Protein AF-0000000076552494 (afdb_homodimer)

Solvent-accessible surface area (backbone atoms only — not comparable to full-atom values): 43383 Å² total; per-residue (Å²): 112,48,68,64,43,48,51,56,52,52,52,49,50,51,51,50,52,50,49,51,51,46,30,72,78,47,80,42,72,62,53,50,37,49,48,54,18,50,50,24,46,48,50,18,52,52,22,56,28,58,42,34,100,68,67,87,48,29,42,61,24,41,28,47,26,52,47,21,49,50,52,17,45,51,34,45,34,52,50,34,37,47,83,77,42,64,63,68,62,50,52,52,52,51,55,65,56,40,51,33,54,48,48,41,36,41,42,46,28,66,65,60,90,51,46,69,64,46,47,51,33,33,50,51,36,42,52,46,29,58,45,47,44,64,68,68,27,78,78,48,57,69,73,60,33,54,56,50,31,51,52,32,49,64,36,32,52,56,27,43,52,26,23,73,71,70,36,52,66,52,28,41,29,42,40,54,14,51,52,28,39,49,34,19,50,40,35,63,69,53,43,64,88,90,38,65,15,44,53,34,31,30,51,19,29,42,53,52,14,48,51,36,58,43,40,65,60,34,70,75,35,62,88,42,43,65,37,51,53,46,43,62,54,47,31,59,52,36,29,48,47,10,53,52,40,42,52,33,51,49,37,49,51,50,41,54,45,60,71,31,27,30,84,84,62,63,29,32,14,51,66,41,40,52,55,49,48,55,51,51,52,52,48,23,62,73,66,72,38,24,32,34,37,35,27,34,35,52,53,64,50,67,56,44,25,71,73,67,30,59,68,53,40,50,52,48,52,35,50,44,51,51,36,46,57,71,68,51,61,86,84,35,45,64,25,38,68,45,92,65,32,35,38,34,40,42,57,77,38,72,78,88,52,58,67,65,55,54,45,50,52,52,48,52,52,51,51,55,35,39,45,52,72,40,79,50,97,74,28,40,41,41,41,50,59,25,61,6,67,25,40,34,58,84,74,36,82,46,70,71,56,34,53,49,47,4,44,50,42,14,50,53,45,44,51,50,46,67,72,43,54,82,77,50,76,63,72,53,68,48,77,112,112,49,68,65,43,49,50,57,52,52,52,49,50,51,51,49,52,49,49,52,53,47,31,71,76,48,81,43,73,62,52,50,35,52,48,53,18,49,50,24,46,49,50,18,52,50,23,56,28,58,43,34,101,67,66,88,47,29,42,60,23,42,29,46,25,51,48,20,48,49,52,18,45,53,35,46,34,52,48,34,36,46,84,77,41,64,62,68,62,49,50,53,52,50,55,63,57,41,50,30,54,47,49,40,37,41,43,48,29,67,66,58,89,52,47,67,63,46,48,52,33,35,49,51,36,42,53,45,31,56,47,48,43,64,67,68,28,78,78,48,57,68,73,60,33,54,55,49,32,50,52,33,48,63,36,32,52,57,28,42,53,25,23,73,71,68,36,52,66,53,29,41,29,41,41,53,14,50,52,30,38,47,33,19,52,41,36,63,68,53,43,67,87,90,40,66,15,44,52,35,31,28,52,20,28,42,53,54,13,48,50,36,59,43,41,65,59,34,69,76,37,64,91,42,44,63,36,51,52,46,45,61,55,48,32,59,52,37,29,51,48,10,53,50,40,41,51,33,52,49,35,49,51,50,39,53,46,60,72,31,27,30,83,85,65,63,29,31,15,53,64,41,40,53,55,50,48,54,50,52,51,52,49,22,62,74,68,71,38,24,32,34,39,36,27,34,37,52,53,63,50,67,56,44,27,72,72,66,29,60,68,53,41,50,53,47,50,36,49,44,49,53,36,46,57,71,67,51,60,87,86,35,45,64,25,37,69,43,91,64,32,36,37,35,40,43,57,77,38,71,77,87,53,59,67,67,55,53,46,50,54,50,49,52,51,51,52,54,35,42,45,51,71,40,80,50,96,74,28,37,42,40,42,50,61,25,62,5,65,26,40,34,59,83,73,36,81,46,70,69,56,35,54,49,48,4,44,50,43,12,50,51,44,44,51,51,46,68,74,42,54,84,76,52,78,64,71,50,69,49,75,110

InterPro domains:
  IPR000160 GGDEF domain [PF00990] (259-416)
  IPR000160 GGDEF domain [PS50887] (289-431)
  IPR000160 GGDEF domain [SM00267] (248-418)
  IPR000160 GGDEF domain [TIGR00254] (256-416)
  IPR000160 GGDEF domain [cd01949] (260-416)
  IPR029787 Nucleotide cyclase [SSF55073] (264-415)
  IPR043128 Reverse transcriptase/Diguanylate cyclase domain [G3DSA:3.30.70.270] (256-421)
  IPR052163 Diguanylate Cyclase/Regulatory Protein [PTHR46663] (251-416)

Sequence (864 aa):
MNYQLLPDLAAMATLLTILYFLRRRHPQERVGLWLVGLLFIFLEAIAHALYTPTGPRHIPSHIVALDAYLAAGIIFLWAAAQPLYPRTSTLRYLLINTLPLAAVLTVYGLDVRRPGIYLIFVACGLILGVISPFILNRTWRLGKAWWLVLVQLAIWIPAWFFASNGQYRDAAYYPLFLLYLCIAVVFQLSLPRKSLGKVAIVAGFVVWSLVFLLHSWVSNHPQFTPVAAEIWDWQKFLVTIGMLLVMLEQQVASNEWYALHDQLTGLPNRRLFEDRLTAALFTAQRNRTRAAVLMIDLNGFKQINDSLGHEVGDKLLQHVARNLRHSIRMPDTLARLGGDEFIIIATDLPSDLPPSLIADRSLDRISHALRKPFAVAGNTLAVTGSVGVAIYPDDTTDEILLRRLADGRMYEQKRKIHAEPSASEPLAFQARMNYQLLPDLAAMATLLTILYFLRRRHPQERVGLWLVGLLFIFLEAIAHALYTPTGPRHIPSHIVALDAYLAAGIIFLWAAAQPLYPRTSTLRYLLINTLPLAAVLTVYGLDVRRPGIYLIFVACGLILGVISPFILNRTWRLGKAWWLVLVQLAIWIPAWFFASNGQYRDAAYYPLFLLYLCIAVVFQLSLPRKSLGKVAIVAGFVVWSLVFLLHSWVSNHPQFTPVAAEIWDWQKFLVTIGMLLVMLEQQVASNEWYALHDQLTGLPNRRLFEDRLTAALFTAQRNRTRAAVLMIDLNGFKQINDSLGHEVGDKLLQHVARNLRHSIRMPDTLARLGGDEFIIIATDLPSDLPPSLIADRSLDRISHALRKPFAVAGNTLAVTGSVGVAIYPDDTTDEILLRRLADGRMYEQKRKIHAEPSASEPLAFQAR

Foldseek 3Di:
DQVVLVVLLVVLVVLLVVLVVVCVVPVDPLSVLLSVLSVLVSQLSVLVSVADPDDDSPLVSQLSNLVSLLVSLLSLLLSLCVQPDPNVLSNVLSVQLSVLLSQLSNCVSNVPQALVSNLVSLVSNLVCQLCSLVVSPPPPDPVVSVVSNVLSCQQSVVLNVCSVVRNSLCNNLLNSLSSLLSSLVSLCVRADPPFPLNVLQSVLSNLVSVLSNCVVVCVVVVVCVVVSVVSNSVSSVSNSVSVVRSVVVVVVVVVVQVVQADPLQSAGEPVVVVVLLVVQLVVCVVVVAKKKKKKKFWPCLVVCCVVVNVVVSSVLLNQLSVLQVVLADDSKGWGAHDDRMIMIMGHRDDPVDDPVVVQVVVVVSSQVSQQPWDQDPQWTWGIGMFMFMFMPPVRHSDSVVRVVRRVVRSVVRNVVCVVCVPVPPPRPGPRD/DQVVLVVLLVVLVVLLVVLVVVCVVPPDPLSVLLSVLSVLCSQLSVLVSVADPDDDSPLVSQLSNLVSLLVSLLSLLLSLCVQPDPNVLSNVLSVQLSVLLSQLSNCVSNVPQALVSNLVSLVSNLVCQLCSLVVSPPPPDPVVSVVSNVLSCQQSVVLNVCSVVRNSLCNNLLNSLSSLLSSLVSLCVRADPPFPLNVLQSVLSNLVSVLSNCVVVCVVVVVCVVVSVVSNSVSSVSNSVSVVRSVVVVVVVVVVQVVQADPLQSFGEPVVVVVLLVVQLVVCVVVVAKKKKKKKFWPCLVVCCVVVNVVVSSVLLNQLSVLQVVLADPSKGWGAHDDRMIMIMGHRDDPPDDPVVVQVVVVVSSQVSQQPWDQDPQWTWGIGMFMFMFMPPVRHSDSVVRVVRRVVRSVVRNVVCVVCVPVDPPRPGPRD

Secondary structure (DSSP, 8-state):
--GGGHHHHHHHHHHHHHHHHHHHHS--HHHHHHHHHHHHHHHHHHHHHH--SSSTTHHHHHHHHHHHHHHHHHHHHHHHHTTTS-HHHHHHHHHHHHHHHHHHHHHHHTT---HHHHHHHHHHHHHHHHHHHHHHTTSS-HHHHHHHHHHHHHHHHHHHHHHHTT-HHHHHHHHHHHHHHHHHHHHHHHS-TT-HHHHHHHHHHHHHHHHHHTHHHHHH-GGGHHHHHHHHHHHHHHHHHHHHHHHHHHHHHHHHHHHHB-TTT--B-HHHHHHHHHHHHHHHHHHT-EEEEEEEEETTHHHHHHHH-HHHHHHHHHHHHHHHHHHS-TT-EEEEEETTEEEEEEEEE-SSS-HHHHHHHHHHHHHHHHHS-EEETTEEE---EEEEEEEETTT-S-HHHHHHHHHHHHHHHHHHHHH-TTTS-----EE-/--GGGHHHHHHHHHHHHHHHHHHHHS--HHHHHHHHHHHHHHHHHHHHHH--SSSTTHHHHHHHHHHHHHHHHHHHHHHHHTTTS-HHHHHHHHHHHHHHHHHHHHHHHTT---HHHHHHHHHHHHHHHHHHHHHHTTSS-HHHHHHHHHHHHHHHHHHHHHHHTT-HHHHHHHHHHHHHHHHHHHHHHHS-TT-HHHHHHHHHHHHHHHHHHTHHHHHH-GGGHHHHHHHHHHHHHHHHHHHHHHHHHHHHHHHHHHHHB-TTT--B-HHHHHHHHHHHHHHHHHHT-EEEEEEEEETTHHHHHHHH-HHHHHHHHHHHHHHHHHHS-TT-EEEEEETTEEEEEEEEE-SSS-HHHHHHHHHHHHHHHHHS-EEETTEEE---EEEEEEEETTT-S-HHHHHHHHHHHHHHHHHHHHH-TTTS-----EE-

Organism: NCBI:txid570835

Nearest PDB structures (foldseek):
  5m3c-assembly1_A  TM=9.463E-01  e=2.983E-10  Pseudomonas aeruginosa
  6et7-assembly1_B  TM=8.171E-01  e=6.929E-10  Idiomarina sp. A28L
  5llw-assembly1_B  TM=7.934E-01  e=4.648E-10  Idiomarina sp. A28L
  6zxc-assembly2_D  TM=7.376E-01  e=2.295E-09  Leptospira biflexa serovar Patoc strain 'Patoc 1 (Paris)'
  7e6g-assembly1_B  TM=5.761E-01  e=7.212E-11  Pseudomonas aeruginosa

Radius of gyration: 34.95 Å; Cα contacts (8 Å, |Δi|>4): 1257; chains: 2; bounding box: 78×95×78 Å

Structure (mmCIF, N/CA/C/O backbone):
data_AF-0000000076552494-model_v1
#
loop_
_entity.id
_entity.type
_entity.pdbx_description
1 polymer 'Diguanylate cyclase (GGDEF)-like protein'
#
loop_
_atom_site.group_PDB
_atom_site.id
_atom_site.type_symbol
_atom_site.label_atom_id
_atom_site.label_alt_id
_atom_site.label_comp_id
_atom_site.label_asym_id
_atom_site.label_entity_id
_atom_site.label_seq_id
_atom_site.pdbx_PDB_ins_code
_atom_site.Cartn_x
_atom_site.Cartn_y
_atom_site.Cartn_z
_atom_site.occupancy
_atom_site.B_iso_or_equiv
_atom_site.auth_seq_id
_atom_site.auth_comp_id
_atom_site.auth_asym_id
_atom_site.auth_atom_id
_atom_site.pdbx_PDB_model_num
ATOM 1 N N . MET A 1 1 ? -1.331 -38.938 -0.766 1 60.53 1 MET A N 1
ATOM 2 C CA . MET A 1 1 ? -1.319 -37.5 -0.868 1 60.53 1 MET A CA 1
ATOM 3 C C . MET A 1 1 ? -0.728 -37.062 -2.199 1 60.53 1 MET A C 1
ATOM 5 O O . MET A 1 1 ? 0.26 -37.625 -2.668 1 60.53 1 MET A O 1
ATOM 9 N N . ASN A 1 2 ? -1.546 -36.219 -2.877 1 70.19 2 ASN A N 1
ATOM 10 C CA . ASN A 1 2 ? -1.063 -35.688 -4.141 1 70.19 2 ASN A CA 1
ATOM 11 C C . ASN A 1 2 ? 0.063 -34.688 -3.92 1 70.19 2 ASN A C 1
ATOM 13 O O . ASN A 1 2 ? -0.19 -33.5 -3.695 1 70.19 2 ASN A O 1
ATOM 17 N N . TYR A 1 3 ? 1.295 -35.156 -3.816 1 68.56 3 TYR A N 1
ATOM 18 C CA . TYR A 1 3 ? 2.484 -34.344 -3.535 1 68.56 3 TYR A CA 1
ATOM 19 C C . TYR A 1 3 ? 2.607 -33.188 -4.516 1 68.56 3 TYR A C 1
ATOM 21 O O . TYR A 1 3 ? 3.32 -32.219 -4.25 1 68.56 3 TYR A O 1
ATOM 29 N N . GLN A 1 4 ? 1.814 -33.25 -5.539 1 71.31 4 GLN A N 1
ATOM 30 C CA . GLN A 1 4 ? 1.898 -32.219 -6.566 1 71.31 4 GLN A CA 1
ATOM 31 C C . GLN A 1 4 ? 1.291 -30.922 -6.074 1 71.31 4 GLN A C 1
ATOM 33 O O . GLN A 1 4 ? 1.56 -29.859 -6.637 1 71.31 4 GLN A O 1
ATOM 38 N N . LEU A 1 5 ? 0.613 -31.094 -4.875 1 76.31 5 LEU A N 1
ATOM 39 C CA . LEU A 1 5 ? -0.092 -29.906 -4.414 1 76.31 5 LEU A CA 1
ATOM 40 C C . LEU A 1 5 ? 0.644 -29.25 -3.246 1 76.31 5 LEU A C 1
ATOM 42 O O . LEU A 1 5 ? 0.225 -28.203 -2.748 1 76.31 5 LEU A O 1
ATOM 46 N N . LEU A 1 6 ? 1.805 -29.75 -2.867 1 76.5 6 LEU A N 1
ATOM 47 C CA . LEU A 1 6 ? 2.529 -29.266 -1.699 1 76.5 6 LEU A CA 1
ATOM 48 C C . LEU A 1 6 ? 3.037 -27.844 -1.931 1 76.5 6 LEU A C 1
ATOM 50 O O . LEU A 1 6 ? 2.936 -27 -1.045 1 76.5 6 LEU A O 1
ATOM 54 N N . PRO A 1 7 ? 3.539 -27.578 -3.115 1 74.12 7 PRO A N 1
ATOM 55 C CA . PRO A 1 7 ? 4 -26.203 -3.332 1 74.12 7 PRO A CA 1
ATOM 56 C C . PRO A 1 7 ? 2.873 -25.172 -3.225 1 74.12 7 PRO A C 1
ATOM 58 O O . PRO A 1 7 ? 3.078 -24.078 -2.688 1 74.12 7 PRO A O 1
ATOM 61 N N . ASP A 1 8 ? 1.774 -25.562 -3.613 1 73.94 8 ASP A N 1
ATOM 62 C CA . ASP A 1 8 ? 0.617 -24.688 -3.523 1 73.94 8 ASP A CA 1
ATOM 63 C C . ASP A 1 8 ? 0.24 -24.422 -2.066 1 73.94 8 ASP A C 1
ATOM 65 O O . ASP A 1 8 ? -0.078 -23.281 -1.699 1 73.94 8 ASP A O 1
ATOM 69 N N . LEU A 1 9 ? 0.297 -25.438 -1.316 1 80 9 LEU A N 1
ATOM 70 C CA . LEU A 1 9 ? -0.048 -25.312 0.096 1 80 9 LEU A CA 1
ATOM 71 C C . LEU A 1 9 ? 0.955 -24.422 0.824 1 80 9 LEU A C 1
ATOM 73 O O . LEU A 1 9 ? 0.57 -23.594 1.645 1 80 9 LEU A O 1
ATOM 77 N N . ALA A 1 10 ? 2.154 -24.609 0.458 1 76.75 10 ALA A N 1
ATOM 78 C CA . ALA A 1 10 ? 3.197 -23.797 1.089 1 76.75 10 ALA A CA 1
ATOM 79 C C . ALA A 1 10 ? 3.055 -22.328 0.711 1 76.75 10 ALA A C 1
ATOM 81 O O . ALA A 1 10 ? 3.217 -21.438 1.557 1 76.75 10 ALA A O 1
ATOM 82 N N . ALA A 1 11 ? 2.764 -22.125 -0.502 1 73.94 11 ALA A N 1
ATOM 83 C CA . ALA A 1 11 ? 2.584 -20.766 -0.98 1 73.94 11 ALA A CA 1
ATOM 84 C C . ALA A 1 11 ? 1.408 -20.094 -0.28 1 73.94 11 ALA A C 1
ATOM 86 O O . ALA A 1 11 ? 1.509 -18.938 0.141 1 73.94 11 ALA A O 1
ATOM 87 N N . MET A 1 12 ? 0.379 -20.797 -0.11 1 80.62 12 MET A N 1
ATOM 88 C CA . MET A 1 12 ? -0.812 -20.266 0.539 1 80.62 12 MET A CA 1
ATOM 89 C C . MET A 1 12 ? -0.556 -20 2.02 1 80.62 12 MET A C 1
ATOM 91 O O . MET A 1 12 ? -1.019 -19 2.57 1 80.62 12 MET A O 1
ATOM 95 N N . ALA A 1 13 ? 0.159 -20.891 2.574 1 84.38 13 ALA A N 1
ATOM 96 C CA . ALA A 1 13 ? 0.5 -20.719 3.984 1 84.38 13 ALA A CA 1
ATOM 97 C C . ALA A 1 13 ? 1.331 -19.453 4.195 1 84.38 13 ALA A C 1
ATOM 99 O O . ALA A 1 13 ? 1.11 -18.719 5.152 1 84.38 13 ALA A O 1
ATOM 100 N N . THR A 1 14 ? 2.217 -19.281 3.334 1 78 14 THR A N 1
ATOM 101 C CA . THR A 1 14 ? 3.049 -18.094 3.408 1 78 14 THR A CA 1
ATOM 102 C C . THR A 1 14 ? 2.205 -16.828 3.229 1 78 14 THR A C 1
ATOM 104 O O . THR A 1 14 ? 2.355 -15.867 3.979 1 78 14 THR A O 1
ATOM 107 N N . LEU A 1 15 ? 1.333 -16.875 2.291 1 78.19 15 LEU A N 1
ATOM 108 C CA . LEU A 1 15 ? 0.453 -15.742 2.027 1 78.19 15 LEU A CA 1
ATOM 109 C C . LEU A 1 15 ? -0.416 -15.438 3.244 1 78.19 15 LEU A C 1
ATOM 111 O O . LEU A 1 15 ? -0.56 -14.273 3.631 1 78.19 15 LEU A O 1
ATOM 115 N N . LEU A 1 16 ? -0.931 -16.453 3.887 1 86.62 16 LEU A N 1
ATOM 116 C CA . LEU A 1 16 ? -1.791 -16.297 5.055 1 86.62 16 LEU A CA 1
ATOM 117 C C . LEU A 1 16 ? -1.013 -15.711 6.23 1 86.62 16 LEU A C 1
ATOM 119 O O . LEU A 1 16 ? -1.53 -14.867 6.969 1 86.62 16 LEU A O 1
ATOM 123 N N . THR A 1 17 ? 0.165 -16.172 6.332 1 84.69 17 THR A N 1
ATOM 124 C CA . THR A 1 17 ? 1.013 -15.656 7.406 1 84.69 17 THR A CA 1
ATOM 125 C C . THR A 1 17 ? 1.293 -14.172 7.215 1 84.69 17 THR A C 1
ATOM 127 O O . THR A 1 17 ? 1.204 -13.391 8.164 1 84.69 17 THR A O 1
ATOM 130 N N . ILE A 1 18 ? 1.53 -13.812 6.043 1 77.31 18 ILE A N 1
ATOM 131 C CA . ILE A 1 18 ? 1.81 -12.422 5.715 1 77.31 18 ILE A CA 1
ATOM 132 C C . ILE A 1 18 ? 0.574 -11.57 5.992 1 77.31 18 ILE A C 1
ATOM 134 O O . ILE A 1 18 ? 0.67 -10.508 6.625 1 77.31 18 ILE A O 1
ATOM 138 N N . LEU A 1 19 ? -0.538 -12.031 5.594 1 79.75 19 LEU A N 1
ATOM 139 C CA . LEU A 1 19 ? -1.771 -11.281 5.793 1 79.75 19 LEU A CA 1
ATOM 140 C C . LEU A 1 19 ? -2.121 -11.188 7.273 1 79.75 19 LEU A C 1
ATOM 142 O O . LEU A 1 19 ? -2.67 -10.18 7.727 1 79.75 19 LEU A O 1
ATOM 146 N N . TYR A 1 20 ? -1.819 -12.266 7.957 1 86.31 20 TYR A N 1
ATOM 147 C CA . TYR A 1 20 ? -2.061 -12.273 9.398 1 86.31 20 TYR A CA 1
ATOM 148 C C . TYR A 1 20 ? -1.273 -11.164 10.086 1 86.31 20 TYR A C 1
ATOM 150 O O . TYR A 1 20 ? -1.83 -10.406 10.875 1 86.31 20 TYR A O 1
ATOM 158 N N . PHE A 1 21 ? -0.062 -10.969 9.711 1 80.88 21 PHE A N 1
ATOM 159 C CA . PHE A 1 21 ? 0.776 -9.953 10.344 1 80.88 21 PHE A CA 1
ATOM 160 C C . PHE A 1 21 ? 0.41 -8.562 9.844 1 80.88 21 PHE A C 1
ATOM 162 O O . PHE A 1 21 ? 0.501 -7.586 10.594 1 80.88 21 PHE A O 1
ATOM 169 N N . LEU A 1 22 ? 0.001 -8.5 8.656 1 78.12 22 LEU A N 1
ATOM 170 C CA . LEU A 1 22 ? -0.478 -7.227 8.133 1 78.12 22 LEU A CA 1
ATOM 171 C C . LEU A 1 22 ? -1.698 -6.746 8.906 1 78.12 22 LEU A C 1
ATOM 173 O O . LEU A 1 22 ? -1.794 -5.562 9.25 1 78.12 22 LEU A O 1
ATOM 177 N N . ARG A 1 23 ? -2.594 -7.664 9.219 1 80.69 23 ARG A N 1
ATOM 178 C CA . ARG A 1 23 ? -3.785 -7.336 9.992 1 80.69 23 ARG A CA 1
ATOM 179 C C . ARG A 1 23 ? -3.418 -6.875 11.398 1 80.69 23 ARG A C 1
ATOM 181 O O . ARG A 1 23 ? -4.039 -5.957 11.938 1 80.69 23 ARG A O 1
ATOM 188 N N . ARG A 1 24 ? -2.455 -7.438 11.922 1 80.06 24 ARG A N 1
ATOM 189 C CA . ARG A 1 24 ? -2.031 -7.102 13.281 1 80.06 24 ARG A CA 1
ATOM 190 C C . ARG A 1 24 ? -1.417 -5.707 13.336 1 80.06 24 ARG A C 1
ATOM 192 O O . ARG A 1 24 ? -1.653 -4.957 14.281 1 80.06 24 ARG A O 1
ATOM 199 N N . ARG A 1 25 ? -0.716 -5.316 12.305 1 73.81 25 ARG A N 1
ATOM 200 C CA . ARG A 1 25 ? -0.026 -4.031 12.266 1 73.81 25 ARG A CA 1
ATOM 201 C C . ARG A 1 25 ? -0.972 -2.914 11.828 1 73.81 25 ARG A C 1
ATOM 203 O O . ARG A 1 25 ? -0.84 -1.773 12.273 1 73.81 25 ARG A O 1
ATOM 210 N N . HIS A 1 26 ? -1.888 -3.359 10.961 1 70.06 26 HIS A N 1
ATOM 211 C CA . HIS A 1 26 ? -2.848 -2.385 10.445 1 70.06 26 HIS A CA 1
ATOM 212 C C . HIS A 1 26 ? -4.277 -2.9 10.578 1 70.06 26 HIS A C 1
ATOM 214 O O . HIS A 1 26 ? -4.816 -3.484 9.641 1 70.06 26 HIS A O 1
ATOM 220 N N . PRO A 1 27 ? -4.781 -2.555 11.633 1 67.62 27 PRO A N 1
ATOM 221 C CA . PRO A 1 27 ? -6.082 -3.164 11.922 1 67.62 27 PRO A CA 1
ATOM 222 C C . PRO A 1 27 ? -7.203 -2.594 11.062 1 67.62 27 PRO A C 1
ATOM 224 O O . PRO A 1 27 ? -7.57 -1.424 11.211 1 67.62 27 PRO A O 1
ATOM 227 N N . GLN A 1 28 ? -7.355 -3.057 9.914 1 72.69 28 GLN A N 1
ATOM 228 C CA . GLN A 1 28 ? -8.516 -2.797 9.07 1 72.69 28 GLN A CA 1
ATOM 229 C C . GLN A 1 28 ? -9.438 -4.016 9.008 1 72.69 28 GLN A C 1
ATOM 231 O O . GLN A 1 28 ? -8.969 -5.145 8.852 1 72.69 28 GLN A O 1
ATOM 236 N N . GLU A 1 29 ? -10.68 -3.832 9.258 1 67.81 29 GLU A N 1
ATOM 237 C CA . GLU A 1 29 ? -11.664 -4.91 9.32 1 67.81 29 GLU A CA 1
ATOM 238 C C . GLU A 1 29 ? -11.672 -5.723 8.023 1 67.81 29 GLU A C 1
ATOM 240 O O . GLU A 1 29 ? -11.805 -6.945 8.055 1 67.81 29 GLU A O 1
ATOM 245 N N . ARG A 1 30 ? -11.484 -5.125 6.945 1 76.12 30 ARG A N 1
ATOM 246 C CA . ARG A 1 30 ? -11.547 -5.812 5.66 1 76.12 30 ARG A CA 1
ATOM 247 C C . ARG A 1 30 ? -10.414 -6.824 5.52 1 76.12 30 ARG A C 1
ATOM 249 O O . ARG A 1 30 ? -10.617 -7.922 4.996 1 76.12 30 ARG A O 1
ATOM 256 N N . VAL A 1 31 ? -9.266 -6.547 6.074 1 80.88 31 VAL A N 1
ATOM 257 C CA . VAL A 1 31 ? -8.125 -7.453 5.996 1 80.88 31 VAL A CA 1
ATOM 258 C C . VAL A 1 31 ? -8.414 -8.719 6.805 1 80.88 31 VAL A C 1
ATOM 260 O O . VAL A 1 31 ? -8.047 -9.82 6.398 1 80.88 31 VAL A O 1
ATOM 263 N N . GLY A 1 32 ? -9.125 -8.5 7.852 1 86.5 32 GLY A N 1
ATOM 264 C CA . GLY A 1 32 ? -9.492 -9.656 8.664 1 86.5 32 GLY A CA 1
ATOM 265 C C . GLY A 1 32 ? -10.406 -10.625 7.941 1 86.5 32 GLY A C 1
ATOM 266 O O . GLY A 1 32 ? -10.18 -11.836 7.965 1 86.5 32 GLY A O 1
ATOM 267 N N . LEU A 1 33 ? -11.398 -10.156 7.324 1 89.19 33 LEU A N 1
ATOM 268 C CA . LEU A 1 33 ? -12.336 -11 6.598 1 89.19 33 LEU A CA 1
ATOM 269 C C . LEU A 1 33 ? -11.664 -11.68 5.41 1 89.19 33 LEU A C 1
ATOM 271 O O . LEU A 1 33 ? -11.945 -12.836 5.105 1 89.19 33 LEU A O 1
ATOM 275 N N . TRP A 1 34 ? -10.797 -10.992 4.766 1 88.69 34 TRP A N 1
ATOM 276 C CA . TRP A 1 34 ? -10.047 -11.586 3.662 1 88.69 34 TRP A CA 1
ATOM 277 C C . TRP A 1 34 ? -9.18 -12.742 4.148 1 88.69 34 TRP A C 1
ATOM 279 O O . TRP A 1 34 ? -9.078 -13.773 3.48 1 88.69 34 TRP A O 1
ATOM 289 N N . LEU A 1 35 ? -8.609 -12.523 5.301 1 89.81 35 LEU A N 1
ATOM 290 C CA . LEU A 1 35 ? -7.801 -13.57 5.906 1 89.81 35 LEU A CA 1
ATOM 291 C C . LEU A 1 35 ? -8.641 -14.812 6.188 1 89.81 35 LEU A C 1
ATOM 293 O O . LEU A 1 35 ? -8.227 -15.93 5.871 1 89.81 35 LEU A O 1
ATOM 297 N N . VAL A 1 36 ? -9.773 -14.625 6.699 1 92.38 36 VAL A N 1
ATOM 298 C CA . VAL A 1 36 ? -10.648 -15.75 7.023 1 92.38 36 VAL A CA 1
ATOM 299 C C . VAL A 1 36 ? -11.102 -16.438 5.738 1 92.38 36 VAL A C 1
ATOM 301 O O . VAL A 1 36 ? -11.117 -17.672 5.66 1 92.38 36 VAL A O 1
ATOM 304 N N . GLY A 1 37 ? -11.477 -15.664 4.754 1 93 37 GLY A N 1
ATOM 305 C CA . GLY A 1 37 ? -11.836 -16.234 3.469 1 93 37 GLY A CA 1
ATOM 306 C C . GLY A 1 37 ? -10.734 -17.078 2.863 1 93 37 GLY A C 1
ATOM 307 O O . GLY A 1 37 ? -10.977 -18.203 2.412 1 93 37 GLY A O 1
ATOM 308 N N . LEU A 1 38 ? -9.516 -16.594 2.924 1 90.56 38 LEU A N 1
ATOM 309 C CA . LEU A 1 38 ? -8.375 -17.312 2.365 1 90.56 38 LEU A CA 1
ATOM 310 C C . LEU A 1 38 ? -8.031 -18.531 3.213 1 90.56 38 LEU A C 1
ATOM 312 O O . LEU A 1 38 ? -7.523 -19.531 2.695 1 90.56 38 LEU A O 1
ATOM 316 N N . LEU A 1 39 ? -8.305 -18.453 4.48 1 93.12 39 LEU A N 1
ATOM 317 C CA . LEU A 1 39 ? -8.117 -19.625 5.34 1 93.12 39 LEU A CA 1
ATOM 318 C C . LEU A 1 39 ? -9.016 -20.781 4.898 1 93.12 39 LEU A C 1
ATOM 320 O O . LEU A 1 39 ? -8.586 -21.938 4.898 1 93.12 39 LEU A O 1
ATOM 324 N N . PHE A 1 40 ? -10.18 -20.438 4.516 1 93.81 40 PHE A N 1
ATOM 325 C CA . PHE A 1 40 ? -11.086 -21.484 4.035 1 93.81 40 PHE A CA 1
ATOM 326 C C . PHE A 1 40 ? -10.625 -22.016 2.686 1 93.81 40 PHE A C 1
ATOM 328 O O . PHE A 1 40 ? -10.781 -23.203 2.4 1 93.81 40 PHE A O 1
ATOM 335 N N . ILE A 1 41 ? -10.094 -21.156 1.88 1 91 41 ILE A N 1
ATOM 336 C CA . ILE A 1 41 ? -9.523 -21.625 0.618 1 91 41 ILE A CA 1
ATOM 337 C C . ILE A 1 41 ? -8.344 -22.547 0.892 1 91 41 ILE A C 1
ATOM 339 O O . ILE A 1 41 ? -8.148 -23.547 0.185 1 91 41 ILE A O 1
ATOM 343 N N . PHE A 1 42 ? -7.594 -22.172 1.88 1 90.5 42 PHE A N 1
ATOM 344 C CA . PHE A 1 42 ? -6.484 -23.031 2.287 1 90.5 42 PHE A CA 1
ATOM 345 C C . PHE A 1 42 ? -6.996 -24.391 2.76 1 90.5 42 PHE A C 1
ATOM 347 O O . PHE A 1 42 ? -6.406 -25.422 2.445 1 90.5 42 PHE A O 1
ATOM 354 N N . LEU A 1 43 ? -8.031 -24.359 3.525 1 90.31 43 LEU A N 1
ATOM 355 C CA . LEU A 1 43 ? -8.648 -25.609 3.98 1 90.31 43 LEU A CA 1
ATOM 356 C C . LEU A 1 43 ? -9.102 -26.453 2.795 1 90.31 43 LEU A C 1
ATOM 358 O O . LEU A 1 43 ? -8.938 -27.672 2.805 1 90.31 43 LEU A O 1
ATOM 362 N N . GLU A 1 44 ? -9.656 -25.797 1.85 1 88.06 44 GLU A N 1
ATOM 363 C CA . GLU A 1 44 ? -10.047 -26.484 0.625 1 88.06 44 GLU A CA 1
ATOM 364 C C . GLU A 1 44 ? -8.844 -27.125 -0.058 1 88.06 44 GLU A C 1
ATOM 366 O O . GLU A 1 44 ? -8.914 -28.266 -0.525 1 88.06 44 GLU A O 1
ATOM 371 N N . ALA A 1 45 ? -7.766 -26.422 -0.125 1 84.44 45 ALA A N 1
ATOM 372 C CA . ALA A 1 45 ? -6.551 -26.938 -0.754 1 84.44 45 ALA A CA 1
ATOM 373 C C . ALA A 1 45 ? -6.004 -28.141 0.002 1 84.44 45 ALA A C 1
ATOM 375 O O . ALA A 1 45 ? -5.535 -29.109 -0.61 1 84.44 45 ALA A O 1
ATOM 376 N N . ILE A 1 46 ? -6.121 -28.094 1.278 1 86.62 46 ILE A N 1
ATOM 377 C CA . ILE A 1 46 ? -5.676 -29.219 2.098 1 86.62 46 ILE A CA 1
ATOM 378 C C . ILE A 1 46 ? -6.562 -30.438 1.835 1 86.62 46 ILE A C 1
ATOM 380 O O . ILE A 1 46 ? -6.062 -31.547 1.644 1 86.62 46 ILE A O 1
ATOM 384 N N . ALA A 1 47 ? -7.832 -30.203 1.759 1 85.69 47 ALA A N 1
ATOM 385 C CA . ALA A 1 47 ? -8.773 -31.297 1.494 1 85.69 47 ALA A CA 1
ATOM 386 C C . ALA A 1 47 ? -8.523 -31.906 0.123 1 85.69 47 ALA A C 1
ATOM 388 O O . ALA A 1 47 ? -8.586 -33.125 -0.034 1 85.69 47 ALA A O 1
ATOM 389 N N . HIS A 1 48 ? -8.258 -31.078 -0.794 1 81 48 HIS A N 1
ATOM 390 C CA . HIS A 1 48 ? -7.973 -31.547 -2.146 1 81 48 HIS A CA 1
ATOM 391 C C . HIS A 1 48 ? -6.68 -32.344 -2.189 1 81 48 HIS A C 1
ATOM 393 O O . HIS A 1 48 ? -6.586 -33.344 -2.928 1 81 48 HIS A O 1
ATOM 399 N N . ALA A 1 49 ? -5.684 -31.953 -1.433 1 79.81 49 ALA A N 1
ATOM 400 C CA . ALA A 1 49 ? -4.406 -32.656 -1.386 1 79.81 49 ALA A CA 1
ATOM 401 C C . ALA A 1 49 ? -4.574 -34.031 -0.748 1 79.81 49 ALA A C 1
ATOM 403 O O . ALA A 1 49 ? -3.877 -35 -1.116 1 79.81 49 ALA A O 1
ATOM 404 N N . LEU A 1 50 ? -5.523 -34.156 0.106 1 78.38 50 LEU A N 1
ATOM 405 C CA . LEU A 1 50 ? -5.734 -35.406 0.82 1 78.38 50 LEU A CA 1
ATOM 406 C C . LEU A 1 50 ? -6.699 -36.312 0.06 1 78.38 50 LEU A C 1
ATOM 408 O O . LEU A 1 50 ? -6.871 -37.469 0.414 1 78.38 50 LEU A O 1
ATOM 412 N N . TYR A 1 51 ? -7.25 -35.719 -1.068 1 75.88 51 TYR A N 1
ATOM 413 C CA . TYR A 1 51 ? -8.266 -36.438 -1.828 1 75.88 51 TYR A CA 1
ATOM 414 C C . TYR A 1 51 ? -7.656 -37.625 -2.553 1 75.88 51 TYR A C 1
ATOM 416 O O . TYR A 1 51 ? -6.609 -37.5 -3.193 1 75.88 51 TYR A O 1
ATOM 424 N N . THR A 1 52 ? -8.141 -38.844 -2.318 1 69.06 52 THR A N 1
ATOM 425 C CA . THR A 1 52 ? -7.816 -40.062 -3.049 1 69.06 52 THR A CA 1
ATOM 426 C C . THR A 1 52 ? -9.055 -40.594 -3.754 1 69.06 52 THR A C 1
ATOM 428 O O . THR A 1 52 ? -10.141 -40.656 -3.17 1 69.06 52 THR A O 1
ATOM 431 N N . PRO A 1 53 ? -8.883 -40.719 -5.207 1 64.38 53 PRO A N 1
ATOM 432 C CA . PRO A 1 53 ? -10.047 -41.219 -5.945 1 64.38 53 PRO A CA 1
ATOM 433 C C . PRO A 1 53 ? -10.68 -42.438 -5.285 1 64.38 53 PRO A C 1
ATOM 435 O O . PRO A 1 53 ? -11.875 -42.688 -5.477 1 64.38 53 PRO A O 1
ATOM 438 N N . THR A 1 54 ? -9.898 -43.219 -4.676 1 66.12 54 THR A N 1
ATOM 439 C CA . THR A 1 54 ? -10.406 -44.438 -4.047 1 66.12 54 THR A CA 1
ATOM 440 C C . THR A 1 54 ? -10.023 -44.469 -2.572 1 66.12 54 THR A C 1
ATOM 442 O O . THR A 1 54 ? -9.086 -43.812 -2.146 1 66.12 54 THR A O 1
ATOM 445 N N . GLY A 1 55 ? -11.047 -44.906 -1.624 1 65.75 55 GLY A N 1
ATOM 446 C CA . GLY A 1 55 ? -10.711 -45.125 -0.224 1 65.75 55 GLY A CA 1
ATOM 447 C C . GLY A 1 55 ? -11.625 -44.375 0.726 1 65.75 55 GLY A C 1
ATOM 448 O O . GLY A 1 55 ? -12.57 -43.719 0.292 1 65.75 55 GLY A O 1
ATOM 449 N N . PRO A 1 56 ? -11.383 -44.5 1.962 1 66.69 56 PRO A N 1
ATOM 450 C CA . PRO A 1 56 ? -12.258 -44 3.016 1 66.69 56 PRO A CA 1
ATOM 451 C C . PRO A 1 56 ? -12.234 -42.469 3.105 1 66.69 56 PRO A C 1
ATOM 453 O O . PRO A 1 56 ? -13.172 -41.875 3.646 1 66.69 56 PRO A O 1
ATOM 456 N N . ARG A 1 57 ? -11.188 -41.875 2.473 1 72.94 57 ARG A N 1
ATOM 457 C CA . ARG A 1 57 ? -11.047 -40.438 2.648 1 72.94 57 ARG A CA 1
ATOM 458 C C . ARG A 1 57 ? -11.688 -39.688 1.489 1 72.94 57 ARG A C 1
ATOM 460 O O . ARG A 1 57 ? -11.75 -38.438 1.501 1 72.94 57 ARG A O 1
ATOM 467 N N . HIS A 1 58 ? -12.195 -40.312 0.492 1 76.69 58 HIS A N 1
ATOM 468 C CA . HIS A 1 58 ? -12.758 -39.688 -0.699 1 76.69 58 HIS A CA 1
ATOM 469 C C . HIS A 1 58 ? -13.953 -38.812 -0.346 1 76.69 58 HIS A C 1
ATOM 471 O O . HIS A 1 58 ? -13.945 -37.594 -0.63 1 76.69 58 HIS A O 1
ATOM 477 N N . ILE A 1 59 ? -14.797 -39.406 0.484 1 82.75 59 ILE A N 1
ATOM 478 C CA . ILE A 1 59 ? -16.078 -38.719 0.73 1 82.75 59 ILE A CA 1
ATOM 479 C C . ILE A 1 59 ? -15.867 -37.531 1.66 1 82.75 59 ILE A C 1
ATOM 481 O O . ILE A 1 59 ? -16.234 -36.406 1.32 1 82.75 59 ILE A O 1
ATOM 485 N N . PRO A 1 60 ? -15.18 -37.688 2.771 1 82.5 60 PRO A N 1
ATOM 486 C CA . PRO A 1 60 ? -15.008 -36.531 3.654 1 82.5 60 PRO A CA 1
ATOM 487 C C . PRO A 1 60 ? -14.203 -35.406 3.004 1 82.5 60 PRO A C 1
ATOM 489 O O . PRO A 1 60 ? -14.508 -34.219 3.211 1 82.5 60 PRO A O 1
ATOM 492 N N . SER A 1 61 ? -13.234 -35.688 2.242 1 86.5 61 SER A N 1
ATOM 493 C CA . SER A 1 61 ? -12.414 -34.688 1.599 1 86.5 61 SER A CA 1
ATOM 494 C C . SER A 1 61 ? -13.219 -33.906 0.568 1 86.5 61 SER A C 1
ATOM 496 O O . SER A 1 61 ? -13.039 -32.688 0.423 1 86.5 61 SER A O 1
ATOM 498 N N . HIS A 1 62 ? -14.047 -34.594 -0.037 1 87.38 62 HIS A N 1
ATOM 499 C CA . HIS A 1 62 ? -14.883 -33.938 -1.041 1 87.38 62 HIS A CA 1
ATOM 500 C C . HIS A 1 62 ? -15.875 -33 -0.394 1 87.38 62 HIS A C 1
ATOM 502 O O . HIS A 1 62 ? -16.078 -31.891 -0.881 1 87.38 62 HIS A O 1
ATOM 508 N N . ILE A 1 63 ? -16.406 -33.375 0.702 1 90.38 63 ILE A N 1
ATOM 509 C CA . ILE A 1 63 ? -17.359 -32.562 1.438 1 90.38 63 ILE A CA 1
ATOM 510 C C . ILE A 1 63 ? -16.672 -31.297 1.951 1 90.38 63 ILE A C 1
ATOM 512 O O . ILE A 1 63 ? -17.156 -30.172 1.746 1 90.38 63 ILE A O 1
ATOM 516 N N . VAL A 1 64 ? -15.531 -31.531 2.504 1 90.12 64 VAL A N 1
ATOM 517 C CA . VAL A 1 64 ? -14.805 -30.406 3.094 1 90.12 64 VAL A CA 1
ATOM 518 C C . VAL A 1 64 ? -14.383 -29.438 1.998 1 90.12 64 VAL A C 1
ATOM 520 O O . VAL A 1 64 ? -14.477 -28.219 2.17 1 90.12 64 VAL A O 1
ATOM 523 N N . ALA A 1 65 ? -13.953 -29.891 0.905 1 90.12 65 ALA A N 1
ATOM 524 C CA . ALA A 1 65 ? -13.492 -29.031 -0.189 1 90.12 65 ALA A CA 1
ATOM 525 C C . ALA A 1 65 ? -14.625 -28.141 -0.696 1 90.12 65 ALA A C 1
ATOM 527 O O . ALA A 1 65 ? -14.453 -26.922 -0.818 1 90.12 65 ALA A O 1
ATOM 528 N N . LEU A 1 66 ? -15.75 -28.734 -0.897 1 91.5 66 LEU A N 1
ATOM 529 C CA . LEU A 1 66 ? -16.875 -27.984 -1.46 1 91.5 66 LEU A CA 1
ATOM 530 C C . LEU A 1 66 ? -17.438 -27 -0.441 1 91.5 66 LEU A C 1
ATOM 532 O O . LEU A 1 66 ? -17.703 -25.844 -0.773 1 91.5 66 LEU A O 1
ATOM 536 N N . ASP A 1 67 ? -17.531 -27.438 0.739 1 93.06 67 ASP A N 1
ATOM 537 C CA . ASP A 1 67 ? -18.094 -26.562 1.764 1 93.06 67 ASP A CA 1
ATOM 538 C C . ASP A 1 67 ? -17.109 -25.453 2.143 1 93.06 67 ASP A C 1
ATOM 540 O O . ASP A 1 67 ? -17.531 -24.359 2.529 1 93.06 67 ASP A O 1
ATOM 544 N N . ALA A 1 68 ? -15.875 -25.75 2.016 1 93.94 68 ALA A N 1
ATOM 545 C CA . ALA A 1 68 ? -14.875 -24.703 2.254 1 93.94 68 ALA A CA 1
ATOM 546 C C . ALA A 1 68 ? -14.953 -23.625 1.189 1 93.94 68 ALA A C 1
ATOM 548 O O . ALA A 1 68 ? -14.797 -22.438 1.492 1 93.94 68 ALA A O 1
ATOM 549 N N . TYR A 1 69 ? -15.273 -23.984 -0.002 1 93.75 69 TYR A N 1
ATOM 550 C CA . TYR A 1 69 ? -15.469 -23 -1.066 1 93.75 69 TYR A CA 1
ATOM 551 C C . TYR A 1 69 ? -16.688 -22.125 -0.783 1 93.75 69 TYR A C 1
ATOM 553 O O . TYR A 1 69 ? -16.656 -20.922 -1.026 1 93.75 69 TYR A O 1
ATOM 561 N N . LEU A 1 70 ? -17.625 -22.828 -0.319 1 96.38 70 LEU A N 1
ATOM 562 C CA . LEU A 1 70 ? -18.844 -22.078 0.031 1 96.38 70 LEU A CA 1
ATOM 563 C C . LEU A 1 70 ? -18.562 -21.094 1.158 1 96.38 70 LEU A C 1
ATOM 565 O O . LEU A 1 70 ? -18.922 -19.922 1.063 1 96.38 70 LEU A O 1
ATOM 569 N N . ALA A 1 71 ? -17.922 -21.594 2.178 1 95.94 71 ALA A N 1
ATOM 570 C CA . ALA A 1 71 ? -17.609 -20.734 3.32 1 95.94 71 ALA A CA 1
ATOM 571 C C . ALA A 1 71 ? -16.75 -19.547 2.902 1 95.94 71 ALA A C 1
ATOM 573 O O . ALA A 1 71 ? -17 -18.422 3.312 1 95.94 71 ALA A O 1
ATOM 574 N N . ALA A 1 72 ? -15.75 -19.812 2.098 1 95.44 72 ALA A N 1
ATOM 575 C CA . ALA A 1 72 ? -14.898 -18.75 1.593 1 95.44 72 ALA A CA 1
ATOM 576 C C . ALA A 1 72 ? -15.711 -17.719 0.812 1 95.44 72 ALA A C 1
ATOM 578 O O . ALA A 1 72 ? -15.555 -16.516 1.01 1 95.44 72 ALA A O 1
ATOM 579 N N . GLY A 1 73 ? -16.562 -18.25 -0.016 1 95.81 73 GLY A N 1
ATOM 580 C CA . GLY A 1 73 ? -17.391 -17.359 -0.816 1 95.81 73 GLY A CA 1
ATOM 581 C C . GLY A 1 73 ? -18.281 -16.438 0.02 1 95.81 73 GLY A C 1
ATOM 582 O O . GLY A 1 73 ? -18.391 -15.25 -0.265 1 95.81 73 GLY A O 1
ATOM 583 N N . ILE A 1 74 ? -18.812 -17 1.009 1 95.81 74 ILE A N 1
ATOM 584 C CA . ILE A 1 74 ? -19.688 -16.234 1.884 1 95.81 74 ILE A CA 1
ATOM 585 C C . ILE A 1 74 ? -18.906 -15.156 2.611 1 95.81 74 ILE A C 1
ATOM 587 O O . ILE A 1 74 ? -19.375 -14.016 2.732 1 95.81 74 ILE A O 1
ATOM 591 N N . ILE A 1 75 ? -17.781 -15.469 3.045 1 95.19 75 ILE A N 1
ATOM 592 C CA . ILE A 1 75 ? -16.953 -14.523 3.779 1 95.19 75 ILE A CA 1
ATOM 593 C C . ILE A 1 75 ? -16.5 -13.406 2.846 1 95.19 75 ILE A C 1
ATOM 595 O O . ILE A 1 75 ? -16.531 -12.227 3.219 1 95.19 75 ILE A O 1
ATOM 599 N N . PHE A 1 76 ? -16.094 -13.758 1.633 1 95.25 76 PHE A N 1
ATOM 600 C CA . PHE A 1 76 ? -15.68 -12.742 0.67 1 95.25 76 PHE A CA 1
ATOM 601 C C . PHE A 1 76 ? -16.844 -11.828 0.304 1 95.25 76 PHE A C 1
ATOM 603 O O . PHE A 1 76 ? -16.656 -10.617 0.133 1 95.25 76 PHE A O 1
ATOM 610 N N . LEU A 1 77 ? -17.984 -12.453 0.174 1 95.56 77 LEU A N 1
ATOM 611 C CA . LEU A 1 77 ? -19.156 -11.641 -0.14 1 95.56 77 LEU A CA 1
ATOM 612 C C . LEU A 1 77 ? -19.484 -10.688 1.004 1 95.56 77 LEU A C 1
ATOM 614 O O . LEU A 1 77 ? -19.828 -9.531 0.771 1 95.56 77 LEU A O 1
ATOM 618 N N . TRP A 1 78 ? -19.344 -11.18 2.193 1 94 78 TRP A N 1
ATOM 619 C CA . TRP A 1 78 ? -19.547 -10.352 3.375 1 94 78 TRP A CA 1
ATOM 620 C C . TRP A 1 78 ? -18.562 -9.188 3.4 1 94 78 TRP A C 1
ATOM 622 O O . TRP A 1 78 ? -18.938 -8.047 3.693 1 94 78 TRP A O 1
ATOM 632 N N . ALA A 1 79 ? -17.375 -9.477 3.072 1 92.38 79 ALA A N 1
ATOM 633 C CA . ALA A 1 79 ? -16.344 -8.445 3.016 1 92.38 79 ALA A CA 1
ATOM 634 C C . ALA A 1 79 ? -16.656 -7.406 1.942 1 92.38 79 ALA A C 1
ATOM 636 O O . ALA A 1 79 ? -16.484 -6.207 2.164 1 92.38 79 ALA A O 1
ATOM 637 N N . ALA A 1 80 ? -17.062 -7.879 0.823 1 93.44 80 ALA A N 1
ATOM 638 C CA . ALA A 1 80 ? -17.375 -7.008 -0.308 1 93.44 80 ALA A CA 1
ATOM 639 C C . ALA A 1 80 ? -18.562 -6.098 0.002 1 93.44 80 ALA A C 1
ATOM 641 O O . ALA A 1 80 ? -18.609 -4.953 -0.449 1 93.44 80 ALA A O 1
ATOM 642 N N . ALA A 1 81 ? -19.484 -6.531 0.832 1 91.62 81 ALA A N 1
ATOM 643 C CA . ALA A 1 81 ? -20.766 -5.859 1.039 1 91.62 81 ALA A CA 1
ATOM 644 C C . ALA A 1 81 ? -20.656 -4.812 2.143 1 91.62 81 ALA A C 1
ATOM 646 O O . ALA A 1 81 ? -21.562 -3.979 2.303 1 91.62 81 ALA A O 1
ATOM 647 N N . GLN A 1 82 ? -19.625 -4.746 2.838 1 87.44 82 GLN A N 1
ATOM 648 C CA . GLN A 1 82 ? -19.5 -3.924 4.035 1 87.44 82 GLN A CA 1
ATOM 649 C C . GLN A 1 82 ? -19.734 -2.449 3.723 1 87.44 82 GLN A C 1
ATOM 651 O O . GLN A 1 82 ? -20.422 -1.754 4.465 1 87.44 82 GLN A O 1
ATOM 656 N N . PRO A 1 83 ? -19.156 -1.955 2.623 1 84.06 83 PRO A N 1
ATOM 657 C CA . PRO A 1 83 ? -19.344 -0.531 2.338 1 84.06 83 PRO A CA 1
ATOM 658 C C . PRO A 1 83 ? -20.766 -0.218 1.849 1 84.06 83 PRO A C 1
ATOM 660 O O . PRO A 1 83 ? -21.172 0.944 1.848 1 84.06 83 PRO A O 1
ATOM 663 N N . LEU A 1 84 ? -21.531 -1.194 1.481 1 84.38 84 LEU A N 1
ATOM 664 C CA . LEU A 1 84 ? -22.812 -0.965 0.808 1 84.38 84 LEU A CA 1
ATOM 665 C C . LEU A 1 84 ? -23.984 -1.26 1.74 1 84.38 84 LEU A C 1
ATOM 667 O O . LEU A 1 84 ? -25.062 -0.677 1.596 1 84.38 84 LEU A O 1
ATOM 671 N N . TYR A 1 85 ? -23.75 -2.225 2.639 1 82.44 85 TYR A N 1
ATOM 672 C CA . TYR A 1 85 ? -24.844 -2.713 3.475 1 82.44 85 TYR A CA 1
ATOM 673 C C . TYR A 1 85 ? -24.406 -2.793 4.938 1 82.44 85 TYR A C 1
ATOM 675 O O . TYR A 1 85 ? -23.219 -2.902 5.238 1 82.44 85 TYR A O 1
ATOM 683 N N . PRO A 1 86 ? -25.453 -2.646 5.859 1 84.38 86 PRO A N 1
ATOM 684 C CA . PRO A 1 86 ? -25.109 -2.789 7.277 1 84.38 86 PRO A CA 1
ATOM 685 C C . PRO A 1 86 ? -24.516 -4.156 7.605 1 84.38 86 PRO A C 1
ATOM 687 O O . PRO A 1 86 ? -24.984 -5.18 7.102 1 84.38 86 PRO A O 1
ATOM 690 N N . ARG A 1 87 ? -23.578 -4.273 8.383 1 85.12 87 ARG A N 1
ATOM 691 C CA . ARG A 1 87 ? -22.766 -5.445 8.664 1 85.12 87 ARG A CA 1
ATOM 692 C C . ARG A 1 87 ? -23.594 -6.578 9.234 1 85.12 87 ARG A C 1
ATOM 694 O O . ARG A 1 87 ? -23.547 -7.711 8.75 1 85.12 87 ARG A O 1
ATOM 701 N N . THR A 1 88 ? -24.406 -6.324 10.219 1 85.12 88 THR A N 1
ATOM 702 C CA . THR A 1 88 ? -25.125 -7.363 10.945 1 85.12 88 THR A CA 1
ATOM 703 C C . THR A 1 88 ? -26.234 -7.945 10.086 1 85.12 88 THR A C 1
ATOM 705 O O . THR A 1 88 ? -26.438 -9.164 10.055 1 85.12 88 THR A O 1
ATOM 708 N N . SER A 1 89 ? -26.938 -7.102 9.367 1 84.5 89 SER A N 1
ATOM 709 C CA . SER A 1 89 ? -28.016 -7.566 8.5 1 84.5 89 SER A CA 1
ATOM 710 C C . SER A 1 89 ? -27.484 -8.398 7.348 1 84.5 89 SER A C 1
ATOM 712 O O . SER A 1 89 ? -28.109 -9.391 6.953 1 84.5 89 SER A O 1
ATOM 714 N N . THR A 1 90 ? -26.359 -8.039 6.855 1 87.94 90 THR A N 1
ATOM 715 C CA . THR A 1 90 ? -25.75 -8.781 5.766 1 87.94 90 THR A CA 1
ATOM 716 C C . THR A 1 90 ? -25.312 -10.172 6.234 1 87.94 90 THR A C 1
ATOM 718 O O . THR A 1 90 ? -25.562 -11.164 5.551 1 87.94 90 THR A O 1
ATOM 721 N N . LEU A 1 91 ? -24.75 -10.211 7.383 1 88.5 91 LEU A N 1
ATOM 722 C CA . LEU A 1 91 ? -24.297 -11.492 7.922 1 88.5 91 LEU A CA 1
ATOM 723 C C . LEU A 1 91 ? -25.484 -12.422 8.156 1 88.5 91 LEU A C 1
ATOM 725 O O . LEU A 1 91 ? -25.422 -13.617 7.836 1 88.5 91 LEU A O 1
ATOM 729 N N . ARG A 1 92 ? -26.531 -11.914 8.719 1 88.56 92 ARG A N 1
ATOM 730 C CA . ARG A 1 92 ? -27.719 -12.711 8.961 1 88.56 92 ARG A CA 1
ATOM 731 C C . ARG A 1 92 ? -28.297 -13.242 7.652 1 88.56 92 ARG A C 1
ATOM 733 O O . ARG A 1 92 ? -28.672 -14.414 7.559 1 88.56 92 ARG A O 1
ATOM 740 N N . TYR A 1 93 ? -28.344 -12.414 6.676 1 89.62 93 TYR A N 1
ATOM 741 C CA . TYR A 1 93 ? -28.844 -12.805 5.359 1 89.62 93 TYR A CA 1
ATOM 742 C C . TYR A 1 93 ? -28 -13.93 4.77 1 89.62 93 TYR A C 1
ATOM 744 O O . TYR A 1 93 ? -28.531 -14.93 4.289 1 89.62 93 TYR A O 1
ATOM 752 N N . LEU A 1 94 ? -26.75 -13.773 4.812 1 91.25 94 LEU A N 1
ATOM 753 C CA . LEU A 1 94 ? -25.844 -14.75 4.227 1 91.25 94 LEU A CA 1
ATOM 754 C C . LEU A 1 94 ? -25.906 -16.078 4.973 1 91.25 94 LEU A C 1
ATOM 756 O O . LEU A 1 94 ? -25.953 -17.141 4.352 1 91.25 94 LEU A O 1
ATOM 760 N N . LEU A 1 95 ? -26.016 -16.031 6.25 1 90.06 95 LEU A N 1
ATOM 761 C CA . LEU A 1 95 ? -26.062 -17.25 7.055 1 90.06 95 LEU A CA 1
ATOM 762 C C . LEU A 1 95 ? -27.328 -18.047 6.781 1 90.06 95 LEU A C 1
ATOM 764 O O . LEU A 1 95 ? -27.297 -19.266 6.633 1 90.06 95 LEU A O 1
ATOM 768 N N . ILE A 1 96 ? -28.391 -17.328 6.668 1 90.75 96 ILE A N 1
ATOM 769 C CA . ILE A 1 96 ? -29.688 -17.969 6.441 1 90.75 96 ILE A CA 1
ATOM 770 C C . ILE A 1 96 ? -29.703 -18.625 5.07 1 90.75 96 ILE A C 1
ATOM 772 O O . ILE A 1 96 ? -30.172 -19.766 4.93 1 90.75 96 ILE A O 1
ATOM 776 N N . ASN A 1 97 ? -29.156 -18.047 4.121 1 91.94 97 ASN A N 1
ATOM 777 C CA . ASN A 1 97 ? -29.266 -18.547 2.75 1 91.94 97 ASN A CA 1
ATOM 778 C C . ASN A 1 97 ? -28.125 -19.5 2.422 1 91.94 97 ASN A C 1
ATOM 780 O O . ASN A 1 97 ? -28.141 -20.156 1.379 1 91.94 97 ASN A O 1
ATOM 784 N N . THR A 1 98 ? -27.156 -19.594 3.293 1 94 98 THR A N 1
ATOM 785 C CA . THR A 1 98 ? -26.016 -20.469 3.072 1 94 98 THR A CA 1
ATOM 786 C C . THR A 1 98 ? -26.375 -21.906 3.449 1 94 98 THR A C 1
ATOM 788 O O . THR A 1 98 ? -25.844 -22.859 2.865 1 94 98 THR A O 1
ATOM 791 N N . LEU A 1 99 ? -27.266 -22.141 4.32 1 93.62 99 LEU A N 1
ATOM 792 C CA . LEU A 1 99 ? -27.531 -23.453 4.906 1 93.62 99 LEU A CA 1
ATOM 793 C C . LEU A 1 99 ? -28.062 -24.422 3.857 1 93.62 99 LEU A C 1
ATOM 795 O O . LEU A 1 99 ? -27.531 -25.531 3.713 1 93.62 99 LEU A O 1
ATOM 799 N N . PRO A 1 100 ? -29.094 -24.031 3.113 1 95.31 100 PRO A N 1
ATOM 800 C CA . PRO A 1 100 ? -29.547 -24.969 2.078 1 95.31 100 PRO A CA 1
ATOM 801 C C . PRO A 1 100 ? -28.453 -25.266 1.042 1 95.31 100 PRO A C 1
ATOM 803 O O . PRO A 1 100 ? -28.375 -26.391 0.54 1 95.31 100 PRO A O 1
ATOM 806 N N . LEU A 1 101 ? -27.734 -24.266 0.727 1 95.19 101 LEU A N 1
ATOM 807 C CA . LEU A 1 101 ? -26.656 -24.453 -0.238 1 95.19 101 LEU A CA 1
ATOM 808 C C . LEU A 1 101 ? -25.609 -25.422 0.307 1 95.19 101 LEU A C 1
ATOM 810 O O . LEU A 1 101 ? -25.125 -26.297 -0.417 1 95.19 101 LEU A O 1
ATOM 814 N N . ALA A 1 102 ? -25.266 -25.281 1.548 1 96.38 102 ALA A N 1
ATOM 815 C CA . ALA A 1 102 ? -24.312 -26.203 2.195 1 96.38 102 ALA A CA 1
ATOM 816 C C . ALA A 1 102 ? -24.844 -27.625 2.172 1 96.38 102 ALA A C 1
ATOM 818 O O . ALA A 1 102 ? -24.078 -28.578 1.966 1 96.38 102 ALA A O 1
ATOM 819 N N . ALA A 1 103 ? -26.109 -27.766 2.344 1 95.81 103 ALA A N 1
ATOM 820 C CA . ALA A 1 103 ? -26.719 -29.078 2.34 1 95.81 103 ALA A CA 1
ATOM 821 C C . ALA A 1 103 ? -26.609 -29.734 0.964 1 95.81 103 ALA A C 1
ATOM 823 O O . ALA A 1 103 ? -26.281 -30.922 0.853 1 95.81 103 ALA A O 1
ATOM 824 N N . VAL A 1 104 ? -26.922 -28.984 -0.066 1 95.94 104 VAL A N 1
ATOM 825 C CA . VAL A 1 104 ? -26.828 -29.5 -1.427 1 95.94 104 VAL A CA 1
ATOM 826 C C . VAL A 1 104 ? -25.406 -29.953 -1.707 1 95.94 104 VAL A C 1
ATOM 828 O O . VAL A 1 104 ? -25.188 -31.031 -2.268 1 95.94 104 VAL A O 1
ATOM 831 N N . LEU A 1 105 ? -24.453 -29.141 -1.302 1 95.69 105 LEU A N 1
ATOM 832 C CA . LEU A 1 105 ? -23.047 -29.469 -1.521 1 95.69 105 LEU A CA 1
ATOM 833 C C . LEU A 1 105 ? -22.641 -30.703 -0.727 1 95.69 105 LEU A C 1
ATOM 835 O O . LEU A 1 105 ? -21.922 -31.562 -1.234 1 95.69 105 LEU A O 1
ATOM 839 N N . THR A 1 106 ? -23.156 -30.781 0.496 1 94.38 106 THR A N 1
ATOM 840 C CA . THR A 1 106 ? -22.828 -31.922 1.346 1 94.38 106 THR A CA 1
ATOM 841 C C . THR A 1 106 ? -23.422 -33.219 0.772 1 94.38 106 THR A C 1
ATOM 843 O O . THR A 1 106 ? -22.75 -34.25 0.734 1 94.38 106 THR A O 1
ATOM 846 N N . VAL A 1 107 ? -24.625 -33.156 0.315 1 94.38 107 VAL A N 1
ATOM 847 C CA . VAL A 1 107 ? -25.281 -34.312 -0.272 1 94.38 107 VAL A CA 1
ATOM 848 C C . VAL A 1 107 ? -24.516 -34.781 -1.512 1 94.38 107 VAL A C 1
ATOM 850 O O . VAL A 1 107 ? -24.328 -35.969 -1.726 1 94.38 107 VAL A O 1
ATOM 853 N N . TYR A 1 108 ? -24.109 -33.812 -2.293 1 94.06 108 TYR A N 1
ATOM 854 C CA . TYR A 1 108 ? -23.312 -34.156 -3.467 1 94.06 108 TYR A CA 1
ATOM 855 C C . TYR A 1 108 ? -21.984 -34.781 -3.059 1 94.06 108 TYR A C 1
ATOM 857 O O . TYR A 1 108 ? -21.562 -35.781 -3.645 1 94.06 108 TYR A O 1
ATOM 865 N N . GLY A 1 109 ? -21.375 -34.188 -2.096 1 91.06 109 GLY A N 1
ATOM 866 C CA . GLY A 1 109 ? -20.125 -34.719 -1.603 1 91.06 109 GLY A CA 1
ATOM 867 C C . GLY A 1 109 ? -20.25 -36.125 -1.072 1 91.06 109 GLY A C 1
ATOM 868 O O . GLY A 1 109 ? -19.312 -36.938 -1.161 1 91.06 109 GLY A O 1
ATOM 869 N N . LEU A 1 110 ? -21.438 -36.469 -0.531 1 90.75 110 LEU A N 1
ATOM 870 C CA . LEU A 1 110 ? -21.734 -37.812 -0.017 1 90.75 110 LEU A CA 1
ATOM 871 C C . LEU A 1 110 ? -22.047 -38.781 -1.156 1 90.75 110 LEU A C 1
ATOM 873 O O . LEU A 1 110 ? -22.297 -39.969 -0.92 1 90.75 110 LEU A O 1
ATOM 877 N N . ASP A 1 111 ? -22.031 -38.312 -2.322 1 90 111 ASP A N 1
ATOM 878 C CA . ASP A 1 111 ? -22.266 -39.062 -3.539 1 90 111 ASP A CA 1
ATOM 879 C C . ASP A 1 111 ? -23.688 -39.625 -3.562 1 90 111 ASP A C 1
ATOM 881 O O . ASP A 1 111 ? -23.891 -40.781 -3.951 1 90 111 ASP A O 1
ATOM 885 N N . VAL A 1 112 ? -24.594 -38.844 -3.035 1 91.44 112 VAL A N 1
ATOM 886 C CA . VAL A 1 112 ? -26.016 -39.219 -3.098 1 91.44 112 VAL A CA 1
ATOM 887 C C . VAL A 1 112 ? -26.562 -38.938 -4.492 1 91.44 112 VAL A C 1
ATOM 889 O O . VAL A 1 112 ? -26.453 -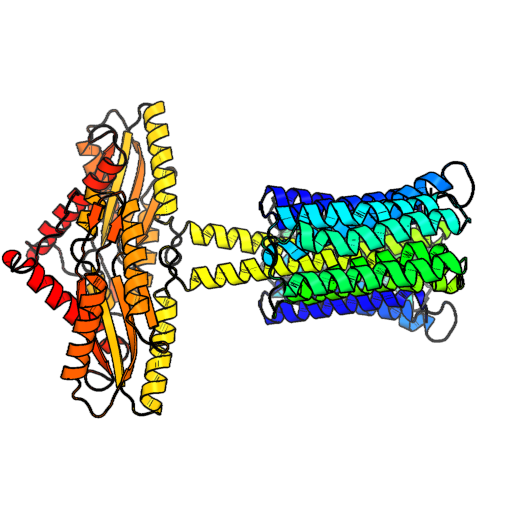37.812 -4.992 1 91.44 112 VAL A O 1
ATOM 892 N N . ARG A 1 113 ? -27.109 -39.969 -5.145 1 92.44 113 ARG A N 1
ATOM 893 C CA . ARG A 1 113 ? -27.609 -39.812 -6.504 1 92.44 113 ARG A CA 1
ATOM 894 C C . ARG A 1 113 ? -29.125 -40.031 -6.551 1 92.44 113 ARG A C 1
ATOM 896 O O . ARG A 1 113 ? -29.625 -40.844 -7.32 1 92.44 113 ARG A O 1
ATOM 903 N N . ARG A 1 114 ? -29.828 -39.406 -5.668 1 95 114 ARG A N 1
ATOM 904 C CA . ARG A 1 114 ? -31.281 -39.375 -5.598 1 95 114 ARG A CA 1
ATOM 905 C C . ARG A 1 114 ? -31.812 -37.969 -5.758 1 95 114 ARG A C 1
ATOM 907 O O . ARG A 1 114 ? -31.594 -37.094 -4.902 1 95 114 ARG A O 1
ATOM 914 N N . PRO A 1 115 ? -32.594 -37.75 -6.789 1 94.5 115 PRO A N 1
ATOM 915 C CA . PRO A 1 115 ? -33.062 -36.375 -7.055 1 94.5 115 PRO A CA 1
ATOM 916 C C . PRO A 1 115 ? -33.938 -35.844 -5.926 1 94.5 115 PRO A C 1
ATOM 918 O O . PRO A 1 115 ? -33.875 -34.625 -5.641 1 94.5 115 PRO A O 1
ATOM 921 N N . GLY A 1 116 ? -34.688 -36.688 -5.273 1 95.19 116 GLY A N 1
ATOM 922 C CA . GLY A 1 116 ? -35.594 -36.25 -4.227 1 95.19 116 GLY A CA 1
ATOM 923 C C . GLY A 1 116 ? -34.906 -35.5 -3.105 1 95.19 116 GLY A C 1
ATOM 924 O O . GLY A 1 116 ? -35.438 -34.5 -2.609 1 95.19 116 GLY A O 1
ATOM 925 N N . ILE A 1 117 ? -33.812 -35.969 -2.705 1 95.81 117 ILE A N 1
ATOM 926 C CA . ILE A 1 117 ? -33.062 -35.344 -1.601 1 95.81 117 ILE A CA 1
ATOM 927 C C . ILE A 1 117 ? -32.562 -33.969 -2.006 1 95.81 117 ILE A C 1
ATOM 929 O O . ILE A 1 117 ? -32.688 -33 -1.23 1 95.81 117 ILE A O 1
ATOM 933 N N . TYR A 1 118 ? -32.031 -33.844 -3.254 1 96.5 118 TYR A N 1
ATOM 934 C CA . TYR A 1 118 ? -31.594 -32.531 -3.752 1 96.5 118 TYR A CA 1
ATOM 935 C C . TYR A 1 118 ? -32.781 -31.578 -3.836 1 96.5 118 TYR A C 1
ATOM 937 O O . TYR A 1 118 ? -32.656 -30.406 -3.467 1 96.5 118 TYR A O 1
ATOM 945 N N . LEU A 1 119 ? -33.906 -32.094 -4.254 1 96.5 119 LEU A N 1
ATOM 946 C CA . LEU A 1 119 ? -35.094 -31.25 -4.492 1 96.5 119 LEU A CA 1
ATOM 947 C C . LEU A 1 119 ? -35.625 -30.688 -3.182 1 96.5 119 LEU A C 1
ATOM 949 O O . LEU A 1 119 ? -36.125 -29.562 -3.146 1 96.5 119 LEU A O 1
ATOM 953 N N . ILE A 1 120 ? -35.438 -31.406 -2.113 1 96.69 120 ILE A N 1
ATOM 954 C CA . ILE A 1 120 ? -35.875 -30.922 -0.8 1 96.69 120 ILE A CA 1
ATOM 955 C C . ILE A 1 120 ? -35.031 -29.688 -0.417 1 96.69 120 ILE A C 1
ATOM 957 O O . ILE A 1 120 ? -35.594 -28.672 -0.017 1 96.69 120 ILE A O 1
ATOM 961 N N . PHE A 1 121 ? -33.781 -29.797 -0.563 1 96.69 121 PHE A N 1
ATOM 962 C CA . PHE A 1 121 ? -32.906 -28.703 -0.157 1 96.69 121 PHE A CA 1
ATOM 963 C C . PHE A 1 121 ? -33 -27.531 -1.119 1 96.69 121 PHE A C 1
ATOM 965 O O . PHE A 1 121 ? -32.906 -26.375 -0.71 1 96.69 121 PHE A O 1
ATOM 972 N N . VAL A 1 122 ? -33.25 -27.797 -2.402 1 96.88 122 VAL A N 1
ATOM 973 C CA . VAL A 1 122 ? -33.469 -26.75 -3.395 1 96.88 122 VAL A CA 1
ATOM 974 C C . VAL A 1 122 ? -34.719 -25.984 -3.055 1 96.88 122 VAL A C 1
ATOM 976 O O . VAL A 1 122 ? -34.75 -24.75 -3.102 1 96.88 122 VAL A O 1
ATOM 979 N N . ALA A 1 123 ? -35.719 -26.734 -2.695 1 96.25 123 ALA A N 1
ATOM 980 C CA . ALA A 1 123 ? -36.969 -26.109 -2.312 1 96.25 123 ALA A CA 1
ATOM 981 C C . ALA A 1 123 ? -36.812 -25.234 -1.065 1 96.25 123 ALA A C 1
ATOM 983 O O . ALA A 1 123 ? -37.312 -24.125 -0.997 1 96.25 123 ALA A O 1
ATOM 984 N N . CYS A 1 124 ? -36.094 -25.734 -0.119 1 96.38 124 CYS A N 1
ATOM 985 C CA . CYS A 1 124 ? -35.812 -24.969 1.092 1 96.38 124 CYS A CA 1
ATOM 986 C C . CYS A 1 124 ? -35.062 -23.688 0.764 1 96.38 124 CYS A C 1
ATOM 988 O O . CYS A 1 124 ? -35.344 -22.625 1.311 1 96.38 124 CYS A O 1
ATOM 990 N N . GLY A 1 125 ? -34.094 -23.844 -0.117 1 96.19 125 GLY A N 1
ATOM 991 C CA . GLY A 1 125 ? -33.312 -22.688 -0.535 1 96.19 125 GLY A CA 1
ATOM 992 C C . GLY A 1 125 ? -34.156 -21.641 -1.24 1 96.19 125 GLY A C 1
ATOM 993 O O . GLY A 1 125 ? -34 -20.438 -0.998 1 96.19 125 GLY A O 1
ATOM 994 N N . LEU A 1 126 ? -35.031 -22.078 -2.072 1 94.75 126 LEU A N 1
ATOM 995 C CA . LEU A 1 126 ? -35.906 -21.188 -2.803 1 94.75 126 LEU A CA 1
ATOM 996 C C . LEU A 1 126 ? -36.844 -20.438 -1.85 1 94.75 126 LEU A C 1
ATOM 998 O O . LEU A 1 126 ? -37.031 -19.234 -1.971 1 94.75 126 LEU A O 1
ATOM 1002 N N . ILE A 1 127 ? -37.375 -21.125 -0.895 1 94.75 127 ILE A N 1
ATOM 1003 C CA . ILE A 1 127 ? -38.312 -20.531 0.061 1 94.75 127 ILE A CA 1
ATOM 1004 C C . ILE A 1 127 ? -37.562 -19.516 0.932 1 94.75 127 ILE A C 1
ATOM 1006 O O . ILE A 1 127 ? -38 -18.375 1.062 1 94.75 127 ILE A O 1
ATOM 1010 N N . LEU A 1 128 ? -36.5 -19.891 1.479 1 93.5 128 LEU A N 1
ATOM 1011 C CA . LEU A 1 128 ? -35.719 -18.984 2.324 1 93.5 128 LEU A CA 1
ATOM 1012 C C . LEU A 1 128 ? -35.188 -17.797 1.522 1 93.5 128 LEU A C 1
ATOM 1014 O O . LEU A 1 128 ? -35.156 -16.672 2.029 1 93.5 128 LEU A O 1
ATOM 1018 N N . GLY A 1 129 ? -34.781 -18.062 0.267 1 91.38 129 GLY A N 1
ATOM 1019 C CA . GLY A 1 129 ? -34.25 -17.016 -0.595 1 91.38 129 GLY A CA 1
ATOM 1020 C C . GLY A 1 129 ? -35.281 -15.945 -0.917 1 91.38 129 GLY A C 1
ATOM 1021 O O . GLY A 1 129 ? -34.969 -14.766 -1.041 1 91.38 129 GLY A O 1
ATOM 1022 N N . VAL A 1 130 ? -36.469 -16.359 -0.957 1 88.62 130 VAL A N 1
ATOM 1023 C CA . VAL A 1 130 ? -37.562 -15.43 -1.296 1 88.62 130 VAL A CA 1
ATOM 1024 C C . VAL A 1 130 ? -38 -14.688 -0.041 1 88.62 130 VAL A C 1
ATOM 1026 O O . VAL A 1 130 ? -38.312 -13.5 -0.094 1 88.62 130 VAL A O 1
ATOM 1029 N N . ILE A 1 131 ? -37.906 -15.242 1.111 1 89.06 131 ILE A N 1
ATOM 1030 C CA . ILE A 1 131 ? -38.5 -14.695 2.334 1 89.06 131 ILE A CA 1
ATOM 1031 C C . ILE A 1 131 ? -37.438 -13.852 3.062 1 89.06 131 ILE A C 1
ATOM 1033 O O . ILE A 1 131 ? -37.75 -12.797 3.617 1 89.06 131 ILE A O 1
ATOM 1037 N N . SER A 1 132 ? -36.219 -14.242 3.049 1 88.94 132 SER A N 1
ATOM 1038 C CA . SER A 1 132 ? -35.156 -13.672 3.895 1 88.94 132 SER A CA 1
ATOM 1039 C C . SER A 1 132 ? -34.969 -12.188 3.59 1 88.94 132 SER A C 1
ATOM 1041 O O . SER A 1 132 ? -34.75 -11.383 4.5 1 88.94 132 SER A O 1
ATOM 1043 N N . PRO A 1 133 ? -35.031 -11.797 2.291 1 84.56 133 PRO A N 1
ATOM 1044 C CA . PRO A 1 133 ? -34.844 -10.359 2.047 1 84.56 133 PRO A CA 1
ATOM 1045 C C . PRO A 1 133 ? -35.938 -9.508 2.688 1 84.56 133 PRO A C 1
ATOM 1047 O O . PRO A 1 133 ? -35.688 -8.359 3.061 1 84.56 133 PRO A O 1
ATOM 1050 N N . PHE A 1 134 ? -37.031 -10.016 2.854 1 80.25 134 PHE A N 1
ATOM 1051 C CA . PHE A 1 134 ? -38.188 -9.242 3.363 1 80.25 134 PHE A CA 1
ATOM 1052 C C . PHE A 1 134 ? -38.219 -9.273 4.887 1 80.25 134 PHE A C 1
ATOM 1054 O O . PHE A 1 134 ? -38.75 -8.375 5.52 1 80.25 134 PHE A O 1
ATOM 1061 N N . ILE A 1 135 ? -37.719 -10.25 5.461 1 75.69 135 ILE A N 1
ATOM 1062 C CA . ILE A 1 135 ? -37.656 -10.336 6.918 1 75.69 135 ILE A CA 1
ATOM 1063 C C . ILE A 1 135 ? -36.562 -9.422 7.453 1 75.69 135 ILE A C 1
ATOM 1065 O O . ILE A 1 135 ? -36.75 -8.766 8.484 1 75.69 135 ILE A O 1
ATOM 1069 N N . LEU A 1 136 ? -35.5 -9.469 6.82 1 69.75 136 LEU A N 1
ATOM 1070 C CA . LEU A 1 136 ? -34.344 -8.742 7.34 1 69.75 136 LEU A CA 1
ATOM 1071 C C . LEU A 1 136 ? -34.406 -7.273 6.93 1 69.75 136 LEU A C 1
ATOM 1073 O O . LEU A 1 136 ? -33.719 -6.441 7.516 1 69.75 136 LEU A O 1
ATOM 1077 N N . ASN A 1 137 ? -35 -6.91 5.875 1 59.94 137 ASN A N 1
ATOM 1078 C CA . ASN A 1 137 ? -35.031 -5.551 5.355 1 59.94 137 ASN A CA 1
ATOM 1079 C C . ASN A 1 137 ? -36.094 -4.707 6.059 1 59.94 137 ASN A C 1
ATOM 1081 O O . ASN A 1 137 ? -37.062 -4.281 5.434 1 59.94 137 ASN A O 1
ATOM 1085 N N . ARG A 1 138 ? -36.594 -4.977 7.223 1 54.41 138 ARG A N 1
ATOM 1086 C CA . ARG A 1 138 ? -37.312 -3.77 7.594 1 54.41 138 ARG A CA 1
ATOM 1087 C C . ARG A 1 138 ? -36.562 -2.516 7.148 1 54.41 138 ARG A C 1
ATOM 1089 O O . ARG A 1 138 ? -37.188 -1.5 6.828 1 54.41 138 ARG A O 1
ATOM 1096 N N . THR A 1 139 ? -35.406 -2.527 7.219 1 48.66 139 THR A N 1
ATOM 1097 C CA . THR A 1 139 ? -34.594 -1.335 7.008 1 48.66 139 THR A CA 1
ATOM 1098 C C . THR A 1 139 ? -34.156 -1.225 5.547 1 48.66 139 THR A C 1
ATOM 1100 O O . THR A 1 139 ? -33.656 -0.193 5.129 1 48.66 139 THR A O 1
ATOM 1103 N N . TRP A 1 140 ? -34.156 -2.369 4.828 1 52.72 140 TRP A N 1
ATOM 1104 C CA . TRP A 1 140 ? -33.562 -2.172 3.502 1 52.72 140 TRP A CA 1
ATOM 1105 C C . TRP A 1 140 ? -34.625 -1.712 2.506 1 52.72 140 TRP A C 1
ATOM 1107 O O . TRP A 1 140 ? -35.812 -2.064 2.633 1 52.72 140 TRP A O 1
ATOM 1117 N N . ARG A 1 141 ? -34.438 -0.742 1.82 1 56.28 141 ARG A N 1
ATOM 1118 C CA . ARG A 1 141 ? -35.312 -0.177 0.795 1 56.28 141 ARG A CA 1
ATOM 1119 C C . ARG A 1 141 ? -35.844 -1.267 -0.125 1 56.28 141 ARG A C 1
ATOM 1121 O O . ARG A 1 141 ? -35.125 -2.176 -0.516 1 56.28 141 ARG A O 1
ATOM 1128 N N . LEU A 1 142 ? -37.094 -1.414 -0.186 1 52.66 142 LEU A N 1
ATOM 1129 C CA . LEU A 1 142 ? -37.844 -2.393 -0.95 1 52.66 142 LEU A CA 1
ATOM 1130 C C . LEU A 1 142 ? -37.125 -2.742 -2.252 1 52.66 142 LEU A C 1
ATOM 1132 O O . LEU A 1 142 ? -37.125 -3.904 -2.664 1 52.66 142 LEU A O 1
ATOM 1136 N N . GLY A 1 143 ? -36.531 -1.741 -2.92 1 58.78 143 GLY A N 1
ATOM 1137 C CA . GLY A 1 143 ? -35.844 -1.937 -4.195 1 58.78 143 GLY A CA 1
ATOM 1138 C C . GLY A 1 143 ? -34.656 -2.854 -4.098 1 58.78 143 GLY A C 1
ATOM 1139 O O . GLY A 1 143 ? -34.469 -3.736 -4.934 1 58.78 143 GLY A O 1
ATOM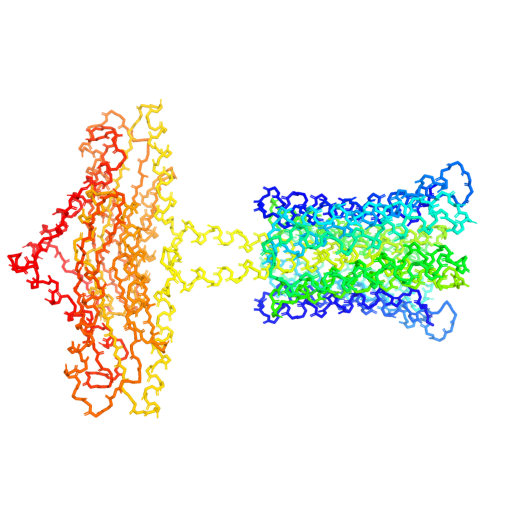 1140 N N . LYS A 1 144 ? -34.094 -2.832 -3.066 1 74.44 144 LYS A N 1
ATOM 1141 C CA . LYS A 1 144 ? -32.906 -3.658 -2.887 1 74.44 144 LYS A CA 1
ATOM 1142 C C . LYS A 1 144 ? -33.281 -5.098 -2.553 1 74.44 144 LYS A C 1
ATOM 1144 O O . LYS A 1 144 ? -32.594 -6.035 -2.969 1 74.44 144 LYS A O 1
ATOM 1149 N N . ALA A 1 145 ? -34.531 -5.285 -2.086 1 79 145 ALA A N 1
ATOM 1150 C CA . ALA A 1 145 ? -34.969 -6.617 -1.709 1 79 145 ALA A CA 1
ATOM 1151 C C . ALA A 1 145 ? -35.312 -7.453 -2.941 1 79 145 ALA A C 1
ATOM 1153 O O . ALA A 1 145 ? -35 -8.648 -2.994 1 79 145 ALA A O 1
ATOM 1154 N N . TRP A 1 146 ? -35.875 -6.863 -3.959 1 83.69 146 TRP A N 1
ATOM 1155 C CA . TRP A 1 146 ? -36.25 -7.59 -5.164 1 83.69 146 TRP A CA 1
ATOM 1156 C C . TRP A 1 146 ? -35.031 -8.078 -5.918 1 83.69 146 TRP A C 1
ATOM 1158 O O . TRP A 1 146 ? -35.062 -9.148 -6.531 1 83.69 146 TRP A O 1
ATOM 1168 N N . TRP A 1 147 ? -34 -7.336 -5.891 1 84.88 147 TRP A N 1
ATOM 1169 C CA . TRP A 1 147 ? -32.781 -7.773 -6.527 1 84.88 147 TRP A CA 1
ATOM 1170 C C . TRP A 1 147 ? -32.219 -9.008 -5.832 1 84.88 147 TRP A C 1
ATOM 1172 O O . TRP A 1 147 ? -31.672 -9.906 -6.488 1 84.88 147 TRP A O 1
ATOM 1182 N N . LEU A 1 148 ? -32.344 -9.062 -4.598 1 88.88 148 LEU A N 1
ATOM 1183 C CA . LEU A 1 148 ? -31.875 -10.211 -3.844 1 88.88 148 LEU A CA 1
ATOM 1184 C C . LEU A 1 148 ? -32.719 -11.445 -4.137 1 88.88 148 LEU A C 1
ATOM 1186 O O . LEU A 1 148 ? -32.188 -12.555 -4.234 1 88.88 148 LEU A O 1
ATOM 1190 N N . VAL A 1 149 ? -34 -11.195 -4.312 1 90.19 149 VAL A N 1
ATOM 1191 C CA . VAL A 1 149 ? -34.906 -12.297 -4.668 1 90.19 149 VAL A CA 1
ATOM 1192 C C . VAL A 1 149 ? -34.531 -12.836 -6.043 1 90.19 149 VAL A C 1
ATOM 1194 O O . VAL A 1 149 ? -34.469 -14.055 -6.246 1 90.19 149 VAL A O 1
ATOM 1197 N N . LEU A 1 150 ? -34.25 -11.984 -6.926 1 92.12 150 LEU A N 1
ATOM 1198 C CA . LEU A 1 150 ? -33.844 -12.383 -8.273 1 92.12 150 LEU A CA 1
ATOM 1199 C C . LEU A 1 150 ? -32.594 -13.219 -8.258 1 92.12 150 LEU A C 1
ATOM 1201 O O . LEU A 1 150 ? -32.469 -14.195 -9 1 92.12 150 LEU A O 1
ATOM 1205 N N . VAL A 1 151 ? -31.656 -12.852 -7.469 1 92.56 151 VAL A N 1
ATOM 1206 C CA . VAL A 1 151 ? -30.406 -13.594 -7.344 1 92.56 151 VAL A CA 1
ATOM 1207 C C . VAL A 1 151 ? -30.688 -14.992 -6.801 1 92.56 151 VAL A C 1
ATOM 1209 O O . VAL A 1 151 ? -30.109 -15.977 -7.281 1 92.56 151 VAL A O 1
ATOM 1212 N N . GLN A 1 152 ? -31.578 -15.078 -5.859 1 93.88 152 GLN A N 1
ATOM 1213 C CA . GLN A 1 152 ? -31.906 -16.375 -5.273 1 93.88 152 GLN A CA 1
ATOM 1214 C C . GLN A 1 152 ? -32.625 -17.266 -6.281 1 93.88 152 GLN A C 1
ATOM 1216 O O . GLN A 1 152 ? -32.375 -18.469 -6.359 1 93.88 152 GLN A O 1
ATOM 1221 N N . LEU A 1 153 ? -33.469 -16.672 -7.039 1 95.44 153 LEU A N 1
ATOM 1222 C CA . LEU A 1 153 ? -34.156 -17.438 -8.086 1 95.44 153 LEU A CA 1
ATOM 1223 C C . LEU A 1 153 ? -33.125 -17.938 -9.117 1 95.44 153 LEU A C 1
ATOM 1225 O O . LEU A 1 153 ? -33.219 -19.078 -9.578 1 95.44 153 LEU A O 1
ATOM 1229 N N . ALA A 1 154 ? -32.219 -17.109 -9.398 1 96.06 154 ALA A N 1
ATOM 1230 C CA . ALA A 1 154 ? -31.188 -17.469 -10.375 1 96.06 154 ALA A CA 1
ATOM 1231 C C . ALA A 1 154 ? -30.297 -18.594 -9.859 1 96.06 154 ALA A C 1
ATOM 1233 O O . ALA A 1 154 ? -29.703 -19.344 -10.641 1 96.06 154 ALA A O 1
ATOM 1234 N N . ILE A 1 155 ? -30.188 -18.719 -8.586 1 95.88 155 ILE A N 1
ATOM 1235 C CA . ILE A 1 155 ? -29.359 -19.766 -7.98 1 95.88 155 ILE A CA 1
ATOM 1236 C C . ILE A 1 155 ? -30.156 -21.078 -7.949 1 95.88 155 ILE A C 1
ATOM 1238 O O . ILE A 1 155 ? -29.688 -22.109 -8.438 1 95.88 155 ILE A O 1
ATOM 1242 N N . TRP A 1 156 ? -31.422 -21.031 -7.531 1 96.44 156 TRP A N 1
ATOM 1243 C CA . TRP A 1 156 ? -32.094 -22.25 -7.121 1 96.44 156 TRP A CA 1
ATOM 1244 C C . TRP A 1 156 ? -32.906 -22.844 -8.273 1 96.44 156 TRP A C 1
ATOM 1246 O O . TRP A 1 156 ? -33.094 -24.062 -8.344 1 96.44 156 TRP A O 1
ATOM 1256 N N . ILE A 1 157 ? -33.344 -22.062 -9.258 1 96.75 157 ILE A N 1
ATOM 1257 C CA . ILE A 1 157 ? -34.125 -22.594 -10.367 1 96.75 157 ILE A CA 1
ATOM 1258 C C . ILE A 1 157 ? -33.25 -23.5 -11.227 1 96.75 157 ILE A C 1
ATOM 1260 O O . ILE A 1 157 ? -33.594 -24.656 -11.484 1 96.75 157 ILE A O 1
ATOM 1264 N N . PRO A 1 158 ? -32.125 -23 -11.641 1 96.88 158 PRO A N 1
ATOM 1265 C CA . PRO A 1 158 ? -31.266 -23.922 -12.391 1 96.88 158 PRO A CA 1
ATOM 1266 C C . PRO A 1 158 ? -30.844 -25.125 -11.562 1 96.88 158 PRO A C 1
ATOM 1268 O O . PRO A 1 158 ? -30.75 -26.234 -12.086 1 96.88 158 PRO A O 1
ATOM 1271 N N . ALA A 1 159 ? -30.562 -24.922 -10.289 1 96.56 159 ALA A N 1
ATOM 1272 C CA . ALA A 1 159 ? -30.219 -26.062 -9.438 1 96.56 159 ALA A CA 1
ATOM 1273 C C . ALA A 1 159 ? -31.328 -27.109 -9.422 1 96.56 159 ALA A C 1
ATOM 1275 O O . ALA A 1 159 ? -31.078 -28.312 -9.445 1 96.56 159 ALA A O 1
ATOM 1276 N N . TRP A 1 160 ? -32.531 -26.625 -9.367 1 96.5 160 TRP A N 1
ATOM 1277 C CA . TRP A 1 160 ? -33.719 -27.5 -9.461 1 96.5 160 TRP A CA 1
ATOM 1278 C C . TRP A 1 160 ? -33.719 -28.266 -10.773 1 96.5 160 TRP A C 1
ATOM 1280 O O . TRP A 1 160 ? -33.938 -29.469 -10.789 1 96.5 160 TRP A O 1
ATOM 1290 N N . PHE A 1 161 ? -33.469 -27.578 -11.797 1 97.31 161 PHE A N 1
ATOM 1291 C CA . PHE A 1 161 ? -33.469 -28.172 -13.125 1 97.31 161 PHE A CA 1
ATOM 1292 C C . PHE A 1 161 ? -32.406 -29.266 -13.219 1 97.31 161 PHE A C 1
ATOM 1294 O O . PHE A 1 161 ? -32.656 -30.375 -13.688 1 97.31 161 PHE A O 1
ATOM 1301 N N . PHE A 1 162 ? -31.219 -28.969 -12.797 1 96.88 162 PHE A N 1
ATOM 1302 C CA . PHE A 1 162 ? -30.125 -29.922 -12.859 1 96.88 162 PHE A CA 1
ATOM 1303 C C . PHE A 1 162 ? -30.406 -31.141 -12.008 1 96.88 162 PHE A C 1
ATOM 1305 O O . PHE A 1 162 ? -30.219 -32.281 -12.453 1 96.88 162 PHE A O 1
ATOM 1312 N N . ALA A 1 163 ? -30.891 -30.891 -10.797 1 96.12 163 ALA A N 1
ATOM 1313 C CA . ALA A 1 163 ? -31.172 -32 -9.891 1 96.12 163 ALA A CA 1
ATOM 1314 C C . ALA A 1 163 ? -32.281 -32.906 -10.445 1 96.12 163 ALA A C 1
ATOM 1316 O O . ALA A 1 163 ? -32.188 -34.125 -10.359 1 96.12 163 ALA A O 1
ATOM 1317 N N . SER A 1 164 ? -33.281 -32.375 -11.086 1 96.19 164 SER A N 1
ATOM 1318 C CA . SER A 1 164 ? -34.406 -33.094 -11.648 1 96.19 164 SER A CA 1
ATOM 1319 C C . SER A 1 164 ? -33.969 -33.969 -12.836 1 96.19 164 SER A C 1
ATOM 1321 O O . SER A 1 164 ? -34.562 -35 -13.109 1 96.19 164 SER A O 1
ATOM 1323 N N . ASN A 1 165 ? -32.938 -33.531 -13.5 1 96.19 165 ASN A N 1
ATOM 1324 C CA . ASN A 1 165 ? -32.469 -34.219 -14.688 1 96.19 165 ASN A CA 1
ATOM 1325 C C . ASN A 1 165 ? -31.297 -35.156 -14.359 1 96.19 165 ASN A C 1
ATOM 1327 O O . ASN A 1 165 ? -30.609 -35.625 -15.258 1 96.19 165 ASN A O 1
ATOM 1331 N N . GLY A 1 166 ? -30.938 -35.25 -13.148 1 94.38 166 GLY A N 1
ATOM 1332 C CA . GLY A 1 166 ? -29.906 -36.188 -12.719 1 94.38 166 GLY A CA 1
ATOM 1333 C C . GLY A 1 166 ? -28.5 -35.625 -12.859 1 94.38 166 GLY A C 1
ATOM 1334 O O . GLY A 1 166 ? -27.516 -36.375 -12.805 1 94.38 166 GLY A O 1
ATOM 1335 N N . GLN A 1 167 ? -28.359 -34.406 -13.141 1 95.62 167 GLN A N 1
ATOM 1336 C CA . GLN A 1 167 ? -27.062 -33.719 -13.227 1 95.62 167 GLN A CA 1
ATOM 1337 C C . GLN A 1 167 ? -26.656 -33.156 -11.867 1 95.62 167 GLN A C 1
ATOM 1339 O O . GLN A 1 167 ? -26.641 -31.938 -11.688 1 95.62 167 GLN A O 1
ATOM 1344 N N . TYR A 1 168 ? -26.25 -34.031 -10.969 1 95.12 168 TYR A N 1
ATOM 1345 C CA . TYR A 1 168 ? -26.016 -33.656 -9.57 1 95.12 168 TYR A CA 1
ATOM 1346 C C . TYR A 1 168 ? -24.781 -32.781 -9.422 1 95.12 168 TYR A C 1
ATOM 1348 O O . TYR A 1 168 ? -24.719 -31.922 -8.555 1 95.12 168 TYR A O 1
ATOM 1356 N N . ARG A 1 169 ? -23.797 -33 -10.258 1 93.88 169 ARG A N 1
ATOM 1357 C CA . ARG A 1 169 ? -22.594 -32.156 -10.227 1 93.88 169 ARG A CA 1
ATOM 1358 C C . ARG A 1 169 ? -22.938 -30.719 -10.562 1 93.88 169 ARG A C 1
ATOM 1360 O O . ARG A 1 169 ? -22.531 -29.797 -9.852 1 93.88 169 ARG A O 1
ATOM 1367 N N . ASP A 1 170 ? -23.719 -30.578 -11.578 1 95.69 170 ASP A N 1
ATOM 1368 C CA . ASP A 1 170 ? -24.125 -29.234 -11.977 1 95.69 170 ASP A CA 1
ATOM 1369 C C . ASP A 1 170 ? -25.016 -28.594 -10.914 1 95.69 170 ASP A C 1
ATOM 1371 O O . ASP A 1 170 ? -24.953 -27.391 -10.688 1 95.69 170 ASP A O 1
ATOM 1375 N N . ALA A 1 171 ? -25.828 -29.422 -10.305 1 96 171 ALA A N 1
ATOM 1376 C CA . ALA A 1 171 ? -26.703 -28.922 -9.25 1 96 171 ALA A CA 1
ATOM 1377 C C . ALA A 1 171 ? -25.891 -28.375 -8.086 1 96 171 ALA A C 1
ATOM 1379 O O . ALA A 1 171 ? -26.312 -27.422 -7.414 1 96 171 ALA A O 1
ATOM 1380 N N . ALA A 1 172 ? -24.766 -28.906 -7.844 1 95.25 172 ALA A N 1
ATOM 1381 C CA . ALA A 1 172 ? -23.906 -28.516 -6.727 1 95.25 172 ALA A CA 1
ATOM 1382 C C . ALA A 1 172 ? -23.016 -27.344 -7.117 1 95.25 172 ALA A C 1
ATOM 1384 O O . ALA A 1 172 ? -22.875 -26.375 -6.363 1 95.25 172 ALA A O 1
ATOM 1385 N N . TYR A 1 173 ? -22.438 -27.312 -8.32 1 96.06 173 TYR A N 1
ATOM 1386 C CA . TYR A 1 173 ? -21.406 -26.344 -8.695 1 96.06 173 TYR A CA 1
ATOM 1387 C C . TYR A 1 173 ? -22.031 -25.078 -9.25 1 96.06 173 TYR A C 1
ATOM 1389 O O . TYR A 1 173 ? -21.422 -24 -9.18 1 96.06 173 TYR A O 1
ATOM 1397 N N . TYR A 1 174 ? -23.188 -25.188 -9.766 1 96.62 174 TYR A N 1
ATOM 1398 C CA . TYR A 1 174 ? -23.812 -24 -10.367 1 96.62 174 TYR A CA 1
ATOM 1399 C C . TYR A 1 174 ? -24.062 -22.922 -9.312 1 96.62 174 TYR A C 1
ATOM 1401 O O . TYR A 1 174 ? -23.766 -21.75 -9.539 1 96.62 174 TYR A O 1
ATOM 1409 N N . PRO A 1 175 ? -24.609 -23.281 -8.141 1 96.38 175 PRO A N 1
ATOM 1410 C CA . PRO A 1 175 ? -24.797 -22.234 -7.113 1 96.38 175 PRO A CA 1
ATOM 1411 C C . PRO A 1 175 ? -23.484 -21.578 -6.719 1 96.38 175 PRO A C 1
ATOM 1413 O O . PRO A 1 175 ? -23.453 -20.375 -6.418 1 96.38 175 PRO A O 1
ATOM 1416 N N . LEU A 1 176 ? -22.406 -22.344 -6.676 1 96.44 176 LEU A N 1
ATOM 1417 C CA . LEU A 1 176 ? -21.109 -21.75 -6.379 1 96.44 176 LEU A CA 1
ATOM 1418 C C . LEU A 1 176 ? -20.703 -20.766 -7.461 1 96.44 176 LEU A C 1
ATOM 1420 O O . LEU A 1 176 ? -20.109 -19.719 -7.164 1 96.44 176 LEU A O 1
ATOM 1424 N N . PHE A 1 177 ? -21.047 -21.125 -8.68 1 97 177 PHE A N 1
ATOM 1425 C CA . PHE A 1 177 ? -20.797 -20.203 -9.789 1 97 177 PHE A CA 1
ATOM 1426 C C . PHE A 1 177 ? -21.484 -18.875 -9.547 1 97 177 PHE A C 1
ATOM 1428 O O . PHE A 1 177 ? -20.844 -17.812 -9.625 1 97 177 PHE A O 1
ATOM 1435 N N . LEU A 1 178 ? -22.641 -18.938 -9.289 1 97.12 178 LEU A N 1
ATOM 1436 C CA . LEU A 1 178 ? -23.406 -17.703 -9.125 1 97.12 178 LEU A CA 1
ATOM 1437 C C . LEU A 1 178 ? -22.953 -16.938 -7.883 1 97.12 178 LEU A C 1
ATOM 1439 O O . LEU A 1 178 ? -22.953 -15.711 -7.867 1 97.12 178 LEU A O 1
ATOM 1443 N N . LEU A 1 179 ? -22.672 -17.656 -6.793 1 96.38 179 LEU A N 1
ATOM 1444 C CA . LEU A 1 179 ? -22.156 -17.016 -5.586 1 96.38 179 LEU A CA 1
ATOM 1445 C C . LEU A 1 179 ? -20.906 -16.203 -5.887 1 96.38 179 LEU A C 1
ATOM 1447 O O . LEU A 1 179 ? -20.828 -15.016 -5.539 1 96.38 179 LEU A O 1
ATOM 1451 N N . TYR A 1 180 ? -19.938 -16.703 -6.539 1 96.56 180 TYR A N 1
ATOM 1452 C CA . TYR A 1 180 ? -18.656 -16.047 -6.809 1 96.56 180 TYR A CA 1
ATOM 1453 C C . TYR A 1 180 ? -18.828 -14.953 -7.852 1 96.56 180 TYR A C 1
ATOM 1455 O O . TYR A 1 180 ? -18.078 -13.969 -7.844 1 96.56 180 TYR A O 1
ATOM 1463 N N . LEU A 1 181 ? -19.797 -15.188 -8.742 1 97.25 181 LEU A N 1
ATOM 1464 C CA . LEU A 1 181 ? -20.125 -14.102 -9.656 1 97.25 181 LEU A CA 1
ATOM 1465 C C . LEU A 1 181 ? -20.688 -12.906 -8.898 1 97.25 181 LEU A C 1
ATOM 1467 O O . LEU A 1 181 ? -20.359 -11.758 -9.211 1 97.25 181 LEU A O 1
ATOM 1471 N N . CYS A 1 182 ? -21.516 -13.18 -7.93 1 96.38 182 CYS A N 1
ATOM 1472 C CA . CYS A 1 182 ? -22.078 -12.125 -7.098 1 96.38 182 CYS A CA 1
ATOM 1473 C C . CYS A 1 182 ? -20.984 -11.375 -6.352 1 96.38 182 CYS A C 1
ATOM 1475 O O . CYS A 1 182 ? -21.047 -10.156 -6.199 1 96.38 182 CYS A O 1
ATOM 1477 N N . ILE A 1 183 ? -19.984 -12.117 -5.859 1 96.62 183 ILE A N 1
ATOM 1478 C CA . ILE A 1 183 ? -18.859 -11.484 -5.184 1 96.62 183 ILE A CA 1
ATOM 1479 C C . ILE A 1 183 ? -18.188 -10.477 -6.121 1 96.62 183 ILE A C 1
ATOM 1481 O O . ILE A 1 183 ? -17.922 -9.336 -5.73 1 96.62 183 ILE A O 1
ATOM 1485 N N . ALA A 1 184 ? -17.984 -10.898 -7.352 1 96.5 184 ALA A N 1
ATOM 1486 C CA . ALA A 1 184 ? -17.359 -10.031 -8.344 1 96.5 184 ALA A CA 1
ATOM 1487 C C . ALA A 1 184 ? -18.188 -8.773 -8.57 1 96.5 184 ALA A C 1
ATOM 1489 O O . ALA A 1 184 ? -17.641 -7.66 -8.586 1 96.5 184 ALA A O 1
ATOM 1490 N N . VAL A 1 185 ? -19.438 -8.945 -8.656 1 95.81 185 VAL A N 1
ATOM 1491 C CA . VAL A 1 185 ? -20.328 -7.824 -8.922 1 95.81 185 VAL A CA 1
ATOM 1492 C C . VAL A 1 185 ? -20.344 -6.871 -7.734 1 95.81 185 VAL A C 1
ATOM 1494 O O . VAL A 1 185 ? -20.266 -5.652 -7.91 1 95.81 185 VAL A O 1
ATOM 1497 N N . VAL A 1 186 ? -20.453 -7.379 -6.551 1 94.81 186 VAL A N 1
ATOM 1498 C CA . VAL A 1 186 ? -20.531 -6.539 -5.359 1 94.81 186 VAL A CA 1
ATOM 1499 C C . VAL A 1 186 ? -19.203 -5.805 -5.152 1 94.81 186 VAL A C 1
ATOM 1501 O O . VAL A 1 186 ? -19.188 -4.633 -4.773 1 94.81 186 VAL A O 1
ATOM 1504 N N . PHE A 1 187 ? -18.109 -6.441 -5.434 1 95.31 187 PHE A N 1
ATOM 1505 C CA . PHE A 1 187 ? -16.828 -5.754 -5.363 1 95.31 187 PHE A CA 1
ATOM 1506 C C . PHE A 1 187 ? -16.734 -4.652 -6.418 1 95.31 187 PHE A C 1
ATOM 1508 O O . PHE A 1 187 ? -16.156 -3.592 -6.168 1 95.31 187 PHE A O 1
ATOM 1515 N N . GLN A 1 188 ? -17.297 -4.957 -7.598 1 95.06 188 GLN A N 1
ATOM 1516 C CA . GLN A 1 188 ? -17.344 -3.939 -8.641 1 95.06 188 GLN A CA 1
ATOM 1517 C C . GLN A 1 188 ? -18.094 -2.697 -8.164 1 95.06 188 GLN A C 1
ATOM 1519 O O . GLN A 1 188 ? -17.719 -1.573 -8.508 1 95.06 188 GLN A O 1
ATOM 1524 N N . LEU A 1 189 ? -19.031 -2.842 -7.324 1 93.12 189 LEU A N 1
ATOM 1525 C CA . LEU A 1 189 ? -19.875 -1.745 -6.855 1 93.12 189 LEU A CA 1
ATOM 1526 C C . LEU A 1 189 ? -19.281 -1.087 -5.621 1 93.12 189 LEU A C 1
ATOM 1528 O O . LEU A 1 189 ? -19.469 0.109 -5.391 1 93.12 189 LEU A O 1
ATOM 1532 N N . SER A 1 190 ? -18.578 -1.805 -4.848 1 92.81 190 SER A N 1
ATOM 1533 C CA . SER A 1 190 ? -18.172 -1.324 -3.527 1 92.81 190 SER A CA 1
ATOM 1534 C C . SER A 1 190 ? -16.797 -0.684 -3.564 1 92.81 190 SER A C 1
ATOM 1536 O O . SER A 1 190 ? -16.484 0.192 -2.754 1 92.81 190 SER A O 1
ATOM 1538 N N . LEU A 1 191 ? -15.914 -1.061 -4.527 1 92.25 191 LEU A N 1
ATOM 1539 C CA . LEU A 1 191 ? -14.547 -0.565 -4.562 1 92.25 191 LEU A CA 1
ATOM 1540 C C . LEU A 1 191 ? -14.445 0.697 -5.414 1 92.25 191 LEU A C 1
ATOM 1542 O O . LEU A 1 191 ? -15.32 0.969 -6.234 1 92.25 191 LEU A O 1
ATOM 1546 N N . PRO A 1 192 ? -13.461 1.506 -5.16 1 88 192 PRO A N 1
ATOM 1547 C CA . PRO A 1 192 ? -13.32 2.779 -5.867 1 88 192 PRO A CA 1
ATOM 1548 C C . PRO A 1 192 ? -13.195 2.604 -7.379 1 88 192 PRO A C 1
ATOM 1550 O O . PRO A 1 192 ? -12.555 1.657 -7.844 1 88 192 PRO A O 1
ATOM 1553 N N . ARG A 1 193 ? -13.742 3.43 -8.188 1 83.94 193 ARG A N 1
ATOM 1554 C CA . ARG A 1 193 ? -13.875 3.314 -9.633 1 83.94 193 ARG A CA 1
ATOM 1555 C C . ARG A 1 193 ? -12.508 3.324 -10.312 1 83.94 193 ARG A C 1
ATOM 1557 O O . ARG A 1 193 ? -12.273 2.564 -11.25 1 83.94 193 ARG A O 1
ATOM 1564 N N . LYS A 1 194 ? -11.531 4.094 -9.945 1 82 194 LYS A N 1
ATOM 1565 C CA . LYS A 1 194 ? -10.266 4.207 -10.664 1 82 194 LYS A CA 1
ATOM 1566 C C . LYS A 1 194 ? -9.18 3.354 -10.016 1 82 194 LYS A C 1
ATOM 1568 O O . LYS A 1 194 ? -7.992 3.562 -10.258 1 82 194 LYS A O 1
ATOM 1573 N N . SER A 1 195 ? -9.688 2.232 -9.438 1 86.62 195 SER A N 1
ATOM 1574 C CA . SER A 1 195 ? -8.719 1.396 -8.734 1 86.62 195 SER A CA 1
ATOM 1575 C C . SER A 1 195 ? -8.25 0.238 -9.609 1 86.62 195 SER A C 1
ATOM 1577 O O . SER A 1 195 ? -9.07 -0.491 -10.172 1 86.62 195 SER A O 1
ATOM 1579 N N . LEU A 1 196 ? -6.91 0.062 -9.82 1 85.25 196 LEU A N 1
ATOM 1580 C CA . LEU A 1 196 ? -6.336 -1.1 -10.492 1 85.25 196 LEU A CA 1
ATOM 1581 C C . LEU A 1 196 ? -6.57 -2.367 -9.672 1 85.25 196 LEU A C 1
ATOM 1583 O O . LEU A 1 196 ? -6.738 -3.451 -10.242 1 85.25 196 LEU A O 1
ATOM 1587 N N . GLY A 1 197 ? -6.512 -2.227 -8.398 1 88 197 GLY A N 1
ATOM 1588 C CA . GLY A 1 197 ? -6.797 -3.359 -7.535 1 88 197 GLY A CA 1
ATOM 1589 C C . GLY A 1 197 ? -8.195 -3.918 -7.727 1 88 197 GLY A C 1
ATOM 1590 O O . GLY A 1 197 ? -8.391 -5.137 -7.695 1 88 197 GLY A O 1
ATOM 1591 N N . LYS A 1 198 ? -9.164 -3.057 -7.973 1 90.88 198 LYS A N 1
ATOM 1592 C CA . LYS A 1 198 ? -10.539 -3.48 -8.242 1 90.88 198 LYS A CA 1
ATOM 1593 C C . LYS A 1 198 ? -10.602 -4.387 -9.469 1 90.88 198 LYS A C 1
ATOM 1595 O O . LYS A 1 198 ? -11.281 -5.414 -9.453 1 90.88 198 LYS A O 1
ATOM 1600 N N . VAL A 1 199 ? -9.867 -4.008 -10.484 1 88.5 199 VAL A N 1
ATOM 1601 C CA . VAL A 1 199 ? -9.859 -4.781 -11.727 1 88.5 199 VAL A CA 1
ATOM 1602 C C . VAL A 1 199 ? -9.336 -6.191 -11.453 1 88.5 199 VAL A C 1
ATOM 1604 O O . VAL A 1 199 ? -9.914 -7.176 -11.922 1 88.5 199 VAL A O 1
ATOM 1607 N N . ALA A 1 200 ? -8.289 -6.27 -10.719 1 87.94 200 ALA A N 1
ATOM 1608 C CA . ALA A 1 200 ? -7.688 -7.566 -10.398 1 87.94 200 ALA A CA 1
ATOM 1609 C C . ALA A 1 200 ? -8.648 -8.422 -9.578 1 87.94 200 ALA A C 1
ATOM 1611 O O . ALA A 1 200 ? -8.82 -9.609 -9.852 1 87.94 200 ALA A O 1
ATOM 1612 N N . ILE A 1 201 ? -9.266 -7.812 -8.578 1 92.19 201 ILE A N 1
ATOM 1613 C CA . ILE A 1 201 ? -10.172 -8.539 -7.695 1 92.19 201 ILE A CA 1
ATOM 1614 C C . ILE A 1 201 ? -11.375 -9.039 -8.492 1 92.19 201 ILE A C 1
ATOM 1616 O O . ILE A 1 201 ? -11.719 -10.227 -8.43 1 92.19 201 ILE A O 1
ATOM 1620 N N . VAL A 1 202 ? -11.969 -8.172 -9.242 1 93.31 202 VAL A N 1
ATOM 1621 C CA . VAL A 1 202 ? -13.164 -8.508 -10.008 1 93.31 202 VAL A CA 1
ATOM 1622 C C . VAL A 1 202 ? -12.828 -9.57 -11.055 1 93.31 202 VAL A C 1
ATOM 1624 O O . VAL A 1 202 ? -13.531 -10.578 -11.172 1 93.31 202 VAL A O 1
ATOM 1627 N N . ALA A 1 203 ? -11.727 -9.367 -11.758 1 89.25 203 ALA A N 1
ATOM 1628 C CA . ALA A 1 203 ? -11.297 -10.367 -12.742 1 89.25 203 ALA A CA 1
ATOM 1629 C C . ALA A 1 203 ? -11.039 -11.711 -12.07 1 89.25 203 ALA A C 1
ATOM 1631 O O . ALA A 1 203 ? -11.406 -12.758 -12.617 1 89.25 203 ALA A O 1
ATOM 1632 N N . GLY A 1 204 ? -10.391 -11.672 -10.953 1 89.81 204 GLY A N 1
ATOM 1633 C CA . GLY A 1 204 ? -10.109 -12.906 -10.234 1 89.81 204 GLY A CA 1
ATOM 1634 C C . GLY A 1 204 ? -11.359 -13.68 -9.852 1 89.81 204 GLY A C 1
ATOM 1635 O O . GLY A 1 204 ? -11.438 -14.883 -10.086 1 89.81 204 GLY A O 1
ATOM 1636 N N . PHE A 1 205 ? -12.336 -13.008 -9.336 1 94.56 205 PHE A N 1
ATOM 1637 C CA . PHE A 1 205 ? -13.547 -13.688 -8.891 1 94.56 205 PHE A CA 1
ATOM 1638 C C . PHE A 1 205 ? -14.406 -14.102 -10.078 1 94.56 205 PHE A C 1
ATOM 1640 O O . PHE A 1 205 ? -15.094 -15.125 -10.023 1 94.56 205 PHE A O 1
ATOM 1647 N N . VAL A 1 206 ? -14.359 -13.367 -11.188 1 94 206 VAL A N 1
ATOM 1648 C CA . VAL A 1 206 ? -15.062 -13.789 -12.398 1 94 206 VAL A CA 1
ATOM 1649 C C . VAL A 1 206 ? -14.469 -15.094 -12.914 1 94 206 VAL A C 1
ATOM 1651 O O . VAL A 1 206 ? -15.195 -16.031 -13.242 1 94 206 VAL A O 1
ATOM 1654 N N . VAL A 1 207 ? -13.18 -15.125 -12.945 1 90.25 207 VAL A N 1
ATOM 1655 C CA . VAL A 1 207 ? -12.508 -16.328 -13.406 1 90.25 207 VAL A CA 1
ATOM 1656 C C . VAL A 1 207 ? -12.836 -17.5 -12.477 1 90.25 207 VAL A C 1
ATOM 1658 O O . VAL A 1 207 ? -13.117 -18.609 -12.93 1 90.25 207 VAL A O 1
ATOM 1661 N N . TRP A 1 208 ? -12.812 -17.203 -11.18 1 91.06 208 TRP A N 1
ATOM 1662 C CA . TRP A 1 208 ? -13.164 -18.219 -10.203 1 91.06 208 TRP A CA 1
ATOM 1663 C C . TRP A 1 208 ? -14.578 -18.734 -10.438 1 91.06 208 TRP A C 1
ATOM 1665 O O . TRP A 1 208 ? -14.82 -19.953 -10.398 1 91.06 208 TRP A O 1
ATOM 1675 N N . SER A 1 209 ? -15.477 -17.844 -10.695 1 94.81 209 SER A N 1
ATOM 1676 C CA . SER A 1 209 ? -16.859 -18.203 -10.961 1 94.81 209 SER A CA 1
ATOM 1677 C C . SER A 1 209 ? -16.984 -19.078 -12.203 1 94.81 209 SER A C 1
ATOM 1679 O O . SER A 1 209 ? -17.734 -20.047 -12.211 1 94.81 209 SER A O 1
ATOM 1681 N N . LEU A 1 210 ? -16.234 -18.828 -13.227 1 91.88 210 LEU A N 1
ATOM 1682 C CA . LEU A 1 210 ? -16.297 -19.578 -14.484 1 91.88 210 LEU A CA 1
ATOM 1683 C C . LEU A 1 210 ? -15.742 -20.984 -14.305 1 91.88 210 LEU A C 1
ATOM 1685 O O . LEU A 1 210 ? -16.203 -21.922 -14.977 1 91.88 210 LEU A O 1
ATOM 1689 N N . VAL A 1 211 ? -14.781 -21.109 -13.406 1 90.19 211 VAL A N 1
ATOM 1690 C CA . VAL A 1 211 ? -14.25 -22.438 -13.133 1 90.19 211 VAL A CA 1
ATOM 1691 C C . VAL A 1 211 ? -15.344 -23.328 -12.562 1 90.19 211 VAL A C 1
ATOM 1693 O O . VAL A 1 211 ? -15.438 -24.516 -12.906 1 90.19 211 VAL A O 1
ATOM 1696 N N . PHE A 1 212 ? -16.188 -22.812 -11.711 1 93.12 212 PHE A N 1
ATOM 1697 C CA . PHE A 1 212 ? -17.297 -23.578 -11.172 1 93.12 212 PHE A CA 1
ATOM 1698 C C . PHE A 1 212 ? -18.297 -23.922 -12.258 1 93.12 212 PHE A C 1
ATOM 1700 O O . PHE A 1 212 ? -18.797 -25.047 -12.32 1 93.12 212 PHE A O 1
ATOM 1707 N N . LEU A 1 213 ? -18.516 -22.953 -13.109 1 94.06 213 LEU A N 1
ATOM 1708 C CA . LEU A 1 213 ? -19.484 -23.156 -14.18 1 94.06 213 LEU A CA 1
ATOM 1709 C C . LEU A 1 213 ? -19.031 -24.25 -15.133 1 94.06 213 LEU A C 1
ATOM 1711 O O . LEU A 1 213 ? -19.844 -25.078 -15.562 1 94.06 213 LEU A O 1
ATOM 1715 N N . LEU A 1 214 ? -17.766 -24.281 -15.414 1 93 214 LEU A N 1
ATOM 1716 C CA . LEU A 1 214 ? -17.234 -25.188 -16.422 1 93 214 LEU A CA 1
ATOM 1717 C C . LEU A 1 214 ? -16.734 -26.484 -15.797 1 93 214 LEU A C 1
ATOM 1719 O O . LEU A 1 214 ? -16.156 -27.328 -16.484 1 93 214 LEU A O 1
ATOM 1723 N N . HIS A 1 215 ? -16.938 -26.594 -14.539 1 91.56 215 HIS A N 1
ATOM 1724 C CA . HIS A 1 215 ? -16.375 -27.75 -13.828 1 91.56 215 HIS A CA 1
ATOM 1725 C C . HIS A 1 215 ? -16.875 -29.062 -14.422 1 91.56 215 HIS A C 1
ATOM 1727 O O . HIS A 1 215 ? -16.078 -29.984 -14.641 1 91.56 215 HIS A O 1
ATOM 1733 N N . SER A 1 216 ? -18.188 -29.203 -14.695 1 90.81 216 SER A N 1
ATOM 1734 C CA . SER A 1 216 ? -18.75 -30.422 -15.266 1 90.81 216 SER A CA 1
ATOM 1735 C C . SER A 1 216 ? -18.188 -30.688 -16.656 1 90.81 216 SER A C 1
ATOM 1737 O O . SER A 1 216 ? -17.859 -31.828 -16.984 1 90.81 216 SER A O 1
ATOM 1739 N N . TRP A 1 217 ? -18.062 -29.656 -17.375 1 91.69 217 TRP A N 1
ATOM 1740 C CA . TRP A 1 217 ? -17.516 -29.797 -18.719 1 91.69 217 TRP A CA 1
ATOM 1741 C C . TRP A 1 217 ? -16.062 -30.266 -18.672 1 91.69 217 TRP A C 1
ATOM 1743 O O . TRP A 1 217 ? -15.672 -31.156 -19.422 1 91.69 217 TRP A O 1
ATOM 1753 N N . VAL A 1 218 ? -15.289 -29.766 -17.812 1 90.38 218 VAL A N 1
ATOM 1754 C CA . VAL A 1 218 ? -13.883 -30.125 -17.672 1 90.38 218 VAL A CA 1
ATOM 1755 C C . VAL A 1 218 ? -13.75 -31.562 -17.188 1 90.38 218 VAL A C 1
ATOM 1757 O O . VAL A 1 218 ? -12.836 -32.281 -17.609 1 90.38 218 VAL A O 1
ATOM 1760 N N . SER A 1 219 ? -14.656 -31.969 -16.312 1 87.12 219 SER A N 1
ATOM 1761 C CA . SER A 1 219 ? -14.625 -33.344 -15.812 1 87.12 219 SER A CA 1
ATOM 1762 C C . SER A 1 219 ? -14.836 -34.344 -16.938 1 87.12 219 SER A C 1
ATOM 1764 O O . SER A 1 219 ? -14.297 -35.438 -16.891 1 87.12 219 SER A O 1
ATOM 1766 N N . ASN A 1 220 ? -15.523 -33.938 -17.938 1 90.69 220 ASN A N 1
ATOM 1767 C CA . ASN A 1 220 ? -15.781 -34.812 -19.078 1 90.69 220 ASN A CA 1
ATOM 1768 C C . ASN A 1 220 ? -14.703 -34.656 -20.141 1 90.69 220 ASN A C 1
ATOM 1770 O O . ASN A 1 220 ? -14.672 -35.438 -21.125 1 90.69 220 ASN A O 1
ATOM 1774 N N . HIS A 1 221 ? -13.852 -33.719 -19.984 1 91.31 221 HIS A N 1
ATOM 1775 C CA . HIS A 1 221 ? -12.719 -33.5 -20.859 1 91.31 221 HIS A CA 1
ATOM 1776 C C . HIS A 1 221 ? -11.414 -33.375 -20.078 1 91.31 221 HIS A C 1
ATOM 1778 O O . HIS A 1 221 ? -10.844 -32.312 -19.953 1 91.31 221 HIS A O 1
ATOM 1784 N N . PRO A 1 222 ? -10.914 -34.562 -19.703 1 85.62 222 PRO A N 1
ATOM 1785 C CA . PRO A 1 222 ? -9.781 -34.625 -18.781 1 85.62 222 PRO A CA 1
ATOM 1786 C C . PRO A 1 222 ? -8.539 -33.938 -19.328 1 85.62 222 PRO A C 1
ATOM 1788 O O . PRO A 1 222 ? -7.648 -33.562 -18.547 1 85.62 222 PRO A O 1
ATOM 1791 N N . GLN A 1 223 ? -8.43 -33.781 -20.641 1 83.06 223 GLN A N 1
ATOM 1792 C CA . GLN A 1 223 ? -7.273 -33.094 -21.219 1 83.06 223 GLN A CA 1
ATOM 1793 C C . GLN A 1 223 ? -7.164 -31.656 -20.734 1 83.06 223 GLN A C 1
ATOM 1795 O O . GLN A 1 223 ? -6.086 -31.062 -20.766 1 83.06 223 GLN A O 1
ATOM 1800 N N . PHE A 1 224 ? -8.297 -31.156 -20.156 1 83.5 224 PHE A N 1
ATOM 1801 C CA . PHE A 1 224 ? -8.305 -29.75 -19.75 1 83.5 224 PHE A CA 1
ATOM 1802 C C . PHE A 1 224 ? -8.164 -29.641 -18.234 1 83.5 224 PHE A C 1
ATOM 1804 O O . PHE A 1 224 ? -8.102 -28.531 -17.688 1 83.5 224 PHE A O 1
ATOM 1811 N N . THR A 1 225 ? -8.031 -30.734 -17.562 1 80.06 225 THR A N 1
ATOM 1812 C CA . THR A 1 225 ? -7.953 -30.75 -16.094 1 80.06 225 THR A CA 1
ATOM 1813 C C . THR A 1 225 ? -6.73 -29.984 -15.617 1 80.06 225 THR A C 1
ATOM 1815 O O . THR A 1 225 ? -6.82 -29.188 -14.68 1 80.06 225 THR A O 1
ATOM 1818 N N . PRO A 1 226 ? -5.582 -30.156 -16.312 1 75.06 226 PRO A N 1
ATOM 1819 C CA . PRO A 1 226 ? -4.418 -29.406 -15.844 1 75.06 226 PRO A CA 1
ATOM 1820 C C . PRO A 1 226 ? -4.574 -27.891 -16.031 1 75.06 226 PRO A C 1
ATOM 1822 O O . PRO A 1 226 ? -4.148 -27.109 -15.18 1 75.06 226 PRO A O 1
ATOM 1825 N N . VAL A 1 227 ? -5.176 -27.531 -17.109 1 77.81 227 VAL A N 1
ATOM 1826 C CA . VAL A 1 227 ? -5.414 -26.125 -17.391 1 77.81 227 VAL A CA 1
ATOM 1827 C C . VAL A 1 227 ? -6.359 -25.531 -16.344 1 77.81 227 VAL A C 1
ATOM 1829 O O . VAL A 1 227 ? -6.125 -24.438 -15.82 1 77.81 227 VAL A O 1
ATOM 1832 N N . ALA A 1 228 ? -7.332 -26.266 -16.031 1 78.25 228 ALA A N 1
ATOM 1833 C CA . ALA A 1 228 ? -8.305 -25.812 -15.039 1 78.25 228 ALA A CA 1
ATOM 1834 C C . ALA A 1 228 ? -7.664 -25.672 -13.664 1 78.25 228 ALA A C 1
ATOM 1836 O O . ALA A 1 228 ? -7.969 -24.719 -12.938 1 78.25 228 ALA A O 1
ATOM 1837 N N . ALA A 1 229 ? -6.809 -26.531 -13.367 1 76.06 229 ALA A N 1
ATOM 1838 C CA . ALA A 1 229 ? -6.113 -26.484 -12.086 1 76.06 229 ALA A CA 1
ATOM 1839 C C . ALA A 1 229 ? -5.227 -25.25 -11.984 1 76.06 229 ALA A C 1
ATOM 1841 O O . ALA A 1 229 ? -5.148 -24.609 -10.93 1 76.06 229 ALA A O 1
ATOM 1842 N N . GLU A 1 230 ? -4.613 -24.891 -13.07 1 76.25 230 GLU A N 1
ATOM 1843 C CA . GLU A 1 230 ? -3.764 -23.719 -13.102 1 76.25 230 GLU A CA 1
ATOM 1844 C C . GLU A 1 230 ? -4.586 -22.438 -12.93 1 76.25 230 GLU A C 1
ATOM 1846 O O . GLU A 1 230 ? -4.176 -21.531 -12.203 1 76.25 230 GLU A O 1
ATOM 1851 N N . ILE A 1 231 ? -5.668 -22.469 -13.562 1 79.38 231 ILE A N 1
ATOM 1852 C CA . ILE A 1 231 ? -6.547 -21.312 -13.453 1 79.38 231 ILE A CA 1
ATOM 1853 C C . ILE A 1 231 ? -7.012 -21.141 -12.008 1 79.38 231 ILE A C 1
ATOM 1855 O O . ILE A 1 231 ? -7.02 -20.031 -11.477 1 79.38 231 ILE A O 1
ATOM 1859 N N . TRP A 1 232 ? -7.297 -22.234 -11.406 1 77 232 TRP A N 1
ATOM 1860 C CA . TRP A 1 232 ? -7.762 -22.234 -10.023 1 77 232 TRP A CA 1
ATOM 1861 C C . TRP A 1 232 ? -6.688 -21.688 -9.086 1 77 232 TRP A C 1
ATOM 1863 O O . TRP A 1 232 ? -7.004 -21.016 -8.109 1 77 232 TRP A O 1
ATOM 1873 N N . ASP A 1 233 ? -5.508 -21.875 -9.422 1 74.75 233 ASP A N 1
ATOM 1874 C CA . ASP A 1 233 ? -4.402 -21.469 -8.555 1 74.75 233 ASP A CA 1
ATOM 1875 C C . ASP A 1 233 ? -4.07 -20 -8.758 1 74.75 233 ASP A C 1
ATOM 1877 O O . ASP A 1 233 ? -3.783 -19.281 -7.789 1 74.75 233 ASP A O 1
ATOM 1881 N N . TRP A 1 234 ? -4.18 -19.578 -9.883 1 76.38 234 TRP A N 1
ATOM 1882 C CA . TRP A 1 234 ? -3.752 -18.219 -10.195 1 76.38 234 TRP A CA 1
ATOM 1883 C C . TRP A 1 234 ? -4.699 -17.188 -9.578 1 76.38 234 TRP A C 1
ATOM 1885 O O . TRP A 1 234 ? -4.273 -16.109 -9.164 1 76.38 234 TRP A O 1
ATOM 1895 N N . GLN A 1 235 ? -5.902 -17.531 -9.539 1 77.31 235 GLN A N 1
ATOM 1896 C CA . GLN A 1 235 ? -6.871 -16.531 -9.094 1 77.31 235 GLN A CA 1
ATOM 1897 C C . GLN A 1 235 ? -6.699 -16.219 -7.613 1 77.31 235 GLN A C 1
ATOM 1899 O O . GLN A 1 235 ? -7.016 -15.125 -7.164 1 77.31 235 GLN A O 1
ATOM 1904 N N . LYS A 1 236 ? -6.133 -17.203 -6.84 1 78.12 236 LYS A N 1
ATOM 1905 C CA . LYS A 1 236 ? -5.875 -16.953 -5.426 1 78.12 236 LYS A CA 1
ATOM 1906 C C . LYS A 1 236 ? -4.871 -15.828 -5.234 1 78.12 236 LYS A C 1
ATOM 1908 O O . LYS A 1 236 ? -5.055 -14.969 -4.371 1 78.12 236 LYS A O 1
ATOM 1913 N N . PHE A 1 237 ? -3.996 -15.805 -6.121 1 78 237 PHE A N 1
ATOM 1914 C CA . PHE A 1 237 ? -2.945 -14.797 -6.012 1 78 237 PHE A CA 1
ATOM 1915 C C . PHE A 1 237 ? -3.396 -13.477 -6.613 1 78 237 PHE A C 1
ATOM 1917 O O . PHE A 1 237 ? -3.086 -12.406 -6.082 1 78 237 PHE A O 1
ATOM 1924 N N . LEU A 1 238 ? -4.176 -13.641 -7.672 1 83 238 LEU A N 1
ATOM 1925 C CA . LEU A 1 238 ? -4.648 -12.43 -8.328 1 83 238 LEU A CA 1
ATOM 1926 C C . LEU A 1 238 ? -5.543 -11.625 -7.395 1 83 238 LEU A C 1
ATOM 1928 O O . LEU A 1 238 ? -5.406 -10.398 -7.301 1 83 238 LEU A O 1
ATOM 1932 N N . VAL A 1 239 ? -6.41 -12.266 -6.719 1 87.25 239 VAL A N 1
ATOM 1933 C CA . VAL A 1 239 ? -7.332 -11.594 -5.805 1 87.25 239 VAL A CA 1
ATOM 1934 C C . VAL A 1 239 ? -6.551 -10.969 -4.652 1 87.25 239 VAL A C 1
ATOM 1936 O O . VAL A 1 239 ? -6.832 -9.844 -4.238 1 87.25 239 VAL A O 1
ATOM 1939 N N . THR A 1 240 ? -5.562 -11.672 -4.168 1 84.62 240 THR A N 1
ATOM 1940 C CA . THR A 1 240 ? -4.746 -11.156 -3.074 1 84.62 240 THR A CA 1
ATOM 1941 C C . THR A 1 240 ? -3.961 -9.922 -3.518 1 84.62 240 THR A C 1
ATOM 1943 O O . THR A 1 240 ? -3.912 -8.922 -2.803 1 84.62 240 THR A O 1
ATOM 1946 N N . ILE A 1 241 ? -3.381 -10.039 -4.676 1 85.62 241 ILE A N 1
ATOM 1947 C CA . ILE A 1 241 ? -2.656 -8.906 -5.246 1 85.62 241 ILE A CA 1
ATOM 1948 C C . ILE A 1 241 ? -3.6 -7.719 -5.402 1 85.62 241 ILE A C 1
ATOM 1950 O O . ILE A 1 241 ? -3.238 -6.582 -5.082 1 85.62 241 ILE A O 1
ATOM 1954 N N . GLY A 1 242 ? -4.781 -8.023 -5.902 1 87.56 242 GLY A N 1
ATOM 1955 C CA . GLY A 1 242 ? -5.773 -6.973 -6.039 1 87.56 242 GLY A CA 1
ATOM 1956 C C . GLY A 1 242 ? -6.105 -6.289 -4.727 1 87.56 242 GLY A C 1
ATOM 1957 O O . GLY A 1 242 ? -6.191 -5.062 -4.664 1 87.56 242 GLY A O 1
ATOM 1958 N N . MET A 1 243 ? -6.273 -7.027 -3.736 1 87.94 243 MET A N 1
ATOM 1959 C CA . MET A 1 243 ? -6.59 -6.484 -2.418 1 87.94 243 MET A CA 1
ATOM 1960 C C . MET A 1 243 ? -5.457 -5.605 -1.903 1 87.94 243 MET A C 1
ATOM 1962 O O . MET A 1 243 ? -5.699 -4.523 -1.367 1 87.94 243 MET A O 1
ATOM 1966 N N . LEU A 1 244 ? -4.25 -6.062 -2.039 1 86.31 244 LEU A N 1
ATOM 1967 C CA . LEU A 1 244 ? -3.092 -5.289 -1.603 1 86.31 244 LEU A CA 1
ATOM 1968 C C . LEU A 1 244 ? -2.977 -3.99 -2.393 1 86.31 244 LEU A C 1
ATOM 1970 O O . LEU A 1 244 ? -2.613 -2.953 -1.837 1 86.31 244 LEU A O 1
ATOM 1974 N N . LEU A 1 245 ? -3.291 -4.121 -3.629 1 87.5 245 LEU A N 1
ATOM 1975 C CA . LEU A 1 245 ? -3.229 -2.941 -4.484 1 87.5 245 LEU A CA 1
ATOM 1976 C C . LEU A 1 245 ? -4.27 -1.909 -4.066 1 87.5 245 LEU A C 1
ATOM 1978 O O . LEU A 1 245 ? -3.994 -0.707 -4.066 1 87.5 245 LEU A O 1
ATOM 1982 N N . VAL A 1 246 ? -5.422 -2.336 -3.766 1 88.12 246 VAL A N 1
ATOM 1983 C CA . VAL A 1 246 ? -6.449 -1.419 -3.291 1 88.12 246 VAL A CA 1
ATOM 1984 C C . VAL A 1 246 ? -5.977 -0.722 -2.018 1 88.12 246 VAL A C 1
ATOM 1986 O O . VAL A 1 246 ? -6.121 0.495 -1.877 1 88.12 246 VAL A O 1
ATOM 1989 N N . MET A 1 247 ? -5.445 -1.484 -1.158 1 87.12 247 MET A N 1
ATOM 1990 C CA . MET A 1 247 ? -4.926 -0.925 0.088 1 87.12 247 MET A CA 1
ATOM 1991 C C . MET A 1 247 ? -3.812 0.077 -0.187 1 87.12 247 MET A C 1
ATOM 1993 O O . MET A 1 247 ? -3.766 1.145 0.428 1 87.12 247 MET A O 1
ATOM 1997 N N . LEU A 1 248 ? -2.926 -0.316 -1.034 1 85.94 248 LEU A N 1
ATOM 1998 C CA . LEU A 1 248 ? -1.826 0.567 -1.407 1 85.94 248 LEU A CA 1
ATOM 1999 C C . LEU A 1 248 ? -2.352 1.877 -1.984 1 85.94 248 LEU A C 1
ATOM 2001 O O . LEU A 1 248 ? -1.907 2.957 -1.591 1 85.94 248 LEU A O 1
ATOM 2005 N N . GLU A 1 249 ? -3.25 1.755 -2.908 1 85.88 249 GLU A N 1
ATOM 2006 C CA . GLU A 1 249 ? -3.842 2.932 -3.539 1 85.88 249 GLU A CA 1
ATOM 2007 C C . GLU A 1 249 ? -4.504 3.838 -2.506 1 85.88 249 GLU A C 1
ATOM 2009 O O . GLU A 1 249 ? -4.406 5.062 -2.596 1 85.88 249 GLU A O 1
ATOM 2014 N N . GLN A 1 250 ? -5.172 3.248 -1.596 1 85.31 250 GLN A N 1
ATOM 2015 C CA . GLN A 1 250 ? -5.82 4.008 -0.534 1 85.31 250 GLN A CA 1
ATOM 2016 C C . GLN A 1 250 ? -4.793 4.746 0.321 1 85.31 250 GLN A C 1
ATOM 2018 O O . GLN A 1 250 ? -5.004 5.902 0.693 1 85.31 250 GLN A O 1
ATOM 2023 N N . GLN A 1 251 ? -3.732 4.105 0.646 1 84.25 251 GLN A N 1
ATOM 2024 C CA . GLN A 1 251 ? -2.689 4.73 1.456 1 84.25 251 GLN A CA 1
ATOM 2025 C C . GLN A 1 251 ? -2.006 5.863 0.697 1 84.25 251 GLN A C 1
ATOM 2027 O O . GLN A 1 251 ? -1.661 6.891 1.285 1 84.25 251 GLN A O 1
ATOM 2032 N N . VAL A 1 252 ? -1.778 5.648 -0.558 1 83.12 252 VAL A N 1
ATOM 2033 C CA . VAL A 1 252 ? -1.184 6.684 -1.396 1 83.12 252 VAL A CA 1
ATOM 2034 C C . VAL A 1 252 ? -2.104 7.902 -1.442 1 83.12 252 VAL A C 1
ATOM 2036 O O . VAL A 1 252 ? -1.65 9.039 -1.28 1 83.12 252 VAL A O 1
ATOM 2039 N N . ALA A 1 253 ? -3.342 7.617 -1.649 1 81.81 253 ALA A N 1
ATOM 2040 C CA . ALA A 1 253 ? -4.324 8.703 -1.693 1 81.81 253 ALA A CA 1
ATOM 2041 C C . ALA A 1 253 ? -4.363 9.461 -0.369 1 81.81 253 ALA A C 1
ATOM 2043 O O . ALA A 1 253 ? -4.461 10.688 -0.354 1 81.81 253 ALA A O 1
ATOM 2044 N N . SER A 1 254 ? -4.344 8.695 0.678 1 82.5 254 SER A N 1
ATOM 2045 C CA . SER A 1 254 ? -4.336 9.312 2.002 1 82.5 254 SER A CA 1
ATOM 2046 C C . SER A 1 254 ? -3.104 10.18 2.201 1 82.5 254 SER A C 1
ATOM 2048 O O . SER A 1 254 ? -3.199 11.289 2.734 1 82.5 254 SER A O 1
ATOM 2050 N N . ASN A 1 255 ? -2.008 9.75 1.783 1 80.69 255 ASN A N 1
ATOM 2051 C CA . ASN A 1 255 ? -0.767 10.508 1.899 1 80.69 255 ASN A CA 1
ATOM 2052 C C . ASN A 1 255 ? -0.824 11.805 1.099 1 80.69 255 ASN A C 1
ATOM 2054 O O . ASN A 1 255 ? -0.362 12.852 1.564 1 80.69 255 ASN A O 1
ATOM 2058 N N . GLU A 1 256 ? -1.337 11.703 -0.043 1 78.81 256 GLU A N 1
ATOM 2059 C CA . GLU A 1 256 ? -1.49 12.883 -0.884 1 78.81 256 GLU A CA 1
ATOM 2060 C C . GLU A 1 256 ? -2.461 13.883 -0.259 1 78.81 256 GLU A C 1
ATOM 2062 O O . GLU A 1 256 ? -2.227 15.094 -0.302 1 78.81 256 GLU A O 1
ATOM 2067 N N . TRP A 1 257 ? -3.449 13.336 0.339 1 79.94 257 TRP A N 1
ATOM 2068 C CA . TRP A 1 257 ? -4.43 14.188 1.01 1 79.94 257 TRP A CA 1
ATOM 2069 C C . TRP A 1 257 ? -3.805 14.898 2.207 1 79.94 257 TRP A C 1
ATOM 2071 O O . TRP A 1 257 ? -3.992 16.109 2.389 1 79.94 257 TRP A O 1
ATOM 2081 N N . TYR A 1 258 ? -3.014 14.234 2.951 1 80.44 258 TYR A N 1
ATOM 2082 C CA . TYR A 1 258 ? -2.361 14.805 4.121 1 80.44 258 TYR A CA 1
ATOM 2083 C C . TYR A 1 258 ? -1.34 15.859 3.711 1 80.44 258 TYR A C 1
ATOM 2085 O O . TYR A 1 258 ? -1.107 16.828 4.441 1 80.44 258 TYR A O 1
ATOM 2093 N N . ALA A 1 259 ? -0.85 15.734 2.537 1 79.38 259 ALA A N 1
ATOM 2094 C CA . ALA A 1 259 ? 0.154 16.688 2.049 1 79.38 259 ALA A CA 1
ATOM 2095 C C . ALA A 1 259 ? -0.493 17.984 1.607 1 79.38 259 ALA A C 1
ATOM 2097 O O . ALA A 1 259 ? 0.161 19.031 1.579 1 79.38 259 ALA A O 1
ATOM 2098 N N . LEU A 1 260 ? -1.835 17.875 1.386 1 88.25 260 LEU A N 1
ATOM 2099 C CA . LEU A 1 260 ? -2.453 19.031 0.752 1 88.25 260 LEU A CA 1
ATOM 2100 C C . LEU A 1 260 ? -3.598 19.578 1.604 1 88.25 260 LEU A C 1
ATOM 2102 O O . LEU A 1 260 ? -4.168 20.625 1.293 1 88.25 260 LEU A O 1
ATOM 2106 N N . HIS A 1 261 ? -3.893 18.938 2.727 1 88.81 261 HIS A N 1
ATOM 2107 C CA . HIS A 1 261 ? -5.031 19.359 3.533 1 88.81 261 HIS A CA 1
ATOM 2108 C C . HIS A 1 261 ? -4.656 19.453 5.008 1 88.81 261 HIS A C 1
ATOM 2110 O O . HIS A 1 261 ? -3.742 18.766 5.469 1 88.81 261 HIS A O 1
ATOM 2116 N N . ASP A 1 262 ? -5.379 20.344 5.648 1 88.25 262 ASP A N 1
ATOM 2117 C CA . ASP A 1 262 ? -5.262 20.469 7.098 1 88.25 262 ASP A CA 1
ATOM 2118 C C . ASP A 1 262 ? -5.977 19.328 7.812 1 88.25 262 ASP A C 1
ATOM 2120 O O . ASP A 1 262 ? -7.164 19.094 7.578 1 88.25 262 ASP A O 1
ATOM 2124 N N . GLN A 1 263 ? -5.281 18.688 8.664 1 81.19 263 GLN A N 1
ATOM 2125 C CA . GLN A 1 263 ? -5.793 17.469 9.281 1 81.19 263 GLN A CA 1
ATOM 2126 C C . GLN A 1 263 ? -6.949 17.766 10.234 1 81.19 263 GLN A C 1
ATOM 2128 O O . GLN A 1 263 ? -7.863 16.953 10.391 1 81.19 263 GLN A O 1
ATOM 2133 N N . LEU A 1 264 ? -6.91 18.875 10.82 1 85.19 264 LEU A N 1
ATOM 2134 C CA . LEU A 1 264 ? -7.902 19.203 11.836 1 85.19 264 LEU A CA 1
ATOM 2135 C C . LEU A 1 264 ? -9.242 19.531 11.195 1 85.19 264 LEU A C 1
ATOM 2137 O O . LEU A 1 264 ? -10.289 19.062 11.641 1 85.19 264 LEU A O 1
ATOM 2141 N N . THR A 1 265 ? -9.195 20.281 10.109 1 92.19 265 THR A N 1
ATOM 2142 C CA . THR A 1 265 ? -10.438 20.812 9.555 1 92.19 265 THR A CA 1
ATOM 2143 C C . THR A 1 265 ? -10.766 20.141 8.227 1 92.19 265 THR A C 1
ATOM 2145 O O . THR A 1 265 ? -11.891 20.266 7.73 1 92.19 265 THR A O 1
ATOM 2148 N N . GLY A 1 266 ? -9.789 19.547 7.652 1 90.56 266 GLY A N 1
ATOM 2149 C CA . GLY A 1 266 ? -9.992 18.938 6.352 1 90.56 266 GLY A CA 1
ATOM 2150 C C . GLY A 1 266 ? -9.898 19.922 5.207 1 90.56 266 GLY A C 1
ATOM 2151 O O . GLY A 1 266 ? -9.984 19.547 4.035 1 90.56 266 GLY A O 1
ATOM 2152 N N . LEU A 1 267 ? -9.641 21.109 5.484 1 93.88 267 LEU A N 1
ATOM 2153 C CA . LEU A 1 267 ? -9.531 22.172 4.477 1 93.88 267 LEU A CA 1
ATOM 2154 C C . LEU A 1 267 ? -8.172 22.109 3.779 1 93.88 267 LEU A C 1
ATOM 2156 O O . LEU A 1 267 ? -7.223 21.531 4.309 1 93.88 267 LEU A O 1
ATOM 2160 N N . PRO A 1 268 ? -8.172 22.656 2.527 1 93.81 268 PRO A N 1
ATOM 2161 C CA . PRO A 1 268 ? -6.859 22.828 1.898 1 93.81 268 PRO A CA 1
ATOM 2162 C C . PRO A 1 268 ? -5.852 23.516 2.814 1 93.81 268 PRO A C 1
ATOM 2164 O O . PRO A 1 268 ? -6.215 24.422 3.568 1 93.81 268 PRO A O 1
ATOM 2167 N N . ASN A 1 269 ? -4.637 22.969 2.705 1 90.56 269 ASN A N 1
ATOM 2168 C CA . ASN A 1 269 ? -3.572 23.625 3.451 1 90.56 269 ASN A CA 1
ATOM 2169 C C . ASN A 1 269 ? -2.924 24.75 2.633 1 90.56 269 ASN A C 1
ATOM 2171 O O . ASN A 1 269 ? -3.43 25.109 1.573 1 90.56 269 ASN A O 1
ATOM 2175 N N . ARG A 1 270 ? -1.955 25.312 3.141 1 88.44 270 ARG A N 1
ATOM 2176 C CA . ARG A 1 270 ? -1.307 26.453 2.5 1 88.44 270 ARG A CA 1
ATOM 2177 C C . ARG A 1 270 ? -0.815 26.094 1.103 1 88.44 270 ARG A C 1
ATOM 2179 O O . ARG A 1 270 ? -0.988 26.859 0.157 1 88.44 270 ARG A O 1
ATOM 2186 N N . ARG A 1 271 ? -0.245 24.953 0.985 1 86.38 271 ARG A N 1
ATOM 2187 C CA . ARG A 1 271 ? 0.314 24.531 -0.294 1 86.38 271 ARG A CA 1
ATOM 2188 C C . ARG A 1 271 ? -0.767 24.453 -1.366 1 86.38 271 ARG A C 1
ATOM 2190 O O . ARG A 1 271 ? -0.591 24.969 -2.471 1 86.38 271 ARG A O 1
ATOM 2197 N N . LEU A 1 272 ? -1.814 23.75 -1 1 91.88 272 LEU A N 1
ATOM 2198 C CA . LEU A 1 272 ? -2.908 23.609 -1.955 1 91.88 272 LEU A CA 1
ATOM 2199 C C . LEU A 1 272 ? -3.543 24.969 -2.25 1 91.88 272 LEU A C 1
ATOM 2201 O O . LEU A 1 272 ? -3.957 25.234 -3.381 1 91.88 272 LEU A O 1
ATOM 2205 N N . PHE A 1 273 ? -3.643 25.766 -1.281 1 93.06 273 PHE A N 1
ATOM 2206 C CA . PHE A 1 273 ? -4.152 27.125 -1.465 1 93.06 273 PHE A CA 1
ATOM 2207 C C . PHE A 1 273 ? -3.344 27.875 -2.518 1 93.06 273 PHE A C 1
ATOM 2209 O O . PHE A 1 273 ? -3.91 28.484 -3.43 1 93.06 273 PHE A O 1
ATOM 2216 N N . GLU A 1 274 ? -2.047 27.812 -2.365 1 91 274 GLU A N 1
ATOM 2217 C CA . GLU A 1 274 ? -1.159 28.547 -3.266 1 91 274 GLU A CA 1
ATOM 2218 C C . GLU A 1 274 ? -1.316 28.062 -4.707 1 91 274 GLU A C 1
ATOM 2220 O O . GLU A 1 274 ? -1.341 28.875 -5.637 1 91 274 GLU A O 1
ATOM 2225 N N . ASP A 1 275 ? -1.423 26.844 -4.887 1 92.62 275 ASP A N 1
ATOM 2226 C CA . ASP A 1 275 ? -1.642 26.266 -6.211 1 92.62 275 ASP A CA 1
ATOM 2227 C C . ASP A 1 275 ? -2.963 26.734 -6.809 1 92.62 275 ASP A C 1
ATOM 2229 O O . ASP A 1 275 ? -3.02 27.125 -7.977 1 92.62 275 ASP A O 1
ATOM 2233 N N . ARG A 1 276 ? -3.98 26.703 -5.965 1 94.12 276 ARG A N 1
ATOM 2234 C CA . ARG A 1 276 ? -5.309 27.094 -6.434 1 94.12 276 ARG A CA 1
ATOM 2235 C C . ARG A 1 276 ? -5.387 28.594 -6.695 1 94.12 276 ARG A C 1
ATOM 2237 O O . ARG A 1 276 ? -6.098 29.031 -7.602 1 94.12 276 ARG A O 1
ATOM 2244 N N . LEU A 1 277 ? -4.664 29.297 -5.867 1 95.12 277 LEU A N 1
ATOM 2245 C CA . LEU A 1 277 ? -4.629 30.734 -6.074 1 95.12 277 LEU A CA 1
ATOM 2246 C C . LEU A 1 277 ? -4.012 31.078 -7.43 1 95.12 277 LEU A C 1
ATOM 2248 O O . LEU A 1 277 ? -4.551 31.906 -8.172 1 95.12 277 LEU A O 1
ATOM 2252 N N . THR A 1 278 ? -2.877 30.453 -7.73 1 94.19 278 THR A N 1
ATOM 2253 C CA . THR A 1 278 ? -2.213 30.656 -9.016 1 94.19 278 THR A CA 1
ATOM 2254 C C . THR A 1 278 ? -3.152 30.328 -10.172 1 94.19 278 THR A C 1
ATOM 2256 O O . THR A 1 278 ? -3.27 31.109 -11.117 1 94.19 278 THR A O 1
ATOM 2259 N N . ALA A 1 279 ? -3.848 29.312 -10.055 1 94.62 279 ALA A N 1
ATOM 2260 C CA . ALA A 1 279 ? -4.789 28.891 -11.094 1 94.62 279 ALA A CA 1
ATOM 2261 C C . ALA A 1 279 ? -5.953 29.859 -11.211 1 94.62 279 ALA A C 1
ATOM 2263 O O . ALA A 1 279 ? -6.391 30.188 -12.32 1 94.62 279 ALA A O 1
ATOM 2264 N N . ALA A 1 280 ? -6.465 30.281 -10.07 1 94.62 280 ALA A N 1
ATOM 2265 C CA . ALA A 1 280 ? -7.602 31.203 -10.031 1 94.62 280 ALA A CA 1
ATOM 2266 C C . ALA A 1 280 ? -7.25 32.531 -10.688 1 94.62 280 ALA A C 1
ATOM 2268 O O . ALA A 1 280 ? -8.055 33.094 -11.422 1 94.62 280 ALA A O 1
ATOM 2269 N N . LEU A 1 281 ? -6.078 33 -10.461 1 94.94 281 LEU A N 1
ATOM 2270 C CA . LEU A 1 281 ? -5.656 34.281 -11.016 1 94.94 281 LEU A CA 1
ATOM 2271 C C . LEU A 1 281 ? -5.398 34.156 -12.516 1 94.94 281 LEU A C 1
ATOM 2273 O O . LEU A 1 281 ? -5.688 35.094 -13.266 1 94.94 281 LEU A O 1
ATOM 2277 N N . PHE A 1 282 ? -4.84 33.031 -12.898 1 94.38 282 PHE A N 1
ATOM 2278 C CA . PHE A 1 282 ? -4.641 32.781 -14.32 1 94.38 282 PHE A CA 1
ATOM 2279 C C . PHE A 1 282 ? -5.973 32.781 -15.055 1 94.38 282 PHE A C 1
ATOM 2281 O O . PHE A 1 282 ? -6.098 33.375 -16.125 1 94.38 282 PHE A O 1
ATOM 2288 N N . THR A 1 283 ? -6.918 32.156 -14.5 1 93.5 283 THR A N 1
ATOM 2289 C CA . THR A 1 283 ? -8.25 32.094 -15.094 1 93.5 283 THR A CA 1
ATOM 2290 C C . THR A 1 283 ? -8.906 33.469 -15.125 1 93.5 283 THR A C 1
ATOM 2292 O O . THR A 1 283 ? -9.555 33.812 -16.109 1 93.5 283 THR A O 1
ATOM 2295 N N . ALA A 1 284 ? -8.781 34.156 -14.055 1 93.69 284 ALA A N 1
ATOM 2296 C CA . ALA A 1 284 ? -9.344 35.5 -13.984 1 93.69 284 ALA A CA 1
ATOM 2297 C C . ALA A 1 284 ? -8.719 36.406 -15.039 1 93.69 284 ALA A C 1
ATOM 2299 O O . ALA A 1 284 ? -9.414 37.25 -15.633 1 93.69 284 ALA A O 1
ATOM 2300 N N . GLN A 1 285 ? -7.473 36.25 -15.219 1 93.38 285 GLN A N 1
ATOM 2301 C CA . GLN A 1 285 ? -6.77 37.031 -16.234 1 93.38 285 GLN A CA 1
ATOM 2302 C C . GLN A 1 285 ? -7.273 36.688 -17.641 1 93.38 285 GLN A C 1
ATOM 2304 O O . GLN A 1 285 ? -7.543 37.594 -18.438 1 93.38 285 GLN A O 1
ATOM 2309 N N . ARG A 1 286 ? -7.434 35.469 -17.859 1 93 286 ARG A N 1
ATOM 2310 C CA . ARG A 1 286 ? -7.867 34.969 -19.172 1 93 286 ARG A CA 1
ATOM 2311 C C . ARG A 1 286 ? -9.297 35.406 -19.469 1 93 286 ARG A C 1
ATOM 2313 O O . ARG A 1 286 ? -9.609 35.812 -20.578 1 93 286 ARG A O 1
ATOM 2320 N N . ASN A 1 287 ? -10.125 35.312 -18.469 1 92.12 287 ASN A N 1
ATOM 2321 C CA . ASN A 1 287 ? -11.539 35.594 -18.656 1 92.12 287 ASN A CA 1
ATOM 2322 C C . ASN A 1 287 ? -11.867 37.062 -18.359 1 92.12 287 ASN A C 1
ATOM 2324 O O . ASN A 1 287 ? -13.023 37.5 -18.484 1 92.12 287 ASN A O 1
ATOM 2328 N N . ARG A 1 288 ? -10.898 37.812 -17.953 1 90.69 288 ARG A N 1
ATOM 2329 C CA . ARG A 1 288 ? -11.07 39.219 -17.594 1 90.69 288 ARG A CA 1
ATOM 2330 C C . ARG A 1 288 ? -12.148 39.375 -16.531 1 90.69 288 ARG A C 1
ATOM 2332 O O . ARG A 1 288 ? -13.062 40.188 -16.688 1 90.69 288 ARG A O 1
ATOM 2339 N N . THR A 1 289 ? -12.047 38.5 -15.555 1 92.69 289 THR A N 1
ATOM 2340 C CA . THR A 1 289 ? -12.938 38.562 -14.406 1 92.69 289 THR A CA 1
ATOM 2341 C C . THR A 1 289 ? -12.164 38.969 -13.148 1 92.69 289 THR A C 1
ATOM 2343 O O . THR A 1 289 ? -10.938 39.094 -13.18 1 92.69 289 THR A O 1
ATOM 2346 N N . ARG A 1 290 ? -12.93 39.219 -12.062 1 94.62 290 ARG A N 1
ATOM 2347 C CA . ARG A 1 290 ? -12.32 39.594 -10.789 1 94.62 290 ARG A CA 1
ATOM 2348 C C . ARG A 1 290 ? -12.203 38.375 -9.875 1 94.62 290 ARG A C 1
ATOM 2350 O O . ARG A 1 290 ? -12.984 37.438 -9.984 1 94.62 290 ARG A O 1
ATOM 2357 N N . ALA A 1 291 ? -11.203 38.375 -9.086 1 95.88 291 ALA A N 1
ATOM 2358 C CA . ALA A 1 291 ? -11.031 37.438 -7.992 1 95.88 291 ALA A CA 1
ATOM 2359 C C . ALA A 1 291 ? -10.68 38.156 -6.691 1 95.88 291 ALA A C 1
ATOM 2361 O O . ALA A 1 291 ? -10.242 39.312 -6.715 1 95.88 291 ALA A O 1
ATOM 2362 N N . ALA A 1 292 ? -10.992 37.531 -5.598 1 96.12 292 ALA A N 1
ATOM 2363 C CA . ALA A 1 292 ? -10.688 38.156 -4.312 1 96.12 292 ALA A CA 1
ATOM 2364 C C . ALA A 1 292 ? -10.031 37.156 -3.365 1 96.12 292 ALA A C 1
ATOM 2366 O O . ALA A 1 292 ? -10.289 35.938 -3.443 1 96.12 292 ALA A O 1
ATOM 2367 N N . VAL A 1 293 ? -9.156 37.625 -2.584 1 97.19 293 VAL A N 1
ATOM 2368 C CA . VAL A 1 293 ? -8.562 36.875 -1.485 1 97.19 293 VAL A CA 1
ATOM 2369 C C . VAL A 1 293 ? -9.016 37.469 -0.151 1 97.19 293 VAL A C 1
ATOM 2371 O O . VAL A 1 293 ? -8.914 38.688 0.07 1 97.19 293 VAL A O 1
ATOM 2374 N N . LEU A 1 294 ? -9.57 36.625 0.671 1 97.25 294 LEU A N 1
ATOM 2375 C CA . LEU A 1 294 ? -10.008 37.031 2.002 1 97.25 294 LEU A CA 1
ATOM 2376 C C . LEU A 1 294 ? -9.172 36.344 3.08 1 97.25 294 LEU A C 1
ATOM 2378 O O . LEU A 1 294 ? -9.172 35.125 3.182 1 97.25 294 LEU A O 1
ATOM 2382 N N . MET A 1 295 ? -8.492 37.094 3.82 1 96.19 295 MET A N 1
ATOM 2383 C CA . MET A 1 295 ? -7.746 36.594 4.969 1 96.19 295 MET A CA 1
ATOM 2384 C C . MET A 1 295 ? -8.57 36.719 6.246 1 96.19 295 MET A C 1
ATOM 2386 O O . MET A 1 295 ? -9.172 37.75 6.512 1 96.19 295 MET A O 1
ATOM 2390 N N . ILE A 1 296 ? -8.625 35.625 7.012 1 95.88 296 ILE A N 1
ATOM 2391 C CA . ILE A 1 296 ? -9.461 35.594 8.211 1 95.88 296 ILE A CA 1
ATOM 2392 C C . ILE A 1 296 ? -8.617 35.125 9.406 1 95.88 296 ILE A C 1
ATOM 2394 O O . ILE A 1 296 ? -7.828 34.188 9.305 1 95.88 296 ILE A O 1
ATOM 2398 N N . ASP A 1 297 ? -8.781 35.75 10.477 1 93.69 297 ASP A N 1
ATOM 2399 C CA . ASP A 1 297 ? -8.188 35.375 11.75 1 93.69 297 ASP A CA 1
ATOM 2400 C C . ASP A 1 297 ? -9.227 35.438 12.875 1 93.69 297 ASP A C 1
ATOM 2402 O O . ASP A 1 297 ? -9.969 36.406 12.984 1 93.69 297 ASP A O 1
ATOM 2406 N N . LEU A 1 298 ? -9.219 34.469 13.719 1 92.69 298 LEU A N 1
ATOM 2407 C CA . LEU A 1 298 ? -10.195 34.438 14.797 1 92.69 298 LEU A CA 1
ATOM 2408 C C . LEU A 1 298 ? -9.734 35.281 15.977 1 92.69 298 LEU A C 1
ATOM 2410 O O . LEU A 1 298 ? -8.578 35.188 16.391 1 92.69 298 LEU A O 1
ATOM 2414 N N . ASN A 1 299 ? -10.656 36.062 16.406 1 89.44 299 ASN A N 1
ATOM 2415 C CA . ASN A 1 299 ? -10.352 36.906 17.562 1 89.44 299 ASN A CA 1
ATOM 2416 C C . ASN A 1 299 ? -10.5 36.156 18.875 1 89.44 299 ASN A C 1
ATOM 2418 O O . ASN A 1 299 ? -11.523 35.5 19.109 1 89.44 299 ASN A O 1
ATOM 2422 N N . GLY A 1 300 ? -9.445 36.25 19.703 1 85 300 GLY A N 1
ATOM 2423 C CA . GLY A 1 300 ? -9.531 35.656 21.031 1 85 300 GLY A CA 1
ATOM 2424 C C . GLY A 1 300 ? -9.367 34.156 21.047 1 85 300 GLY A C 1
ATOM 2425 O O . GLY A 1 300 ? -9.773 33.5 22 1 85 300 GLY A O 1
ATOM 2426 N N . PHE A 1 301 ? -8.961 33.562 20.031 1 87.81 301 PHE A N 1
ATOM 2427 C CA . PHE A 1 301 ? -8.852 32.125 19.938 1 87.81 301 PHE A CA 1
ATOM 2428 C C . PHE A 1 301 ? -7.879 31.594 20.984 1 87.81 301 PHE A C 1
ATOM 2430 O O . PHE A 1 301 ? -8.125 30.547 21.594 1 87.81 301 PHE A O 1
ATOM 2437 N N . LYS A 1 302 ? -6.766 32.219 21.141 1 81.69 302 LYS A N 1
ATOM 2438 C CA . LYS A 1 302 ? -5.801 31.797 22.156 1 81.69 302 LYS A CA 1
ATOM 2439 C C . LYS A 1 302 ? -6.434 31.766 23.547 1 81.69 302 LYS A C 1
ATOM 2441 O O . LYS A 1 302 ? -6.184 30.859 24.328 1 81.69 302 LYS A O 1
ATOM 2446 N N . GLN A 1 303 ? -7.207 32.781 23.828 1 80.69 303 GLN A N 1
ATOM 2447 C CA . GLN A 1 303 ? -7.895 32.844 25.109 1 80.69 303 GLN A CA 1
ATOM 2448 C C . GLN A 1 303 ? -8.836 31.672 25.297 1 80.69 303 GLN A C 1
ATOM 2450 O O . GLN A 1 303 ? -8.977 31.141 26.406 1 80.69 303 GLN A O 1
ATOM 2455 N N . ILE A 1 304 ? -9.43 31.328 24.312 1 83.75 304 ILE A N 1
ATOM 2456 C CA . ILE A 1 304 ? -10.336 30.172 24.344 1 83.75 304 ILE A CA 1
ATOM 2457 C C . ILE A 1 304 ? -9.539 28.906 24.641 1 83.75 304 ILE A C 1
ATOM 2459 O O . ILE A 1 304 ? -9.938 28.094 25.484 1 83.75 304 ILE A O 1
ATOM 2463 N N . ASN A 1 305 ? -8.461 28.719 23.984 1 81.88 305 ASN A N 1
ATOM 2464 C CA . ASN A 1 305 ? -7.609 27.547 24.234 1 81.88 305 ASN A CA 1
ATOM 2465 C C . ASN A 1 305 ? -7.102 27.516 25.672 1 81.88 305 ASN A C 1
ATOM 2467 O O . ASN A 1 305 ? -7.051 26.453 26.297 1 81.88 305 ASN A O 1
ATOM 2471 N N . ASP A 1 306 ? -6.816 28.656 26.125 1 75.62 306 ASP A N 1
ATOM 2472 C CA . ASP A 1 306 ? -6.25 28.766 27.469 1 75.62 306 ASP A CA 1
ATOM 2473 C C . ASP A 1 306 ? -7.309 28.484 28.531 1 75.62 306 ASP A C 1
ATOM 2475 O O . ASP A 1 306 ? -7.004 27.922 29.594 1 75.62 306 ASP A O 1
ATOM 2479 N N . SER A 1 307 ? -8.461 28.969 28.234 1 76.94 307 SER A N 1
ATOM 2480 C CA . SER A 1 307 ? -9.523 28.906 29.234 1 76.94 307 SER A CA 1
ATOM 2481 C C . SER A 1 307 ? -10.242 27.562 29.188 1 76.94 307 SER A C 1
ATOM 2483 O O . SER A 1 307 ? -10.609 27.016 30.219 1 76.94 307 SER A O 1
ATOM 2485 N N . LEU A 1 308 ? -10.438 27.062 28 1 80.12 308 LEU A N 1
ATOM 2486 C CA . LEU A 1 308 ? -11.312 25.906 27.844 1 80.12 308 LEU A CA 1
ATOM 2487 C C . LEU A 1 308 ? -10.531 24.688 27.375 1 80.12 308 LEU A C 1
ATOM 2489 O O . LEU A 1 308 ? -11.055 23.578 27.375 1 80.12 308 LEU A O 1
ATOM 2493 N N . GLY A 1 309 ? -9.359 24.953 27.031 1 79.19 309 GLY A N 1
ATOM 2494 C CA . GLY A 1 309 ? -8.523 23.844 26.578 1 79.19 309 GLY A CA 1
ATOM 2495 C C . GLY A 1 309 ? -8.398 23.766 25.078 1 79.19 309 GLY A C 1
ATOM 2496 O O . GLY A 1 309 ? -9.281 24.219 24.344 1 79.19 309 GLY A O 1
ATOM 2497 N N . HIS A 1 310 ? -7.426 23 24.609 1 81.56 310 HIS A N 1
ATOM 2498 C CA . HIS A 1 310 ? -7.129 22.922 23.188 1 81.56 310 HIS A CA 1
ATOM 2499 C C . HIS A 1 310 ? -8.141 22.031 22.453 1 81.56 310 HIS A C 1
ATOM 2501 O O . HIS A 1 310 ? -8.406 22.234 21.266 1 81.56 310 HIS A O 1
ATOM 2507 N N . GLU A 1 311 ? -8.656 21.156 23.141 1 83.81 311 GLU A N 1
ATOM 2508 C CA . GLU A 1 311 ? -9.672 20.312 22.531 1 83.81 311 GLU A CA 1
ATOM 2509 C C . GLU A 1 311 ? -10.891 21.125 22.094 1 83.81 311 GLU A C 1
ATOM 2511 O O . GLU A 1 311 ? -11.453 20.891 21.031 1 83.81 311 GLU A O 1
ATOM 2516 N N . VAL A 1 312 ? -11.211 21.969 22.938 1 85.88 312 VAL A N 1
ATOM 2517 C CA . VAL A 1 312 ? -12.336 22.844 22.625 1 85.88 312 VAL A CA 1
ATOM 2518 C C . VAL A 1 312 ? -11.969 23.781 21.469 1 85.88 312 VAL A C 1
ATOM 2520 O O . VAL A 1 312 ? -12.797 24.047 20.594 1 85.88 312 VAL A O 1
ATOM 2523 N N . GLY A 1 313 ? -10.766 24.234 21.516 1 89 313 GLY A N 1
ATOM 2524 C CA . GLY A 1 313 ? -10.281 25.047 20.406 1 89 313 GLY A CA 1
ATOM 2525 C C . GLY A 1 313 ? -10.328 24.328 19.078 1 89 313 GLY A C 1
ATOM 2526 O O . GLY A 1 313 ? -10.727 24.906 18.062 1 89 313 GLY A O 1
ATOM 2527 N N . ASP A 1 314 ? -9.992 23.156 19.125 1 89.5 314 ASP A N 1
ATOM 2528 C CA . ASP A 1 314 ? -10.023 22.344 17.906 1 89.5 314 ASP A CA 1
ATOM 2529 C C . ASP A 1 314 ? -11.453 22.203 17.391 1 89.5 314 ASP A C 1
ATOM 2531 O O . ASP A 1 314 ? -11.695 22.297 16.172 1 89.5 314 ASP A O 1
ATOM 2535 N N . LYS A 1 315 ? -12.32 21.922 18.266 1 90.62 315 LYS A N 1
ATOM 2536 C CA . LYS A 1 315 ? -13.727 21.797 17.875 1 90.62 315 LYS A CA 1
ATOM 2537 C C . LYS A 1 315 ? -14.258 23.109 17.312 1 90.62 315 LYS A C 1
ATOM 2539 O O . LYS A 1 315 ? -15.078 23.094 16.375 1 90.62 315 LYS A O 1
ATOM 2544 N N . LEU A 1 316 ? -13.812 24.125 17.891 1 90.62 316 LEU A N 1
ATOM 2545 C CA . LEU A 1 316 ? -14.211 25.453 17.406 1 90.62 316 LEU A CA 1
ATOM 2546 C C . LEU A 1 316 ? -13.727 25.672 15.977 1 90.62 316 LEU A C 1
ATOM 2548 O O . LEU A 1 316 ? -14.484 26.125 15.117 1 90.62 316 LEU A O 1
ATOM 2552 N N . LEU A 1 317 ? -12.477 25.359 15.766 1 93.19 317 LEU A N 1
ATOM 2553 C CA . LEU A 1 317 ? -11.914 25.516 14.43 1 93.19 317 LEU A CA 1
ATOM 2554 C C . LEU A 1 317 ? -12.68 24.688 13.406 1 93.19 317 LEU A C 1
ATOM 2556 O O . LEU A 1 317 ? -12.914 25.141 12.281 1 93.19 317 LEU A O 1
ATOM 2560 N N . GLN A 1 318 ? -13.055 23.531 13.797 1 93.69 318 GLN A N 1
ATOM 2561 C CA . GLN A 1 318 ? -13.844 22.672 12.922 1 93.69 318 GLN A CA 1
ATOM 2562 C C . GLN A 1 318 ? -15.211 23.297 12.625 1 93.69 318 GLN A C 1
ATOM 2564 O O . GLN A 1 318 ? -15.68 23.25 11.484 1 93.69 318 GLN A O 1
ATOM 2569 N N . HIS A 1 319 ? -15.789 23.828 13.625 1 92.56 319 HIS A N 1
ATOM 2570 C CA . HIS A 1 319 ? -17.094 24.469 13.477 1 92.56 319 HIS A CA 1
ATOM 2571 C C . HIS A 1 319 ? -17 25.688 12.555 1 92.56 319 HIS A C 1
ATOM 2573 O O . HIS A 1 319 ? -17.844 25.875 11.68 1 92.56 319 HIS A O 1
ATOM 2579 N N . VAL A 1 320 ? -16.016 26.453 12.75 1 93.94 320 VAL A N 1
ATOM 2580 C CA . VAL A 1 320 ? -15.797 27.641 11.93 1 93.94 320 VAL A CA 1
ATOM 2581 C C . VAL A 1 320 ? -15.586 27.234 10.477 1 93.94 320 VAL A C 1
ATOM 2583 O O . VAL A 1 320 ? -16.141 27.844 9.562 1 93.94 320 VAL A O 1
ATOM 2586 N N . ALA A 1 321 ? -14.75 26.281 10.336 1 95.31 321 ALA A N 1
ATOM 2587 C CA . ALA A 1 321 ? -14.492 25.766 8.984 1 95.31 321 ALA A CA 1
ATOM 2588 C C . ALA A 1 321 ? -15.789 25.375 8.297 1 95.31 321 ALA A C 1
ATOM 2590 O O . ALA A 1 321 ? -16 25.688 7.121 1 95.31 321 ALA A O 1
ATOM 2591 N N . ARG A 1 322 ? -16.641 24.719 8.984 1 93.62 322 ARG A N 1
ATOM 2592 C CA . ARG A 1 322 ? -17.922 24.281 8.438 1 93.62 322 ARG A CA 1
ATOM 2593 C C . ARG A 1 322 ? -18.797 25.469 8.07 1 93.62 322 ARG A C 1
ATOM 2595 O O . ARG A 1 322 ? -19.406 25.5 7 1 93.62 322 ARG A O 1
ATOM 2602 N N . ASN A 1 323 ? -18.891 26.391 8.961 1 93.94 323 ASN A N 1
ATOM 2603 C CA . ASN A 1 323 ? -19.703 27.578 8.727 1 93.94 323 ASN A CA 1
ATOM 2604 C C . ASN A 1 323 ? -19.203 28.375 7.52 1 93.94 323 ASN A C 1
ATOM 2606 O O . ASN A 1 323 ? -20.016 28.828 6.703 1 93.94 323 ASN A O 1
ATOM 2610 N N . LEU A 1 324 ? -17.938 28.5 7.488 1 95.69 324 LEU A N 1
ATOM 2611 C CA . LEU A 1 324 ? -17.359 29.266 6.383 1 95.69 324 LEU A CA 1
ATOM 2612 C C . LEU A 1 324 ? -17.594 28.547 5.055 1 95.69 324 LEU A C 1
ATOM 2614 O O . LEU A 1 324 ? -17.875 29.188 4.043 1 95.69 324 LEU A O 1
ATOM 2618 N N . ARG A 1 325 ? -17.406 27.312 5.113 1 95 325 ARG A N 1
ATOM 2619 C CA . ARG A 1 325 ? -17.609 26.531 3.906 1 95 325 ARG A CA 1
ATOM 2620 C C . ARG A 1 325 ? -19.031 26.703 3.373 1 95 325 ARG A C 1
ATOM 2622 O O . ARG A 1 325 ? -19.25 26.703 2.16 1 95 325 ARG A O 1
ATOM 2629 N N . HIS A 1 326 ? -19.984 26.781 4.223 1 92.94 326 HIS A N 1
ATOM 2630 C CA . HIS A 1 326 ? -21.391 26.938 3.844 1 92.94 326 HIS A CA 1
ATOM 2631 C C . HIS A 1 326 ? -21.688 28.344 3.342 1 92.94 326 HIS A C 1
ATOM 2633 O O . HIS A 1 326 ? -22.703 28.578 2.697 1 92.94 326 HIS A O 1
ATOM 2639 N N . SER A 1 327 ? -20.781 29.188 3.594 1 92.94 327 SER A N 1
ATOM 2640 C CA . SER A 1 327 ? -21.031 30.594 3.268 1 92.94 327 SER A CA 1
ATOM 2641 C C . SER A 1 327 ? -20.375 30.969 1.94 1 92.94 327 SER A C 1
ATOM 2643 O O . SER A 1 327 ? -20.547 32.094 1.463 1 92.94 327 SER A O 1
ATOM 2645 N N . ILE A 1 328 ? -19.656 30.094 1.386 1 92.56 328 ILE A N 1
ATOM 2646 C CA . ILE A 1 328 ? -18.969 30.422 0.136 1 92.56 328 ILE A CA 1
ATOM 2647 C C . ILE A 1 328 ? -19.578 29.609 -1.009 1 92.56 328 ILE A C 1
ATOM 2649 O O . ILE A 1 328 ? -20.359 28.688 -0.777 1 92.56 328 ILE A O 1
ATOM 2653 N N . ARG A 1 329 ? -19.203 30.047 -2.277 1 90.56 329 ARG A N 1
ATOM 2654 C CA . ARG A 1 329 ? -19.734 29.406 -3.471 1 90.56 329 ARG A CA 1
ATOM 2655 C C . ARG A 1 329 ? -18.891 28.219 -3.881 1 90.56 329 ARG A C 1
ATOM 2657 O O . ARG A 1 329 ? -17.781 28.031 -3.369 1 90.56 329 ARG A O 1
ATOM 2664 N N . MET A 1 330 ? -19.359 27.438 -4.777 1 87.31 330 MET A N 1
ATOM 2665 C CA . MET A 1 330 ? -18.75 26.188 -5.203 1 87.31 330 MET A CA 1
ATOM 2666 C C . MET A 1 330 ? -17.375 26.422 -5.836 1 87.31 330 MET A C 1
ATOM 2668 O O . MET A 1 330 ? -16.422 25.688 -5.566 1 87.31 330 MET A O 1
ATOM 2672 N N . PRO A 1 331 ? -17.188 27.406 -6.617 1 88.75 331 PRO A N 1
ATOM 2673 C CA . PRO A 1 331 ? -15.891 27.625 -7.262 1 88.75 331 PRO A CA 1
ATOM 2674 C C . PRO A 1 331 ? -14.867 28.266 -6.324 1 88.75 331 PRO A C 1
ATOM 2676 O O . PRO A 1 331 ? -13.68 28.328 -6.656 1 88.75 331 PRO A O 1
ATOM 2679 N N . ASP A 1 332 ? -15.328 28.734 -5.141 1 94 332 ASP A N 1
ATOM 2680 C CA . ASP A 1 332 ? -14.438 29.375 -4.18 1 94 332 ASP A CA 1
ATOM 2681 C C . ASP A 1 332 ? -13.609 28.344 -3.422 1 94 332 ASP A C 1
ATOM 2683 O O . ASP A 1 332 ? -13.938 27.156 -3.418 1 94 332 ASP A O 1
ATOM 2687 N N . THR A 1 333 ? -12.484 28.797 -2.957 1 96.25 333 THR A N 1
ATOM 2688 C CA . THR A 1 333 ? -11.625 27.922 -2.174 1 96.25 333 THR A CA 1
ATOM 2689 C C . THR A 1 333 ? -11.484 28.438 -0.742 1 96.25 333 THR A C 1
ATOM 2691 O O . THR A 1 333 ? -11.188 29.609 -0.522 1 96.25 333 THR A O 1
ATOM 2694 N N . LEU A 1 334 ? -11.781 27.625 0.23 1 97.5 334 LEU A N 1
ATOM 2695 C CA . LEU A 1 334 ? -11.516 27.891 1.641 1 97.5 334 LEU A CA 1
ATOM 2696 C C . LEU A 1 334 ? -10.352 27.031 2.141 1 97.5 334 LEU A C 1
ATOM 2698 O O . LEU A 1 334 ? -10.352 25.812 1.975 1 97.5 334 LEU A O 1
ATOM 2702 N N . ALA A 1 335 ? -9.336 27.656 2.689 1 97.38 335 ALA A N 1
ATOM 2703 C CA . ALA A 1 335 ? -8.156 26.953 3.184 1 97.38 335 ALA A CA 1
ATOM 2704 C C . ALA A 1 335 ? -7.797 27.406 4.598 1 97.38 335 ALA A C 1
ATOM 2706 O O . ALA A 1 335 ? -8.227 28.469 5.039 1 97.38 335 ALA A O 1
ATOM 2707 N N . ARG A 1 336 ? -7.117 26.547 5.34 1 94.94 336 ARG A N 1
ATOM 2708 C CA . ARG A 1 336 ? -6.551 26.891 6.637 1 94.94 336 ARG A CA 1
ATOM 2709 C C . ARG A 1 336 ? -5.031 26.969 6.566 1 94.94 336 ARG A C 1
ATOM 2711 O O . ARG A 1 336 ? -4.367 26 6.191 1 94.94 336 ARG A O 1
ATOM 2718 N N . LEU A 1 337 ? -4.504 28.125 6.848 1 88.31 337 LEU A N 1
ATOM 2719 C CA . LEU A 1 337 ? -3.068 28.359 6.73 1 88.31 337 LEU A CA 1
ATOM 2720 C C . LEU A 1 337 ? -2.326 27.828 7.953 1 88.31 337 LEU A C 1
ATOM 2722 O O . LEU A 1 337 ? -1.125 27.562 7.887 1 88.31 337 LEU A O 1
ATOM 2726 N N . GLY A 1 338 ? -3.018 27.75 9.039 1 82.25 338 GLY A N 1
ATOM 2727 C CA . GLY A 1 338 ? -2.463 27.297 10.305 1 82.25 338 GLY A CA 1
ATOM 2728 C C . GLY A 1 338 ? -3.041 28.031 11.508 1 82.25 338 GLY A C 1
ATOM 2729 O O . GLY A 1 338 ? -3.484 29.172 11.391 1 82.25 338 GLY A O 1
ATOM 2730 N N . GLY A 1 339 ? -3.021 27.344 12.609 1 86 339 GLY A N 1
ATOM 2731 C CA . GLY A 1 339 ? -3.574 27.969 13.797 1 86 339 GLY A CA 1
ATOM 2732 C C . GLY A 1 339 ? -5.031 28.375 13.641 1 86 339 GLY A C 1
ATOM 2733 O O . GLY A 1 339 ? -5.883 27.516 13.367 1 86 339 GLY A O 1
ATOM 2734 N N . ASP A 1 340 ? -5.254 29.688 13.789 1 91 340 ASP A N 1
ATOM 2735 C CA . ASP A 1 340 ? -6.609 30.234 13.695 1 91 340 ASP A CA 1
ATOM 2736 C C . ASP A 1 340 ? -6.785 31.047 12.422 1 91 340 ASP A C 1
ATOM 2738 O O . ASP A 1 340 ? -7.699 31.875 12.328 1 91 340 ASP A O 1
ATOM 2742 N N . GLU A 1 341 ? -5.898 30.828 11.484 1 93.06 341 GLU A N 1
ATOM 2743 C CA . GLU A 1 341 ? -5.918 31.625 10.258 1 93.06 341 GLU A CA 1
ATOM 2744 C C . GLU A 1 341 ? -6.539 30.844 9.102 1 93.06 341 GLU A C 1
ATOM 2746 O O . GLU A 1 341 ? -6.164 29.688 8.852 1 93.06 341 GLU A O 1
ATOM 2751 N N . PHE A 1 342 ? -7.527 31.453 8.453 1 96.75 342 PHE A N 1
ATOM 2752 C CA . PHE A 1 342 ? -8.188 30.922 7.27 1 96.75 342 PHE A CA 1
ATOM 2753 C C . PHE A 1 342 ? -8.039 31.875 6.086 1 96.75 342 PHE A C 1
ATOM 2755 O O . PHE A 1 342 ? -7.738 33.062 6.27 1 96.75 342 PHE A O 1
ATOM 2762 N N . ILE A 1 343 ? -8.188 31.328 4.934 1 96.88 343 ILE A N 1
ATOM 2763 C CA . ILE A 1 343 ? -8.102 32.156 3.734 1 96.88 343 ILE A CA 1
ATOM 2764 C C . ILE A 1 343 ? -9.094 31.672 2.689 1 96.88 343 ILE A C 1
ATOM 2766 O O . ILE A 1 343 ? -9.367 30.469 2.602 1 96.88 343 ILE A O 1
ATOM 2770 N N . ILE A 1 344 ? -9.734 32.562 1.972 1 97.62 344 ILE A N 1
ATOM 2771 C CA . ILE A 1 344 ? -10.719 32.219 0.948 1 97.62 344 ILE A CA 1
ATOM 2772 C C . ILE A 1 344 ? -10.297 32.844 -0.386 1 97.62 344 ILE A C 1
ATOM 2774 O O . ILE A 1 344 ? -9.82 33.969 -0.431 1 97.62 344 ILE A O 1
ATOM 2778 N N . ILE A 1 345 ? -10.398 32.094 -1.387 1 97.38 345 ILE A N 1
ATOM 2779 C CA . ILE A 1 345 ? -10.305 32.562 -2.76 1 97.38 345 ILE A CA 1
ATOM 2780 C C . ILE A 1 345 ? -11.695 32.656 -3.375 1 97.38 345 ILE A C 1
ATOM 2782 O O . ILE A 1 345 ? -12.367 31.625 -3.545 1 97.38 345 ILE A O 1
ATOM 2786 N N . ALA A 1 346 ? -12.156 33.781 -3.658 1 95.75 346 ALA A N 1
ATOM 2787 C CA . ALA A 1 346 ? -13.414 33.969 -4.371 1 95.75 346 ALA A CA 1
ATOM 2788 C C . ALA A 1 346 ? -13.164 34.281 -5.848 1 95.75 346 ALA A C 1
ATOM 2790 O O . ALA A 1 346 ? -12.367 35.156 -6.191 1 95.75 346 ALA A O 1
ATOM 2791 N N . THR A 1 347 ? -13.828 33.5 -6.676 1 94.19 347 THR A N 1
ATOM 2792 C CA . THR A 1 347 ? -13.586 33.656 -8.109 1 94.19 347 THR A CA 1
ATOM 2793 C C . THR A 1 347 ? -14.852 34.094 -8.836 1 94.19 347 THR A C 1
ATOM 2795 O O . THR A 1 347 ? -15.938 34.125 -8.242 1 94.19 347 THR A O 1
ATOM 2798 N N . ASP A 1 348 ? -14.672 34.562 -10.039 1 92.06 348 ASP A N 1
ATOM 2799 C CA . ASP A 1 348 ? -15.758 34.938 -10.945 1 92.06 348 ASP A CA 1
ATOM 2800 C C . ASP A 1 348 ? -16.641 36.031 -10.328 1 92.06 348 ASP A C 1
ATOM 2802 O O . ASP A 1 348 ? -17.859 35.906 -10.312 1 92.06 348 ASP A O 1
ATOM 2806 N N . LEU A 1 349 ? -16 36.938 -9.789 1 90.94 349 LEU A N 1
ATOM 2807 C CA . LEU A 1 349 ? -16.719 38.031 -9.18 1 90.94 349 LEU A CA 1
ATOM 2808 C C . LEU A 1 349 ? -17.203 39.031 -10.242 1 90.94 349 LEU A C 1
ATOM 2810 O O . LEU A 1 349 ? -16.562 39.188 -11.289 1 90.94 349 LEU A O 1
ATOM 2814 N N . PRO A 1 350 ? -18.359 39.594 -9.953 1 84.94 350 PRO A N 1
ATOM 2815 C CA . PRO A 1 350 ? -18.938 40.469 -10.953 1 84.94 350 PRO A CA 1
ATOM 2816 C C . PRO A 1 350 ? -18.047 41.656 -11.297 1 84.94 350 PRO A C 1
ATOM 2818 O O . PRO A 1 350 ? -17.469 42.281 -10.391 1 84.94 350 PRO A O 1
ATOM 2821 N N . SER A 1 351 ? -18 41.938 -12.578 1 84.75 351 SER A N 1
ATOM 2822 C CA . SER A 1 351 ? -17.172 43.062 -13.047 1 84.75 351 SER A CA 1
ATOM 2823 C C . SER A 1 351 ? -17.953 44.375 -13.023 1 84.75 351 SER A C 1
ATOM 2825 O O . SER A 1 351 ? -17.359 45.438 -13.031 1 84.75 351 SER A O 1
ATOM 2827 N N . ASP A 1 352 ? -19.219 44.281 -12.906 1 87.25 352 ASP A N 1
ATOM 2828 C CA . ASP A 1 352 ? -20.062 45.469 -13.047 1 87.25 352 ASP A CA 1
ATOM 2829 C C . ASP A 1 352 ? -20.25 46.156 -11.703 1 87.25 352 ASP A C 1
ATOM 2831 O O . ASP A 1 352 ? -20.766 47.281 -11.648 1 87.25 352 ASP A O 1
ATOM 2835 N N . LEU A 1 353 ? -19.797 45.594 -10.625 1 89.25 353 LEU A N 1
ATOM 2836 C CA . LEU A 1 353 ? -19.922 46.188 -9.305 1 89.25 353 LEU A CA 1
ATOM 2837 C C . LEU A 1 353 ? -18.594 46.812 -8.875 1 89.25 353 LEU A C 1
ATOM 2839 O O . LEU A 1 353 ? -17.531 46.312 -9.188 1 89.25 353 LEU A O 1
ATOM 2843 N N . PRO A 1 354 ? -18.781 47.938 -8.172 1 91.88 354 PRO A N 1
ATOM 2844 C CA . PRO A 1 354 ? -17.547 48.5 -7.641 1 91.88 354 PRO A CA 1
ATOM 2845 C C . PRO A 1 354 ? -16.812 47.562 -6.699 1 91.88 354 PRO A C 1
ATOM 2847 O O . PRO A 1 354 ? -17.438 46.875 -5.906 1 91.88 354 PRO A O 1
ATOM 2850 N N . PRO A 1 355 ? -15.477 47.5 -6.797 1 90.56 355 PRO A N 1
ATOM 2851 C CA . PRO A 1 355 ? -14.688 46.625 -5.945 1 90.56 355 PRO A CA 1
ATOM 2852 C C . PRO A 1 355 ? -14.977 46.812 -4.461 1 90.56 355 PRO A C 1
ATOM 2854 O O . PRO A 1 355 ? -14.945 45.844 -3.693 1 90.56 355 PRO A O 1
ATOM 2857 N N . SER A 1 356 ? -15.281 48 -4.039 1 92.25 356 SER A N 1
ATOM 2858 C CA . SER A 1 356 ? -15.57 48.281 -2.639 1 92.25 356 SER A CA 1
ATOM 2859 C C . SER A 1 356 ? -16.844 47.562 -2.188 1 92.25 356 SER A C 1
ATOM 2861 O O . SER A 1 356 ? -16.906 47.062 -1.062 1 92.25 356 SER A O 1
ATOM 2863 N N . LEU A 1 357 ? -17.719 47.562 -3.078 1 91.38 357 LEU A N 1
ATOM 2864 C CA . LEU A 1 357 ? -18.969 46.875 -2.758 1 91.38 357 LEU A CA 1
ATOM 2865 C C . LEU A 1 357 ? -18.781 45.375 -2.658 1 91.38 357 LEU A C 1
ATOM 2867 O O . LEU A 1 357 ? -19.375 44.719 -1.808 1 91.38 357 LEU A O 1
ATOM 2871 N N . ILE A 1 358 ? -18 44.875 -3.527 1 89.62 358 ILE A N 1
ATOM 2872 C CA . ILE A 1 358 ? -17.672 43.438 -3.498 1 89.62 358 ILE A CA 1
ATOM 2873 C C . ILE A 1 358 ? -16.984 43.094 -2.182 1 89.62 358 ILE A C 1
ATOM 2875 O O . ILE A 1 358 ? -17.328 42.094 -1.541 1 89.62 358 ILE A O 1
ATOM 2879 N N . ALA A 1 359 ? -16.062 43.906 -1.796 1 91.25 359 ALA A N 1
ATOM 2880 C CA . ALA A 1 359 ? -15.328 43.719 -0.55 1 91.25 359 ALA A CA 1
ATOM 2881 C C . ALA A 1 359 ? -16.266 43.75 0.653 1 91.25 359 ALA A C 1
ATOM 2883 O O . ALA A 1 359 ? -16.188 42.906 1.539 1 91.25 359 ALA A O 1
ATOM 2884 N N . ASP A 1 360 ? -17.172 44.75 0.665 1 91.88 360 ASP A N 1
ATOM 2885 C CA . ASP A 1 360 ? -18.109 44.906 1.774 1 91.88 360 ASP A CA 1
ATOM 2886 C C . ASP A 1 360 ? -19.062 43.719 1.884 1 91.88 360 ASP A C 1
ATOM 2888 O O . ASP A 1 360 ? -19.328 43.25 2.982 1 91.88 360 ASP A O 1
ATOM 2892 N N . ARG A 1 361 ? -19.516 43.344 0.802 1 91.25 361 ARG A N 1
ATOM 2893 C CA . ARG A 1 361 ? -20.453 42.219 0.79 1 91.25 361 ARG A CA 1
ATOM 2894 C C . ARG A 1 361 ? -19.766 40.938 1.258 1 91.25 361 ARG A C 1
ATOM 2896 O O . ARG A 1 361 ? -20.375 40.125 1.965 1 91.25 361 ARG A O 1
ATOM 2903 N N . SER A 1 362 ? -18.562 40.75 0.769 1 90.44 362 SER A N 1
ATOM 2904 C CA . SER A 1 362 ? -17.797 39.594 1.185 1 90.44 362 SER A CA 1
ATOM 2905 C C . SER A 1 362 ? -17.516 39.625 2.684 1 90.44 362 SER A C 1
ATOM 2907 O O . SER A 1 362 ? -17.625 38.594 3.359 1 90.44 362 SER A O 1
ATOM 2909 N N . LEU A 1 363 ? -17.172 40.75 3.164 1 91 363 LEU A N 1
ATOM 2910 C CA . LEU A 1 363 ? -16.891 40.938 4.582 1 91 363 LEU A CA 1
ATOM 2911 C C . LEU A 1 363 ? -18.141 40.625 5.422 1 91 363 LEU A C 1
ATOM 2913 O O . LEU A 1 363 ? -18.031 39.938 6.441 1 91 363 LEU A O 1
ATOM 2917 N N . ASP A 1 364 ? -19.234 41.125 5.004 1 91.25 364 ASP A N 1
ATOM 2918 C CA . ASP A 1 364 ? -20.484 40.906 5.727 1 91.25 364 ASP A CA 1
ATOM 2919 C C . ASP A 1 364 ? -20.844 39.406 5.766 1 91.25 364 ASP A C 1
ATOM 2921 O O . ASP A 1 364 ? -21.25 38.906 6.812 1 91.25 364 ASP A O 1
ATOM 2925 N N . ARG A 1 365 ? -20.703 38.812 4.711 1 92.75 365 ARG A N 1
ATOM 2926 C CA . ARG A 1 365 ? -21.031 37.406 4.594 1 92.75 365 ARG A CA 1
ATOM 2927 C C . ARG A 1 365 ? -20.156 36.562 5.512 1 92.75 365 ARG A C 1
ATOM 2929 O O . ARG A 1 365 ? -20.656 35.688 6.219 1 92.75 365 ARG A O 1
ATOM 2936 N N . ILE A 1 366 ? -18.891 36.812 5.492 1 93.12 366 ILE A N 1
ATOM 2937 C CA . ILE A 1 366 ? -17.938 36.031 6.266 1 93.12 366 ILE A CA 1
ATOM 2938 C C . ILE A 1 366 ? -18.109 36.344 7.754 1 93.12 366 ILE A C 1
ATOM 2940 O O . ILE A 1 366 ? -18.047 35.438 8.594 1 93.12 366 ILE A O 1
ATOM 2944 N N . SER A 1 367 ? -18.297 37.562 8.07 1 90.5 367 SER A N 1
ATOM 2945 C CA . SER A 1 367 ? -18.516 37.969 9.461 1 90.5 367 SER A CA 1
ATOM 2946 C C . SER A 1 367 ? -19.75 37.281 10.047 1 90.5 367 SER A C 1
ATOM 2948 O O . SER A 1 367 ? -19.734 36.875 11.203 1 90.5 367 SER A O 1
ATOM 2950 N N . HIS A 1 368 ? -20.734 37.219 9.273 1 91.62 368 HIS A N 1
ATOM 2951 C CA . HIS A 1 368 ? -21.953 36.562 9.711 1 91.62 368 HIS A CA 1
ATOM 2952 C C . HIS A 1 368 ? -21.719 35.062 9.953 1 91.62 368 HIS A C 1
ATOM 2954 O O . HIS A 1 368 ? -22.219 34.5 10.93 1 91.62 368 HIS A O 1
ATOM 2960 N N . ALA A 1 369 ? -20.969 34.5 9.109 1 93 369 ALA A N 1
ATOM 2961 C CA . ALA A 1 369 ? -20.672 33.062 9.227 1 93 369 ALA A CA 1
ATOM 2962 C C . ALA A 1 369 ? -19.859 32.781 10.484 1 93 369 ALA A C 1
ATOM 2964 O O . ALA A 1 369 ? -20.031 31.75 11.125 1 93 369 ALA A O 1
ATOM 2965 N N . LEU A 1 370 ? -18.969 33.625 10.867 1 91.06 370 LEU A N 1
ATOM 2966 C CA . LEU A 1 370 ? -18.094 33.438 12.016 1 91.06 370 LEU A CA 1
ATOM 2967 C C . LEU A 1 370 ? -18.859 33.594 13.32 1 91.06 370 LEU A C 1
ATOM 2969 O O . LEU A 1 370 ? -18.531 32.969 14.32 1 91.06 370 LEU A O 1
ATOM 2973 N N . ARG A 1 371 ? -19.891 34.375 13.281 1 87.5 371 ARG A N 1
ATOM 2974 C CA . ARG A 1 371 ? -20.609 34.75 14.508 1 87.5 371 ARG A CA 1
ATOM 2975 C C . ARG A 1 371 ? -21.609 33.656 14.875 1 87.5 371 ARG A C 1
ATOM 2977 O O . ARG A 1 371 ? -22.156 33.656 15.984 1 87.5 371 ARG A O 1
ATOM 2984 N N . LYS A 1 372 ? -21.812 32.781 14.023 1 88 372 LYS A N 1
ATOM 2985 C CA . LYS A 1 372 ? -22.734 31.688 14.344 1 88 372 LYS A CA 1
ATOM 2986 C C . LYS A 1 372 ? -22.281 30.922 15.586 1 88 372 LYS A C 1
ATOM 2988 O O . LYS A 1 372 ? -21.125 30.531 15.688 1 88 372 LYS A O 1
ATOM 2993 N N . PRO A 1 373 ? -23.188 30.781 16.531 1 85 373 PRO A N 1
ATOM 2994 C CA . PRO A 1 373 ? -22.797 30.188 17.812 1 85 373 PRO A CA 1
ATOM 2995 C C . PRO A 1 373 ? -22.391 28.719 17.688 1 85 373 PRO A C 1
ATOM 2997 O O . PRO A 1 373 ? -22.922 28.016 16.828 1 85 373 PRO A O 1
ATOM 3000 N N . PHE A 1 374 ? -21.484 28.375 18.5 1 82.38 374 PHE A N 1
ATOM 3001 C CA . PHE A 1 374 ? -20.938 27.031 18.578 1 82.38 374 PHE A CA 1
ATOM 3002 C C . PHE A 1 374 ? -21.25 26.406 19.938 1 82.38 374 PHE A C 1
ATOM 3004 O O . PHE A 1 374 ? -20.891 26.953 20.984 1 82.38 374 PHE A O 1
ATOM 3011 N N . ALA A 1 375 ? -22.031 25.328 19.891 1 80.81 375 ALA A N 1
ATOM 3012 C CA . ALA A 1 375 ? -22.328 24.625 21.141 1 80.81 375 ALA A CA 1
ATOM 3013 C C . ALA A 1 375 ? -21.234 23.594 21.438 1 80.81 375 ALA A C 1
ATOM 3015 O O . ALA A 1 375 ? -20.953 22.719 20.625 1 80.81 375 ALA A O 1
ATOM 3016 N N . VAL A 1 376 ? -20.469 23.891 22.375 1 71.25 376 VAL A N 1
ATOM 3017 C CA . VAL A 1 376 ? -19.438 22.922 22.766 1 71.25 376 VAL A CA 1
ATOM 3018 C C . VAL A 1 376 ? -19.516 22.656 24.266 1 71.25 376 VAL A C 1
ATOM 3020 O O . VAL A 1 376 ? -19.391 23.594 25.062 1 71.25 376 VAL A O 1
ATOM 3023 N N . ALA A 1 377 ? -19.484 21.328 24.578 1 65.56 377 ALA A N 1
ATOM 3024 C CA . ALA A 1 377 ? -19.484 20.844 25.953 1 65.56 377 ALA A CA 1
ATOM 3025 C C . ALA A 1 377 ? -20.5 21.578 26.812 1 65.56 377 ALA A C 1
ATOM 3027 O O . ALA A 1 377 ? -20.188 22.031 27.906 1 65.56 377 ALA A O 1
ATOM 3028 N N . GLY A 1 378 ? -21.703 21.891 26.328 1 67.5 378 GLY A N 1
ATOM 3029 C CA . GLY A 1 378 ? -22.781 22.516 27.094 1 67.5 378 GLY A CA 1
ATOM 3030 C C . GLY A 1 378 ? -22.719 24.031 27.078 1 67.5 378 GLY A C 1
ATOM 3031 O O . GLY A 1 378 ? -23.578 24.703 27.656 1 67.5 378 GLY A O 1
ATOM 3032 N N . ASN A 1 379 ? -21.625 24.609 26.531 1 70.88 379 ASN A N 1
ATOM 3033 C CA . ASN A 1 379 ? -21.469 26.062 26.422 1 70.88 379 ASN A CA 1
ATOM 3034 C C . ASN A 1 379 ? -21.672 26.531 24.984 1 70.88 379 ASN A C 1
ATOM 3036 O O . ASN A 1 379 ? -21.578 25.75 24.047 1 70.88 379 ASN A O 1
ATOM 3040 N N . THR A 1 380 ? -22.266 27.688 24.969 1 83.19 380 THR A N 1
ATOM 3041 C CA . THR A 1 380 ? -22.359 28.344 23.656 1 83.19 380 THR A CA 1
ATOM 3042 C C . THR A 1 380 ? -21.281 29.406 23.5 1 83.19 380 THR A C 1
ATOM 3044 O O . THR A 1 380 ? -21.109 30.266 24.359 1 83.19 380 THR A O 1
ATOM 3047 N N . LEU A 1 381 ? -20.453 29.172 22.578 1 82.75 381 LEU A N 1
ATOM 3048 C CA . LEU A 1 381 ? -19.359 30.078 22.297 1 82.75 381 LEU A CA 1
ATOM 3049 C C . LEU A 1 381 ? -19.578 30.812 20.984 1 82.75 381 LEU A C 1
ATOM 3051 O O . LEU A 1 381 ? -20.031 30.203 20 1 82.75 381 LEU A O 1
ATOM 3055 N N . ALA A 1 382 ? -19.484 32.156 21.078 1 82.56 382 ALA A N 1
ATOM 3056 C CA . ALA A 1 382 ? -19.469 32.938 19.844 1 82.56 382 ALA A CA 1
ATOM 3057 C C . ALA A 1 382 ? -18.109 33.594 19.609 1 82.56 382 ALA A C 1
ATOM 3059 O O . ALA A 1 382 ? -17.469 34.062 20.547 1 82.56 382 ALA A O 1
ATOM 3060 N N . VAL A 1 383 ? -17.656 33.375 18.375 1 86.44 383 VAL A N 1
ATOM 3061 C CA . VAL A 1 383 ? -16.359 33.969 18.062 1 86.44 383 VAL A CA 1
ATOM 3062 C C . VAL A 1 383 ? -16.484 34.969 16.922 1 86.44 383 VAL A C 1
ATOM 3064 O O . VAL A 1 383 ? -17.438 34.875 16.125 1 86.44 383 VAL A O 1
ATOM 3067 N N . THR A 1 384 ? -15.672 35.938 16.969 1 89.19 384 THR A N 1
ATOM 3068 C CA . THR A 1 384 ? -15.555 36.875 15.859 1 89.19 384 THR A CA 1
ATOM 3069 C C . THR A 1 384 ? -14.195 36.75 15.188 1 89.19 384 THR A C 1
ATOM 3071 O O . THR A 1 384 ? -13.312 36.062 15.68 1 89.19 384 THR A O 1
ATOM 3074 N N . GLY A 1 385 ? -14.18 37.312 14.062 1 91.69 385 GLY A N 1
ATOM 3075 C CA . GLY A 1 385 ? -12.914 37.281 13.344 1 91.69 385 GLY A CA 1
ATOM 3076 C C . GLY A 1 385 ? -12.617 38.562 12.594 1 91.69 385 GLY A C 1
ATOM 3077 O O . GLY A 1 385 ? -13.516 39.406 12.375 1 91.69 385 GLY A O 1
ATOM 3078 N N . SER A 1 386 ? -11.367 38.781 12.43 1 94.31 386 SER A N 1
ATOM 3079 C CA . SER A 1 386 ? -10.883 39.875 11.578 1 94.31 386 SER A CA 1
ATOM 3080 C C . SER A 1 386 ? -10.695 39.406 10.141 1 94.31 386 SER A C 1
ATOM 3082 O O . SER A 1 386 ? -10.172 38.312 9.898 1 94.31 386 SER A O 1
ATOM 3084 N N . VAL A 1 387 ? -11.211 40.219 9.227 1 94.62 387 VAL A N 1
ATOM 3085 C CA . VAL A 1 387 ? -11.195 39.812 7.824 1 94.62 387 VAL A CA 1
ATOM 3086 C C . VAL A 1 387 ? -10.555 40.906 6.977 1 94.62 387 VAL A C 1
ATOM 3088 O O . VAL A 1 387 ? -10.812 42.094 7.18 1 94.62 387 VAL A O 1
ATOM 3091 N N . GLY A 1 388 ? -9.648 40.531 6.133 1 95.5 388 GLY A N 1
ATOM 3092 C CA . GLY A 1 388 ? -9.07 41.406 5.113 1 95.5 388 GLY A CA 1
ATOM 3093 C C . GLY A 1 388 ? -9.359 40.938 3.701 1 95.5 388 GLY A C 1
ATOM 3094 O O . GLY A 1 388 ? -9.25 39.75 3.398 1 95.5 388 GLY A O 1
ATOM 3095 N N . VAL A 1 389 ? -9.758 41.906 2.838 1 96.12 389 VAL A N 1
ATOM 3096 C CA . VAL A 1 389 ? -10.133 41.531 1.477 1 96.12 389 VAL A CA 1
ATOM 3097 C C . VAL A 1 389 ? -9.242 42.281 0.48 1 96.12 389 VAL A C 1
ATOM 3099 O O . VAL A 1 389 ? -8.953 43.469 0.653 1 96.12 389 VAL A O 1
ATOM 3102 N N . ALA A 1 390 ? -8.734 41.531 -0.463 1 96.56 390 ALA A N 1
ATOM 3103 C CA . ALA A 1 390 ? -8.016 42.094 -1.602 1 96.56 390 ALA A CA 1
ATOM 3104 C C . ALA A 1 390 ? -8.602 41.625 -2.92 1 96.56 390 ALA A C 1
ATOM 3106 O O . ALA A 1 390 ? -8.938 40.438 -3.057 1 96.56 390 ALA A O 1
ATOM 3107 N N . ILE A 1 391 ? -8.711 42.5 -3.869 1 96.19 391 ILE A N 1
ATOM 3108 C CA . ILE A 1 391 ? -9.422 42.188 -5.102 1 96.19 391 ILE A CA 1
ATOM 3109 C C . ILE A 1 391 ? -8.453 42.25 -6.285 1 96.19 391 ILE A C 1
ATOM 3111 O O . ILE A 1 391 ? -7.73 43.25 -6.441 1 96.19 391 ILE A O 1
ATOM 3115 N N . TYR A 1 392 ? -8.398 41.219 -6.992 1 95.44 392 TYR A N 1
ATOM 3116 C CA . TYR A 1 392 ? -7.727 41.156 -8.289 1 95.44 392 TYR A CA 1
ATOM 3117 C C . TYR A 1 392 ? -8.68 41.562 -9.414 1 95.44 392 TYR A C 1
ATOM 3119 O O . TYR A 1 392 ? -9.805 41.062 -9.477 1 95.44 392 TYR A O 1
ATOM 3127 N N . PRO A 1 393 ? -8.281 42.438 -10.359 1 94.69 393 PRO A N 1
ATOM 3128 C CA . PRO A 1 393 ? -6.992 43.125 -10.492 1 94.69 393 PRO A CA 1
ATOM 3129 C C . PRO A 1 393 ? -7.012 44.562 -9.914 1 94.69 393 PRO A C 1
ATOM 3131 O O . PRO A 1 393 ? -6.027 45.281 -10.031 1 94.69 393 PRO A O 1
ATOM 3134 N N . ASP A 1 394 ? -8.086 44.906 -9.289 1 94.5 394 ASP A N 1
ATOM 3135 C CA . ASP A 1 394 ? -8.32 46.281 -8.891 1 94.5 394 ASP A CA 1
ATOM 3136 C C . ASP A 1 394 ? -7.277 46.75 -7.879 1 94.5 394 ASP A C 1
ATOM 3138 O O . ASP A 1 394 ? -6.801 47.875 -7.953 1 94.5 394 ASP A O 1
ATOM 3142 N N . ASP A 1 395 ? -6.922 45.875 -6.992 1 94.88 395 ASP A N 1
ATOM 3143 C CA . ASP A 1 395 ? -5.918 46.25 -5.992 1 94.88 395 ASP A CA 1
ATOM 3144 C C . ASP A 1 395 ? -4.504 46 -6.52 1 94.88 395 ASP A C 1
ATOM 3146 O O . ASP A 1 395 ? -3.607 46.812 -6.305 1 94.88 395 ASP A O 1
ATOM 3150 N N . THR A 1 396 ? -4.285 44.812 -7.066 1 94.56 396 THR A N 1
ATOM 3151 C CA . THR A 1 396 ? -2.998 44.438 -7.641 1 94.56 396 THR A CA 1
ATOM 3152 C C . THR A 1 396 ? -3.148 43.25 -8.57 1 94.56 396 THR A C 1
ATOM 3154 O O . THR A 1 396 ? -4.113 42.5 -8.461 1 94.56 396 THR A O 1
ATOM 3157 N N . THR A 1 397 ? -2.195 43.188 -9.445 1 94.19 397 THR A N 1
ATOM 3158 C CA . THR A 1 397 ? -2.184 42.031 -10.359 1 94.19 397 THR A CA 1
ATOM 3159 C C . THR A 1 397 ? -1.142 41 -9.93 1 94.19 397 THR A C 1
ATOM 3161 O O . THR A 1 397 ? -1.06 39.938 -10.5 1 94.19 397 THR A O 1
ATOM 3164 N N . ASP A 1 398 ? -0.396 41.406 -8.898 1 92 398 ASP A N 1
ATOM 3165 C CA . ASP A 1 398 ? 0.646 40.531 -8.375 1 92 398 ASP A CA 1
ATOM 3166 C C . ASP A 1 398 ? 0.096 39.594 -7.285 1 92 398 ASP A C 1
ATOM 3168 O O . ASP A 1 398 ? -0.509 40.062 -6.32 1 92 398 ASP A O 1
ATOM 3172 N N . GLU A 1 399 ? 0.314 38.312 -7.457 1 90.94 399 GLU A N 1
ATOM 3173 C CA . GLU A 1 399 ? -0.219 37.312 -6.547 1 90.94 399 GLU A CA 1
ATOM 3174 C C . GLU A 1 399 ? 0.308 37.5 -5.129 1 90.94 399 GLU A C 1
ATOM 3176 O O . GLU A 1 399 ? -0.457 37.469 -4.164 1 90.94 399 GLU A O 1
ATOM 3181 N N . ILE A 1 400 ? 1.538 37.719 -4.953 1 87.19 400 ILE A N 1
ATOM 3182 C CA . ILE A 1 400 ? 2.184 37.875 -3.652 1 87.19 400 ILE A CA 1
ATOM 3183 C C . ILE A 1 400 ? 1.66 39.125 -2.957 1 87.19 400 ILE A C 1
ATOM 3185 O O . ILE A 1 400 ? 1.331 39.094 -1.77 1 87.19 400 ILE A O 1
ATOM 3189 N N . LEU A 1 401 ? 1.57 40.125 -3.736 1 90 401 LEU A N 1
ATOM 3190 C CA . LEU A 1 401 ? 1.094 41.375 -3.18 1 90 401 LEU A CA 1
ATOM 3191 C C . LEU A 1 401 ? -0.384 41.312 -2.812 1 90 401 LEU A C 1
ATOM 3193 O O . LEU A 1 401 ? -0.828 41.906 -1.845 1 90 401 LEU A O 1
ATOM 3197 N N . LEU A 1 402 ? -1.083 40.562 -3.592 1 93.19 402 LEU A N 1
ATOM 3198 C CA . LEU A 1 402 ? -2.504 40.375 -3.318 1 93.19 402 LEU A CA 1
ATOM 3199 C C . LEU A 1 402 ? -2.717 39.781 -1.933 1 93.19 402 LEU A C 1
ATOM 3201 O O . LEU A 1 402 ? -3.541 40.25 -1.159 1 93.19 402 LEU A O 1
ATOM 3205 N N . ARG A 1 403 ? -2.037 38.781 -1.617 1 91.56 403 ARG A N 1
ATOM 3206 C CA . ARG A 1 403 ? -2.117 38.125 -0.316 1 91.56 403 ARG A CA 1
ATOM 3207 C C . ARG A 1 403 ? -1.651 39.062 0.797 1 91.56 403 ARG A C 1
ATOM 3209 O O . ARG A 1 403 ? -2.234 39.094 1.883 1 91.56 403 ARG A O 1
ATOM 3216 N N . ARG A 1 404 ? -0.651 39.812 0.514 1 89.75 404 ARG A N 1
ATOM 3217 C CA . ARG A 1 404 ? -0.101 40.75 1.497 1 89.75 404 ARG A CA 1
ATOM 3218 C C . ARG A 1 404 ? -1.106 41.844 1.84 1 89.75 404 ARG A C 1
ATOM 3220 O O . ARG A 1 404 ? -1.224 42.25 2.998 1 89.75 404 ARG A O 1
ATOM 3227 N N . LEU A 1 405 ? -1.737 42.281 0.819 1 93.44 405 LEU A N 1
ATOM 3228 C CA . LEU A 1 405 ? -2.74 43.312 1.024 1 93.44 405 LEU A CA 1
ATOM 3229 C C . LEU A 1 405 ? -3.9 42.812 1.866 1 93.44 405 LEU A C 1
ATOM 3231 O O . LEU A 1 405 ? -4.363 43.5 2.783 1 93.44 405 LEU A O 1
ATOM 3235 N N . ALA A 1 406 ? -4.309 41.656 1.549 1 94.62 406 ALA A N 1
ATOM 3236 C CA . ALA A 1 406 ? -5.387 41.062 2.326 1 94.62 406 ALA A CA 1
ATOM 3237 C C . ALA A 1 406 ? -4.973 40.875 3.781 1 94.62 406 ALA A C 1
ATOM 3239 O O . ALA A 1 406 ? -5.75 41.125 4.699 1 94.62 406 ALA A O 1
ATOM 3240 N N . ASP A 1 407 ? -3.83 40.406 3.955 1 91.62 407 ASP A N 1
ATOM 3241 C CA . ASP A 1 407 ? -3.285 40.188 5.289 1 91.62 407 ASP A CA 1
ATOM 3242 C C . ASP A 1 407 ? -3.162 41.5 6.062 1 91.62 407 ASP A C 1
ATOM 3244 O O . ASP A 1 407 ? -3.504 41.562 7.246 1 91.62 407 ASP A O 1
ATOM 3248 N N . GLY A 1 408 ? -2.611 42.469 5.402 1 90.31 408 GLY A N 1
ATOM 3249 C CA . GLY A 1 408 ? -2.494 43.781 6.016 1 90.31 408 GLY A CA 1
ATOM 3250 C C . GLY A 1 408 ? -3.826 44.344 6.465 1 90.31 408 GLY A C 1
ATOM 3251 O O . GLY A 1 408 ? -3.932 44.906 7.562 1 90.31 408 GLY A O 1
ATOM 3252 N N . ARG A 1 409 ? -4.789 44.219 5.672 1 93.5 409 ARG A N 1
ATOM 3253 C CA . ARG A 1 409 ? -6.121 44.719 5.977 1 93.5 409 ARG A CA 1
ATOM 3254 C C . ARG A 1 409 ? -6.758 43.969 7.129 1 93.5 409 ARG A C 1
ATOM 3256 O O . ARG A 1 409 ? -7.496 44.531 7.934 1 93.5 409 ARG A O 1
ATOM 3263 N N . MET A 1 410 ? 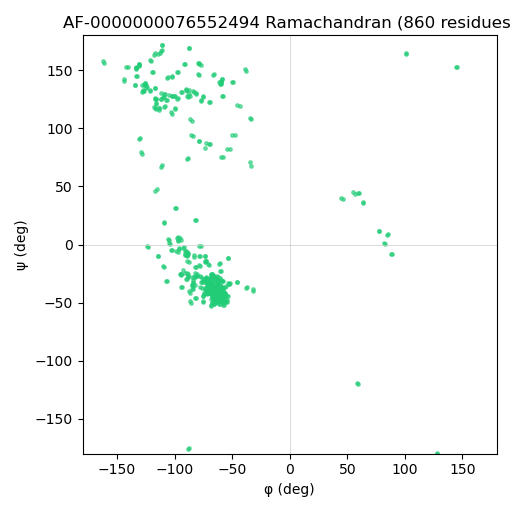-6.523 42.75 7.141 1 93 410 MET A N 1
ATOM 3264 C CA . MET A 1 410 ? -6.984 41.938 8.258 1 93 410 MET A CA 1
ATOM 3265 C C . MET A 1 410 ? -6.332 42.375 9.562 1 93 410 MET A C 1
ATOM 3267 O O . MET A 1 410 ? -7.008 42.5 10.586 1 93 410 MET A O 1
ATOM 3271 N N . TYR A 1 411 ? -5.043 42.562 9.484 1 88 411 TYR A N 1
ATOM 3272 C CA . TYR A 1 411 ? -4.297 42.969 10.672 1 88 411 TYR A CA 1
ATOM 3273 C C . TYR A 1 411 ? -4.773 44.344 11.156 1 88 411 TYR A C 1
ATOM 3275 O O . TYR A 1 411 ? -4.824 44.594 12.367 1 88 411 TYR A O 1
ATOM 3283 N N . GLU A 1 412 ? -5.039 45.219 10.258 1 90.06 412 GLU A N 1
ATOM 3284 C CA . GLU A 1 412 ? -5.574 46.531 10.609 1 90.06 412 GLU A CA 1
ATOM 3285 C C . GLU A 1 412 ? -6.902 46.406 11.352 1 90.06 412 GLU A C 1
ATOM 3287 O O . GLU A 1 412 ? -7.145 47.125 12.328 1 90.06 412 GLU A O 1
ATOM 3292 N N . GLN A 1 413 ? -7.66 45.562 10.906 1 88.25 413 GLN A N 1
ATOM 3293 C CA . GLN A 1 413 ? -8.938 45.344 11.57 1 88.25 413 GLN A CA 1
ATOM 3294 C C . GLN A 1 413 ? -8.727 44.75 12.969 1 88.25 413 GLN A C 1
ATOM 3296 O O . GLN A 1 413 ? -9.43 45.125 13.906 1 88.25 413 GLN A O 1
ATOM 3301 N N . LYS A 1 414 ? -7.828 43.812 13.062 1 87.12 414 LYS A N 1
ATOM 3302 C CA . LYS A 1 414 ? -7.512 43.188 14.344 1 87.12 414 LYS A CA 1
ATOM 3303 C C . LYS A 1 414 ? -7.047 44.25 15.359 1 87.12 414 LYS A C 1
ATOM 3305 O O . LYS A 1 414 ? -7.434 44.188 16.531 1 87.12 414 LYS A O 1
ATOM 3310 N N . ARG A 1 415 ? -6.234 45.156 14.914 1 82.94 415 ARG A N 1
ATOM 3311 C CA . ARG A 1 415 ? -5.715 46.219 15.766 1 82.94 415 ARG A CA 1
ATOM 3312 C C . ARG A 1 415 ? -6.836 47.125 16.25 1 82.94 415 ARG A C 1
ATOM 3314 O O . ARG A 1 415 ? -6.805 47.625 17.375 1 82.94 415 ARG A O 1
ATOM 3321 N N . LYS A 1 416 ? -7.738 47.375 15.406 1 81.06 416 LYS A N 1
ATOM 3322 C CA . LYS A 1 416 ? -8.867 48.25 15.742 1 81.06 416 LYS A CA 1
ATOM 3323 C C . LYS A 1 416 ? -9.75 47.594 16.812 1 81.06 416 LYS A C 1
ATOM 3325 O O . LYS A 1 416 ? -10.234 48.281 17.719 1 81.06 416 LYS A O 1
ATOM 3330 N N . ILE A 1 417 ? -9.859 46.375 16.734 1 76.56 417 ILE A N 1
ATOM 3331 C CA . ILE A 1 417 ? -10.695 45.625 17.688 1 76.56 417 ILE A CA 1
ATOM 3332 C C . ILE A 1 417 ? -10.016 45.594 19.047 1 76.56 417 ILE A C 1
ATOM 3334 O O . ILE A 1 417 ? -10.672 45.719 20.078 1 76.56 417 ILE A O 1
ATOM 3338 N N . HIS A 1 418 ? -8.734 45.406 19.047 1 70.62 418 HIS A N 1
ATOM 3339 C CA . HIS A 1 418 ? -7.992 45.375 20.297 1 70.62 418 HIS A CA 1
ATOM 3340 C C . HIS A 1 418 ? -7.934 46.75 20.953 1 70.62 418 HIS A C 1
ATOM 3342 O O . HIS A 1 418 ? -7.895 46.844 22.188 1 70.62 418 HIS A O 1
ATOM 3348 N N . ALA A 1 419 ? -7.836 47.812 20.156 1 63.44 419 ALA A N 1
ATOM 3349 C CA . ALA A 1 419 ? -7.742 49.188 20.672 1 63.44 419 ALA A CA 1
ATOM 3350 C C . ALA A 1 419 ? -9.086 49.625 21.234 1 63.44 419 ALA A C 1
ATOM 3352 O O . ALA A 1 419 ? -9.125 50.469 22.156 1 63.44 419 ALA A O 1
ATOM 3353 N N . GLU A 1 420 ? -10.203 49.281 20.672 1 59.84 420 GLU A N 1
ATOM 3354 C CA . GLU A 1 420 ? -11.523 49.656 21.172 1 59.84 420 GLU A CA 1
ATOM 3355 C C . GLU A 1 420 ? -12.281 48.469 21.719 1 59.84 420 GLU A C 1
ATOM 3357 O O . GLU A 1 420 ? -13.18 47.938 21.062 1 59.84 420 GLU A O 1
ATOM 3362 N N . PRO A 1 421 ? -11.781 47.969 22.812 1 51.94 421 PRO A N 1
ATOM 3363 C CA . PRO A 1 421 ? -12.414 46.781 23.375 1 51.94 421 PRO A CA 1
ATOM 3364 C C . PRO A 1 421 ? -13.922 46.938 23.578 1 51.94 421 PRO A C 1
ATOM 3366 O O . PRO A 1 421 ? -14.648 45.938 23.703 1 51.94 421 PRO A O 1
ATOM 3369 N N . SER A 1 422 ? -14.438 48.062 23.906 1 49.38 422 SER A N 1
ATOM 3370 C CA . SER A 1 422 ? -15.852 48.312 24.188 1 49.38 422 SER A CA 1
ATOM 3371 C C . SER A 1 422 ? -16.719 47.844 23.031 1 49.38 422 SER A C 1
ATOM 3373 O O . SER A 1 422 ? -17.906 47.562 23.219 1 49.38 422 SER A O 1
ATOM 3375 N N . ALA A 1 423 ? -16.453 48.125 21.875 1 45.03 423 ALA A N 1
ATOM 3376 C CA . ALA A 1 423 ? -17.312 47.844 20.734 1 45.03 423 ALA A CA 1
ATOM 3377 C C . ALA A 1 423 ? -17.344 46.375 20.391 1 45.03 423 ALA A C 1
ATOM 3379 O O . ALA A 1 423 ? -18.188 45.938 19.609 1 45.03 423 ALA A O 1
ATOM 3380 N N . SER A 1 424 ? -16.438 45.625 20.516 1 46.06 424 SER A N 1
ATOM 3381 C CA . SER A 1 424 ? -16.438 44.188 20.219 1 46.06 424 SER A CA 1
ATOM 3382 C C . SER A 1 424 ? -16.984 43.375 21.406 1 46.06 424 SER A C 1
ATOM 3384 O O . SER A 1 424 ? -16.531 43.531 22.531 1 46.06 424 SER A O 1
ATOM 3386 N N . GLU A 1 425 ? -18.266 43.062 21.453 1 44.19 425 GLU A N 1
ATOM 3387 C CA . GLU A 1 425 ? -18.906 42.188 22.422 1 44.19 425 GLU A CA 1
ATOM 3388 C C . GLU A 1 425 ? -17.969 41.062 22.828 1 44.19 425 GLU A C 1
ATOM 3390 O O . GLU A 1 425 ? -17.422 40.344 21.969 1 44.19 425 GLU A O 1
ATOM 3395 N N . PRO A 1 426 ? -17.5 41.094 23.953 1 43.91 426 PRO A N 1
ATOM 3396 C CA . PRO A 1 426 ? -16.703 40 24.5 1 43.91 426 PRO A CA 1
ATOM 3397 C C . PRO A 1 426 ? -17.203 38.625 24.094 1 43.91 426 PRO A C 1
ATOM 3399 O O . PRO A 1 426 ? -18.375 38.469 23.719 1 43.91 426 PRO A O 1
ATOM 3402 N N . LEU A 1 427 ? -16.25 37.625 23.969 1 48.75 427 LEU A N 1
ATOM 3403 C CA . LEU A 1 427 ? -16.594 36.188 23.969 1 48.75 427 LEU A CA 1
ATOM 3404 C C . LEU A 1 427 ? -17.781 35.938 24.906 1 48.75 427 LEU A C 1
ATOM 3406 O O . LEU A 1 427 ? -17.688 36.156 26.109 1 48.75 427 LEU A O 1
ATOM 3410 N N . ALA A 1 428 ? -19 36.344 24.594 1 44.03 428 ALA A N 1
ATOM 3411 C CA . ALA A 1 428 ? -20.125 36.031 25.469 1 44.03 428 ALA A CA 1
ATOM 3412 C C . ALA A 1 428 ? -20.219 34.531 25.734 1 44.03 428 ALA A C 1
ATOM 3414 O O . ALA A 1 428 ? -20.438 33.75 24.812 1 44.03 428 ALA A O 1
ATOM 3415 N N . PHE A 1 429 ? -19.453 34.031 26.672 1 44.91 429 PHE A N 1
ATOM 3416 C CA . PHE A 1 429 ? -19.688 32.719 27.281 1 44.91 429 PHE A CA 1
ATOM 3417 C C . PHE A 1 429 ? -21.062 32.688 27.938 1 44.91 429 PHE A C 1
ATOM 3419 O O . PHE A 1 429 ? -21.375 33.469 28.828 1 44.91 429 PHE A O 1
ATOM 3426 N N . GLN A 1 430 ? -22.062 32.594 27.219 1 37.06 430 GLN A N 1
ATOM 3427 C CA . GLN A 1 430 ? -23.281 32.375 27.984 1 37.06 430 GLN A CA 1
ATOM 3428 C C . GLN A 1 430 ? -23.391 30.922 28.422 1 37.06 430 GLN A C 1
ATOM 3430 O O . GLN A 1 430 ? -23.422 30.016 27.594 1 37.06 430 GLN A O 1
ATOM 3435 N N . ALA A 1 431 ? -22.844 30.625 29.578 1 36.91 431 ALA A N 1
ATOM 3436 C CA . ALA A 1 431 ? -23.172 29.391 30.281 1 36.91 431 ALA A CA 1
ATOM 3437 C C . ALA A 1 431 ? -24.672 29.219 30.391 1 36.91 431 ALA A C 1
ATOM 3439 O O . ALA A 1 431 ? -25.375 30.078 30.953 1 36.91 431 ALA A O 1
ATOM 3440 N N . ARG A 1 432 ? -25.516 28.547 29.594 1 32.31 432 ARG A N 1
ATOM 3441 C CA . ARG A 1 432 ? -26.797 28.094 30.109 1 32.31 432 ARG A CA 1
ATOM 3442 C C . ARG A 1 432 ? -26.625 26.812 30.938 1 32.31 432 ARG A C 1
ATOM 3444 O O . ARG A 1 432 ? -25.844 25.938 30.578 1 32.31 432 ARG A O 1
ATOM 3451 N N . MET B 1 1 ? 2.188 -25.781 -29.047 1 61.44 1 MET B N 1
ATOM 3452 C CA . MET B 1 1 ? 2.154 -24.938 -27.859 1 61.44 1 MET B CA 1
ATOM 3453 C C . MET B 1 1 ? 1.554 -25.688 -26.672 1 61.44 1 MET B C 1
ATOM 3455 O O . MET B 1 1 ? 0.582 -26.438 -26.844 1 61.44 1 MET B O 1
ATOM 3459 N N . ASN B 1 2 ? 2.357 -25.672 -25.594 1 70.94 2 ASN B N 1
ATOM 3460 C CA . ASN B 1 2 ? 1.859 -26.297 -24.375 1 70.94 2 ASN B CA 1
ATOM 3461 C C . ASN B 1 2 ? 0.714 -25.5 -23.75 1 70.94 2 ASN B C 1
ATOM 3463 O O . ASN B 1 2 ? 0.946 -24.562 -22.984 1 70.94 2 ASN B O 1
ATOM 3467 N N . TYR B 1 3 ? -0.511 -25.75 -24.188 1 68.88 3 TYR B N 1
ATOM 3468 C CA . TYR B 1 3 ? -1.715 -25.031 -23.766 1 68.88 3 TYR B CA 1
ATOM 3469 C C . TYR B 1 3 ? -1.854 -25.031 -22.25 1 68.88 3 TYR B C 1
ATOM 3471 O O . TYR B 1 3 ? -2.578 -24.203 -21.688 1 68.88 3 TYR B O 1
ATOM 3479 N N . GLN B 1 4 ? -1.058 -25.844 -21.641 1 71.31 4 GLN B N 1
ATOM 3480 C CA . GLN B 1 4 ? -1.155 -25.953 -20.188 1 71.31 4 GLN B CA 1
ATOM 3481 C C . GLN B 1 4 ? -0.564 -24.734 -19.5 1 71.31 4 GLN B C 1
ATOM 3483 O O . GLN B 1 4 ? -0.851 -24.469 -18.328 1 71.31 4 GLN B O 1
ATOM 3488 N N . LEU B 1 5 ? 0.121 -23.922 -20.391 1 76.5 5 LEU B N 1
ATOM 3489 C CA . LEU B 1 5 ? 0.812 -22.797 -19.781 1 76.5 5 LEU B CA 1
ATOM 3490 C C . LEU B 1 5 ? 0.071 -21.5 -20.062 1 76.5 5 LEU B C 1
ATOM 3492 O O . LEU B 1 5 ? 0.477 -20.438 -19.578 1 76.5 5 LEU B O 1
ATOM 3496 N N . LEU B 1 6 ? -1.083 -21.547 -20.703 1 76.62 6 LEU B N 1
ATOM 3497 C CA . LEU B 1 6 ? -1.811 -20.344 -21.094 1 76.62 6 LEU B CA 1
ATOM 3498 C C . LEU B 1 6 ? -2.336 -19.594 -19.875 1 76.62 6 LEU B C 1
ATOM 3500 O O . LEU B 1 6 ? -2.246 -18.375 -19.797 1 76.62 6 LEU B O 1
ATOM 3504 N N . PRO B 1 7 ? -2.848 -20.312 -18.891 1 74.19 7 PRO B N 1
ATOM 3505 C CA . PRO B 1 7 ? -3.328 -19.594 -17.719 1 74.19 7 PRO B CA 1
ATOM 3506 C C . PRO B 1 7 ? -2.215 -18.844 -17 1 74.19 7 PRO B C 1
ATOM 3508 O O . PRO B 1 7 ? -2.43 -17.719 -16.516 1 74.19 7 PRO B O 1
ATOM 3511 N N . ASP B 1 8 ? -1.124 -19.391 -17.016 1 74.12 8 ASP B N 1
ATOM 3512 C CA . ASP B 1 8 ? 0.022 -18.734 -16.391 1 74.12 8 ASP B CA 1
ATOM 3513 C C . ASP B 1 8 ? 0.406 -17.453 -17.125 1 74.12 8 ASP B C 1
ATOM 3515 O O . ASP B 1 8 ? 0.711 -16.438 -16.516 1 74.12 8 ASP B O 1
ATOM 3519 N N . LEU B 1 9 ? 0.383 -17.547 -18.406 1 79.88 9 LEU B N 1
ATOM 3520 C CA . LEU B 1 9 ? 0.734 -16.391 -19.234 1 79.88 9 LEU B CA 1
ATOM 3521 C C . LEU B 1 9 ? -0.277 -15.273 -19.047 1 79.88 9 LEU B C 1
ATOM 3523 O O . LEU B 1 9 ? 0.102 -14.102 -18.938 1 79.88 9 LEU B O 1
ATOM 3527 N N . ALA B 1 10 ? -1.48 -15.68 -18.953 1 76.75 10 ALA B N 1
ATOM 3528 C CA . ALA B 1 10 ? -2.529 -14.688 -18.766 1 76.75 10 ALA B CA 1
ATOM 3529 C C . ALA B 1 10 ? -2.41 -14.008 -17.391 1 76.75 10 ALA B C 1
ATOM 3531 O O . ALA B 1 10 ? -2.582 -12.797 -17.281 1 76.75 10 ALA B O 1
ATOM 3532 N N . ALA B 1 11 ? -2.125 -14.797 -16.453 1 74.31 11 ALA B N 1
ATOM 3533 C CA . ALA B 1 11 ? -1.965 -14.266 -15.109 1 74.31 11 ALA B CA 1
ATOM 3534 C C . ALA B 1 11 ? -0.797 -13.289 -15.039 1 74.31 11 ALA B C 1
ATOM 3536 O O . ALA B 1 11 ? -0.914 -12.211 -14.445 1 74.31 11 ALA B O 1
ATOM 3537 N N . MET B 1 12 ? 0.236 -13.625 -15.68 1 80.62 12 MET B N 1
ATOM 3538 C CA . MET B 1 12 ? 1.422 -12.773 -15.68 1 80.62 12 MET B CA 1
ATOM 3539 C C . MET B 1 12 ? 1.168 -11.484 -16.453 1 80.62 12 MET B C 1
ATOM 3541 O O . MET B 1 12 ? 1.62 -10.406 -16.047 1 80.62 12 MET B O 1
ATOM 3545 N N . ALA B 1 13 ? 0.481 -11.648 -17.5 1 84.38 13 ALA B N 1
ATOM 3546 C CA . ALA B 1 13 ? 0.145 -10.469 -18.297 1 84.38 13 ALA B CA 1
ATOM 3547 C C . ALA B 1 13 ? -0.701 -9.492 -17.484 1 84.38 13 ALA B C 1
ATOM 3549 O O . ALA B 1 13 ? -0.487 -8.273 -17.547 1 84.38 13 ALA B O 1
ATOM 3550 N N . THR B 1 14 ? -1.594 -10.055 -16.797 1 77.88 14 THR B N 1
ATOM 3551 C CA . THR B 1 14 ? -2.439 -9.219 -15.953 1 77.88 14 THR B CA 1
ATOM 3552 C C . THR B 1 14 ? -1.611 -8.531 -14.875 1 77.88 14 THR B C 1
ATOM 3554 O O . THR B 1 14 ? -1.771 -7.328 -14.633 1 77.88 14 THR B O 1
ATOM 3557 N N . LEU B 1 15 ? -0.744 -9.25 -14.289 1 78.06 15 LEU B N 1
ATOM 3558 C CA . LEU B 1 15 ? 0.124 -8.703 -13.25 1 78.06 15 LEU B CA 1
ATOM 3559 C C . LEU B 1 15 ? 0.99 -7.578 -13.805 1 78.06 15 LEU B C 1
ATOM 3561 O O . LEU B 1 15 ? 1.122 -6.523 -13.18 1 78.06 15 LEU B O 1
ATOM 3565 N N . LEU B 1 16 ? 1.526 -7.746 -14.992 1 86.56 16 LEU B N 1
ATOM 3566 C CA . LEU B 1 16 ? 2.385 -6.758 -15.625 1 86.56 16 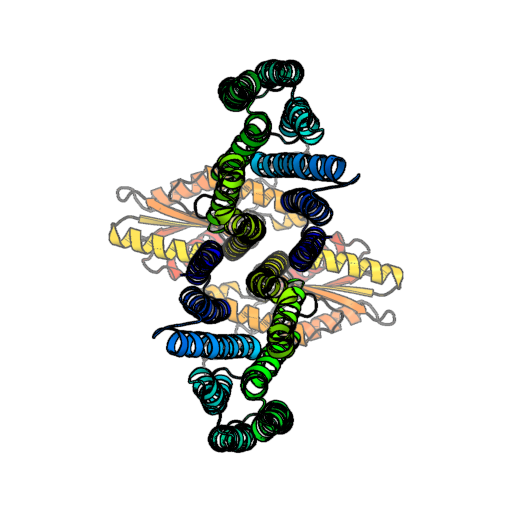LEU B CA 1
ATOM 3567 C C . LEU B 1 16 ? 1.601 -5.492 -15.961 1 86.56 16 LEU B C 1
ATOM 3569 O O . LEU B 1 16 ? 2.107 -4.379 -15.805 1 86.56 16 LEU B O 1
ATOM 3573 N N . THR B 1 17 ? 0.422 -5.723 -16.375 1 84.31 17 THR B N 1
ATOM 3574 C CA . THR B 1 17 ? -0.433 -4.586 -16.703 1 84.31 17 THR B CA 1
ATOM 3575 C C . THR B 1 17 ? -0.732 -3.76 -15.461 1 84.31 17 THR B C 1
ATOM 3577 O O . THR B 1 17 ? -0.652 -2.529 -15.492 1 84.31 17 THR B O 1
ATOM 3580 N N . ILE B 1 18 ? -0.962 -4.406 -14.422 1 77 18 ILE B N 1
ATOM 3581 C CA . ILE B 1 18 ? -1.262 -3.746 -13.156 1 77 18 ILE B CA 1
ATOM 3582 C C . ILE B 1 18 ? -0.039 -2.969 -12.68 1 77 18 ILE B C 1
ATOM 3584 O O . ILE B 1 18 ? -0.148 -1.8 -12.297 1 77 18 ILE B O 1
ATOM 3588 N N . LEU B 1 19 ? 1.07 -3.568 -12.758 1 79.12 19 LEU B N 1
ATOM 3589 C CA . LEU B 1 19 ? 2.293 -2.914 -12.297 1 79.12 19 LEU B CA 1
ATOM 3590 C C . LEU B 1 19 ? 2.646 -1.735 -13.203 1 79.12 19 LEU B C 1
ATOM 3592 O O . LEU B 1 19 ? 3.184 -0.729 -12.727 1 79.12 19 LEU B O 1
ATOM 3596 N N . TYR B 1 20 ? 2.373 -1.934 -14.469 1 86 20 TYR B N 1
ATOM 3597 C CA . TYR B 1 20 ? 2.621 -0.85 -15.414 1 86 20 TYR B CA 1
ATOM 3598 C C . TYR B 1 20 ? 1.816 0.39 -15.047 1 86 20 TYR B C 1
ATOM 3600 O O . TYR B 1 20 ? 2.361 1.494 -14.977 1 86 20 TYR B O 1
ATOM 3608 N N . PHE B 1 21 ? 0.593 0.227 -14.672 1 80.56 21 PHE B N 1
ATOM 3609 C CA . PHE B 1 21 ? -0.259 1.36 -14.328 1 80.56 21 PHE B CA 1
ATOM 3610 C C . PHE B 1 21 ? 0.087 1.903 -12.945 1 80.56 21 PHE B C 1
ATOM 3612 O O . PHE B 1 21 ? -0.013 3.107 -12.703 1 80.56 21 PHE B O 1
ATOM 3619 N N . LEU B 1 22 ? 0.497 1.045 -12.117 1 77.75 22 LEU B N 1
ATOM 3620 C CA . LEU B 1 22 ? 0.956 1.49 -10.805 1 77.75 22 LEU B CA 1
ATOM 3621 C C . LEU B 1 22 ? 2.17 2.404 -10.938 1 77.75 22 LEU B C 1
ATOM 3623 O O . LEU B 1 22 ? 2.246 3.439 -10.266 1 77.75 22 LEU B O 1
ATOM 3627 N N . ARG B 1 23 ? 3.076 2.043 -11.82 1 80.44 23 ARG B N 1
ATOM 3628 C CA . ARG B 1 23 ? 4.266 2.852 -12.062 1 80.44 23 ARG B CA 1
ATOM 3629 C C . ARG B 1 23 ? 3.895 4.211 -12.641 1 80.44 23 ARG B C 1
ATOM 3631 O O . ARG B 1 23 ? 4.5 5.227 -12.297 1 80.44 23 ARG B O 1
ATOM 3638 N N . ARG B 1 24 ? 2.955 4.23 -13.438 1 79.44 24 ARG B N 1
ATOM 3639 C CA . ARG B 1 24 ? 2.531 5.469 -14.086 1 79.44 24 ARG B CA 1
ATOM 3640 C C . ARG B 1 24 ? 1.894 6.422 -13.078 1 79.44 24 ARG B C 1
ATOM 3642 O O . ARG B 1 24 ? 2.121 7.633 -13.133 1 79.44 24 ARG B O 1
ATOM 3649 N N . ARG B 1 25 ? 1.175 5.883 -12.109 1 73.62 25 ARG B N 1
ATOM 3650 C CA . ARG B 1 25 ? 0.465 6.691 -11.125 1 73.62 25 ARG B CA 1
ATOM 3651 C C . ARG B 1 25 ? 1.39 7.105 -9.984 1 73.62 25 ARG B C 1
ATOM 3653 O O . ARG B 1 25 ? 1.243 8.195 -9.422 1 73.62 25 ARG B O 1
ATOM 3660 N N . HIS B 1 26 ? 2.312 6.18 -9.727 1 70.06 26 HIS B N 1
ATOM 3661 C CA . HIS B 1 26 ? 3.25 6.441 -8.641 1 70.06 26 HIS B CA 1
ATOM 3662 C C . HIS B 1 26 ? 4.691 6.199 -9.086 1 70.06 26 HIS B C 1
ATOM 3664 O O . HIS B 1 26 ? 5.23 5.109 -8.883 1 70.06 26 HIS B O 1
ATOM 3670 N N . PRO B 1 27 ? 5.184 7.223 -9.531 1 67.44 27 PRO B N 1
ATOM 3671 C CA . PRO B 1 27 ? 6.496 7.035 -10.156 1 67.44 27 PRO B CA 1
ATOM 3672 C C . PRO B 1 27 ? 7.602 6.773 -9.133 1 67.44 27 PRO B C 1
ATOM 3674 O O . PRO B 1 27 ? 7.91 7.645 -8.312 1 67.44 27 PRO B O 1
ATOM 3677 N N . GLN B 1 28 ? 7.816 5.594 -8.773 1 73.38 28 GLN B N 1
ATOM 3678 C CA . GLN B 1 28 ? 8.977 5.141 -8.008 1 73.38 28 GLN B CA 1
ATOM 3679 C C . GLN B 1 28 ? 9.922 4.316 -8.875 1 73.38 28 GLN B C 1
ATOM 3681 O O . GLN B 1 28 ? 9.477 3.447 -9.633 1 73.38 28 GLN B O 1
ATOM 3686 N N . GLU B 1 29 ? 11.156 4.633 -8.867 1 68.56 29 GLU B N 1
ATOM 3687 C CA . GLU B 1 29 ? 12.156 3.996 -9.719 1 68.56 29 GLU B CA 1
ATOM 3688 C C . GLU B 1 29 ? 12.18 2.484 -9.5 1 68.56 29 GLU B C 1
ATOM 3690 O O . GLU B 1 29 ? 12.32 1.718 -10.453 1 68.56 29 GLU B O 1
ATOM 3695 N N . ARG B 1 30 ? 12 2.049 -8.336 1 76.56 30 ARG B N 1
ATOM 3696 C CA . ARG B 1 30 ? 12.086 0.624 -8.031 1 76.56 30 ARG B CA 1
ATOM 3697 C C . ARG B 1 30 ? 10.953 -0.146 -8.711 1 76.56 30 ARG B C 1
ATOM 3699 O O . ARG B 1 30 ? 11.164 -1.257 -9.203 1 76.56 30 ARG B O 1
ATOM 3706 N N . VAL B 1 31 ? 9.812 0.434 -8.859 1 81.12 31 VAL B N 1
ATOM 3707 C CA . VAL B 1 31 ? 8.68 -0.226 -9.492 1 81.12 31 VAL B CA 1
ATOM 3708 C C . VAL B 1 31 ? 8.961 -0.436 -10.977 1 81.12 31 VAL B C 1
ATOM 3710 O O . VAL B 1 31 ? 8.602 -1.472 -11.539 1 81.12 31 VAL B O 1
ATOM 3713 N N . GLY B 1 32 ? 9.656 0.516 -11.492 1 86.62 32 GLY B N 1
ATOM 3714 C CA . GLY B 1 32 ? 10.023 0.371 -12.891 1 86.62 32 GLY B CA 1
ATOM 3715 C C . GLY B 1 32 ? 10.953 -0.805 -13.141 1 86.62 32 GLY B C 1
ATOM 3716 O O . GLY B 1 32 ? 10.742 -1.577 -14.078 1 86.62 32 GLY B O 1
ATOM 3717 N N . LEU B 1 33 ? 11.914 -0.971 -12.367 1 89.5 33 LEU B N 1
ATOM 3718 C CA . LEU B 1 33 ? 12.867 -2.068 -12.516 1 89.5 33 LEU B CA 1
ATOM 3719 C C . LEU B 1 33 ? 12.188 -3.41 -12.25 1 89.5 33 LEU B C 1
ATOM 3721 O O . LEU B 1 33 ? 12.477 -4.398 -12.93 1 89.5 33 LEU B O 1
ATOM 3725 N N . TRP B 1 34 ? 11.305 -3.443 -11.281 1 88.38 34 TRP B N 1
ATOM 3726 C CA . TRP B 1 34 ? 10.547 -4.664 -11.023 1 88.38 34 TRP B CA 1
ATOM 3727 C C . TRP B 1 34 ? 9.711 -5.059 -12.234 1 88.38 34 TRP B C 1
ATOM 3729 O O . TRP B 1 34 ? 9.633 -6.238 -12.586 1 88.38 34 TRP B O 1
ATOM 3739 N N . LEU B 1 35 ? 9.164 -4.059 -12.859 1 90.06 35 LEU B N 1
ATOM 3740 C CA . LEU B 1 35 ? 8.367 -4.285 -14.062 1 90.06 35 LEU B CA 1
ATOM 3741 C C . LEU B 1 35 ? 9.219 -4.875 -15.18 1 90.06 35 LEU B C 1
ATOM 3743 O O . LEU B 1 35 ? 8.82 -5.848 -15.828 1 90.06 35 LEU B O 1
ATOM 3747 N N . VAL B 1 36 ? 10.359 -4.352 -15.367 1 92.5 36 VAL B N 1
ATOM 3748 C CA . VAL B 1 36 ? 11.242 -4.828 -16.422 1 92.5 36 VAL B CA 1
ATOM 3749 C C . VAL B 1 36 ? 11.711 -6.25 -16.109 1 92.5 36 VAL B C 1
ATOM 3751 O O . VAL B 1 36 ? 11.75 -7.109 -17 1 92.5 36 VAL B O 1
ATOM 3754 N N . GLY B 1 37 ? 12.062 -6.484 -14.859 1 93.12 37 GLY B N 1
ATOM 3755 C CA . GLY B 1 37 ? 12.43 -7.832 -14.461 1 93.12 37 GLY B CA 1
ATOM 3756 C C . GLY B 1 37 ? 11.328 -8.852 -14.711 1 93.12 37 GLY B C 1
ATOM 3757 O O . GLY B 1 37 ? 11.586 -9.922 -15.266 1 93.12 37 GLY B O 1
ATOM 3758 N N . LEU B 1 38 ? 10.117 -8.5 -14.383 1 90.62 38 LEU B N 1
ATOM 3759 C CA . LEU B 1 38 ? 8.984 -9.391 -14.578 1 90.62 38 LEU B CA 1
ATOM 3760 C C . LEU B 1 38 ? 8.656 -9.547 -16.062 1 90.62 38 LEU B C 1
ATOM 3762 O O . LEU B 1 38 ? 8.156 -10.594 -16.484 1 90.62 38 LEU B O 1
ATOM 3766 N N . LEU B 1 39 ? 8.922 -8.547 -16.844 1 93.31 39 LEU B N 1
ATOM 3767 C CA . LEU B 1 39 ? 8.742 -8.648 -18.281 1 93.31 39 LEU B CA 1
ATOM 3768 C C . LEU B 1 39 ? 9.648 -9.727 -18.875 1 93.31 39 LEU B C 1
ATOM 3770 O O . LEU B 1 39 ? 9.242 -10.477 -19.75 1 93.31 39 LEU B O 1
ATOM 3774 N N . PHE B 1 40 ? 10.82 -9.781 -18.359 1 93.88 40 PHE B N 1
ATOM 3775 C CA . PHE B 1 40 ? 11.734 -10.82 -18.828 1 93.88 40 PHE B CA 1
ATOM 3776 C C . PHE B 1 40 ? 11.281 -12.195 -18.359 1 93.88 40 PHE B C 1
ATOM 3778 O O . PHE B 1 40 ? 11.453 -13.188 -19.062 1 93.88 40 PHE B O 1
ATOM 3785 N N . ILE B 1 41 ? 10.742 -12.258 -17.172 1 91 41 ILE B N 1
ATOM 3786 C CA . ILE B 1 41 ? 10.188 -13.516 -16.703 1 91 41 ILE B CA 1
ATOM 3787 C C . ILE B 1 41 ? 9.016 -13.922 -17.594 1 91 41 ILE B C 1
ATOM 3789 O O . ILE B 1 41 ? 8.828 -15.109 -17.891 1 91 41 ILE B O 1
ATOM 3793 N N . PHE B 1 42 ? 8.258 -12.938 -17.953 1 90.56 42 PHE B N 1
ATOM 3794 C CA . PHE B 1 42 ? 7.152 -13.195 -18.875 1 90.56 42 PHE B CA 1
ATOM 3795 C C . PHE B 1 42 ? 7.668 -13.711 -20.203 1 90.56 42 PHE B C 1
ATOM 3797 O O . PHE B 1 42 ? 7.086 -14.625 -20.797 1 90.56 42 PHE B O 1
ATOM 3804 N N . LEU B 1 43 ? 8.703 -13.109 -20.688 1 90.25 43 LEU B N 1
ATOM 3805 C CA . LEU B 1 43 ? 9.328 -13.562 -21.922 1 90.25 43 LEU B CA 1
ATOM 3806 C C . LEU B 1 43 ? 9.789 -15.016 -21.797 1 90.25 43 LEU B C 1
ATOM 3808 O O . LEU B 1 43 ? 9.633 -15.797 -22.734 1 90.25 43 LEU B O 1
ATOM 3812 N N . GLU B 1 44 ? 10.344 -15.297 -20.688 1 87.81 44 GLU B N 1
ATOM 3813 C CA . GLU B 1 44 ? 10.742 -16.672 -20.422 1 87.81 44 GLU B CA 1
ATOM 3814 C C . GLU B 1 44 ? 9.539 -17.625 -20.453 1 87.81 44 GLU B C 1
ATOM 3816 O O . GLU B 1 44 ? 9.617 -18.719 -21.016 1 87.81 44 GLU B O 1
ATOM 3821 N N . ALA B 1 45 ? 8.461 -17.234 -19.875 1 84.56 45 ALA B N 1
ATOM 3822 C CA . ALA B 1 45 ? 7.254 -18.047 -19.859 1 84.56 45 ALA B CA 1
ATOM 3823 C C . ALA B 1 45 ? 6.711 -18.266 -21.266 1 84.56 45 ALA B C 1
ATOM 3825 O O . ALA B 1 45 ? 6.246 -19.359 -21.594 1 84.56 45 ALA B O 1
ATOM 3826 N N . ILE B 1 46 ? 6.82 -17.266 -22.062 1 86.62 46 ILE B N 1
ATOM 3827 C CA . ILE B 1 46 ? 6.379 -17.375 -23.453 1 86.62 46 ILE B CA 1
ATOM 3828 C C . ILE B 1 46 ? 7.273 -18.359 -24.203 1 86.62 46 ILE B C 1
ATOM 3830 O O . ILE B 1 46 ? 6.781 -19.234 -24.922 1 86.62 46 ILE B O 1
ATOM 3834 N N . ALA B 1 47 ? 8.539 -18.25 -23.984 1 85.62 47 ALA B N 1
ATOM 3835 C CA . ALA B 1 47 ? 9.492 -19.156 -24.641 1 85.62 47 ALA B CA 1
ATOM 3836 C C . ALA B 1 47 ? 9.258 -20.594 -24.219 1 85.62 47 ALA B C 1
ATOM 3838 O O . ALA B 1 47 ? 9.328 -21.516 -25.047 1 85.62 47 ALA B O 1
ATOM 3839 N N . HIS B 1 48 ? 8.992 -20.75 -22.984 1 81.38 48 HIS B N 1
ATOM 3840 C CA . HIS B 1 48 ? 8.719 -22.078 -22.469 1 81.38 48 HIS B CA 1
ATOM 3841 C C . HIS B 1 48 ? 7.434 -22.641 -23.047 1 81.38 48 HIS B C 1
ATOM 3843 O O . HIS B 1 48 ? 7.344 -23.844 -23.328 1 81.38 48 HIS B O 1
ATOM 3849 N N . ALA B 1 49 ? 6.438 -21.828 -23.234 1 79.88 49 ALA B N 1
ATOM 3850 C CA . ALA B 1 49 ? 5.164 -22.266 -23.812 1 79.88 49 ALA B CA 1
ATOM 3851 C C . ALA B 1 49 ? 5.336 -22.672 -25.281 1 79.88 49 ALA B C 1
ATOM 3853 O O . ALA B 1 49 ? 4.648 -23.562 -25.766 1 79.88 49 ALA B O 1
ATOM 3854 N N . LEU B 1 50 ? 6.277 -22.078 -25.922 1 78.44 50 LEU B N 1
ATOM 3855 C CA . LEU B 1 50 ? 6.492 -22.344 -27.344 1 78.44 50 LEU B CA 1
ATOM 3856 C C . LEU B 1 50 ? 7.469 -23.5 -27.531 1 78.44 50 LEU B C 1
ATOM 3858 O O . LEU B 1 50 ? 7.637 -24 -28.656 1 78.44 50 LEU B O 1
ATOM 3862 N N . TYR B 1 51 ? 8.023 -23.953 -26.344 1 76.44 51 TYR B N 1
ATOM 3863 C CA . TYR B 1 51 ? 9.047 -24.984 -26.406 1 76.44 51 TYR B CA 1
ATOM 3864 C C . TYR B 1 51 ? 8.453 -26.312 -26.844 1 76.44 51 TYR B C 1
ATOM 3866 O O . TYR B 1 51 ? 7.402 -26.734 -26.344 1 76.44 51 TYR B O 1
ATOM 3874 N N . THR B 1 52 ? 8.945 -26.922 -27.922 1 69.81 52 THR B N 1
ATOM 3875 C CA . THR B 1 52 ? 8.633 -28.281 -28.375 1 69.81 52 THR B CA 1
ATOM 3876 C C . THR B 1 52 ? 9.867 -29.172 -28.328 1 69.81 52 THR B C 1
ATOM 3878 O O . THR B 1 52 ? 10.953 -28.75 -28.734 1 69.81 52 THR B O 1
ATOM 3881 N N . PRO B 1 53 ? 9.703 -30.344 -27.469 1 64.5 53 PRO B N 1
ATOM 3882 C CA . PRO B 1 53 ? 10.867 -31.219 -27.359 1 64.5 53 PRO B CA 1
ATOM 3883 C C . PRO B 1 53 ? 11.516 -31.516 -28.703 1 64.5 53 PRO B C 1
ATOM 3885 O O . PRO B 1 53 ? 12.711 -31.812 -28.766 1 64.5 53 PRO B O 1
ATOM 3888 N N . THR B 1 54 ? 10.734 -31.562 -29.688 1 66.38 54 THR B N 1
ATOM 3889 C CA . THR B 1 54 ? 11.258 -31.859 -31.016 1 66.38 54 THR B CA 1
ATOM 3890 C C . THR B 1 54 ? 10.867 -30.781 -32.031 1 66.38 54 THR B C 1
ATOM 3892 O O . THR B 1 54 ? 9.922 -30.031 -31.781 1 66.38 54 THR B O 1
ATOM 3895 N N . GLY B 1 55 ? 11.883 -30.328 -32.969 1 65.69 55 GLY B N 1
ATOM 3896 C CA . GLY B 1 55 ? 11.539 -29.406 -34.031 1 65.69 55 GLY B CA 1
ATOM 3897 C C . GLY B 1 55 ? 12.453 -28.188 -34.062 1 65.69 55 GLY B C 1
ATOM 3898 O O . GLY B 1 55 ? 13.398 -28.078 -33.281 1 65.69 55 GLY B O 1
ATOM 3899 N N . PRO B 1 56 ? 12.211 -27.328 -34.969 1 66.94 56 PRO B N 1
ATOM 3900 C CA . PRO B 1 56 ? 13.078 -26.188 -35.281 1 66.94 56 PRO B CA 1
ATOM 3901 C C . PRO B 1 56 ? 13.055 -25.125 -34.156 1 66.94 56 PRO B C 1
ATOM 3903 O O . PRO B 1 56 ? 13.984 -24.328 -34.062 1 66.94 56 PRO B O 1
ATOM 3906 N N . ARG B 1 57 ? 12 -25.25 -33.312 1 73.38 57 ARG B N 1
ATOM 3907 C CA . ARG B 1 57 ? 11.859 -24.188 -32.344 1 73.38 57 ARG B CA 1
ATOM 3908 C C . ARG B 1 57 ? 12.5 -24.562 -31 1 73.38 57 ARG B C 1
ATOM 3910 O O . ARG B 1 57 ? 12.562 -23.75 -30.078 1 73.38 57 ARG B O 1
ATOM 3917 N N . HIS B 1 58 ? 13.016 -25.734 -30.844 1 76.81 58 HIS B N 1
ATOM 3918 C CA . HIS B 1 58 ? 13.57 -26.219 -29.578 1 76.81 58 HIS B CA 1
ATOM 3919 C C . HIS B 1 58 ? 14.758 -25.375 -29.141 1 76.81 58 HIS B C 1
ATOM 3921 O O . HIS B 1 58 ? 14.742 -24.812 -28.031 1 76.81 58 HIS B O 1
ATOM 3927 N N . ILE B 1 59 ? 15.602 -25.125 -30.125 1 82.5 59 ILE B N 1
ATOM 3928 C CA . ILE B 1 59 ? 16.875 -24.5 -29.781 1 82.5 59 ILE B CA 1
ATOM 3929 C C . ILE B 1 59 ? 16.641 -23.016 -29.484 1 82.5 59 ILE B C 1
ATOM 3931 O O . ILE B 1 59 ? 17 -22.531 -28.406 1 82.5 59 ILE B O 1
ATOM 3935 N N . PRO B 1 60 ? 15.953 -22.266 -30.312 1 82.38 60 PRO B N 1
ATOM 3936 C CA . PRO B 1 60 ? 15.766 -20.844 -30.016 1 82.38 60 PRO B CA 1
ATOM 3937 C C . PRO B 1 60 ? 14.961 -20.609 -28.734 1 82.38 60 PRO B C 1
ATOM 3939 O O . PRO B 1 60 ? 15.25 -19.688 -27.969 1 82.38 60 PRO B O 1
ATOM 3942 N N . SER B 1 61 ? 13.992 -21.406 -28.469 1 86.38 61 SER B N 1
ATOM 3943 C CA . SER B 1 61 ? 13.172 -21.234 -27.281 1 86.38 61 SER B CA 1
ATOM 3944 C C . SER B 1 61 ? 13.977 -21.5 -26.016 1 86.38 61 SER B C 1
ATOM 3946 O O . SER B 1 61 ? 13.789 -20.828 -25 1 86.38 61 SER B O 1
ATOM 3948 N N . HIS B 1 62 ? 14.797 -22.422 -26.141 1 87.06 62 HIS B N 1
ATOM 3949 C CA . HIS B 1 62 ? 15.633 -22.75 -25 1 87.06 62 HIS B CA 1
ATOM 3950 C C . HIS B 1 62 ? 16.625 -21.625 -24.688 1 87.06 62 HIS B C 1
ATOM 3952 O O . HIS B 1 62 ? 16.812 -21.266 -23.531 1 87.06 62 HIS B O 1
ATOM 3958 N N . ILE B 1 63 ? 17.156 -21.031 -25.688 1 89.94 63 ILE B N 1
ATOM 3959 C CA . ILE B 1 63 ? 18.094 -19.938 -25.547 1 89.94 63 ILE B CA 1
ATOM 3960 C C . ILE B 1 63 ? 17.391 -18.734 -24.922 1 89.94 63 ILE B C 1
ATOM 3962 O O . ILE B 1 63 ? 17.891 -18.156 -23.938 1 89.94 63 ILE B O 1
ATOM 3966 N N . VAL B 1 64 ? 16.25 -18.469 -25.469 1 90 64 VAL B N 1
ATOM 3967 C CA . VAL B 1 64 ? 15.516 -17.297 -25 1 90 64 VAL B CA 1
ATOM 3968 C C . VAL B 1 64 ? 15.086 -17.5 -23.547 1 90 64 VAL B C 1
ATOM 3970 O O . VAL B 1 64 ? 15.172 -16.578 -22.734 1 90 64 VAL B O 1
ATOM 3973 N N . ALA B 1 65 ? 14.68 -18.641 -23.188 1 90.06 65 ALA B N 1
ATOM 3974 C CA . ALA B 1 65 ? 14.219 -18.922 -21.828 1 90.06 65 ALA B CA 1
ATOM 3975 C C . ALA B 1 65 ? 15.344 -18.719 -20.812 1 90.06 65 ALA B C 1
ATOM 3977 O O . ALA B 1 65 ? 15.164 -18.016 -19.812 1 90.06 65 ALA B O 1
ATOM 3978 N N . LEU B 1 66 ? 16.469 -19.234 -21.125 1 91.19 66 LEU B N 1
ATOM 3979 C CA . LEU B 1 66 ? 17.578 -19.172 -20.188 1 91.19 66 LEU B CA 1
ATOM 3980 C C . LEU B 1 66 ? 18.125 -17.75 -20.094 1 91.19 66 LEU B C 1
ATOM 3982 O O . LEU B 1 66 ? 18.391 -17.25 -19 1 91.19 66 LEU B O 1
ATOM 3986 N N . ASP B 1 67 ? 18.234 -17.141 -21.203 1 92.75 67 ASP B N 1
ATOM 3987 C CA . ASP B 1 67 ? 18.781 -15.781 -21.203 1 92.75 67 ASP B CA 1
ATOM 3988 C C . ASP B 1 67 ? 17.781 -14.789 -20.609 1 92.75 67 ASP B C 1
ATOM 3990 O O . ASP B 1 67 ? 18.188 -13.773 -20.031 1 92.75 67 ASP B O 1
ATOM 3994 N N . ALA B 1 68 ? 16.547 -15.086 -20.75 1 93.81 68 ALA B N 1
ATOM 3995 C CA . ALA B 1 68 ? 15.539 -14.234 -20.125 1 93.81 68 ALA B CA 1
ATOM 3996 C C . ALA B 1 68 ? 15.617 -14.336 -18.609 1 93.81 68 ALA B C 1
ATOM 3998 O O . ALA B 1 68 ? 15.438 -13.336 -17.906 1 93.81 68 ALA B O 1
ATOM 3999 N N . TYR B 1 69 ? 15.953 -15.469 -18.109 1 93.69 69 TYR B N 1
ATOM 4000 C CA . TYR B 1 69 ? 16.141 -15.641 -16.672 1 93.69 69 TYR B CA 1
ATOM 4001 C C . TYR B 1 69 ? 17.344 -14.844 -16.172 1 93.69 69 TYR B C 1
ATOM 4003 O O . TYR B 1 69 ? 17.297 -14.242 -15.102 1 93.69 69 TYR B O 1
ATOM 4011 N N . LEU B 1 70 ? 18.297 -14.945 -17.016 1 96.31 70 LEU B N 1
ATOM 4012 C CA . LEU B 1 70 ? 19.484 -14.188 -16.672 1 96.31 70 LEU B CA 1
ATOM 4013 C C . LEU B 1 70 ? 19.203 -12.695 -16.656 1 96.31 70 LEU B C 1
ATOM 4015 O O . LEU B 1 70 ? 19.562 -12 -15.695 1 96.31 70 LEU B O 1
ATOM 4019 N N . ALA B 1 71 ? 18.562 -12.25 -17.703 1 95.88 71 ALA B N 1
ATOM 4020 C CA . ALA B 1 71 ? 18.234 -10.828 -17.797 1 95.88 71 ALA B CA 1
ATOM 4021 C C . ALA B 1 71 ? 17.359 -10.391 -16.625 1 95.88 71 ALA B C 1
ATOM 4023 O O . ALA B 1 71 ? 17.594 -9.336 -16.031 1 95.88 71 ALA B O 1
ATOM 4024 N N . ALA B 1 72 ? 16.375 -11.172 -16.297 1 95.56 72 ALA B N 1
ATOM 4025 C CA . ALA B 1 72 ? 15.508 -10.867 -15.156 1 95.56 72 ALA B CA 1
ATOM 4026 C C . ALA B 1 72 ? 16.328 -10.781 -13.867 1 95.56 72 ALA B C 1
ATOM 4028 O O . ALA B 1 72 ? 16.156 -9.852 -13.086 1 95.56 72 ALA B O 1
ATOM 4029 N N . GLY B 1 73 ? 17.188 -11.75 -13.727 1 95.88 73 GLY B N 1
ATOM 4030 C CA . GLY B 1 73 ? 18.016 -11.766 -12.531 1 95.88 73 GLY B CA 1
ATOM 4031 C C . GLY B 1 73 ? 18.875 -10.531 -12.383 1 95.88 73 GLY B C 1
ATOM 4032 O O . GLY B 1 73 ? 18.969 -9.961 -11.289 1 95.88 73 GLY B O 1
ATOM 4033 N N . ILE B 1 74 ? 19.422 -10.133 -13.445 1 95.81 74 ILE B N 1
ATOM 4034 C CA . ILE B 1 74 ? 20.297 -8.969 -13.438 1 95.81 74 ILE B CA 1
ATOM 4035 C C . ILE B 1 74 ? 19.5 -7.719 -13.094 1 95.81 74 ILE B C 1
ATOM 4037 O O . ILE B 1 74 ? 19.953 -6.879 -12.312 1 95.81 74 ILE B O 1
ATOM 4041 N N . ILE B 1 75 ? 18.359 -7.605 -13.617 1 95.31 75 ILE B N 1
ATOM 4042 C CA . ILE B 1 75 ? 17.516 -6.438 -13.383 1 95.31 75 ILE B CA 1
ATOM 4043 C C . ILE B 1 75 ? 17.062 -6.418 -11.922 1 95.31 75 ILE B C 1
ATOM 4045 O O . ILE B 1 75 ? 17.078 -5.367 -11.273 1 95.31 75 ILE B O 1
ATOM 4049 N N . PHE B 1 76 ? 16.672 -7.566 -11.398 1 95.44 76 PHE B N 1
ATOM 4050 C CA . PHE B 1 76 ? 16.25 -7.641 -10.008 1 95.44 76 PHE B CA 1
ATOM 4051 C C . PHE B 1 76 ? 17.406 -7.312 -9.07 1 95.44 76 PHE B C 1
ATOM 4053 O O . PHE B 1 76 ? 17.203 -6.66 -8.039 1 95.44 76 PHE B O 1
ATOM 4060 N N . LEU B 1 77 ? 18.547 -7.805 -9.453 1 95.62 77 LEU B N 1
ATOM 4061 C CA . LEU B 1 77 ? 19.719 -7.504 -8.633 1 95.62 77 LEU B CA 1
ATOM 4062 C C . LEU B 1 77 ? 20.031 -6.012 -8.648 1 95.62 77 LEU B C 1
ATOM 4064 O O . LEU B 1 77 ? 20.375 -5.43 -7.617 1 95.62 77 LEU B O 1
ATOM 4068 N N . TRP B 1 78 ? 19.906 -5.438 -9.805 1 94.12 78 TRP B N 1
ATOM 4069 C CA . TRP B 1 78 ? 20.094 -3.998 -9.938 1 94.12 78 TRP B CA 1
ATOM 4070 C C . TRP B 1 78 ? 19.094 -3.232 -9.078 1 94.12 78 TRP B C 1
ATOM 4072 O O . TRP B 1 78 ? 19.453 -2.264 -8.406 1 94.12 78 TRP B O 1
ATOM 4082 N N . ALA B 1 79 ? 17.906 -3.678 -9.078 1 92.5 79 ALA B N 1
ATOM 4083 C CA . ALA B 1 79 ? 16.859 -3.059 -8.266 1 92.5 79 ALA B CA 1
ATOM 4084 C C . ALA B 1 79 ? 17.172 -3.195 -6.781 1 92.5 79 ALA B C 1
ATOM 4086 O O . ALA B 1 79 ? 16.984 -2.244 -6.012 1 92.5 79 ALA B O 1
ATOM 4087 N N . ALA B 1 80 ? 17.578 -4.344 -6.406 1 93.62 80 ALA B N 1
ATOM 4088 C CA . ALA B 1 80 ? 17.875 -4.633 -5.004 1 93.62 80 ALA B CA 1
ATOM 4089 C C . ALA B 1 80 ? 19.062 -3.795 -4.512 1 93.62 80 ALA B C 1
ATOM 4091 O O . ALA B 1 80 ? 19.094 -3.389 -3.348 1 93.62 80 ALA B O 1
ATOM 4092 N N . ALA B 1 81 ? 20 -3.445 -5.379 1 91.62 81 ALA B N 1
ATOM 4093 C CA . ALA B 1 81 ? 21.266 -2.836 -4.996 1 91.62 81 ALA B CA 1
ATOM 4094 C C . ALA B 1 81 ? 21.141 -1.317 -4.922 1 91.62 81 ALA B C 1
ATOM 4096 O O . ALA B 1 81 ? 22.031 -0.645 -4.387 1 91.62 81 ALA B O 1
ATOM 4097 N N . GLN B 1 82 ? 20.109 -0.757 -5.324 1 87.56 82 GLN B N 1
ATOM 4098 C CA . GLN B 1 82 ? 19.969 0.686 -5.484 1 87.56 82 GLN B CA 1
ATOM 4099 C C . GLN B 1 82 ? 20.188 1.412 -4.164 1 87.56 82 GLN B C 1
ATOM 4101 O O . GLN B 1 82 ? 20.875 2.432 -4.117 1 87.56 82 GLN B O 1
ATOM 4106 N N . PRO B 1 83 ? 19.609 0.897 -3.072 1 84.12 83 PRO B N 1
ATOM 4107 C CA . PRO B 1 83 ? 19.797 1.613 -1.809 1 84.12 83 PRO B CA 1
ATOM 4108 C C . PRO B 1 83 ? 21.219 1.456 -1.247 1 84.12 83 PRO B C 1
ATOM 4110 O O . PRO B 1 83 ? 21.625 2.219 -0.368 1 84.12 83 PRO B O 1
ATOM 4113 N N . LEU B 1 84 ? 22 0.538 -1.737 1 84.5 84 LEU B N 1
ATOM 4114 C CA . LEU B 1 84 ? 23.281 0.187 -1.121 1 84.5 84 LEU B CA 1
ATOM 4115 C C . LEU B 1 84 ? 24.438 0.712 -1.95 1 84.5 84 LEU B C 1
ATOM 4117 O O . LEU B 1 84 ? 25.516 0.995 -1.411 1 84.5 84 LEU B O 1
ATOM 4121 N N . TYR B 1 85 ? 24.203 0.772 -3.273 1 82.5 85 TYR B N 1
ATOM 4122 C CA . TYR B 1 85 ? 25.297 1.097 -4.184 1 82.5 85 TYR B CA 1
ATOM 4123 C C . TYR B 1 85 ? 24.859 2.148 -5.199 1 82.5 85 TYR B C 1
ATOM 4125 O O . TYR B 1 85 ? 23.672 2.297 -5.48 1 82.5 85 TYR B O 1
ATOM 4133 N N . PRO B 1 86 ? 25.906 2.943 -5.691 1 84.56 86 PRO B N 1
ATOM 4134 C CA . PRO B 1 86 ? 25.562 3.924 -6.723 1 84.56 86 PRO B CA 1
ATOM 4135 C C . PRO B 1 86 ? 24.969 3.279 -7.977 1 84.56 86 PRO B C 1
ATOM 4137 O O . PRO B 1 86 ? 25.453 2.23 -8.414 1 84.56 86 PRO B O 1
ATOM 4140 N N . ARG B 1 87 ? 24.047 3.801 -8.578 1 85.31 87 ARG B N 1
ATOM 4141 C CA . ARG B 1 87 ? 23.234 3.246 -9.656 1 85.31 87 ARG B CA 1
ATOM 4142 C C . ARG B 1 87 ? 24.078 2.951 -10.883 1 85.31 87 ARG B C 1
ATOM 4144 O O . ARG B 1 87 ? 24.047 1.841 -11.422 1 85.31 87 ARG B O 1
ATOM 4151 N N . THR B 1 88 ? 24.875 3.869 -11.328 1 85.56 88 THR B N 1
ATOM 4152 C CA . THR B 1 88 ? 25.594 3.748 -12.586 1 85.56 88 THR B CA 1
ATOM 4153 C C . THR B 1 88 ? 26.734 2.727 -12.461 1 85.56 88 THR B C 1
ATOM 4155 O O . THR B 1 88 ? 26.938 1.91 -13.359 1 85.56 88 THR B O 1
ATOM 4158 N N . SER B 1 89 ? 27.422 2.73 -11.352 1 84.5 89 SER B N 1
ATOM 4159 C CA . SER B 1 89 ? 28.5 1.784 -11.141 1 84.5 89 SER B CA 1
ATOM 4160 C C . SER B 1 89 ? 27.984 0.356 -11.023 1 84.5 89 SER B C 1
ATOM 4162 O O . SER B 1 89 ? 28.609 -0.584 -11.508 1 84.5 89 SER B O 1
ATOM 4164 N N . THR B 1 90 ? 26.859 0.208 -10.43 1 88 90 THR B N 1
ATOM 4165 C CA . THR B 1 90 ? 26.25 -1.11 -10.289 1 88 90 THR B CA 1
ATOM 4166 C C . THR B 1 90 ? 25.828 -1.661 -11.648 1 88 90 THR B C 1
ATOM 4168 O O . THR B 1 90 ? 26.078 -2.828 -11.953 1 88 90 THR B O 1
ATOM 4171 N N . LEU B 1 91 ? 25.266 -0.827 -12.43 1 88.69 91 LEU B N 1
ATOM 4172 C CA . LEU B 1 91 ? 24.828 -1.255 -13.75 1 88.69 91 LEU B CA 1
ATOM 4173 C C . LEU B 1 91 ? 26.016 -1.674 -14.609 1 88.69 91 LEU B C 1
ATOM 4175 O O . LEU B 1 91 ? 25.953 -2.689 -15.305 1 88.69 91 LEU B O 1
ATOM 4179 N N . ARG B 1 92 ? 27.047 -0.89 -14.586 1 88.62 92 ARG B N 1
ATOM 4180 C CA . ARG B 1 92 ? 28.25 -1.216 -15.344 1 88.62 92 ARG B CA 1
ATOM 4181 C C . ARG B 1 92 ? 28.844 -2.547 -14.891 1 88.62 92 ARG B C 1
ATOM 4183 O O . ARG B 1 92 ? 29.219 -3.375 -15.719 1 88.62 92 ARG B O 1
ATOM 4190 N N . TYR B 1 93 ? 28.875 -2.76 -13.617 1 89.5 93 TYR B N 1
ATOM 4191 C CA . TYR B 1 93 ? 29.375 -4.008 -13.055 1 89.5 93 TYR B CA 1
ATOM 4192 C C . TYR B 1 93 ? 28.547 -5.195 -13.531 1 89.5 93 TYR B C 1
ATOM 4194 O O . TYR B 1 93 ? 29.094 -6.207 -13.977 1 89.5 93 TYR B O 1
ATOM 4202 N N . LEU B 1 94 ? 27.281 -5.07 -13.453 1 91.5 94 LEU B N 1
ATOM 4203 C CA . LEU B 1 94 ? 26.391 -6.156 -13.82 1 91.5 94 LEU B CA 1
ATOM 4204 C C . LEU B 1 94 ? 26.469 -6.453 -15.312 1 91.5 94 LEU B C 1
ATOM 4206 O O . LEU B 1 94 ? 26.531 -7.617 -15.719 1 91.5 94 LEU B O 1
ATOM 4210 N N . LEU B 1 95 ? 26.578 -5.457 -16.109 1 90.19 95 LEU B N 1
ATOM 4211 C CA . LEU B 1 95 ? 26.625 -5.641 -17.547 1 90.19 95 LEU B CA 1
ATOM 4212 C C . LEU B 1 95 ? 27.906 -6.352 -17.969 1 90.19 95 LEU B C 1
ATOM 4214 O O . LEU B 1 95 ? 27.875 -7.258 -18.797 1 90.19 95 LEU B O 1
ATOM 4218 N N . ILE B 1 96 ? 28.969 -5.953 -17.344 1 90.81 96 ILE B N 1
ATOM 4219 C CA . ILE B 1 96 ? 30.266 -6.531 -17.672 1 90.81 96 ILE B CA 1
ATOM 4220 C C . ILE B 1 96 ? 30.297 -8.008 -17.297 1 90.81 96 ILE B C 1
ATOM 4222 O O . ILE B 1 96 ? 30.766 -8.852 -18.047 1 90.81 96 ILE B O 1
ATOM 4226 N N . ASN B 1 97 ? 29.766 -8.359 -16.219 1 91.94 97 ASN B N 1
ATOM 4227 C CA . ASN B 1 97 ? 29.875 -9.719 -15.695 1 91.94 97 ASN B CA 1
ATOM 4228 C C . ASN B 1 97 ? 28.75 -10.609 -16.219 1 91.94 97 ASN B C 1
ATOM 4230 O O . ASN B 1 97 ? 28.781 -11.828 -16.047 1 91.94 97 ASN B O 1
ATOM 4234 N N . THR B 1 98 ? 27.766 -10.016 -16.859 1 94 98 THR B N 1
ATOM 4235 C CA . THR B 1 98 ? 26.641 -10.766 -17.391 1 94 98 THR B CA 1
ATOM 4236 C C . THR B 1 98 ? 27 -11.414 -18.734 1 94 98 THR B C 1
ATOM 4238 O O . THR B 1 98 ? 26.484 -12.477 -19.062 1 94 98 THR B O 1
ATOM 4241 N N . LEU B 1 99 ? 27.891 -10.883 -19.453 1 93.75 99 LEU B N 1
ATOM 4242 C CA . LEU B 1 99 ? 28.156 -11.281 -20.828 1 93.75 99 LEU B CA 1
ATOM 4243 C C . LEU B 1 99 ? 28.703 -12.711 -20.891 1 93.75 99 LEU B C 1
ATOM 4245 O O . LEU B 1 99 ? 28.188 -13.539 -21.641 1 93.75 99 LEU B O 1
ATOM 4249 N N . PRO B 1 100 ? 29.734 -13.008 -20.109 1 95.25 100 PRO B N 1
ATOM 4250 C CA . PRO B 1 100 ? 30.203 -14.391 -20.141 1 95.25 100 PRO B CA 1
ATOM 4251 C C . PRO B 1 100 ? 29.125 -15.391 -19.703 1 95.25 100 PRO B C 1
ATOM 4253 O O . PRO B 1 100 ? 29.062 -16.5 -20.234 1 95.25 100 PRO B O 1
ATOM 4256 N N . LEU B 1 101 ? 28.391 -14.992 -18.734 1 95.19 101 LEU B N 1
ATOM 4257 C CA . LEU B 1 101 ? 27.328 -15.867 -18.266 1 95.19 101 LEU B CA 1
ATOM 4258 C C . LEU B 1 101 ? 26.281 -16.094 -19.359 1 95.19 101 LEU B C 1
ATOM 4260 O O . LEU B 1 101 ? 25.812 -17.219 -19.562 1 95.19 101 LEU B O 1
ATOM 4264 N N . ALA B 1 102 ? 25.922 -15.047 -20.062 1 96.31 102 ALA B N 1
ATOM 4265 C CA . ALA B 1 102 ? 24.984 -15.156 -21.172 1 96.31 102 ALA B CA 1
ATOM 4266 C C . ALA B 1 102 ? 25.516 -16.109 -22.25 1 96.31 102 ALA B C 1
ATOM 4268 O O . ALA B 1 102 ? 24.766 -16.875 -22.828 1 96.31 102 ALA B O 1
ATOM 4269 N N . ALA B 1 103 ? 26.781 -16.047 -22.469 1 95.75 103 ALA B N 1
ATOM 4270 C CA . ALA B 1 103 ? 27.406 -16.906 -23.469 1 95.75 103 ALA B CA 1
ATOM 4271 C C . ALA B 1 103 ? 27.312 -18.375 -23.062 1 95.75 103 ALA B C 1
ATOM 4273 O O . ALA B 1 103 ? 27 -19.219 -23.891 1 95.75 103 ALA B O 1
ATOM 4274 N N . VAL B 1 104 ? 27.625 -18.672 -21.828 1 95.81 104 VAL B N 1
ATOM 4275 C CA . VAL B 1 104 ? 27.547 -20.047 -21.328 1 95.81 104 VAL B CA 1
ATOM 4276 C C . VAL B 1 104 ? 26.125 -20.562 -21.5 1 95.81 104 VAL B C 1
ATOM 4278 O O . VAL B 1 104 ? 25.922 -21.688 -21.953 1 95.81 104 VAL B O 1
ATOM 4281 N N . LEU B 1 105 ? 25.156 -19.75 -21.156 1 95.56 105 LEU B N 1
ATOM 4282 C CA . LEU B 1 105 ? 23.766 -20.141 -21.266 1 95.56 105 LEU B CA 1
ATOM 4283 C C . LEU B 1 105 ? 23.359 -20.344 -22.719 1 95.56 105 LEU B C 1
ATOM 4285 O O . LEU B 1 105 ? 22.656 -21.297 -23.047 1 95.56 105 LEU B O 1
ATOM 4289 N N . THR B 1 106 ? 23.875 -19.453 -23.562 1 94.19 106 THR B N 1
ATOM 4290 C CA . THR B 1 106 ? 23.562 -19.547 -24.984 1 94.19 106 THR B CA 1
ATOM 4291 C C . THR B 1 106 ? 24.172 -20.812 -25.594 1 94.19 106 THR B C 1
ATOM 4293 O O . THR B 1 106 ? 23.516 -21.531 -26.359 1 94.19 106 THR B O 1
ATOM 4296 N N . VAL B 1 107 ? 25.375 -21.125 -25.25 1 94.25 107 VAL B N 1
ATOM 4297 C CA . VAL B 1 107 ? 26.047 -22.312 -25.75 1 94.25 107 VAL B CA 1
ATOM 4298 C C . VAL B 1 107 ? 25.281 -23.562 -25.297 1 94.25 107 VAL B C 1
ATOM 4300 O O . VAL B 1 107 ? 25.109 -24.516 -26.062 1 94.25 107 VAL B O 1
ATOM 4303 N N . TYR B 1 108 ? 24.875 -23.531 -24.062 1 93.94 108 TYR B N 1
ATOM 4304 C CA . TYR B 1 108 ? 24.094 -24.656 -23.562 1 93.94 108 TYR B CA 1
ATOM 4305 C C . TYR B 1 108 ? 22.766 -24.766 -24.297 1 93.94 108 TYR B C 1
ATOM 4307 O O . TYR B 1 108 ? 22.359 -25.875 -24.672 1 93.94 108 TYR B O 1
ATOM 4315 N N . GLY B 1 109 ? 22.141 -23.656 -24.453 1 90.88 109 GLY B N 1
ATOM 4316 C CA . GLY B 1 109 ? 20.891 -23.641 -25.203 1 90.88 109 GLY B CA 1
ATOM 4317 C C . GLY B 1 109 ? 21.031 -24.156 -26.625 1 90.88 109 GLY B C 1
ATOM 4318 O O . GLY B 1 109 ? 20.109 -24.75 -27.172 1 90.88 109 GLY B O 1
ATOM 4319 N N . LEU B 1 110 ? 22.219 -23.938 -27.219 1 90.62 110 LEU B N 1
ATOM 4320 C CA . LEU B 1 110 ? 22.531 -24.422 -28.578 1 90.62 110 LEU B CA 1
ATOM 4321 C C . LEU B 1 110 ? 22.844 -25.906 -28.562 1 90.62 110 LEU B C 1
ATOM 4323 O O . LEU B 1 110 ? 23.109 -26.5 -29.625 1 90.62 110 LEU B O 1
ATOM 4327 N N . ASP B 1 111 ? 22.828 -26.484 -27.438 1 89.88 111 ASP B N 1
ATOM 4328 C CA . ASP B 1 111 ? 23.078 -27.922 -27.234 1 89.88 111 ASP B CA 1
ATOM 4329 C C . ASP B 1 111 ? 24.5 -28.297 -27.641 1 89.88 111 ASP B C 1
ATOM 4331 O O . ASP B 1 111 ? 24.719 -29.328 -28.25 1 89.88 111 ASP B O 1
ATOM 4335 N N . VAL B 1 112 ? 25.406 -27.359 -27.375 1 91.31 112 VAL B N 1
ATOM 4336 C CA . VAL B 1 112 ? 26.812 -27.641 -27.609 1 91.31 112 VAL B CA 1
ATOM 4337 C C . VAL B 1 112 ? 27.359 -28.516 -26.484 1 91.31 112 VAL B C 1
ATOM 4339 O O . VAL B 1 112 ? 27.234 -28.172 -25.312 1 91.31 112 VAL B O 1
ATOM 4342 N N . ARG B 1 113 ? 27.938 -29.656 -26.828 1 92.25 113 ARG B N 1
ATOM 4343 C CA . ARG B 1 113 ? 28.438 -30.594 -25.828 1 92.25 113 ARG B CA 1
ATOM 4344 C C . ARG B 1 113 ? 29.953 -30.75 -25.953 1 92.25 113 ARG B C 1
ATOM 4346 O O . ARG B 1 113 ? 30.453 -31.875 -26.078 1 92.25 113 ARG B O 1
ATOM 4353 N N . ARG B 1 114 ? 30.656 -29.672 -26.078 1 94.94 114 ARG B N 1
ATOM 4354 C CA . ARG B 1 114 ? 32.094 -29.594 -26.094 1 94.94 114 ARG B CA 1
ATOM 4355 C C . ARG B 1 114 ? 32.625 -28.781 -24.922 1 94.94 114 ARG B C 1
ATOM 4357 O O . ARG B 1 114 ? 32.406 -27.578 -24.828 1 94.94 114 ARG B O 1
ATOM 4364 N N . PRO B 1 115 ? 33.406 -29.438 -24.062 1 94.5 115 PRO B N 1
ATOM 4365 C CA . PRO B 1 115 ? 33.875 -28.75 -22.859 1 94.5 115 PRO B CA 1
ATOM 4366 C C . PRO B 1 115 ? 34.719 -27.516 -23.172 1 94.5 115 PRO B C 1
ATOM 4368 O O . PRO B 1 115 ? 34.656 -26.516 -22.453 1 94.5 115 PRO B O 1
ATOM 4371 N N . GLY B 1 116 ? 35.5 -27.562 -24.25 1 95.25 116 GLY B N 1
ATOM 4372 C CA . GLY B 1 116 ? 36.406 -26.484 -24.594 1 95.25 116 GLY B CA 1
ATOM 4373 C C . GLY B 1 116 ? 35.688 -25.156 -24.75 1 95.25 116 GLY B C 1
ATOM 4374 O O . GLY B 1 116 ? 36.219 -24.109 -24.328 1 95.25 116 GLY B O 1
ATOM 4375 N N . ILE B 1 117 ? 34.594 -25.172 -25.359 1 95.75 117 ILE B N 1
ATOM 4376 C CA . ILE B 1 117 ? 33.844 -23.938 -25.625 1 95.75 117 ILE B CA 1
ATOM 4377 C C . ILE B 1 117 ? 33.344 -23.344 -24.312 1 95.75 117 ILE B C 1
ATOM 4379 O O . ILE B 1 117 ? 33.438 -22.125 -24.094 1 95.75 117 ILE B O 1
ATOM 4383 N N . TYR B 1 118 ? 32.812 -24.203 -23.422 1 96.5 118 TYR B N 1
ATOM 4384 C CA . TYR B 1 118 ? 32.375 -23.734 -22.109 1 96.5 118 TYR B CA 1
ATOM 4385 C C . TYR B 1 118 ? 33.531 -23.156 -21.312 1 96.5 118 TYR B C 1
ATOM 4387 O O . TYR B 1 118 ? 33.406 -22.109 -20.672 1 96.5 118 TYR B O 1
ATOM 4395 N N . LEU B 1 119 ? 34.656 -23.797 -21.438 1 96.44 119 LEU B N 1
ATOM 4396 C CA . LEU B 1 119 ? 35.844 -23.422 -20.641 1 96.44 119 LEU B CA 1
ATOM 4397 C C . LEU B 1 119 ? 36.344 -22.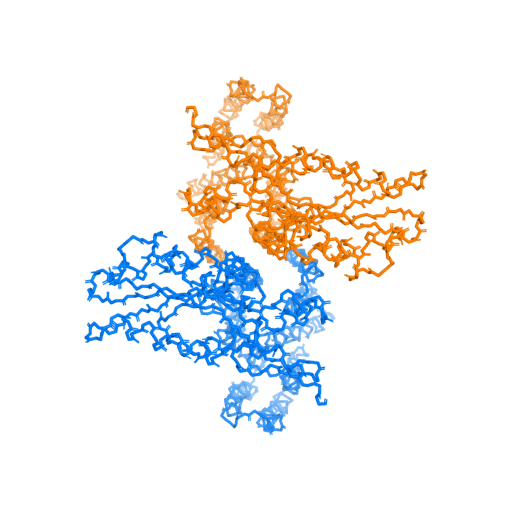047 -21.062 1 96.44 119 LEU B C 1
ATOM 4399 O O . LEU B 1 119 ? 36.844 -21.281 -20.234 1 96.44 119 LEU B O 1
ATOM 4403 N N . ILE B 1 120 ? 36.188 -21.719 -22.297 1 96.69 120 ILE B N 1
ATOM 4404 C CA . ILE B 1 120 ? 36.594 -20.406 -22.781 1 96.69 120 ILE B CA 1
ATOM 4405 C C . ILE B 1 120 ? 35.75 -19.312 -22.094 1 96.69 120 ILE B C 1
ATOM 4407 O O . ILE B 1 120 ? 36.312 -18.344 -21.578 1 96.69 120 ILE B O 1
ATOM 4411 N N . PHE B 1 121 ? 34.5 -19.5 -22.094 1 96.62 121 PHE B N 1
ATOM 4412 C CA . PHE B 1 121 ? 33.594 -18.5 -21.531 1 96.62 121 PHE B CA 1
ATOM 4413 C C . PHE B 1 121 ? 33.719 -18.469 -20 1 96.62 121 PHE B C 1
ATOM 4415 O O . PHE B 1 121 ? 33.594 -17.406 -19.391 1 96.62 121 PHE B O 1
ATOM 4422 N N . VAL B 1 122 ? 33.938 -19.609 -19.375 1 96.81 122 VAL B N 1
ATOM 4423 C CA . VAL B 1 122 ? 34.156 -19.688 -17.938 1 96.81 122 VAL B CA 1
ATOM 4424 C C . VAL B 1 122 ? 35.438 -18.906 -17.562 1 96.81 122 VAL B C 1
ATOM 4426 O O . VAL B 1 122 ? 35.438 -18.141 -16.594 1 96.81 122 VAL B O 1
ATOM 4429 N N . ALA B 1 123 ? 36.406 -19.109 -18.375 1 96.25 123 ALA B N 1
ATOM 4430 C CA . ALA B 1 123 ? 37.656 -18.391 -18.141 1 96.25 123 ALA B CA 1
ATOM 4431 C C . ALA B 1 123 ? 37.469 -16.875 -18.297 1 96.25 123 ALA B C 1
ATOM 4433 O O . ALA B 1 123 ? 38 -16.094 -17.484 1 96.25 123 ALA B O 1
ATOM 4434 N N . CYS B 1 124 ? 36.781 -16.5 -19.281 1 96.44 124 CYS B N 1
ATOM 4435 C CA . CYS B 1 124 ? 36.469 -15.086 -19.5 1 96.44 124 CYS B CA 1
ATOM 4436 C C . CYS B 1 124 ? 35.719 -14.516 -18.312 1 96.44 124 CYS B C 1
ATOM 4438 O O . CYS B 1 124 ? 36 -13.406 -17.859 1 96.44 124 CYS B O 1
ATOM 4440 N N . GLY B 1 125 ? 34.75 -15.281 -17.859 1 96.25 125 GLY B N 1
ATOM 4441 C CA . GLY B 1 125 ? 33.969 -14.844 -16.703 1 96.25 125 GLY B CA 1
ATOM 4442 C C . GLY B 1 125 ? 34.812 -14.695 -15.445 1 96.25 125 GLY B C 1
ATOM 4443 O O . GLY B 1 125 ? 34.625 -13.734 -14.695 1 96.25 125 GLY B O 1
ATOM 4444 N N . LEU B 1 126 ? 35.688 -15.617 -15.242 1 94.75 126 LEU B N 1
ATOM 4445 C CA . LEU B 1 126 ? 36.562 -15.578 -14.078 1 94.75 126 LEU B CA 1
ATOM 4446 C C . LEU B 1 126 ? 37.469 -14.367 -14.133 1 94.75 126 LEU B C 1
ATOM 4448 O O . LEU B 1 126 ? 37.656 -13.664 -13.133 1 94.75 126 LEU B O 1
ATOM 4452 N N . ILE B 1 127 ? 38 -14.07 -15.281 1 94.75 127 ILE B N 1
ATOM 4453 C CA . ILE B 1 127 ? 38.938 -12.945 -15.453 1 94.75 127 ILE B CA 1
ATOM 4454 C C . ILE B 1 127 ? 38.188 -11.633 -15.242 1 94.75 127 ILE B C 1
ATOM 4456 O O . ILE B 1 127 ? 38.625 -10.781 -14.461 1 94.75 127 ILE B O 1
ATOM 4460 N N . LEU B 1 128 ? 37.094 -11.484 -15.875 1 93.56 128 LEU B N 1
ATOM 4461 C CA . LEU B 1 128 ? 36.312 -10.266 -15.734 1 93.56 128 LEU B CA 1
ATOM 4462 C C . LEU B 1 128 ? 35.781 -10.102 -14.312 1 93.56 128 LEU B C 1
ATOM 4464 O O . LEU B 1 128 ? 35.75 -8.992 -13.781 1 93.56 128 LEU B O 1
ATOM 4468 N N . GLY B 1 129 ? 35.375 -11.227 -13.711 1 91.56 129 GLY B N 1
ATOM 4469 C CA . GLY B 1 129 ? 34.875 -11.203 -12.352 1 91.56 129 GLY B CA 1
ATOM 4470 C C . GLY B 1 129 ? 35.906 -10.742 -11.336 1 91.56 129 GLY B C 1
ATOM 4471 O O . GLY B 1 129 ? 35.562 -10.078 -10.352 1 91.56 129 GLY B O 1
ATOM 4472 N N . VAL B 1 130 ? 37.062 -11.039 -11.617 1 88.75 130 VAL B N 1
ATOM 4473 C CA . VAL B 1 130 ? 38.125 -10.68 -10.688 1 88.75 130 VAL B CA 1
ATOM 4474 C C . VAL B 1 130 ? 38.594 -9.242 -10.945 1 88.75 130 VAL B C 1
ATOM 4476 O O . VAL B 1 130 ? 38.875 -8.5 -10.008 1 88.75 130 VAL B O 1
ATOM 4479 N N . ILE B 1 131 ? 38.5 -8.734 -12.117 1 89.06 131 ILE B N 1
ATOM 4480 C CA . ILE B 1 131 ? 39.062 -7.441 -12.492 1 89.06 131 ILE B CA 1
ATOM 4481 C C . ILE B 1 131 ? 38 -6.348 -12.336 1 89.06 131 ILE B C 1
ATOM 4483 O O . ILE B 1 131 ? 38.312 -5.238 -11.891 1 89.06 131 ILE B O 1
ATOM 4487 N N . SER B 1 132 ? 36.781 -6.621 -12.617 1 88.94 132 SER B N 1
ATOM 4488 C CA . SER B 1 132 ? 35.719 -5.609 -12.734 1 88.94 132 SER B CA 1
ATOM 4489 C C . SER B 1 132 ? 35.5 -4.883 -11.414 1 88.94 132 SER B C 1
ATOM 4491 O O . SER B 1 132 ? 35.281 -3.668 -11.398 1 88.94 132 SER B O 1
ATOM 4493 N N . PRO B 1 133 ? 35.594 -5.594 -10.273 1 84.62 133 PRO B N 1
ATOM 4494 C CA . PRO B 1 133 ? 35.406 -4.852 -9.023 1 84.62 133 PRO B CA 1
ATOM 4495 C C . PRO B 1 133 ? 36.469 -3.801 -8.789 1 84.62 133 PRO B C 1
ATOM 4497 O O . PRO B 1 133 ? 36.219 -2.775 -8.156 1 84.62 133 PRO B O 1
ATOM 4500 N N . PHE B 1 134 ? 37.594 -3.998 -9.281 1 80.19 134 PHE B N 1
ATOM 4501 C CA . PHE B 1 134 ? 38.719 -3.102 -9.031 1 80.19 134 PHE B CA 1
ATOM 4502 C C . PHE B 1 134 ? 38.75 -1.967 -10.047 1 80.19 134 PHE B C 1
ATOM 4504 O O . PHE B 1 134 ? 39.281 -0.891 -9.773 1 80.19 134 PHE B O 1
ATOM 4511 N N . ILE B 1 135 ? 38.25 -2.17 -11.164 1 75.75 135 ILE B N 1
ATOM 4512 C CA . ILE B 1 135 ? 38.188 -1.13 -12.18 1 75.75 135 ILE B CA 1
ATOM 4513 C C . ILE B 1 135 ? 37.094 -0.135 -11.844 1 75.75 135 ILE B C 1
ATOM 4515 O O . ILE B 1 135 ? 37.25 1.073 -12.023 1 75.75 135 ILE B O 1
ATOM 4519 N N . LEU B 1 136 ? 36.031 -0.656 -11.477 1 69.62 136 LEU B N 1
ATOM 4520 C CA . LEU B 1 136 ? 34.875 0.197 -11.266 1 69.62 136 LEU B CA 1
ATOM 4521 C C . LEU B 1 136 ? 34.906 0.848 -9.891 1 69.62 136 LEU B C 1
ATOM 4523 O O . LEU B 1 136 ? 34.219 1.838 -9.641 1 69.62 136 LEU B O 1
ATOM 4527 N N . ASN B 1 137 ? 35.5 0.272 -8.93 1 59.88 137 ASN B N 1
ATOM 4528 C CA . ASN B 1 137 ? 35.5 0.765 -7.559 1 59.88 137 ASN B CA 1
ATOM 4529 C C . ASN B 1 137 ? 36.562 1.846 -7.371 1 59.88 137 ASN B C 1
ATOM 4531 O O . ASN B 1 137 ? 37.531 1.656 -6.621 1 59.88 137 ASN B O 1
ATOM 4535 N N . ARG B 1 138 ? 37.094 2.553 -8.328 1 54.28 138 ARG B N 1
ATOM 4536 C CA . ARG B 1 138 ? 37.812 3.615 -7.633 1 54.28 138 ARG B CA 1
ATOM 4537 C C . ARG B 1 138 ? 37.031 4.082 -6.398 1 54.28 138 ARG B C 1
ATOM 4539 O O . ARG B 1 138 ? 37.625 4.496 -5.406 1 54.28 138 ARG B O 1
ATOM 4546 N N . THR B 1 139 ? 35.875 4.113 -6.473 1 48.53 139 THR B N 1
ATOM 4547 C CA . THR B 1 139 ? 35.031 4.719 -5.441 1 48.53 139 THR B CA 1
ATOM 4548 C C . THR B 1 139 ? 34.625 3.682 -4.398 1 48.53 139 THR B C 1
ATOM 4550 O O . THR B 1 139 ? 34.125 4.031 -3.338 1 48.53 139 THR B O 1
ATOM 4553 N N . TRP B 1 140 ? 34.625 2.371 -4.801 1 52.56 140 TRP B N 1
ATOM 4554 C CA . TRP B 1 140 ? 34.062 1.501 -3.777 1 52.56 140 TRP B CA 1
ATOM 4555 C C . TRP B 1 140 ? 35.125 1.063 -2.779 1 52.56 140 TRP B C 1
ATOM 4557 O O . TRP B 1 140 ? 36.312 0.929 -3.133 1 52.56 140 TRP B O 1
ATOM 4567 N N . ARG B 1 141 ? 34.938 1.216 -1.604 1 55.97 141 ARG B N 1
ATOM 4568 C CA . ARG B 1 141 ? 35.812 0.819 -0.508 1 55.97 141 ARG B CA 1
ATOM 4569 C C . ARG B 1 141 ? 36.375 -0.588 -0.725 1 55.97 141 ARG B C 1
ATOM 4571 O O . ARG B 1 141 ? 35.625 -1.49 -1.13 1 55.97 141 ARG B O 1
ATOM 4578 N N . LEU B 1 142 ? 37.594 -0.716 -0.813 1 52.62 142 LEU B N 1
ATOM 4579 C CA . LEU B 1 142 ? 38.375 -1.932 -1.058 1 52.62 142 LEU B CA 1
ATOM 4580 C C . LEU B 1 142 ? 37.688 -3.146 -0.458 1 52.62 142 LEU B C 1
ATOM 4582 O O . LEU B 1 142 ? 37.656 -4.223 -1.062 1 52.62 142 LEU B O 1
ATOM 4586 N N . GLY B 1 143 ? 37.062 -3.002 0.735 1 59.16 143 GLY B N 1
ATOM 4587 C CA . GLY B 1 143 ? 36.406 -4.09 1.43 1 59.16 143 GLY B CA 1
ATOM 4588 C C . GLY B 1 143 ? 35.188 -4.625 0.678 1 59.16 143 GLY B C 1
ATOM 4589 O O . GLY B 1 143 ? 35.031 -5.84 0.565 1 59.16 143 GLY B O 1
ATOM 4590 N N . LYS B 1 144 ? 34.625 -3.832 0.008 1 74.62 144 LYS B N 1
ATOM 4591 C CA . LYS B 1 144 ? 33.438 -4.25 -0.727 1 74.62 144 LYS B CA 1
ATOM 4592 C C . LYS B 1 144 ? 33.812 -4.938 -2.035 1 74.62 144 LYS B C 1
ATOM 4594 O O . LYS B 1 144 ? 33.125 -5.871 -2.471 1 74.62 144 LYS B O 1
ATOM 4599 N N . ALA B 1 145 ? 35.062 -4.691 -2.488 1 79.25 145 ALA B N 1
ATOM 4600 C CA . ALA B 1 145 ? 35.531 -5.273 -3.748 1 79.25 145 ALA B CA 1
ATOM 4601 C C . ALA B 1 145 ? 35.875 -6.754 -3.576 1 79.25 145 ALA B C 1
ATOM 4603 O O . ALA B 1 145 ? 35.562 -7.57 -4.445 1 79.25 145 ALA B O 1
ATOM 4604 N N . TRP B 1 146 ? 36.438 -7.137 -2.467 1 84.06 146 TRP B N 1
ATOM 4605 C CA . TRP B 1 146 ? 36.812 -8.523 -2.234 1 84.06 146 TRP B CA 1
ATOM 4606 C C . TRP B 1 146 ? 35.594 -9.422 -2.117 1 84.06 146 TRP B C 1
ATOM 4608 O O . TRP B 1 146 ? 35.625 -10.586 -2.529 1 84.06 146 TRP B O 1
ATOM 4618 N N . TRP B 1 147 ? 34.562 -8.93 -1.575 1 85 147 TRP B N 1
ATOM 4619 C CA . TRP B 1 147 ? 33.344 -9.711 -1.491 1 85 147 TRP B CA 1
ATOM 4620 C C . TRP B 1 147 ? 32.781 -9.984 -2.881 1 85 147 TRP B C 1
ATOM 4622 O O . TRP B 1 147 ? 32.25 -11.07 -3.137 1 85 147 TRP B O 1
ATOM 4632 N N . LEU B 1 148 ? 32.906 -9.086 -3.727 1 88.94 148 LEU B N 1
ATOM 4633 C CA . LEU B 1 148 ? 32.438 -9.266 -5.094 1 88.94 148 LEU B CA 1
ATOM 4634 C C . LEU B 1 148 ? 33.281 -10.289 -5.836 1 88.94 148 LEU B C 1
ATOM 4636 O O . LEU B 1 148 ? 32.781 -11.094 -6.613 1 88.94 148 LEU B O 1
ATOM 4640 N N . VAL B 1 149 ? 34.562 -10.242 -5.531 1 90.25 149 VAL B N 1
ATOM 4641 C CA . VAL B 1 149 ? 35.469 -11.219 -6.137 1 90.25 149 VAL B CA 1
ATOM 4642 C C . VAL B 1 149 ? 35.125 -12.625 -5.648 1 90.25 149 VAL B C 1
ATOM 4644 O O . VAL B 1 149 ? 35.062 -13.57 -6.438 1 90.25 149 VAL B O 1
ATOM 4647 N N . LEU B 1 150 ? 34.844 -12.734 -4.418 1 92.19 150 LEU B N 1
ATOM 4648 C CA . LEU B 1 150 ? 34.469 -14.023 -3.844 1 92.19 150 LEU B CA 1
ATOM 4649 C C . LEU B 1 150 ? 33.188 -14.562 -4.488 1 92.19 150 LEU B C 1
ATOM 4651 O O . LEU B 1 150 ? 33.094 -15.766 -4.742 1 92.19 150 LEU B O 1
ATOM 4655 N N . VAL B 1 151 ? 32.25 -13.742 -4.73 1 92.56 151 VAL B N 1
ATOM 4656 C CA . VAL B 1 151 ? 31 -14.148 -5.375 1 92.56 151 VAL B CA 1
ATOM 4657 C C . VAL B 1 151 ? 31.297 -14.641 -6.789 1 92.56 151 VAL B C 1
ATOM 4659 O O . VAL B 1 151 ? 30.734 -15.656 -7.223 1 92.56 151 VAL B O 1
ATOM 4662 N N . GLN B 1 152 ? 32.188 -13.969 -7.473 1 93.94 152 GLN B N 1
ATOM 4663 C CA . GLN B 1 152 ? 32.5 -14.367 -8.836 1 93.94 152 GLN B CA 1
ATOM 4664 C C . GLN B 1 152 ? 33.25 -15.703 -8.852 1 93.94 152 GLN B C 1
ATOM 4666 O O . GLN B 1 152 ? 33 -16.547 -9.719 1 93.94 152 GLN B O 1
ATOM 4671 N N . LEU B 1 153 ? 34.094 -15.883 -7.91 1 95.44 153 LEU B N 1
ATOM 4672 C CA . LEU B 1 153 ? 34.781 -17.172 -7.809 1 95.44 153 LEU B CA 1
ATOM 4673 C C . LEU B 1 153 ? 33.781 -18.297 -7.523 1 95.44 153 LEU B C 1
ATOM 4675 O O . LEU B 1 153 ? 33.875 -19.375 -8.086 1 95.44 153 LEU B O 1
ATOM 4679 N N . ALA B 1 154 ? 32.875 -17.984 -6.711 1 96.12 154 ALA B N 1
ATOM 4680 C CA . ALA B 1 154 ? 31.844 -18.969 -6.344 1 96.12 154 ALA B CA 1
ATOM 4681 C C . ALA B 1 154 ? 30.969 -19.312 -7.535 1 96.12 154 ALA B C 1
ATOM 4683 O O . ALA B 1 154 ? 30.391 -20.406 -7.598 1 96.12 154 ALA B O 1
ATOM 4684 N N . ILE B 1 155 ? 30.828 -18.438 -8.461 1 95.88 155 ILE B N 1
ATOM 4685 C CA . ILE B 1 155 ? 30.016 -18.672 -9.648 1 95.88 155 ILE B CA 1
ATOM 4686 C C . ILE B 1 155 ? 30.812 -19.484 -10.664 1 95.88 155 ILE B C 1
ATOM 4688 O O . ILE B 1 155 ? 30.344 -20.531 -11.125 1 95.88 155 ILE B O 1
ATOM 4692 N N . TRP B 1 156 ? 32.062 -19.109 -10.898 1 96.44 156 TRP B N 1
ATOM 4693 C CA . TRP B 1 156 ? 32.75 -19.594 -12.102 1 96.44 156 TRP B CA 1
ATOM 4694 C C . TRP B 1 156 ? 33.562 -20.844 -11.797 1 96.44 156 TRP B C 1
ATOM 4696 O O . TRP B 1 156 ? 33.75 -21.688 -12.672 1 96.44 156 TRP B O 1
ATOM 4706 N N . ILE B 1 157 ? 34 -21.078 -10.555 1 96.75 157 ILE B N 1
ATOM 4707 C CA . ILE B 1 157 ? 34.812 -22.25 -10.234 1 96.75 157 ILE B CA 1
ATOM 4708 C C . ILE B 1 157 ? 33.938 -23.516 -10.367 1 96.75 157 ILE B C 1
ATOM 4710 O O . ILE B 1 157 ? 34.312 -24.453 -11.07 1 96.75 157 ILE B O 1
ATOM 4714 N N . PRO B 1 158 ? 32.844 -23.516 -9.727 1 96.88 158 PRO B N 1
ATOM 4715 C CA . PRO B 1 158 ? 31.984 -24.688 -9.945 1 96.88 158 PRO B CA 1
ATOM 4716 C C . PRO B 1 158 ? 31.562 -24.859 -11.406 1 96.88 158 PRO B C 1
ATOM 4718 O O . PRO B 1 158 ? 31.484 -25.984 -11.906 1 96.88 158 PRO B O 1
ATOM 4721 N N . ALA B 1 159 ? 31.266 -23.766 -12.07 1 96.56 159 ALA B N 1
ATOM 4722 C CA . ALA B 1 159 ? 30.922 -23.859 -13.492 1 96.56 159 ALA B CA 1
ATOM 4723 C C . ALA B 1 159 ? 32.062 -24.516 -14.281 1 96.56 159 ALA B C 1
ATOM 4725 O O . ALA B 1 159 ? 31.797 -25.312 -15.18 1 96.56 159 ALA B O 1
ATOM 4726 N N . TRP B 1 160 ? 33.25 -24.141 -13.953 1 96.44 160 TRP B N 1
ATOM 4727 C CA . TRP B 1 160 ? 34.438 -24.766 -14.555 1 96.44 160 TRP B CA 1
ATOM 4728 C C . TRP B 1 160 ? 34.438 -26.266 -14.281 1 96.44 160 TRP B C 1
ATOM 4730 O O . TRP B 1 160 ? 34.688 -27.062 -15.18 1 96.44 160 TRP B O 1
ATOM 4740 N N . PHE B 1 161 ? 34.219 -26.594 -13.086 1 97.31 161 PHE B N 1
ATOM 4741 C CA . PHE B 1 161 ? 34.219 -28 -12.68 1 97.31 161 PHE B CA 1
ATOM 4742 C C . PHE B 1 161 ? 33.156 -28.781 -13.445 1 97.31 161 PHE B C 1
ATOM 4744 O O . PHE B 1 161 ? 33.469 -29.859 -13.977 1 97.31 161 PHE B O 1
ATOM 4751 N N . PHE B 1 162 ? 32 -28.297 -13.508 1 96.88 162 PHE B N 1
ATOM 4752 C CA . PHE B 1 162 ? 30.891 -28.969 -14.188 1 96.88 162 PHE B CA 1
ATOM 4753 C C . PHE B 1 162 ? 31.188 -29.109 -15.68 1 96.88 162 PHE B C 1
ATOM 4755 O O . PHE B 1 162 ? 31.016 -30.188 -16.25 1 96.88 162 PHE B O 1
ATOM 4762 N N . ALA B 1 163 ? 31.641 -28.031 -16.266 1 96.19 163 ALA B N 1
ATOM 4763 C CA . ALA B 1 163 ? 31.938 -28.047 -17.688 1 96.19 163 ALA B CA 1
ATOM 4764 C C . ALA B 1 163 ? 33.031 -29.047 -18.016 1 96.19 163 ALA B C 1
ATOM 4766 O O . ALA B 1 163 ? 32.969 -29.781 -19 1 96.19 163 ALA B O 1
ATOM 4767 N N . SER B 1 164 ? 34.062 -29.172 -17.188 1 96.19 164 SER B N 1
ATOM 4768 C CA . SER B 1 164 ? 35.188 -30.062 -17.391 1 96.19 164 SER B CA 1
ATOM 4769 C C . SER B 1 164 ? 34.781 -31.531 -17.266 1 96.19 164 SER B C 1
ATOM 4771 O O . SER B 1 164 ? 35.375 -32.406 -17.875 1 96.19 164 SER B O 1
ATOM 4773 N N . ASN B 1 165 ? 33.75 -31.766 -16.5 1 96.19 165 ASN B N 1
ATOM 4774 C CA . ASN B 1 165 ? 33.281 -33.125 -16.266 1 96.19 165 ASN B CA 1
ATOM 4775 C C . ASN B 1 165 ? 32.125 -33.5 -17.172 1 96.19 165 ASN B C 1
ATOM 4777 O O . ASN B 1 165 ? 31.422 -34.5 -16.953 1 96.19 165 ASN B O 1
ATOM 4781 N N . GLY B 1 166 ? 31.75 -32.656 -18.062 1 94.38 166 GLY B N 1
ATOM 4782 C CA . GLY B 1 166 ? 30.719 -32.938 -19.047 1 94.38 166 GLY B CA 1
ATOM 4783 C C . GLY B 1 166 ? 29.312 -32.688 -18.531 1 94.38 166 GLY B C 1
ATOM 4784 O O . GLY B 1 166 ? 28.344 -33.125 -19.141 1 94.38 166 GLY B O 1
ATOM 4785 N N . GLN B 1 167 ? 29.172 -32.125 -17.406 1 95.62 167 GLN B N 1
ATOM 4786 C CA . GLN B 1 167 ? 27.875 -31.75 -16.859 1 95.62 167 GLN B CA 1
ATOM 4787 C C . GLN B 1 167 ? 27.453 -30.359 -17.297 1 95.62 167 GLN B C 1
ATOM 4789 O O . GLN B 1 167 ? 27.422 -29.422 -16.484 1 95.62 167 GLN B O 1
ATOM 4794 N N . TYR B 1 168 ? 27.047 -30.219 -18.547 1 95.06 168 TYR B N 1
ATOM 4795 C CA . TYR B 1 168 ? 26.812 -28.938 -19.188 1 95.06 168 TYR B CA 1
ATOM 4796 C C . TYR B 1 168 ? 25.562 -28.266 -18.625 1 95.06 168 TYR B C 1
ATOM 4798 O O . TYR B 1 168 ? 25.5 -27.031 -18.531 1 95.06 168 TYR B O 1
ATOM 4806 N N . ARG B 1 169 ? 24.578 -29.047 -18.234 1 93.81 169 ARG B N 1
ATOM 4807 C CA . ARG B 1 169 ? 23.375 -28.5 -17.625 1 93.81 169 ARG B CA 1
ATOM 4808 C C . ARG B 1 169 ? 23.703 -27.797 -16.312 1 93.81 169 ARG B C 1
ATOM 4810 O O . ARG B 1 169 ? 23.281 -26.672 -16.062 1 93.81 169 ARG B O 1
ATOM 4817 N N . ASP B 1 170 ? 24.484 -28.484 -15.555 1 95.69 170 ASP B N 1
ATOM 4818 C CA . ASP B 1 170 ? 24.875 -27.922 -14.273 1 95.69 170 ASP B CA 1
ATOM 4819 C C . ASP B 1 170 ? 25.766 -26.688 -14.469 1 95.69 170 ASP B C 1
ATOM 4821 O O . ASP B 1 170 ? 25.703 -25.734 -13.695 1 95.69 170 ASP B O 1
ATOM 4825 N N . ALA B 1 171 ? 26.578 -26.75 -15.492 1 95.94 171 ALA B N 1
ATOM 4826 C CA . ALA B 1 171 ? 27.453 -25.609 -15.789 1 95.94 171 ALA B CA 1
ATOM 4827 C C . ALA B 1 171 ? 26.625 -24.375 -16.141 1 95.94 171 ALA B C 1
ATOM 4829 O O . ALA B 1 171 ? 27.031 -23.25 -15.852 1 95.94 171 ALA B O 1
ATOM 4830 N N . ALA B 1 172 ? 25.5 -24.562 -16.703 1 95.12 172 ALA B N 1
ATOM 4831 C CA . ALA B 1 172 ? 24.641 -23.453 -17.125 1 95.12 172 ALA B CA 1
ATOM 4832 C C . ALA B 1 172 ? 23.734 -23 -15.992 1 95.12 172 ALA B C 1
ATOM 4834 O O . ALA B 1 172 ? 23.594 -21.797 -15.75 1 95.12 172 ALA B O 1
ATOM 4835 N N . TYR B 1 173 ? 23.172 -23.891 -15.188 1 96 173 TYR B N 1
ATOM 4836 C CA . TYR B 1 173 ? 22.125 -23.562 -14.219 1 96 173 TYR B CA 1
ATOM 4837 C C . TYR B 1 173 ? 22.734 -23.156 -12.883 1 96 173 TYR B C 1
ATOM 4839 O O . TYR B 1 173 ? 22.125 -22.406 -12.117 1 96 173 TYR B O 1
ATOM 4847 N N . TYR B 1 174 ? 23.906 -23.594 -12.617 1 96.56 174 TYR B N 1
ATOM 4848 C CA . TYR B 1 174 ? 24.516 -23.281 -11.328 1 96.56 174 TYR B CA 1
ATOM 4849 C C . TYR B 1 174 ? 24.75 -21.781 -11.195 1 96.56 174 TYR B C 1
ATOM 4851 O O . TYR B 1 174 ? 24.453 -21.188 -10.156 1 96.56 174 TYR B O 1
ATOM 4859 N N . PRO B 1 175 ? 25.312 -21.109 -12.219 1 96.38 175 PRO B N 1
ATOM 4860 C CA . PRO B 1 175 ? 25.484 -19.656 -12.102 1 96.38 175 PRO B CA 1
ATOM 4861 C C . PRO B 1 175 ? 24.156 -18.938 -11.859 1 96.38 175 PRO B C 1
ATOM 4863 O O . PRO B 1 175 ? 24.125 -17.922 -11.141 1 96.38 175 PRO B O 1
ATOM 4866 N N . LEU B 1 176 ? 23.094 -19.406 -12.477 1 96.44 176 LEU B N 1
ATOM 4867 C CA . LEU B 1 176 ? 21.781 -18.812 -12.234 1 96.44 176 LEU B CA 1
ATOM 4868 C C . LEU B 1 176 ? 21.375 -19 -10.773 1 96.44 176 LEU B C 1
ATOM 4870 O O . LEU B 1 176 ? 20.766 -18.094 -10.188 1 96.44 176 LEU B O 1
ATOM 4874 N N . PHE B 1 177 ? 21.734 -20.156 -10.25 1 97.06 177 PHE B N 1
ATOM 4875 C CA . PHE B 1 177 ? 21.469 -20.406 -8.836 1 97.06 177 PHE B CA 1
ATOM 4876 C C . PHE B 1 177 ? 22.141 -19.344 -7.973 1 97.06 177 PHE B C 1
ATOM 4878 O O . PHE B 1 177 ? 21.5 -18.719 -7.133 1 97.06 177 PHE B O 1
ATOM 4885 N N . LEU B 1 178 ? 23.312 -19.172 -8.188 1 97.06 178 LEU B N 1
ATOM 4886 C CA . LEU B 1 178 ? 24.062 -18.25 -7.348 1 97.06 178 LEU B CA 1
ATOM 4887 C C . LEU B 1 178 ? 23.594 -16.812 -7.586 1 97.06 178 LEU B C 1
ATOM 4889 O O . LEU B 1 178 ? 23.578 -16 -6.66 1 97.06 178 LEU B O 1
ATOM 4893 N N . LEU B 1 179 ? 23.312 -16.453 -8.836 1 96.38 179 LEU B N 1
ATOM 4894 C CA . LEU B 1 179 ? 22.797 -15.117 -9.133 1 96.38 179 LEU B CA 1
ATOM 4895 C C . LEU B 1 179 ? 21.531 -14.836 -8.328 1 96.38 179 LEU B C 1
ATOM 4897 O O . LEU B 1 179 ? 21.438 -13.797 -7.66 1 96.38 179 LEU B O 1
ATOM 4901 N N . TYR B 1 180 ? 20.562 -15.672 -8.305 1 96.62 180 TYR B N 1
ATOM 4902 C CA . TYR B 1 180 ? 19.281 -15.461 -7.637 1 96.62 180 TYR B CA 1
ATOM 4903 C C . TYR B 1 180 ? 19.438 -15.531 -6.121 1 96.62 180 TYR B C 1
ATOM 4905 O O . TYR B 1 180 ? 18.688 -14.883 -5.383 1 96.62 180 TYR B O 1
ATOM 4913 N N . LEU B 1 181 ? 20.422 -16.344 -5.719 1 97.25 181 LEU B N 1
ATOM 4914 C CA . LEU B 1 181 ? 20.734 -16.328 -4.297 1 97.25 181 LEU B CA 1
ATOM 4915 C C . LEU B 1 181 ? 21.281 -14.969 -3.879 1 97.25 181 LEU B C 1
ATOM 4917 O O . LEU B 1 181 ? 20.953 -14.461 -2.805 1 97.25 181 LEU B O 1
ATOM 4921 N N . CYS B 1 182 ? 22.125 -14.406 -4.711 1 96.38 182 CYS B N 1
ATOM 4922 C CA . CYS B 1 182 ? 22.656 -13.078 -4.445 1 96.38 182 CYS B CA 1
ATOM 4923 C C . CYS B 1 182 ? 21.547 -12.039 -4.375 1 96.38 182 CYS B C 1
ATOM 4925 O O . CYS B 1 182 ? 21.609 -11.125 -3.549 1 96.38 182 CYS B O 1
ATOM 4927 N N . ILE B 1 183 ? 20.562 -12.156 -5.258 1 96.62 183 ILE B N 1
ATOM 4928 C CA . ILE B 1 183 ? 19.438 -11.242 -5.23 1 96.62 183 ILE B CA 1
ATOM 4929 C C . ILE B 1 183 ? 18.75 -11.305 -3.863 1 96.62 183 ILE B C 1
ATOM 4931 O O . ILE B 1 183 ? 18.469 -10.266 -3.254 1 96.62 183 ILE B O 1
ATOM 4935 N N . ALA B 1 184 ? 18.547 -12.523 -3.379 1 96.5 184 ALA B N 1
ATOM 4936 C CA . ALA B 1 184 ? 17.922 -12.711 -2.076 1 96.5 184 ALA B CA 1
ATOM 4937 C C . ALA B 1 184 ? 18.734 -12.055 -0.967 1 96.5 184 ALA B C 1
ATOM 4939 O O . ALA B 1 184 ? 18.188 -11.344 -0.123 1 96.5 184 ALA B O 1
ATOM 4940 N N . VAL B 1 185 ? 19.984 -12.203 -1.035 1 95.81 185 VAL B N 1
ATOM 4941 C CA . VAL B 1 185 ? 20.875 -11.672 -0.005 1 95.81 185 VAL B CA 1
ATOM 4942 C C . VAL B 1 185 ? 20.859 -10.148 -0.056 1 95.81 185 VAL B C 1
ATOM 4944 O O . VAL B 1 185 ? 20.781 -9.484 0.981 1 95.81 185 VAL B O 1
ATOM 4947 N N . VAL B 1 186 ? 20.984 -9.586 -1.211 1 94.88 186 VAL B N 1
ATOM 4948 C CA . VAL B 1 186 ? 21.047 -8.133 -1.35 1 94.88 186 VAL B CA 1
ATOM 4949 C C . VAL B 1 186 ? 19.719 -7.512 -0.938 1 94.88 186 VAL B C 1
ATOM 4951 O O . VAL B 1 186 ? 19.688 -6.457 -0.299 1 94.88 186 VAL B O 1
ATOM 4954 N N . PHE B 1 187 ? 18.625 -8.148 -1.242 1 95.25 187 PHE B N 1
ATOM 4955 C CA . PHE B 1 187 ? 17.328 -7.66 -0.774 1 95.25 187 PHE B CA 1
ATOM 4956 C C . PHE B 1 187 ? 17.25 -7.738 0.746 1 95.25 187 PHE B C 1
ATOM 4958 O O . PHE B 1 187 ? 16.656 -6.859 1.385 1 95.25 187 PHE B O 1
ATOM 4965 N N . GLN B 1 188 ? 17.812 -8.82 1.284 1 95 188 GLN B N 1
ATOM 4966 C CA . GLN B 1 188 ? 17.844 -8.945 2.738 1 95 188 GLN B CA 1
ATOM 4967 C C . GLN B 1 188 ? 18.578 -7.773 3.375 1 95 188 GLN B C 1
ATOM 4969 O O . GLN B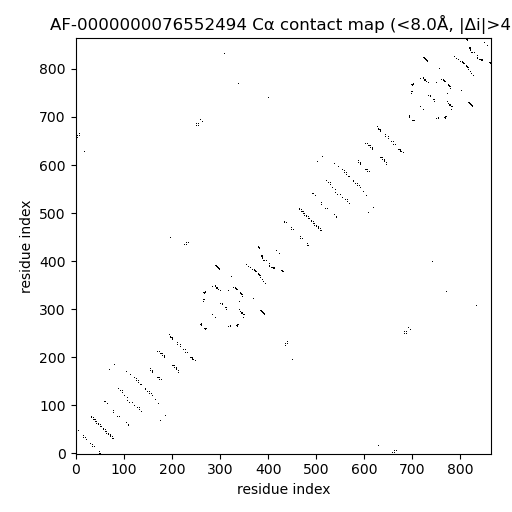 1 188 ? 18.203 -7.309 4.453 1 95 188 GLN B O 1
ATOM 4974 N N . LEU B 1 189 ? 19.531 -7.23 2.727 1 93.19 189 LEU B N 1
ATOM 4975 C CA . LEU B 1 189 ? 20.359 -6.156 3.26 1 93.19 189 LEU B CA 1
ATOM 4976 C C . LEU B 1 189 ? 19.75 -4.793 2.951 1 93.19 189 LEU B C 1
ATOM 4978 O O . LEU B 1 189 ? 19.938 -3.84 3.711 1 93.19 189 LEU B O 1
ATOM 4982 N N . SER B 1 190 ? 19.062 -4.684 1.895 1 92.81 190 SER B N 1
ATOM 4983 C CA . SER B 1 190 ? 18.656 -3.373 1.397 1 92.81 190 SER B CA 1
ATOM 4984 C C . SER B 1 190 ? 17.266 -2.992 1.895 1 92.81 190 SER B C 1
ATOM 4986 O O . SER B 1 190 ? 16.953 -1.808 2.025 1 92.81 190 SER B O 1
ATOM 4988 N N . LEU B 1 191 ? 16.391 -3.963 2.238 1 92.25 191 LEU B N 1
ATOM 4989 C CA . LEU B 1 191 ? 15.016 -3.676 2.633 1 92.25 191 LEU B CA 1
ATOM 4990 C C . LEU B 1 191 ? 14.906 -3.504 4.145 1 92.25 191 LEU B C 1
ATOM 4992 O O . LEU B 1 191 ? 15.781 -3.953 4.887 1 92.25 191 LEU B O 1
ATOM 4996 N N . PRO B 1 192 ? 13.93 -2.793 4.586 1 87.94 192 PRO B N 1
ATOM 4997 C CA . PRO B 1 192 ? 13.781 -2.506 6.016 1 87.94 192 PRO B CA 1
ATOM 4998 C C . PRO B 1 192 ? 13.648 -3.77 6.859 1 87.94 192 PRO B C 1
ATOM 5000 O O . PRO B 1 192 ? 13.008 -4.734 6.438 1 87.94 192 PRO B O 1
ATOM 5003 N N . ARG B 1 193 ? 14.188 -3.85 8.023 1 83.75 193 ARG B N 1
ATOM 5004 C CA . ARG B 1 193 ? 14.305 -5.027 8.875 1 83.75 193 ARG B CA 1
ATOM 5005 C C . ARG B 1 193 ? 12.938 -5.535 9.305 1 83.75 193 ARG B C 1
ATOM 5007 O O . ARG B 1 193 ? 12.695 -6.746 9.336 1 83.75 193 ARG B O 1
ATOM 5014 N N . LYS B 1 194 ? 11.945 -4.758 9.633 1 81.75 194 LYS B N 1
ATOM 5015 C CA . LYS B 1 194 ? 10.68 -5.238 10.164 1 81.75 194 LYS B CA 1
ATOM 5016 C C . LYS B 1 194 ? 9.609 -5.301 9.078 1 81.75 194 LYS B C 1
ATOM 5018 O O . LYS B 1 194 ? 8.414 -5.359 9.375 1 81.75 194 LYS B O 1
ATOM 5023 N N . SER B 1 195 ? 10.133 -5.582 7.863 1 86.69 195 SER B N 1
ATOM 5024 C CA . SER B 1 195 ? 9.18 -5.598 6.758 1 86.69 195 SER B CA 1
ATOM 5025 C C . SER B 1 195 ? 8.711 -7.016 6.449 1 86.69 195 SER B C 1
ATOM 5027 O O . SER B 1 195 ? 9.531 -7.922 6.273 1 86.69 195 SER B O 1
ATOM 5029 N N . LEU B 1 196 ? 7.379 -7.293 6.43 1 85.38 196 LEU B N 1
ATOM 5030 C CA . LEU B 1 196 ? 6.809 -8.562 5.984 1 85.38 196 LEU B CA 1
ATOM 5031 C C . LEU B 1 196 ? 7.059 -8.773 4.496 1 85.38 196 LEU B C 1
ATOM 5033 O O . LEU B 1 196 ? 7.238 -9.914 4.047 1 85.38 196 LEU B O 1
ATOM 5037 N N . GLY B 1 197 ? 7 -7.711 3.764 1 88.19 197 GLY B N 1
ATOM 5038 C CA . GLY B 1 197 ? 7.305 -7.797 2.344 1 88.19 197 GLY B CA 1
ATOM 5039 C C . GLY B 1 197 ? 8.703 -8.305 2.059 1 88.19 197 GLY B C 1
ATOM 5040 O O . GLY B 1 197 ? 8.914 -9.078 1.122 1 88.19 197 GLY B O 1
ATOM 5041 N N . LYS B 1 198 ? 9.672 -7.922 2.881 1 90.88 198 LYS B N 1
ATOM 5042 C CA . LYS B 1 198 ? 11.047 -8.398 2.75 1 90.88 198 LYS B CA 1
ATOM 5043 C C . LYS B 1 198 ? 11.117 -9.922 2.869 1 90.88 198 LYS B C 1
ATOM 5045 O O . LYS B 1 198 ? 11.812 -10.578 2.09 1 90.88 198 LYS B O 1
ATOM 5050 N N . VAL B 1 199 ? 10.383 -10.445 3.809 1 88.44 199 VAL B N 1
ATOM 5051 C CA . VAL B 1 199 ? 10.383 -11.891 4.035 1 88.44 199 VAL B CA 1
ATOM 5052 C C . VAL B 1 199 ? 9.875 -12.609 2.791 1 88.44 199 VAL B C 1
ATOM 5054 O O . VAL B 1 199 ? 10.461 -13.602 2.355 1 88.44 199 VAL B O 1
ATOM 5057 N N . ALA B 1 200 ? 8.82 -12.117 2.246 1 87.94 200 ALA B N 1
ATOM 5058 C CA . ALA B 1 200 ? 8.242 -12.727 1.052 1 87.94 200 ALA B CA 1
ATOM 5059 C C . ALA B 1 200 ? 9.203 -12.656 -0.127 1 87.94 200 ALA B C 1
ATOM 5061 O O . ALA B 1 200 ? 9.391 -13.641 -0.845 1 87.94 200 ALA B O 1
ATOM 5062 N N . ILE B 1 201 ? 9.82 -11.492 -0.319 1 92.25 201 ILE B N 1
ATOM 5063 C CA . ILE B 1 201 ? 10.734 -11.289 -1.436 1 92.25 201 ILE B CA 1
ATOM 5064 C C . ILE B 1 201 ? 11.945 -12.211 -1.284 1 92.25 201 ILE B C 1
ATOM 5066 O O . ILE B 1 201 ? 12.297 -12.938 -2.217 1 92.25 201 ILE B O 1
ATOM 5070 N N . VAL B 1 202 ? 12.523 -12.211 -0.134 1 93.25 202 VAL B N 1
ATOM 5071 C CA . VAL B 1 202 ? 13.719 -13 0.126 1 93.25 202 VAL B CA 1
ATOM 5072 C C . VAL B 1 202 ? 13.391 -14.492 0.001 1 93.25 202 VAL B C 1
ATOM 5074 O O . VAL B 1 202 ? 14.109 -15.234 -0.676 1 93.25 202 VAL B O 1
ATOM 5077 N N . ALA B 1 203 ? 12.289 -14.906 0.605 1 89 203 ALA B N 1
ATOM 5078 C CA . ALA B 1 203 ? 11.875 -16.297 0.486 1 89 203 ALA B CA 1
ATOM 5079 C C . ALA B 1 203 ? 11.633 -16.672 -0.973 1 89 203 ALA B C 1
ATOM 5081 O O . ALA B 1 203 ? 12.016 -17.766 -1.412 1 89 203 ALA B O 1
ATOM 5082 N N . GLY B 1 204 ? 10.984 -15.812 -1.677 1 89.88 204 GLY B N 1
ATOM 5083 C CA . GLY B 1 204 ? 10.711 -16.062 -3.084 1 89.88 204 GLY B CA 1
ATOM 5084 C C . GLY B 1 204 ? 11.969 -16.281 -3.904 1 89.88 204 GLY B C 1
ATOM 5085 O O . GLY B 1 204 ? 12.07 -17.234 -4.668 1 89.88 204 GLY B O 1
ATOM 5086 N N . PHE B 1 205 ? 12.945 -15.438 -3.73 1 94.56 205 PHE B N 1
ATOM 5087 C CA . PHE B 1 205 ? 14.164 -15.523 -4.527 1 94.56 205 PHE B CA 1
ATOM 5088 C C . PHE B 1 205 ? 15.023 -16.688 -4.059 1 94.56 205 PHE B C 1
ATOM 5090 O O . PHE B 1 205 ? 15.727 -17.312 -4.863 1 94.56 205 PHE B O 1
ATOM 5097 N N . VAL B 1 206 ? 14.977 -17.062 -2.777 1 93.94 206 VAL B N 1
ATOM 5098 C CA . VAL B 1 206 ? 15.68 -18.25 -2.303 1 93.94 206 VAL B CA 1
ATOM 5099 C C . VAL B 1 206 ? 15.102 -19.5 -2.959 1 93.94 206 VAL B C 1
ATOM 5101 O O . VAL B 1 206 ? 15.844 -20.359 -3.451 1 93.94 206 VAL B O 1
ATOM 5104 N N . VAL B 1 207 ? 13.82 -19.547 -2.977 1 90.31 207 VAL B N 1
ATOM 5105 C CA . VAL B 1 207 ? 13.164 -20.703 -3.596 1 90.31 207 VAL B CA 1
ATOM 5106 C C . VAL B 1 207 ? 13.492 -20.75 -5.086 1 90.31 207 VAL B C 1
ATOM 5108 O O . VAL B 1 207 ? 13.789 -21.812 -5.629 1 90.31 207 VAL B O 1
ATOM 5111 N N . TRP B 1 208 ? 13.469 -19.578 -5.711 1 91.25 208 TRP B N 1
ATOM 5112 C CA . TRP B 1 208 ? 13.836 -19.5 -7.121 1 91.25 208 TRP B CA 1
ATOM 5113 C C . TRP B 1 208 ? 15.258 -20 -7.344 1 91.25 208 TRP B C 1
ATOM 5115 O O . TRP B 1 208 ? 15.516 -20.75 -8.289 1 91.25 208 TRP B O 1
ATOM 5125 N N . SER B 1 209 ? 16.125 -19.594 -6.492 1 94.81 209 SER B N 1
ATOM 5126 C CA . SER B 1 209 ? 17.531 -20.016 -6.574 1 94.81 209 SER B CA 1
ATOM 5127 C C . SER B 1 209 ? 17.656 -21.531 -6.434 1 94.81 209 SER B C 1
ATOM 5129 O O . SER B 1 209 ? 18.422 -22.156 -7.16 1 94.81 209 SER B O 1
ATOM 5131 N N . LEU B 1 210 ? 16.906 -22.156 -5.582 1 92 210 LEU B N 1
ATOM 5132 C CA . LEU B 1 210 ? 16.984 -23.594 -5.332 1 92 210 LEU B CA 1
ATOM 5133 C C . LEU B 1 210 ? 16.438 -24.375 -6.52 1 92 210 LEU B C 1
ATOM 5135 O O . LEU B 1 210 ? 16.906 -25.484 -6.793 1 92 210 LEU B O 1
ATOM 5139 N N . VAL B 1 211 ? 15.484 -23.797 -7.195 1 90.25 211 VAL B N 1
ATOM 5140 C CA . VAL B 1 211 ? 14.961 -24.453 -8.391 1 90.25 211 VAL B CA 1
ATOM 5141 C C . VAL B 1 211 ? 16.062 -24.594 -9.43 1 90.25 211 VAL B C 1
ATOM 5143 O O . VAL B 1 211 ? 16.172 -25.625 -10.102 1 90.25 211 VAL B O 1
ATOM 5146 N N . PHE B 1 212 ? 16.891 -23.594 -9.586 1 93.31 212 PHE B N 1
ATOM 5147 C CA . PHE B 1 212 ? 18 -23.672 -10.523 1 93.31 212 PHE B CA 1
ATOM 5148 C C . PHE B 1 212 ? 19.016 -24.719 -10.062 1 93.31 212 PHE B C 1
ATOM 5150 O O . PHE B 1 212 ? 19.531 -25.5 -10.875 1 93.31 212 PHE B O 1
ATOM 5157 N N . LEU B 1 213 ? 19.219 -24.75 -8.781 1 94.06 213 LEU B N 1
ATOM 5158 C CA . LEU B 1 213 ? 20.203 -25.672 -8.227 1 94.06 213 LEU B CA 1
ATOM 5159 C C . LEU B 1 213 ? 19.766 -27.125 -8.445 1 94.06 213 LEU B C 1
ATOM 5161 O O . LEU B 1 213 ? 20.578 -27.984 -8.773 1 94.06 213 LEU B O 1
ATOM 5165 N N . LEU B 1 214 ? 18.484 -27.359 -8.289 1 93.12 214 LEU B N 1
ATOM 5166 C CA . LEU B 1 214 ? 17.984 -28.719 -8.32 1 93.12 214 LEU B CA 1
ATOM 5167 C C . LEU B 1 214 ? 17.484 -29.094 -9.711 1 93.12 214 LEU B C 1
ATOM 5169 O O . LEU B 1 214 ? 16.906 -30.156 -9.906 1 93.12 214 LEU B O 1
ATOM 5173 N N . HIS B 1 215 ? 17.688 -28.219 -10.625 1 91.56 215 HIS B N 1
ATOM 5174 C CA . HIS B 1 215 ? 17.141 -28.422 -11.953 1 91.56 215 HIS B CA 1
ATOM 5175 C C . HIS B 1 215 ? 17.641 -29.734 -12.562 1 91.56 215 HIS B C 1
ATOM 5177 O O . HIS B 1 215 ? 16.859 -30.5 -13.117 1 91.56 215 HIS B O 1
ATOM 5183 N N . SER B 1 216 ? 18.969 -30 -12.492 1 90.69 216 SER B N 1
ATOM 5184 C CA . SER B 1 216 ? 19.547 -31.234 -13.039 1 90.69 216 SER B CA 1
ATOM 5185 C C . SER B 1 216 ? 18.984 -32.469 -12.336 1 90.69 216 SER B C 1
ATOM 5187 O O . SER B 1 216 ? 18.672 -33.469 -12.984 1 90.69 216 SER B O 1
ATOM 5189 N N . TRP B 1 217 ? 18.859 -32.344 -11.102 1 91.75 217 TRP B N 1
ATOM 5190 C CA . TRP B 1 217 ? 18.312 -33.438 -10.328 1 91.75 217 TRP B CA 1
ATOM 5191 C C . TRP B 1 217 ? 16.859 -33.719 -10.711 1 91.75 217 TRP B C 1
ATOM 5193 O O . TRP B 1 217 ? 16.484 -34.875 -10.898 1 91.75 217 TRP B O 1
ATOM 5203 N N . VAL B 1 218 ? 16.094 -32.781 -10.906 1 90.5 218 VAL B N 1
ATOM 5204 C CA . VAL B 1 218 ? 14.68 -32.906 -11.266 1 90.5 218 VAL B CA 1
ATOM 5205 C C . VAL B 1 218 ? 14.562 -33.5 -12.672 1 90.5 218 VAL B C 1
ATOM 5207 O O . VAL B 1 218 ? 13.656 -34.281 -12.953 1 90.5 218 VAL B O 1
ATOM 5210 N N . SER B 1 219 ? 15.461 -33.062 -13.547 1 87.12 219 SER B N 1
ATOM 5211 C CA . SER B 1 219 ? 15.445 -33.594 -14.914 1 87.12 219 SER B CA 1
ATOM 5212 C C . SER B 1 219 ? 15.664 -35.094 -14.945 1 87.12 219 SER B C 1
ATOM 5214 O O . SER B 1 219 ? 15.141 -35.781 -15.812 1 87.12 219 SER B O 1
ATOM 5216 N N . ASN B 1 220 ? 16.359 -35.594 -13.992 1 90.62 220 ASN B N 1
ATOM 5217 C CA . ASN B 1 220 ? 16.625 -37 -13.898 1 90.62 220 ASN B CA 1
ATOM 5218 C C . ASN B 1 220 ? 15.547 -37.75 -13.102 1 90.62 220 ASN B C 1
ATOM 5220 O O . ASN B 1 220 ? 15.531 -38.969 -13.047 1 90.62 220 ASN B O 1
ATOM 5224 N N . HIS B 1 221 ? 14.688 -37 -12.5 1 91.31 221 HIS B N 1
ATOM 5225 C CA . HIS B 1 221 ? 13.562 -37.531 -11.742 1 91.31 221 HIS B CA 1
ATOM 5226 C C . HIS B 1 221 ? 12.25 -36.875 -12.188 1 91.31 221 HIS B C 1
ATOM 5228 O O . HIS B 1 221 ? 11.672 -36.062 -11.453 1 91.31 221 HIS B O 1
ATOM 5234 N N . PRO B 1 222 ? 11.758 -37.344 -13.328 1 85.81 222 PRO B N 1
ATOM 5235 C CA . PRO B 1 222 ? 10.625 -36.688 -13.984 1 85.81 222 PRO B CA 1
ATOM 5236 C C . PRO B 1 222 ? 9.375 -36.656 -13.109 1 85.81 222 PRO B C 1
ATOM 5238 O O . PRO B 1 222 ? 8.484 -35.844 -13.328 1 85.81 222 PRO B O 1
ATOM 5241 N N . GLN B 1 223 ? 9.273 -37.562 -12.125 1 83.06 223 GLN B N 1
ATOM 5242 C CA . GLN B 1 223 ? 8.109 -37.594 -11.242 1 83.06 223 GLN B CA 1
ATOM 5243 C C . GLN B 1 223 ? 7.988 -36.281 -10.469 1 83.06 223 GLN B C 1
ATOM 5245 O O . GLN B 1 223 ? 6.906 -35.906 -10 1 83.06 223 GLN B O 1
ATOM 5250 N N . PHE B 1 224 ? 9.117 -35.5 -10.453 1 83.56 224 PHE B N 1
ATOM 5251 C CA . PHE B 1 224 ? 9.109 -34.281 -9.664 1 83.56 224 PHE B CA 1
ATOM 5252 C C . PHE B 1 224 ? 8.953 -33.062 -10.562 1 83.56 224 PHE B C 1
ATOM 5254 O O . PHE B 1 224 ? 8.875 -31.922 -10.078 1 83.56 224 PHE B O 1
ATOM 5261 N N . THR B 1 225 ? 8.836 -33.25 -11.852 1 80.38 225 THR B N 1
ATOM 5262 C CA . THR B 1 225 ? 8.75 -32.156 -12.812 1 80.38 225 THR B CA 1
ATOM 5263 C C . THR B 1 225 ? 7.52 -31.312 -12.547 1 80.38 225 THR B C 1
ATOM 5265 O O . THR B 1 225 ? 7.598 -30.078 -12.555 1 80.38 225 THR B O 1
ATOM 5268 N N . PRO B 1 226 ? 6.367 -31.984 -12.219 1 75.19 226 PRO B N 1
ATOM 5269 C CA . PRO B 1 226 ? 5.195 -31.141 -11.969 1 75.19 226 PRO B CA 1
ATOM 5270 C C . PRO B 1 226 ? 5.332 -30.297 -10.695 1 75.19 226 PRO B C 1
ATOM 5272 O O . PRO B 1 226 ? 4.891 -29.156 -10.664 1 75.19 226 PRO B O 1
ATOM 5275 N N . VAL B 1 227 ? 5.938 -30.859 -9.719 1 78.06 227 VAL B N 1
ATOM 5276 C CA . VAL B 1 227 ? 6.156 -30.156 -8.461 1 78.06 227 VAL B CA 1
ATOM 5277 C C . VAL B 1 227 ? 7.09 -28.969 -8.695 1 78.06 227 VAL B C 1
ATOM 5279 O O . VAL B 1 227 ? 6.836 -27.859 -8.211 1 78.06 227 VAL B O 1
ATOM 5282 N N . ALA B 1 228 ? 8.07 -29.188 -9.445 1 78.56 228 ALA B N 1
ATOM 5283 C CA . ALA B 1 228 ? 9.039 -28.141 -9.75 1 78.56 228 ALA B CA 1
ATOM 5284 C C . ALA B 1 228 ? 8.383 -27 -10.531 1 78.56 228 ALA B C 1
ATOM 5286 O O . ALA B 1 228 ? 8.672 -25.828 -10.289 1 78.56 228 ALA B O 1
ATOM 5287 N N . ALA B 1 229 ? 7.535 -27.359 -11.383 1 76.31 229 ALA B N 1
ATOM 5288 C CA . ALA B 1 229 ? 6.836 -26.359 -12.188 1 76.31 229 ALA B CA 1
ATOM 5289 C C . ALA B 1 229 ? 5.93 -25.484 -11.32 1 76.31 229 ALA B C 1
ATOM 5291 O O . ALA B 1 229 ? 5.844 -24.281 -11.523 1 76.31 229 ALA B O 1
ATOM 5292 N N . GLU B 1 230 ? 5.32 -26.094 -10.352 1 76.25 230 GLU B N 1
ATOM 5293 C CA . GLU B 1 230 ? 4.453 -25.359 -9.438 1 76.25 230 GLU B CA 1
ATOM 5294 C C . GLU B 1 230 ? 5.258 -24.391 -8.578 1 76.25 230 GLU B C 1
ATOM 5296 O O . GLU B 1 230 ? 4.836 -23.25 -8.359 1 76.25 230 GLU B O 1
ATOM 5301 N N . ILE B 1 231 ? 6.344 -24.875 -8.164 1 79.44 231 ILE B N 1
ATOM 5302 C CA . ILE B 1 231 ? 7.207 -24.031 -7.348 1 79.44 231 ILE B CA 1
ATOM 5303 C C . ILE B 1 231 ? 7.664 -22.828 -8.156 1 79.44 231 ILE B C 1
ATOM 5305 O O . ILE B 1 231 ? 7.652 -21.688 -7.66 1 79.44 231 ILE B O 1
ATOM 5309 N N . TRP B 1 232 ? 7.977 -23.062 -9.367 1 77.12 232 TRP B N 1
ATOM 5310 C CA . TRP B 1 232 ? 8.438 -22.016 -10.273 1 77.12 232 TRP B CA 1
ATOM 5311 C C . TRP B 1 232 ? 7.363 -20.953 -10.477 1 77.12 232 TRP B C 1
ATOM 5313 O O . TRP B 1 232 ? 7.664 -19.766 -10.57 1 77.12 232 TRP B O 1
ATOM 5323 N N . ASP B 1 233 ? 6.172 -21.359 -10.438 1 74.88 233 ASP B N 1
ATOM 5324 C CA . ASP B 1 233 ? 5.062 -20.453 -10.703 1 74.88 233 ASP B CA 1
ATOM 5325 C C . ASP B 1 233 ? 4.711 -19.641 -9.453 1 74.88 233 ASP B C 1
ATOM 5327 O O . ASP B 1 233 ? 4.402 -18.453 -9.547 1 74.88 233 ASP B O 1
ATOM 5331 N N . TRP B 1 234 ? 4.828 -20.203 -8.406 1 76.56 234 TRP B N 1
ATOM 5332 C CA . TRP B 1 234 ? 4.383 -19.562 -7.176 1 76.56 234 TRP B CA 1
ATOM 5333 C C . TRP B 1 234 ? 5.32 -18.422 -6.789 1 76.56 234 TRP B C 1
ATOM 5335 O O . TRP B 1 234 ? 4.879 -17.406 -6.25 1 76.56 234 TRP B O 1
ATOM 5345 N N . GLN B 1 235 ? 6.516 -18.609 -7.062 1 77.62 235 GLN B N 1
ATOM 5346 C CA . GLN B 1 235 ? 7.469 -17.625 -6.59 1 77.62 235 GLN B CA 1
ATOM 5347 C C . GLN B 1 235 ? 7.293 -16.297 -7.328 1 77.62 235 GLN B C 1
ATOM 5349 O O . GLN B 1 235 ? 7.605 -15.234 -6.785 1 77.62 235 GLN B O 1
ATOM 5354 N N . LYS B 1 236 ? 6.754 -16.375 -8.578 1 79.25 236 LYS B N 1
ATOM 5355 C CA . LYS B 1 236 ? 6.484 -15.141 -9.328 1 79.25 236 LYS B CA 1
ATOM 5356 C C . LYS B 1 236 ? 5.473 -14.266 -8.594 1 79.25 236 LYS B C 1
ATOM 5358 O O . LYS B 1 236 ? 5.648 -13.047 -8.508 1 79.25 236 LYS B O 1
ATOM 5363 N N . PHE B 1 237 ? 4.605 -14.93 -8 1 78.5 237 PHE B N 1
ATOM 5364 C CA . PHE B 1 237 ? 3.543 -14.195 -7.328 1 78.5 237 PHE B CA 1
ATOM 5365 C C . PHE B 1 237 ? 3.98 -13.781 -5.93 1 78.5 237 PHE B C 1
ATOM 5367 O O . PHE B 1 237 ? 3.66 -12.68 -5.477 1 78.5 237 PHE B O 1
ATOM 5374 N N . LEU B 1 238 ? 4.758 -14.672 -5.352 1 83.31 238 LEU B N 1
ATOM 5375 C CA . LEU B 1 238 ? 5.219 -14.367 -4 1 83.31 238 LEU B CA 1
ATOM 5376 C C . LEU B 1 238 ? 6.109 -13.133 -3.996 1 83.31 238 LEU B C 1
ATOM 5378 O O . LEU B 1 238 ? 5.961 -12.258 -3.141 1 83.31 238 LEU B O 1
ATOM 5382 N N . VAL B 1 239 ? 6.992 -13.039 -4.906 1 87.5 239 VAL B N 1
ATOM 5383 C CA . VAL B 1 239 ? 7.902 -11.898 -4.996 1 87.5 239 VAL B CA 1
ATOM 5384 C C . VAL B 1 239 ? 7.117 -10.625 -5.285 1 87.5 239 VAL B C 1
ATOM 5386 O O . VAL B 1 239 ? 7.383 -9.578 -4.691 1 87.5 239 VAL B O 1
ATOM 5389 N N . THR B 1 240 ? 6.141 -10.734 -6.148 1 85.19 240 THR B N 1
ATOM 5390 C CA . THR B 1 240 ? 5.32 -9.57 -6.484 1 85.19 240 THR B CA 1
ATOM 5391 C C . THR B 1 240 ? 4.523 -9.102 -5.273 1 85.19 240 THR B C 1
ATOM 5393 O O . THR B 1 240 ? 4.465 -7.906 -4.988 1 85.19 240 THR B O 1
ATOM 5396 N N . ILE B 1 241 ? 3.947 -10.055 -4.594 1 85.94 241 ILE B N 1
ATOM 5397 C CA . ILE B 1 241 ? 3.213 -9.742 -3.371 1 85.94 241 ILE B CA 1
ATOM 5398 C C . ILE B 1 241 ? 4.145 -9.07 -2.365 1 85.94 241 ILE B C 1
ATOM 5400 O O . ILE B 1 241 ? 3.775 -8.078 -1.729 1 85.94 241 ILE B O 1
ATOM 5404 N N . GLY B 1 242 ? 5.328 -9.648 -2.262 1 87.81 242 GLY B N 1
ATOM 5405 C CA . GLY B 1 242 ? 6.309 -9.055 -1.372 1 87.81 242 GLY B CA 1
ATOM 5406 C C . GLY B 1 242 ? 6.637 -7.613 -1.728 1 87.81 242 GLY B C 1
ATOM 5407 O O . GLY B 1 242 ? 6.715 -6.754 -0.848 1 87.81 242 GLY B O 1
ATOM 5408 N N . MET B 1 243 ? 6.824 -7.359 -2.939 1 88.31 243 MET B N 1
ATOM 5409 C CA . MET B 1 243 ? 7.148 -6.016 -3.41 1 88.31 243 MET B CA 1
ATOM 5410 C C . MET B 1 243 ? 6.008 -5.043 -3.113 1 88.31 243 MET B C 1
ATOM 5412 O O . MET B 1 243 ? 6.246 -3.922 -2.662 1 88.31 243 MET B O 1
ATOM 5416 N N . LEU B 1 244 ? 4.797 -5.461 -3.336 1 86.56 244 LEU B N 1
ATOM 5417 C CA . LEU B 1 244 ? 3.637 -4.625 -3.049 1 86.56 244 LEU B CA 1
ATOM 5418 C C . LEU B 1 244 ? 3.51 -4.367 -1.552 1 86.56 244 LEU B C 1
ATOM 5420 O O . LEU B 1 244 ? 3.145 -3.264 -1.136 1 86.56 244 LEU B O 1
ATOM 5424 N N . LEU B 1 245 ? 3.822 -5.383 -0.828 1 87.62 245 LEU B N 1
ATOM 5425 C CA . LEU B 1 245 ? 3.746 -5.25 0.624 1 87.62 245 LEU B CA 1
ATOM 5426 C C . LEU B 1 245 ? 4.777 -4.25 1.135 1 87.62 245 LEU B C 1
ATOM 5428 O O . LEU B 1 245 ? 4.492 -3.467 2.043 1 87.62 245 LEU B O 1
ATOM 5432 N N . VAL B 1 246 ? 5.926 -4.301 0.623 1 88.31 246 VAL B N 1
ATOM 5433 C CA . VAL B 1 246 ? 6.945 -3.33 1.01 1 88.31 246 VAL B CA 1
ATOM 5434 C C . VAL B 1 246 ? 6.457 -1.916 0.701 1 88.31 246 VAL B C 1
ATOM 5436 O O . VAL B 1 246 ? 6.594 -1.011 1.527 1 88.31 246 VAL B O 1
ATOM 5439 N N . MET B 1 247 ? 5.926 -1.764 -0.44 1 87.44 247 MET B N 1
ATOM 5440 C CA . MET B 1 247 ? 5.402 -0.46 -0.835 1 87.44 247 MET B CA 1
ATOM 5441 C C . MET B 1 247 ? 4.277 -0.02 0.099 1 87.44 247 MET B C 1
ATOM 5443 O O . MET B 1 247 ? 4.223 1.143 0.503 1 87.44 247 MET B O 1
ATOM 5447 N N . LEU B 1 248 ? 3.402 -0.926 0.353 1 86 248 LEU B N 1
ATOM 5448 C CA . LEU B 1 248 ? 2.295 -0.637 1.258 1 86 248 LEU B CA 1
ATOM 5449 C C . LEU B 1 248 ? 2.811 -0.211 2.629 1 86 248 LEU B C 1
ATOM 5451 O O . LEU B 1 248 ? 2.354 0.791 3.184 1 86 248 LEU B O 1
ATOM 5455 N N . GLU B 1 249 ? 3.715 -0.976 3.145 1 86.06 249 GLU B N 1
ATOM 5456 C CA . GLU B 1 249 ? 4.297 -0.675 4.449 1 86.06 249 GLU B CA 1
ATOM 5457 C C . GLU B 1 249 ? 4.945 0.707 4.461 1 86.06 249 GLU B C 1
ATOM 5459 O O . GLU B 1 249 ? 4.832 1.442 5.445 1 86.06 249 GLU B O 1
ATOM 5464 N N . GLN B 1 250 ? 5.625 1.012 3.42 1 85.44 250 GLN B N 1
ATOM 5465 C CA . GLN B 1 250 ? 6.262 2.32 3.303 1 85.44 250 GLN B CA 1
ATOM 5466 C C . GLN B 1 250 ? 5.223 3.438 3.293 1 85.44 250 GLN B C 1
ATOM 5468 O O . GLN B 1 250 ? 5.418 4.48 3.924 1 85.44 250 GLN B O 1
ATOM 5473 N N . GLN B 1 251 ? 4.164 3.254 2.598 1 84.38 251 GLN B N 1
ATOM 5474 C CA . GLN B 1 251 ? 3.111 4.262 2.529 1 84.38 251 GLN B CA 1
ATOM 5475 C C . GLN B 1 251 ? 2.418 4.426 3.879 1 84.38 251 GLN B C 1
ATOM 5477 O O . GLN B 1 251 ? 2.062 5.543 4.266 1 84.38 251 GLN B O 1
ATOM 5482 N N . VAL B 1 252 ? 2.201 3.338 4.531 1 83.31 252 VAL B N 1
ATOM 5483 C CA . VAL B 1 252 ? 1.598 3.381 5.859 1 83.31 252 VAL B CA 1
ATOM 5484 C C . VAL B 1 252 ? 2.506 4.152 6.816 1 83.31 252 VAL B C 1
ATOM 5486 O O . VAL B 1 252 ? 2.039 5.016 7.562 1 83.31 252 VAL B O 1
ATOM 5489 N N . ALA B 1 253 ? 3.74 3.832 6.754 1 82.12 253 ALA B N 1
ATOM 5490 C CA . ALA B 1 253 ? 4.711 4.516 7.605 1 82.12 253 ALA B CA 1
ATOM 5491 C C . ALA B 1 253 ? 4.738 6.016 7.312 1 82.12 253 ALA B C 1
ATOM 5493 O O . ALA B 1 253 ? 4.816 6.832 8.227 1 82.12 253 ALA B O 1
ATOM 5494 N N . SER B 1 254 ? 4.727 6.309 6.051 1 82.75 254 SER B N 1
ATOM 5495 C CA . SER B 1 254 ? 4.711 7.711 5.645 1 82.75 254 SER B CA 1
ATOM 5496 C C . SER B 1 254 ? 3.463 8.422 6.164 1 82.75 254 SER B C 1
ATOM 5498 O O . SER B 1 254 ? 3.543 9.547 6.656 1 82.75 254 SER B O 1
ATOM 5500 N N . ASN B 1 255 ? 2.371 7.809 6.09 1 80.81 255 ASN B N 1
ATOM 5501 C CA . ASN B 1 255 ? 1.119 8.383 6.574 1 80.81 255 ASN B CA 1
ATOM 5502 C C . ASN B 1 255 ? 1.16 8.625 8.078 1 80.81 255 ASN B C 1
ATOM 5504 O O . ASN B 1 255 ? 0.681 9.648 8.562 1 80.81 255 ASN B O 1
ATOM 5508 N N . GLU B 1 256 ? 1.682 7.699 8.758 1 78.94 256 GLU B N 1
ATOM 5509 C CA . GLU B 1 256 ? 1.821 7.84 10.203 1 78.94 256 GLU B CA 1
ATOM 5510 C C . GLU B 1 256 ? 2.773 8.977 10.562 1 78.94 256 GLU B C 1
ATOM 5512 O O . GLU B 1 256 ? 2.521 9.734 11.5 1 78.94 256 GLU B O 1
ATOM 5517 N N . TRP B 1 257 ? 3.768 9.078 9.773 1 80.25 257 TRP B N 1
ATOM 5518 C CA . TRP B 1 257 ? 4.73 10.156 9.984 1 80.25 257 TRP B CA 1
ATOM 5519 C C . TRP B 1 257 ? 4.09 11.516 9.734 1 80.25 257 TRP B C 1
ATOM 5521 O O . TRP B 1 257 ? 4.258 12.445 10.531 1 80.25 257 TRP B O 1
ATOM 5531 N N . TYR B 1 258 ? 3.312 11.633 8.734 1 80.56 258 TYR B N 1
ATOM 5532 C CA . TYR B 1 258 ? 2.648 12.883 8.398 1 80.56 258 TYR B CA 1
ATOM 5533 C C . TYR B 1 258 ? 1.609 13.25 9.453 1 80.56 258 TYR B C 1
ATOM 5535 O O . TYR B 1 258 ? 1.359 14.438 9.703 1 80.56 258 TYR B O 1
ATOM 5543 N N . ALA B 1 259 ? 1.12 12.273 10.117 1 79.38 259 ALA B N 1
ATOM 5544 C CA . ALA B 1 259 ? 0.103 12.508 11.141 1 79.38 259 ALA B CA 1
ATOM 5545 C C . ALA B 1 259 ? 0.729 13.047 12.422 1 79.38 259 ALA B C 1
ATOM 5547 O O . ALA B 1 259 ? 0.058 13.703 13.219 1 79.38 259 ALA B O 1
ATOM 5548 N N . LEU B 1 260 ? 2.078 12.828 12.5 1 88.31 260 LEU B N 1
ATOM 5549 C CA . LEU B 1 260 ? 2.68 13.117 13.797 1 88.31 260 LEU B CA 1
ATOM 5550 C C . LEU B 1 260 ? 3.814 14.125 13.656 1 88.31 260 LEU B C 1
ATOM 5552 O O . LEU B 1 260 ? 4.375 14.578 14.656 1 88.31 260 LEU B O 1
ATOM 5556 N N . HIS B 1 261 ? 4.109 14.555 12.438 1 88.94 261 HIS B N 1
ATOM 5557 C CA . HIS B 1 261 ? 5.242 15.453 12.234 1 88.94 261 HIS B CA 1
ATOM 5558 C C . HIS B 1 261 ? 4.863 16.625 11.344 1 88.94 261 HIS B C 1
ATOM 5560 O O . HIS B 1 261 ? 3.959 16.516 10.508 1 88.94 261 HIS B O 1
ATOM 5566 N N . ASP B 1 262 ? 5.562 17.703 11.602 1 88.38 262 ASP B N 1
ATOM 5567 C CA . ASP B 1 262 ? 5.441 18.875 10.75 1 88.38 262 ASP B CA 1
ATOM 5568 C C . ASP B 1 262 ? 6.172 18.672 9.422 1 88.38 262 ASP B C 1
ATOM 5570 O O . ASP B 1 262 ? 7.359 18.359 9.406 1 88.38 262 ASP B O 1
ATOM 5574 N N . GLN B 1 263 ? 5.48 18.906 8.375 1 81.38 263 GLN B N 1
ATOM 5575 C CA . GLN B 1 263 ? 6.008 18.578 7.055 1 81.38 263 GLN B CA 1
ATOM 5576 C C . GLN B 1 263 ? 7.152 19.516 6.672 1 81.38 263 GLN B C 1
ATOM 5578 O O . GLN B 1 263 ? 8.078 19.109 5.961 1 81.38 263 GLN B O 1
ATOM 5583 N N . LEU B 1 264 ? 7.098 20.672 7.113 1 85.25 264 LEU B N 1
ATOM 5584 C CA . LEU B 1 264 ? 8.078 21.672 6.715 1 85.25 264 LEU B CA 1
ATOM 5585 C C . LEU B 1 264 ? 9.422 21.422 7.398 1 85.25 264 LEU B C 1
ATOM 5587 O O . LEU B 1 264 ? 10.469 21.453 6.75 1 85.25 264 LEU B O 1
ATOM 5591 N N . THR B 1 265 ? 9.359 21.094 8.68 1 92.19 265 THR B N 1
ATOM 5592 C CA . THR B 1 265 ? 10.594 21.031 9.461 1 92.19 265 THR B CA 1
ATOM 5593 C C . THR B 1 265 ? 10.945 19.594 9.812 1 92.19 265 THR B C 1
ATOM 5595 O O . THR B 1 265 ? 12.07 19.312 10.242 1 92.19 265 THR B O 1
ATOM 5598 N N . GLY B 1 266 ? 9.977 18.766 9.727 1 90.5 266 GLY B N 1
ATOM 5599 C CA . GLY B 1 266 ? 10.203 17.375 10.125 1 90.5 266 GLY B CA 1
ATOM 5600 C C . GLY B 1 266 ? 10.086 17.156 11.625 1 90.5 266 GLY B C 1
ATOM 5601 O O . GLY B 1 266 ? 10.188 16.031 12.094 1 90.5 266 GLY B O 1
ATOM 5602 N N . LEU B 1 267 ? 9.812 18.141 12.336 1 94 267 LEU B N 1
ATOM 5603 C CA . LEU B 1 267 ? 9.688 18.062 13.789 1 94 267 LEU B CA 1
ATOM 5604 C C . LEU B 1 267 ? 8.344 17.484 14.188 1 94 267 LEU B C 1
ATOM 5606 O O . LEU B 1 267 ? 7.395 17.484 13.398 1 94 267 LEU B O 1
ATOM 5610 N N . PRO B 1 268 ? 8.344 16.906 15.43 1 93.88 268 PRO B N 1
ATOM 5611 C CA . PRO B 1 268 ? 7.031 16.516 15.953 1 93.88 268 PRO B CA 1
ATOM 5612 C C . PRO B 1 268 ? 6.004 17.641 15.867 1 93.88 268 PRO B C 1
ATOM 5614 O O . PRO B 1 268 ? 6.352 18.812 16.062 1 93.88 268 PRO B O 1
ATOM 5617 N N . ASN B 1 269 ? 4.801 17.188 15.508 1 90.69 269 ASN B N 1
ATOM 5618 C CA . ASN B 1 269 ? 3.721 18.172 15.508 1 90.69 269 ASN B CA 1
ATOM 5619 C C . ASN B 1 269 ? 3.055 18.266 16.875 1 90.69 269 ASN B C 1
ATOM 5621 O O . ASN B 1 269 ? 3.553 17.719 17.859 1 90.69 269 ASN B O 1
ATOM 5625 N N . ARG B 1 270 ? 2.076 19.016 16.969 1 88.5 270 ARG B N 1
ATOM 5626 C CA . ARG B 1 270 ? 1.41 19.281 18.234 1 88.5 270 ARG B CA 1
ATOM 5627 C C . ARG B 1 270 ? 0.93 17.984 18.875 1 88.5 270 ARG B C 1
ATOM 5629 O O . ARG B 1 270 ? 1.094 17.766 20.078 1 88.5 270 ARG B O 1
ATOM 5636 N N . ARG B 1 271 ? 0.382 17.141 18.094 1 86.31 271 ARG B N 1
ATOM 5637 C CA . ARG B 1 271 ? -0.166 15.891 18.609 1 86.31 271 ARG B CA 1
ATOM 5638 C C . ARG B 1 271 ? 0.92 15.047 19.266 1 86.31 271 ARG B C 1
ATOM 5640 O O . ARG B 1 271 ? 0.738 14.547 20.375 1 86.31 271 ARG B O 1
ATOM 5647 N N . LEU B 1 272 ? 1.974 14.875 18.5 1 92 272 LEU B N 1
ATOM 5648 C CA . LEU B 1 272 ? 3.072 14.078 19.031 1 92 272 LEU B CA 1
ATOM 5649 C C . LEU B 1 272 ? 3.686 14.75 20.266 1 92 272 LEU B C 1
ATOM 5651 O O . LEU B 1 272 ? 4.098 14.07 21.203 1 92 272 LEU B O 1
ATOM 5655 N N . PHE B 1 273 ? 3.771 16.016 20.234 1 93.06 273 PHE B N 1
ATOM 5656 C CA . PHE B 1 273 ? 4.262 16.766 21.391 1 93.06 273 PHE B CA 1
ATOM 5657 C C . PHE B 1 273 ? 3.439 16.438 22.625 1 93.06 273 PHE B C 1
ATOM 5659 O O . PHE B 1 273 ? 3.998 16.156 23.688 1 93.06 273 PHE B O 1
ATOM 5666 N N . GLU B 1 274 ? 2.152 16.484 22.469 1 90.94 274 GLU B N 1
ATOM 5667 C CA . GLU B 1 274 ? 1.255 16.266 23.594 1 90.94 274 GLU B CA 1
ATOM 5668 C C . GLU B 1 274 ? 1.429 14.867 24.172 1 90.94 274 GLU B C 1
ATOM 5670 O O . GLU B 1 274 ? 1.445 14.695 25.391 1 90.94 274 GLU B O 1
ATOM 5675 N N . ASP B 1 275 ? 1.556 13.945 23.375 1 92.56 275 ASP B N 1
ATOM 5676 C CA . ASP B 1 275 ? 1.79 12.57 23.812 1 92.56 275 ASP B CA 1
ATOM 5677 C C . ASP B 1 275 ? 3.107 12.453 24.578 1 92.56 275 ASP B C 1
ATOM 5679 O O . ASP B 1 275 ? 3.164 11.82 25.625 1 92.56 275 ASP B O 1
ATOM 5683 N N . ARG B 1 276 ? 4.117 13.078 24 1 94.19 276 ARG B N 1
ATOM 5684 C CA . ARG B 1 276 ? 5.441 12.992 24.609 1 94.19 276 ARG B CA 1
ATOM 5685 C C . ARG B 1 276 ? 5.496 13.773 25.906 1 94.19 276 ARG B C 1
ATOM 5687 O O . ARG B 1 276 ? 6.203 13.391 26.844 1 94.19 276 ARG B O 1
ATOM 5694 N N . LEU B 1 277 ? 4.766 14.859 25.906 1 95.12 277 LEU B N 1
ATOM 5695 C CA . LEU B 1 277 ? 4.707 15.641 27.125 1 95.12 277 LEU B CA 1
ATOM 5696 C C . LEU B 1 277 ? 4.094 14.836 28.266 1 95.12 277 LEU B C 1
ATOM 5698 O O . LEU B 1 277 ? 4.621 14.82 29.375 1 95.12 277 LEU B O 1
ATOM 5702 N N . THR B 1 278 ? 2.967 14.172 27.969 1 94.12 278 THR B N 1
ATOM 5703 C CA . THR B 1 278 ? 2.305 13.336 28.969 1 94.12 278 THR B CA 1
ATOM 5704 C C . THR B 1 278 ? 3.256 12.258 29.484 1 94.12 278 THR B C 1
ATOM 5706 O O . THR B 1 278 ? 3.365 12.055 30.703 1 94.12 278 THR B O 1
ATOM 5709 N N . ALA B 1 279 ? 3.959 11.68 28.656 1 94.56 279 ALA B N 1
ATOM 5710 C CA . ALA B 1 279 ? 4.91 10.633 29.016 1 94.56 279 ALA B CA 1
ATOM 5711 C C . ALA B 1 279 ? 6.059 11.195 29.844 1 94.56 279 ALA B C 1
ATOM 5713 O O . ALA B 1 279 ? 6.5 10.578 30.812 1 94.56 279 ALA B O 1
ATOM 5714 N N . ALA B 1 280 ? 6.562 12.344 29.406 1 94.62 280 ALA B N 1
ATOM 5715 C CA . ALA B 1 280 ? 7.684 12.984 30.094 1 94.62 280 ALA B CA 1
ATOM 5716 C C . ALA B 1 280 ? 7.309 13.352 31.531 1 94.62 280 ALA B C 1
ATOM 5718 O O . ALA B 1 280 ? 8.109 13.18 32.438 1 94.62 280 ALA B O 1
ATOM 5719 N N . LEU B 1 281 ? 6.133 13.805 31.703 1 94.94 281 LEU B N 1
ATOM 5720 C CA . LEU B 1 281 ? 5.691 14.219 33.031 1 94.94 281 LEU B CA 1
ATOM 5721 C C . LEU B 1 281 ? 5.445 13 33.938 1 94.94 281 LEU B C 1
ATOM 5723 O O . LEU B 1 281 ? 5.719 13.039 35.125 1 94.94 281 LEU B O 1
ATOM 5727 N N . PHE B 1 282 ? 4.91 11.977 33.344 1 94.38 282 PHE B N 1
ATOM 5728 C CA . PHE B 1 282 ? 4.723 10.734 34.062 1 94.38 282 PHE B CA 1
ATOM 5729 C C . PHE B 1 282 ? 6.055 10.188 34.562 1 94.38 282 PHE B C 1
ATOM 5731 O O . PHE B 1 282 ? 6.176 9.781 35.719 1 94.38 282 PHE B O 1
ATOM 5738 N N . THR B 1 283 ? 7.012 10.219 33.719 1 93.44 283 THR B N 1
ATOM 5739 C CA . THR B 1 283 ? 8.344 9.742 34.062 1 93.44 283 THR B CA 1
ATOM 5740 C C . THR B 1 283 ? 8.984 10.633 35.125 1 93.44 283 THR B C 1
ATOM 5742 O O . THR B 1 283 ? 9.625 10.133 36.062 1 93.44 283 THR B O 1
ATOM 5745 N N . ALA B 1 284 ? 8.836 11.898 34.969 1 93.62 284 ALA B N 1
ATOM 5746 C CA . ALA B 1 284 ? 9.375 12.844 35.938 1 93.62 284 ALA B CA 1
ATOM 5747 C C . ALA B 1 284 ? 8.742 12.625 37.312 1 93.62 284 ALA B C 1
ATOM 5749 O O . ALA B 1 284 ? 9.422 12.734 38.344 1 93.62 284 ALA B O 1
ATOM 5750 N N . GLN B 1 285 ? 7.488 12.359 37.281 1 93.38 285 GLN B N 1
ATOM 5751 C CA . GLN B 1 285 ? 6.781 12.094 38.531 1 93.38 285 GLN B CA 1
ATOM 5752 C C . GLN B 1 285 ? 7.293 10.82 39.188 1 93.38 285 GLN B C 1
ATOM 5754 O O . GLN B 1 285 ? 7.551 10.797 40.406 1 93.38 285 GLN B O 1
ATOM 5759 N N . ARG B 1 286 ? 7.484 9.859 38.438 1 93.06 286 ARG B N 1
ATOM 5760 C CA . ARG B 1 286 ? 7.938 8.562 38.938 1 93.06 286 ARG B CA 1
ATOM 5761 C C . ARG B 1 286 ? 9.359 8.641 39.469 1 93.06 286 ARG B C 1
ATOM 5763 O O . ARG B 1 286 ? 9.672 8.07 40.5 1 93.06 286 ARG B O 1
ATOM 5770 N N . ASN B 1 287 ? 10.18 9.344 38.75 1 92.12 287 ASN B N 1
ATOM 5771 C CA . ASN B 1 287 ? 11.594 9.406 39.094 1 92.12 287 ASN B CA 1
ATOM 5772 C C . ASN B 1 287 ? 11.898 10.594 40 1 92.12 287 ASN B C 1
ATOM 5774 O O . ASN B 1 287 ? 13.039 10.789 40.438 1 92.12 287 ASN B O 1
ATOM 5778 N N . ARG B 1 288 ? 10.922 11.375 40.281 1 90.69 288 ARG B N 1
ATOM 5779 C CA . ARG B 1 288 ? 11.062 12.562 41.125 1 90.69 288 ARG B CA 1
ATOM 5780 C C . ARG B 1 288 ? 12.133 13.5 40.562 1 90.69 288 ARG B C 1
ATOM 5782 O O . ARG B 1 288 ? 13.031 13.922 41.281 1 90.69 288 ARG B O 1
ATOM 5789 N N . THR B 1 289 ? 12.047 13.648 39.25 1 92.75 289 THR B N 1
ATOM 5790 C CA . THR B 1 289 ? 12.93 14.57 38.562 1 92.75 289 THR B CA 1
ATOM 5791 C C . THR B 1 289 ? 12.148 15.773 38.031 1 92.75 289 THR B C 1
ATOM 5793 O O . THR B 1 289 ? 10.922 15.812 38.125 1 92.75 289 THR B O 1
ATOM 5796 N N . ARG B 1 290 ? 12.906 16.781 37.531 1 94.62 290 ARG B N 1
ATOM 5797 C CA . ARG B 1 290 ? 12.281 17.969 36.969 1 94.62 290 ARG B CA 1
ATOM 5798 C C . ARG B 1 290 ? 12.18 17.875 35.469 1 94.62 290 ARG B C 1
ATOM 5800 O O . ARG B 1 290 ? 12.977 17.188 34.812 1 94.62 290 ARG B O 1
ATOM 5807 N N . ALA B 1 291 ? 11.188 18.453 34.938 1 95.81 291 ALA B N 1
ATOM 5808 C CA . ALA B 1 291 ? 11.016 18.656 33.5 1 95.81 291 ALA B CA 1
ATOM 5809 C C . ALA B 1 291 ? 10.656 20.109 33.188 1 95.81 291 ALA B C 1
ATOM 5811 O O . ALA B 1 291 ? 10.195 20.844 34.094 1 95.81 291 ALA B O 1
ATOM 5812 N N . ALA B 1 292 ? 10.969 20.547 32.031 1 96.12 292 ALA B N 1
ATOM 5813 C CA . ALA B 1 292 ? 10.648 21.906 31.641 1 96.12 292 ALA B CA 1
ATOM 5814 C C . ALA B 1 292 ? 10 21.969 30.25 1 96.12 292 ALA B C 1
ATOM 5816 O O . ALA B 1 292 ? 10.281 21.125 29.406 1 96.12 292 ALA B O 1
ATOM 5817 N N . VAL B 1 293 ? 9.117 22.859 30.109 1 97.19 293 VAL B N 1
ATOM 5818 C CA . VAL B 1 293 ? 8.531 23.188 28.812 1 97.19 293 VAL B CA 1
ATOM 5819 C C . VAL B 1 293 ? 8.969 24.594 28.375 1 97.19 293 VAL B C 1
ATOM 5821 O O . VAL B 1 293 ? 8.844 25.547 29.141 1 97.19 293 VAL B O 1
ATOM 5824 N N . LEU B 1 294 ? 9.531 24.656 27.219 1 97.31 294 LEU B N 1
ATOM 5825 C CA . LEU B 1 294 ? 9.953 25.938 26.656 1 97.31 294 LEU B CA 1
ATOM 5826 C C . LEU B 1 294 ? 9.125 26.297 25.422 1 97.31 294 LEU B C 1
ATOM 5828 O O . LEU B 1 294 ? 9.141 25.562 24.422 1 97.31 294 LEU B O 1
ATOM 5832 N N . MET B 1 295 ? 8.422 27.344 25.5 1 96.19 295 MET B N 1
ATOM 5833 C CA . MET B 1 295 ? 7.676 27.875 24.359 1 96.19 295 MET B CA 1
ATOM 5834 C C . MET B 1 295 ? 8.492 28.922 23.625 1 96.19 295 MET B C 1
ATOM 5836 O O . MET B 1 295 ? 9.078 29.812 24.234 1 96.19 295 MET B O 1
ATOM 5840 N N . ILE B 1 296 ? 8.562 28.781 22.297 1 95.94 296 ILE B N 1
ATOM 5841 C CA . ILE B 1 296 ? 9.383 29.672 21.484 1 95.94 296 ILE B CA 1
ATOM 5842 C C . ILE B 1 296 ? 8.547 30.281 20.359 1 95.94 296 ILE B C 1
ATOM 5844 O O . ILE B 1 296 ? 7.781 29.562 19.703 1 95.94 296 ILE B O 1
ATOM 5848 N N . ASP B 1 297 ? 8.695 31.484 20.125 1 93.75 297 ASP B N 1
ATOM 5849 C CA . ASP B 1 297 ? 8.102 32.188 19 1 93.75 297 ASP B CA 1
ATOM 5850 C C . ASP B 1 297 ? 9.133 33.094 18.328 1 93.75 297 ASP B C 1
ATOM 5852 O O . ASP B 1 297 ? 9.867 33.844 19 1 93.75 297 ASP B O 1
ATOM 5856 N N . LEU B 1 298 ? 9.133 33.094 17.047 1 92.75 298 LEU B N 1
ATOM 5857 C CA . LEU B 1 298 ? 10.102 33.906 16.312 1 92.75 298 LEU B CA 1
ATOM 5858 C C . LEU B 1 298 ? 9.625 35.344 16.188 1 92.75 298 LEU B C 1
ATOM 5860 O O . LEU B 1 298 ? 8.469 35.594 15.828 1 92.75 298 LEU B O 1
ATOM 5864 N N . ASN B 1 299 ? 10.531 36.219 16.516 1 89.44 299 ASN B N 1
ATOM 5865 C CA . ASN B 1 299 ? 10.203 37.625 16.391 1 89.44 299 ASN B CA 1
ATOM 5866 C C . ASN B 1 299 ? 10.359 38.125 14.953 1 89.44 299 ASN B C 1
ATOM 5868 O O . ASN B 1 299 ? 11.391 37.906 14.328 1 89.44 299 ASN B O 1
ATOM 5872 N N . GLY B 1 300 ? 9.297 38.812 14.469 1 85 300 GLY B N 1
ATOM 5873 C CA . GLY B 1 300 ? 9.391 39.438 13.164 1 85 300 GLY B CA 1
ATOM 5874 C C . GLY B 1 300 ? 9.25 38.469 12.016 1 85 300 GLY B C 1
ATOM 5875 O O . GLY B 1 300 ? 9.656 38.781 10.891 1 85 300 GLY B O 1
ATOM 5876 N N . PHE B 1 301 ? 8.859 37.312 12.242 1 87.81 301 PHE B N 1
ATOM 5877 C CA . PHE B 1 301 ? 8.766 36.281 11.195 1 87.81 301 PHE B CA 1
ATOM 5878 C C . PHE B 1 301 ? 7.797 36.719 10.102 1 87.81 301 PHE B C 1
ATOM 5880 O O . PHE B 1 301 ? 8.047 36.5 8.922 1 87.81 301 PHE B O 1
ATOM 5887 N N . LYS B 1 302 ? 6.691 37.25 10.469 1 81.88 302 LYS B N 1
ATOM 5888 C CA . LYS B 1 302 ? 5.727 37.719 9.484 1 81.88 302 LYS B CA 1
ATOM 5889 C C . LYS B 1 302 ? 6.348 38.75 8.562 1 81.88 302 LYS B C 1
ATOM 5891 O O . LYS B 1 302 ? 6.109 38.75 7.352 1 81.88 302 LYS B O 1
ATOM 5896 N N . GLN B 1 303 ? 7.094 39.625 9.148 1 80.69 303 GLN B N 1
ATOM 5897 C CA . GLN B 1 303 ? 7.777 40.656 8.359 1 80.69 303 GLN B CA 1
ATOM 5898 C C . GLN B 1 303 ? 8.734 40.031 7.352 1 80.69 303 GLN B C 1
ATOM 5900 O O . GLN B 1 303 ? 8.875 40.531 6.234 1 80.69 303 GLN B O 1
ATOM 5905 N N . ILE B 1 304 ? 9.336 39.062 7.742 1 83.88 304 ILE B N 1
ATOM 5906 C CA . ILE B 1 304 ? 10.258 38.344 6.859 1 83.88 304 ILE B CA 1
ATOM 5907 C C . ILE B 1 304 ? 9.484 37.75 5.699 1 83.88 304 ILE B C 1
ATOM 5909 O O . ILE B 1 304 ? 9.891 37.844 4.539 1 83.88 304 ILE B O 1
ATOM 5913 N N . ASN B 1 305 ? 8.406 37.125 5.965 1 81.81 305 ASN B N 1
ATOM 5914 C CA . ASN B 1 305 ? 7.574 36.531 4.922 1 81.81 305 ASN B CA 1
ATOM 5915 C C . ASN B 1 305 ? 7.059 37.594 3.951 1 81.81 305 ASN B C 1
ATOM 5917 O O . ASN B 1 305 ? 7.023 37.375 2.742 1 81.81 305 ASN B O 1
ATOM 5921 N N . ASP B 1 306 ? 6.758 38.656 4.508 1 75.5 306 ASP B N 1
ATOM 5922 C CA . ASP B 1 306 ? 6.184 39.75 3.711 1 75.5 306 ASP B CA 1
ATOM 5923 C C . ASP B 1 306 ? 7.238 40.375 2.814 1 75.5 306 ASP B C 1
ATOM 5925 O O . ASP B 1 306 ? 6.938 40.812 1.693 1 75.5 306 ASP B O 1
ATOM 5929 N N . SER B 1 307 ? 8.383 40.5 3.393 1 76.81 307 SER B N 1
ATOM 5930 C CA . SER B 1 307 ? 9.438 41.219 2.695 1 76.81 307 SER B CA 1
ATOM 5931 C C . SER B 1 307 ? 10.18 40.312 1.722 1 76.81 307 SER B C 1
ATOM 5933 O O . SER B 1 307 ? 10.539 40.75 0.62 1 76.81 307 SER B O 1
ATOM 5935 N N . LEU B 1 308 ? 10.391 39.094 2.115 1 80.12 308 LEU B N 1
ATOM 5936 C CA . LEU B 1 308 ? 11.289 38.219 1.34 1 80.12 308 LEU B CA 1
ATOM 5937 C C . LEU B 1 308 ? 10.523 37.062 0.723 1 80.12 308 LEU B C 1
ATOM 5939 O O . LEU B 1 308 ? 11.062 36.344 -0.117 1 80.12 308 LEU B O 1
ATOM 5943 N N . GLY B 1 309 ? 9.352 36.969 1.143 1 79.44 309 GLY B N 1
ATOM 5944 C CA . GLY B 1 309 ? 8.539 35.875 0.586 1 79.44 309 GLY B CA 1
ATOM 5945 C C . GLY B 1 309 ? 8.422 34.688 1.509 1 79.44 309 GLY B C 1
ATOM 5946 O O . GLY B 1 309 ? 9.297 34.438 2.344 1 79.44 309 GLY B O 1
ATOM 5947 N N . HIS B 1 310 ? 7.461 33.812 1.228 1 81.69 310 HIS B N 1
ATOM 5948 C CA . HIS B 1 310 ? 7.172 32.688 2.088 1 81.69 310 HIS B CA 1
ATOM 5949 C C . HIS B 1 310 ? 8.203 31.578 1.903 1 81.69 310 HIS B C 1
ATOM 5951 O O . HIS B 1 310 ? 8.477 30.812 2.832 1 81.69 310 HIS B O 1
ATOM 5957 N N . GLU B 1 311 ? 8.742 31.516 0.81 1 83.88 311 GLU B N 1
ATOM 5958 C CA . GLU B 1 311 ? 9.766 30.516 0.576 1 83.88 311 GLU B CA 1
ATOM 5959 C C . GLU B 1 311 ? 10.977 30.734 1.484 1 83.88 311 GLU B C 1
ATOM 5961 O O . GLU B 1 311 ? 11.547 29.781 2.018 1 83.88 311 GLU B O 1
ATOM 5966 N N . VAL B 1 312 ? 11.273 31.938 1.584 1 86 312 VAL B N 1
ATOM 5967 C CA . VAL B 1 312 ? 12.391 32.281 2.455 1 86 312 VAL B CA 1
ATOM 5968 C C . VAL B 1 312 ? 12.016 32 3.91 1 86 312 VAL B C 1
ATOM 5970 O O . VAL B 1 312 ? 12.836 31.547 4.695 1 86 312 VAL B O 1
ATOM 5973 N N . GLY B 1 313 ? 10.805 32.312 4.215 1 88.94 313 GLY B N 1
ATOM 5974 C CA . GLY B 1 313 ? 10.312 32 5.551 1 88.94 313 GLY B CA 1
ATOM 5975 C C . GLY B 1 313 ? 10.375 30.531 5.879 1 88.94 313 GLY B C 1
ATOM 5976 O O . GLY B 1 313 ? 10.773 30.156 6.984 1 88.94 313 GLY B O 1
ATOM 5977 N N . ASP B 1 314 ? 10.062 29.797 4.957 1 89.5 314 ASP B N 1
ATOM 5978 C CA . ASP B 1 314 ? 10.117 28.359 5.137 1 89.5 314 ASP B CA 1
ATOM 5979 C C . ASP B 1 314 ? 11.555 27.891 5.383 1 89.5 314 ASP B C 1
ATOM 5981 O O . ASP B 1 314 ? 11.797 27.047 6.246 1 89.5 314 ASP B O 1
ATOM 5985 N N . LYS B 1 315 ? 12.422 28.391 4.609 1 90.75 315 LYS B N 1
ATOM 5986 C CA . LYS B 1 315 ? 13.828 28.031 4.773 1 90.75 315 LYS B CA 1
ATOM 5987 C C . LYS B 1 315 ? 14.344 28.453 6.145 1 90.75 315 LYS B C 1
ATOM 5989 O O . LYS B 1 315 ? 15.164 27.766 6.75 1 90.75 315 LYS B O 1
ATOM 5994 N N . LEU B 1 316 ? 13.875 29.562 6.531 1 90.75 316 LEU B N 1
ATOM 5995 C CA . LEU B 1 316 ? 14.258 30.062 7.852 1 90.75 316 LEU B CA 1
ATOM 5996 C C . LEU B 1 316 ? 13.773 29.125 8.945 1 90.75 316 LEU B C 1
ATOM 5998 O O . LEU B 1 316 ? 14.523 28.797 9.867 1 90.75 316 LEU B O 1
ATOM 6002 N N . LEU B 1 317 ? 12.531 28.75 8.844 1 93.25 317 LEU B N 1
ATOM 6003 C CA . LEU B 1 317 ? 11.969 27.828 9.828 1 93.25 317 LEU B CA 1
ATOM 6004 C C . LEU B 1 317 ? 12.766 26.531 9.883 1 93.25 317 LEU B C 1
ATOM 6006 O O . LEU B 1 317 ? 13 25.969 10.961 1 93.25 317 LEU B O 1
ATOM 6010 N N . GLN B 1 318 ? 13.156 26.062 8.758 1 93.75 318 GLN B N 1
ATOM 6011 C CA . GLN B 1 318 ? 13.961 24.859 8.688 1 93.75 318 GLN B CA 1
ATOM 6012 C C . GLN B 1 318 ? 15.32 25.062 9.359 1 93.75 318 GLN B C 1
ATOM 6014 O O . GLN B 1 318 ? 15.805 24.172 10.07 1 93.75 318 GLN B O 1
ATOM 6019 N N . HIS B 1 319 ? 15.891 26.172 9.102 1 92.62 319 HIS B N 1
ATOM 6020 C CA . HIS B 1 319 ? 17.172 26.516 9.703 1 92.62 319 HIS B CA 1
ATOM 6021 C C . HIS B 1 319 ? 17.078 26.594 11.227 1 92.62 319 HIS B C 1
ATOM 6023 O O . HIS B 1 319 ? 17.922 26.062 11.945 1 92.62 319 HIS B O 1
ATOM 6029 N N . VAL B 1 320 ? 16.078 27.234 11.664 1 94 320 VAL B N 1
ATOM 6030 C CA . VAL B 1 320 ? 15.836 27.375 13.102 1 94 320 VAL B CA 1
ATOM 6031 C C . VAL B 1 320 ? 15.641 26.016 13.742 1 94 320 VAL B C 1
ATOM 6033 O O . VAL B 1 320 ? 16.188 25.734 14.805 1 94 320 VAL B O 1
ATOM 6036 N N . ALA B 1 321 ? 14.828 25.266 13.109 1 95.31 321 ALA B N 1
ATOM 6037 C CA . ALA B 1 321 ? 14.586 23.906 13.602 1 95.31 321 ALA B CA 1
ATOM 6038 C C . ALA B 1 321 ? 15.898 23.141 13.758 1 95.31 321 ALA B C 1
ATOM 6040 O O . ALA B 1 321 ? 16.109 22.469 14.766 1 95.31 321 ALA B O 1
ATOM 6041 N N . ARG B 1 322 ? 16.75 23.234 12.828 1 93.69 322 ARG B N 1
ATOM 6042 C CA . ARG B 1 322 ? 18.047 22.562 12.867 1 93.69 322 ARG B CA 1
ATOM 6043 C C . ARG B 1 322 ? 18.906 23.078 14.008 1 93.69 322 ARG B C 1
ATOM 6045 O O . ARG B 1 322 ? 19.516 22.297 14.734 1 93.69 322 ARG B O 1
ATOM 6052 N N . ASN B 1 323 ? 18.953 24.359 14.133 1 94 323 ASN B N 1
ATOM 6053 C CA . ASN B 1 323 ? 19.75 24.969 15.188 1 94 323 ASN B CA 1
ATOM 6054 C C . ASN B 1 323 ? 19.25 24.562 16.578 1 94 323 ASN B C 1
ATOM 6056 O O . ASN B 1 323 ? 20.047 24.25 17.453 1 94 323 ASN B O 1
ATOM 6060 N N . LEU B 1 324 ? 17.984 24.625 16.688 1 95.69 324 LEU B N 1
ATOM 6061 C CA . LEU B 1 324 ? 17.391 24.266 17.984 1 95.69 324 LEU B CA 1
ATOM 6062 C C . LEU B 1 324 ? 17.641 22.797 18.312 1 95.69 324 LEU B C 1
ATOM 6064 O O . LEU B 1 324 ? 17.922 22.453 19.453 1 95.69 324 LEU B O 1
ATOM 6068 N N . ARG B 1 325 ? 17.5 22.031 17.344 1 95 325 ARG B N 1
ATOM 6069 C CA . ARG B 1 325 ? 17.719 20.609 17.531 1 95 325 ARG B CA 1
ATOM 6070 C C . ARG B 1 325 ? 19.141 20.328 18.031 1 95 325 ARG B C 1
ATOM 6072 O O . ARG B 1 325 ? 19.359 19.422 18.828 1 95 325 ARG B O 1
ATOM 6079 N N . HIS B 1 326 ? 20.078 21.047 17.531 1 93 326 HIS B N 1
ATOM 6080 C CA . HIS B 1 326 ? 21.484 20.875 17.906 1 93 326 HIS B CA 1
ATOM 6081 C C . HIS B 1 326 ? 21.75 21.422 19.312 1 93 326 HIS B C 1
ATOM 6083 O O . HIS B 1 326 ? 22.781 21.109 19.922 1 93 326 HIS B O 1
ATOM 6089 N N . SER B 1 327 ? 20.844 22.172 19.781 1 92.94 327 SER B N 1
ATOM 6090 C CA . SER B 1 327 ? 21.062 22.844 21.062 1 92.94 327 SER B CA 1
ATOM 6091 C C . SER B 1 327 ? 20.422 22.078 22.203 1 92.94 327 SER B C 1
ATOM 6093 O O . SER B 1 327 ? 20.562 22.453 23.375 1 92.94 327 SER B O 1
ATOM 6095 N N . ILE B 1 328 ? 19.703 21.062 21.891 1 92.62 328 ILE B N 1
ATOM 6096 C CA . ILE B 1 328 ? 19.031 20.328 22.953 1 92.62 328 ILE B CA 1
ATOM 6097 C C . ILE B 1 328 ? 19.656 18.938 23.109 1 92.62 328 ILE B C 1
ATOM 6099 O O . ILE B 1 328 ? 20.453 18.516 22.266 1 92.62 328 ILE B O 1
ATOM 6103 N N . ARG B 1 329 ? 19.266 18.266 24.266 1 90.56 329 ARG B N 1
ATOM 6104 C CA . ARG B 1 329 ? 19.812 16.953 24.562 1 90.56 329 ARG B CA 1
ATOM 6105 C C . ARG B 1 329 ? 18.984 15.852 23.922 1 90.56 329 ARG B C 1
ATOM 6107 O O . ARG B 1 329 ? 17.875 16.094 23.438 1 90.56 329 ARG B O 1
ATOM 6114 N N . MET B 1 330 ? 19.469 14.672 23.922 1 87.31 330 MET B N 1
ATOM 6115 C CA . MET B 1 330 ? 18.891 13.516 23.25 1 87.31 330 MET B CA 1
ATOM 6116 C C . MET B 1 330 ? 17.516 13.188 23.844 1 87.31 330 MET B C 1
ATOM 6118 O O . MET B 1 330 ? 16.578 12.891 23.094 1 87.31 330 MET B O 1
ATOM 6122 N N . PRO B 1 331 ? 17.328 13.234 25.094 1 88.81 331 PRO B N 1
ATOM 6123 C CA . PRO B 1 331 ? 16.031 12.875 25.672 1 88.81 331 PRO B CA 1
ATOM 6124 C C . PRO B 1 331 ? 14.984 13.984 25.531 1 88.81 331 PRO B C 1
ATOM 6126 O O . PRO B 1 331 ? 13.805 13.766 25.781 1 88.81 331 PRO B O 1
ATOM 6129 N N . ASP B 1 332 ? 15.43 15.188 25.094 1 94 332 ASP B N 1
ATOM 6130 C CA . ASP B 1 332 ? 14.523 16.312 24.953 1 94 332 ASP B CA 1
ATOM 6131 C C . ASP B 1 332 ? 13.711 16.203 23.656 1 94 332 ASP B C 1
ATOM 6133 O O . ASP B 1 332 ? 14.062 15.438 22.766 1 94 332 ASP B O 1
ATOM 6137 N N . THR B 1 333 ? 12.586 16.844 23.688 1 96.25 333 THR B N 1
ATOM 6138 C CA . THR B 1 333 ? 11.734 16.844 22.516 1 96.25 333 THR B CA 1
ATOM 6139 C C . THR B 1 333 ? 11.586 18.266 21.953 1 96.25 333 THR B C 1
ATOM 6141 O O . THR B 1 333 ? 11.266 19.203 22.703 1 96.25 333 THR B O 1
ATOM 6144 N N . LEU B 1 334 ? 11.883 18.469 20.703 1 97.5 334 LEU B N 1
ATOM 6145 C CA . LEU B 1 334 ? 11.609 19.703 19.984 1 97.5 334 LEU B CA 1
ATOM 6146 C C . LEU B 1 334 ? 10.461 19.5 19 1 97.5 334 LEU B C 1
ATOM 6148 O O . LEU B 1 334 ? 10.477 18.578 18.188 1 97.5 334 LEU B O 1
ATOM 6152 N N . ALA B 1 335 ? 9.422 20.312 19.109 1 97.38 335 ALA B N 1
ATOM 6153 C CA . ALA B 1 335 ? 8.25 20.203 18.25 1 97.38 335 ALA B CA 1
ATOM 6154 C C . ALA B 1 335 ? 7.875 21.562 17.656 1 97.38 335 ALA B C 1
ATOM 6156 O O . ALA B 1 335 ? 8.289 22.609 18.188 1 97.38 335 ALA B O 1
ATOM 6157 N N . ARG B 1 336 ? 7.215 21.562 16.516 1 94.94 336 ARG B N 1
ATOM 6158 C CA . ARG B 1 336 ? 6.633 22.766 15.93 1 94.94 336 ARG B CA 1
ATOM 6159 C C . ARG B 1 336 ? 5.113 22.734 16.031 1 94.94 336 ARG B C 1
ATOM 6161 O O . ARG B 1 336 ? 4.469 21.812 15.531 1 94.94 336 ARG B O 1
ATOM 6168 N N . LEU B 1 337 ? 4.555 23.688 16.703 1 88.31 337 LEU B N 1
ATOM 6169 C CA . LEU B 1 337 ? 3.119 23.719 16.938 1 88.31 337 LEU B CA 1
ATOM 6170 C C . LEU B 1 337 ? 2.381 24.297 15.734 1 88.31 337 LEU B C 1
ATOM 6172 O O . LEU B 1 337 ? 1.185 24.047 15.555 1 88.31 337 LEU B O 1
ATOM 6176 N N . GLY B 1 338 ? 3.068 25.094 14.969 1 82.38 338 GLY B N 1
ATOM 6177 C CA . GLY B 1 338 ? 2.516 25.734 13.797 1 82.38 338 GLY B CA 1
ATOM 6178 C C . GLY B 1 338 ? 3.076 27.125 13.57 1 82.38 338 GLY B C 1
ATOM 6179 O O . GLY B 1 338 ? 3.494 27.797 14.516 1 82.38 338 GLY B O 1
ATOM 6180 N N . GLY B 1 339 ? 3.074 27.516 12.32 1 86.06 339 GLY B N 1
ATOM 6181 C CA . GLY B 1 339 ? 3.615 28.828 12.023 1 86.06 339 GLY B CA 1
ATOM 6182 C C . GLY B 1 339 ? 5.066 28.984 12.438 1 86.06 339 GLY B C 1
ATOM 6183 O O . GLY B 1 339 ? 5.93 28.234 11.992 1 86.06 339 GLY B O 1
ATOM 6184 N N . ASP B 1 340 ? 5.258 29.984 13.344 1 91.06 340 ASP B N 1
ATOM 6185 C CA . ASP B 1 340 ? 6.602 30.281 13.828 1 91.06 340 ASP B CA 1
ATOM 6186 C C . ASP B 1 340 ? 6.766 29.859 15.281 1 91.06 340 ASP B C 1
ATOM 6188 O O . ASP B 1 340 ? 7.672 30.344 15.977 1 91.06 340 ASP B O 1
ATOM 6192 N N . GLU B 1 341 ? 5.891 29 15.703 1 93.06 341 GLU B N 1
ATOM 6193 C CA . GLU B 1 341 ? 5.902 28.594 17.109 1 93.06 341 GLU B CA 1
ATOM 6194 C C . GLU B 1 341 ? 6.543 27.219 17.281 1 93.06 341 GLU B C 1
ATOM 6196 O O . GLU B 1 341 ? 6.184 26.266 16.578 1 93.06 341 GLU B O 1
ATOM 6201 N N . PHE B 1 342 ? 7.523 27.141 18.188 1 96.75 342 PHE B N 1
ATOM 6202 C CA . PHE B 1 342 ? 8.203 25.891 18.562 1 96.75 342 PHE B CA 1
ATOM 6203 C C . PHE B 1 342 ? 8.039 25.625 20.062 1 96.75 342 PHE B C 1
ATOM 6205 O O . PHE B 1 342 ? 7.715 26.531 20.828 1 96.75 342 PHE B O 1
ATOM 6212 N N . ILE B 1 343 ? 8.203 24.406 20.406 1 96.94 343 ILE B N 1
ATOM 6213 C CA . ILE B 1 343 ? 8.109 24.047 21.812 1 96.94 343 ILE B CA 1
ATOM 6214 C C . ILE B 1 343 ? 9.125 22.953 22.125 1 96.94 343 ILE B C 1
ATOM 6216 O O . ILE B 1 343 ? 9.406 22.094 21.281 1 96.94 343 ILE B O 1
ATOM 6220 N N . ILE B 1 344 ? 9.75 22.984 23.281 1 97.62 344 ILE B N 1
ATOM 6221 C CA . ILE B 1 344 ? 10.742 22.016 23.703 1 97.62 344 ILE B CA 1
ATOM 6222 C C . ILE B 1 344 ? 10.32 21.406 25.047 1 97.62 344 ILE B C 1
ATOM 6224 O O . ILE B 1 344 ? 9.82 22.109 25.922 1 97.62 344 ILE B O 1
ATOM 6228 N N . ILE B 1 345 ? 10.438 20.141 25.125 1 97.31 345 ILE B N 1
ATOM 6229 C CA . ILE B 1 345 ? 10.344 19.422 26.391 1 97.31 345 ILE B CA 1
ATOM 6230 C C . ILE B 1 345 ? 11.734 19.031 26.859 1 97.31 345 ILE B C 1
ATOM 6232 O O . ILE B 1 345 ? 12.422 18.234 26.203 1 97.31 345 ILE B O 1
ATOM 6236 N N . ALA B 1 346 ? 12.18 19.562 27.906 1 95.75 346 ALA B N 1
ATOM 6237 C CA . ALA B 1 346 ? 13.438 19.172 28.547 1 95.75 346 ALA B CA 1
ATOM 6238 C C . ALA B 1 346 ? 13.188 18.25 29.734 1 95.75 346 ALA B C 1
ATOM 6240 O O . ALA B 1 346 ? 12.375 18.547 30.594 1 95.75 346 ALA B O 1
ATOM 6241 N N . THR B 1 347 ? 13.867 17.141 29.703 1 94.12 347 THR B N 1
ATOM 6242 C CA . THR B 1 347 ? 13.633 16.141 30.734 1 94.12 347 THR B CA 1
ATOM 6243 C C . THR B 1 347 ? 14.898 15.898 31.562 1 94.12 347 THR B C 1
ATOM 6245 O O . THR B 1 347 ? 15.969 16.391 31.203 1 94.12 347 THR B O 1
ATOM 6248 N N . ASP B 1 348 ? 14.719 15.297 32.688 1 91.94 348 ASP B N 1
ATOM 6249 C CA . ASP B 1 348 ? 15.812 14.867 33.562 1 91.94 348 ASP B CA 1
ATOM 6250 C C . ASP B 1 348 ? 16.672 16.062 34 1 91.94 348 ASP B C 1
ATOM 6252 O O . ASP B 1 348 ? 17.891 16.016 33.906 1 91.94 348 ASP B O 1
ATOM 6256 N N . LEU B 1 349 ? 16 17.047 34.344 1 90.94 349 LEU B N 1
ATOM 6257 C CA . LEU B 1 349 ? 16.703 18.25 34.781 1 90.94 349 LEU B CA 1
ATOM 6258 C C . LEU B 1 349 ? 17.172 18.094 36.219 1 90.94 349 LEU B C 1
ATOM 6260 O O . LEU B 1 349 ? 16.547 17.391 37.031 1 90.94 349 LEU B O 1
ATOM 6264 N N . PRO B 1 350 ? 18.312 18.703 36.469 1 85.06 350 PRO B N 1
ATOM 6265 C CA . PRO B 1 350 ? 18.906 18.531 37.812 1 85.06 350 PRO B CA 1
ATOM 6266 C C . PRO B 1 350 ? 17.984 19.047 38.906 1 85.06 350 PRO B C 1
ATOM 6268 O O . PRO B 1 350 ? 17.391 20.109 38.812 1 85.06 350 PRO B O 1
ATOM 6271 N N . SER B 1 351 ? 17.938 18.25 39.969 1 84.81 351 SER B N 1
ATOM 6272 C CA . SER B 1 351 ? 17.094 18.609 41.094 1 84.81 351 SER B CA 1
ATOM 6273 C C . SER B 1 351 ? 17.859 19.484 42.094 1 84.81 351 SER B C 1
ATOM 6275 O O . SER B 1 351 ? 17.25 20.188 42.906 1 84.81 351 SER B O 1
ATOM 6277 N N . ASP B 1 352 ? 19.125 19.531 41.969 1 87.31 352 ASP B N 1
ATOM 6278 C CA . ASP B 1 352 ? 19.953 20.219 42.938 1 87.31 352 ASP B CA 1
ATOM 6279 C C . ASP B 1 352 ? 20.125 21.688 42.594 1 87.31 352 ASP B C 1
ATOM 6281 O O . ASP B 1 352 ? 20.625 22.469 43.406 1 87.31 352 ASP B O 1
ATOM 6285 N N . LEU B 1 353 ? 19.672 22.125 41.469 1 89.31 353 LEU B N 1
ATOM 6286 C CA . LEU B 1 353 ? 19.781 23.516 41.062 1 89.31 353 LEU B CA 1
ATOM 6287 C C . LEU B 1 353 ? 18.438 24.234 41.25 1 89.31 353 LEU B C 1
ATOM 6289 O O . LEU B 1 353 ? 17.375 23.641 41.062 1 89.31 353 LEU B O 1
ATOM 6293 N N . PRO B 1 354 ? 18.594 25.5 41.625 1 91.88 354 PRO B N 1
ATOM 6294 C CA . PRO B 1 354 ? 17.344 26.266 41.719 1 91.88 354 PRO B CA 1
ATOM 6295 C C . PRO B 1 354 ? 16.625 26.344 40.375 1 91.88 354 PRO B C 1
ATOM 6297 O O . PRO B 1 354 ? 17.266 26.484 39.312 1 91.88 354 PRO B O 1
ATOM 6300 N N . PRO B 1 355 ? 15.305 26.219 40.375 1 90.62 355 PRO B N 1
ATOM 6301 C CA . PRO B 1 355 ? 14.523 26.266 39.125 1 90.62 355 PRO B CA 1
ATOM 6302 C C . PRO B 1 355 ? 14.805 27.516 38.312 1 90.62 355 PRO B C 1
ATOM 6304 O O . PRO B 1 355 ? 14.781 27.469 37.062 1 90.62 355 PRO B O 1
ATOM 6307 N N . SER B 1 356 ? 15.078 28.625 38.938 1 92.19 356 SER B N 1
ATOM 6308 C CA . SER B 1 356 ? 15.359 29.859 38.25 1 92.19 356 SER B CA 1
ATOM 6309 C C . SER B 1 356 ? 16.641 29.766 37.406 1 92.19 356 SER B C 1
ATOM 6311 O O . SER B 1 356 ? 16.719 30.281 36.312 1 92.19 356 SER B O 1
ATOM 6313 N N . LEU B 1 357 ? 17.516 29.078 38 1 91.31 357 LEU B N 1
ATOM 6314 C CA . LEU B 1 357 ? 18.781 28.906 37.281 1 91.31 357 LEU B CA 1
ATOM 6315 C C . LEU B 1 357 ? 18.609 27.984 36.094 1 91.31 357 LEU B C 1
ATOM 6317 O O . LEU B 1 357 ? 19.219 28.219 35.031 1 91.31 357 LEU B O 1
ATOM 6321 N N . ILE B 1 358 ? 17.844 27 36.281 1 89.56 358 ILE B N 1
ATOM 6322 C CA . ILE B 1 358 ? 17.547 26.094 35.156 1 89.56 358 ILE B CA 1
ATOM 6323 C C . ILE B 1 358 ? 16.844 26.844 34.031 1 89.56 358 ILE B C 1
ATOM 6325 O O . ILE B 1 358 ? 17.203 26.688 32.875 1 89.56 358 ILE B O 1
ATOM 6329 N N . ALA B 1 359 ? 15.914 27.641 34.406 1 91.19 359 ALA B N 1
ATOM 6330 C CA . ALA B 1 359 ? 15.18 28.438 33.406 1 91.19 359 ALA B CA 1
ATOM 6331 C C . ALA B 1 359 ? 16.109 29.391 32.656 1 91.19 359 ALA B C 1
ATOM 6333 O O . ALA B 1 359 ? 16.047 29.5 31.438 1 91.19 359 ALA B O 1
ATOM 6334 N N . ASP B 1 360 ? 17 30.062 33.406 1 91.94 360 ASP B N 1
ATOM 6335 C CA . ASP B 1 360 ? 17.922 31.031 32.844 1 91.94 360 ASP B CA 1
ATOM 6336 C C . ASP B 1 360 ? 18.906 30.359 31.875 1 91.94 360 ASP B C 1
ATOM 6338 O O . ASP B 1 360 ? 19.172 30.875 30.781 1 91.94 360 ASP B O 1
ATOM 6342 N N . ARG B 1 361 ? 19.359 29.297 32.281 1 91.25 361 ARG B N 1
ATOM 6343 C CA . ARG B 1 361 ? 20.312 28.562 31.469 1 91.25 361 ARG B CA 1
ATOM 6344 C C . ARG B 1 361 ? 19.641 28.062 30.188 1 91.25 361 ARG B C 1
ATOM 6346 O O . ARG B 1 361 ? 20.266 28.078 29.109 1 91.25 361 ARG B O 1
ATOM 6353 N N . SER B 1 362 ? 18.453 27.562 30.344 1 90.44 362 SER B N 1
ATOM 6354 C CA . SER B 1 362 ? 17.703 27.094 29.188 1 90.44 362 SER B CA 1
ATOM 6355 C C . SER B 1 362 ? 17.422 28.234 28.219 1 90.44 362 SER B C 1
ATOM 6357 O O . SER B 1 362 ? 17.547 28.078 27 1 90.44 362 SER B O 1
ATOM 6359 N N . LEU B 1 363 ? 17.047 29.328 28.766 1 90.94 363 LEU B N 1
ATOM 6360 C CA . LEU B 1 363 ? 16.766 30.531 27.969 1 90.94 363 LEU B CA 1
ATOM 6361 C C . LEU B 1 363 ? 18 30.969 27.188 1 90.94 363 LEU B C 1
ATOM 6363 O O . LEU B 1 363 ? 17.906 31.297 26 1 90.94 363 LEU B O 1
ATOM 6367 N N . ASP B 1 364 ? 19.094 31 27.859 1 91.25 364 ASP B N 1
ATOM 6368 C CA . ASP B 1 364 ? 20.344 31.438 27.234 1 91.25 364 ASP B CA 1
ATOM 6369 C C . ASP B 1 364 ? 20.734 30.5 26.094 1 91.25 364 ASP B C 1
ATOM 6371 O O . ASP B 1 364 ? 21.125 30.953 25.016 1 91.25 364 ASP B O 1
ATOM 6375 N N . ARG B 1 365 ? 20.594 29.297 26.328 1 92.75 365 ARG B N 1
ATOM 6376 C CA . ARG B 1 365 ? 20.953 28.297 25.328 1 92.75 365 ARG B CA 1
ATOM 6377 C C . ARG B 1 365 ? 20.094 28.422 24.094 1 92.75 365 ARG B C 1
ATOM 6379 O O . ARG B 1 365 ? 20.594 28.391 22.969 1 92.75 365 ARG B O 1
ATOM 6386 N N . ILE B 1 366 ? 18.828 28.547 24.281 1 93.19 366 ILE B N 1
ATOM 6387 C CA . ILE B 1 366 ? 17.875 28.609 23.172 1 93.19 366 ILE B CA 1
ATOM 6388 C C . ILE B 1 366 ? 18.031 29.938 22.438 1 93.19 366 ILE B C 1
ATOM 6390 O O . ILE B 1 366 ? 17.984 29.984 21.203 1 93.19 366 ILE B O 1
ATOM 6394 N N . SER B 1 367 ? 18.203 31 23.172 1 90.56 367 SER B N 1
ATOM 6395 C CA . SER B 1 367 ? 18.391 32.312 22.562 1 90.56 367 SER B CA 1
ATOM 6396 C C . SER B 1 367 ? 19.625 32.344 21.672 1 90.56 367 SER B C 1
ATOM 6398 O O . SER B 1 367 ? 19.625 32.938 20.594 1 90.56 367 SER B O 1
ATOM 6400 N N . HIS B 1 368 ? 20.625 31.703 22.141 1 91.62 368 HIS B N 1
ATOM 6401 C CA . HIS B 1 368 ? 21.844 31.625 21.359 1 91.62 368 HIS B CA 1
ATOM 6402 C C . HIS B 1 368 ? 21.641 30.828 20.078 1 91.62 368 HIS B C 1
ATOM 6404 O O . HIS B 1 368 ? 22.141 31.219 19.016 1 91.62 368 HIS B O 1
ATOM 6410 N N . ALA B 1 369 ? 20.906 29.797 20.172 1 93.12 369 ALA B N 1
ATOM 6411 C CA . ALA B 1 369 ? 20.625 28.953 19.016 1 93.12 369 ALA B CA 1
ATOM 6412 C C . ALA B 1 369 ? 19.812 29.703 17.969 1 93.12 369 ALA B C 1
ATOM 6414 O O . ALA B 1 369 ? 20 29.516 16.766 1 93.12 369 ALA B O 1
ATOM 6415 N N . LEU B 1 370 ? 18.922 30.516 18.344 1 91.12 370 LEU B N 1
ATOM 6416 C CA . LEU B 1 370 ? 18.031 31.266 17.453 1 91.12 370 LEU B CA 1
ATOM 6417 C C . LEU B 1 370 ? 18.797 32.375 16.734 1 91.12 370 LEU B C 1
ATOM 6419 O O . LEU B 1 370 ? 18.469 32.719 15.586 1 91.12 370 LEU B O 1
ATOM 6423 N N . ARG B 1 371 ? 19.797 32.875 17.359 1 87.5 371 ARG B N 1
ATOM 6424 C CA . ARG B 1 371 ? 20.5 34.031 16.828 1 87.5 371 ARG B CA 1
ATOM 6425 C C . ARG B 1 371 ? 21.531 33.625 15.781 1 87.5 371 ARG B C 1
ATOM 6427 O O . ARG B 1 371 ? 22.062 34.469 15.062 1 87.5 371 ARG B O 1
ATOM 6434 N N . LYS B 1 372 ? 21.734 32.406 15.672 1 88 372 LYS B N 1
ATOM 6435 C CA . LYS B 1 372 ? 22.672 31.953 14.648 1 88 372 LYS B CA 1
ATOM 6436 C C . LYS B 1 372 ? 22.234 32.406 13.258 1 88 372 LYS B C 1
ATOM 6438 O O . LYS B 1 372 ? 21.078 32.188 12.883 1 88 372 LYS B O 1
ATOM 6443 N N . PRO B 1 373 ? 23.125 33.031 12.539 1 85.06 373 PRO B N 1
ATOM 6444 C CA . PRO B 1 373 ? 22.734 33.625 11.25 1 85.06 373 PRO B CA 1
ATOM 6445 C C . PRO B 1 373 ? 22.359 32.562 10.211 1 85.06 373 PRO B C 1
ATOM 6447 O O . PRO B 1 373 ? 22.906 31.453 10.234 1 85.06 373 PRO B O 1
ATOM 6450 N N . PHE B 1 374 ? 21.438 32.938 9.43 1 82.38 374 PHE B N 1
ATOM 6451 C CA . PHE B 1 374 ? 20.906 32.125 8.336 1 82.38 374 PHE B CA 1
ATOM 6452 C C . PHE B 1 374 ? 21.234 32.75 6.984 1 82.38 374 PHE B C 1
ATOM 6454 O O . PHE B 1 374 ? 20.859 33.906 6.719 1 82.38 374 PHE B O 1
ATOM 6461 N N . ALA B 1 375 ? 22.047 32.031 6.203 1 80.69 375 ALA B N 1
ATOM 6462 C CA . ALA B 1 375 ? 22.359 32.5 4.859 1 80.69 375 ALA B CA 1
ATOM 6463 C C . ALA B 1 375 ? 21.297 32.062 3.863 1 80.69 375 ALA B C 1
ATOM 6465 O O . ALA B 1 375 ? 21.031 30.859 3.713 1 80.69 375 ALA B O 1
ATOM 6466 N N . VAL B 1 376 ? 20.516 32.938 3.451 1 71.19 376 VAL B N 1
ATOM 6467 C CA . VAL B 1 376 ? 19.516 32.594 2.453 1 71.19 376 VAL B CA 1
ATOM 6468 C C . VAL B 1 376 ? 19.578 33.562 1.273 1 71.19 376 VAL B C 1
ATOM 6470 O O . VAL B 1 376 ? 19.453 34.781 1.448 1 71.19 376 VAL B O 1
ATOM 6473 N N . ALA B 1 377 ? 19.594 32.938 0.075 1 65.5 377 ALA B N 1
ATOM 6474 C CA . ALA B 1 377 ? 19.594 33.656 -1.196 1 65.5 377 ALA B CA 1
ATOM 6475 C C . ALA B 1 377 ? 20.609 34.781 -1.173 1 65.5 377 ALA B C 1
ATOM 6477 O O . ALA B 1 377 ? 20.281 35.906 -1.557 1 65.5 377 ALA B O 1
ATOM 6478 N N . GLY B 1 378 ? 21.797 34.656 -0.602 1 67.56 378 GLY B N 1
ATOM 6479 C CA . GLY B 1 378 ? 22.859 35.656 -0.609 1 67.56 378 GLY B CA 1
ATOM 6480 C C . GLY B 1 378 ? 22.766 36.625 0.551 1 67.56 378 GLY B C 1
ATOM 6481 O O . GLY B 1 378 ? 23.609 37.5 0.693 1 67.56 378 GLY B O 1
ATOM 6482 N N . ASN B 1 379 ? 21.672 36.562 1.318 1 70.88 379 ASN B N 1
ATOM 6483 C CA . ASN B 1 379 ? 21.469 37.438 2.482 1 70.88 379 ASN B CA 1
ATOM 6484 C C . ASN B 1 379 ? 21.656 36.656 3.785 1 70.88 379 ASN B C 1
ATOM 6486 O O . ASN B 1 379 ? 21.594 35.438 3.797 1 70.88 379 ASN B O 1
ATOM 6490 N N . THR B 1 380 ? 22.234 37.406 4.691 1 83.31 380 THR B N 1
ATOM 6491 C CA . THR B 1 380 ? 22.312 36.844 6.035 1 83.31 380 THR B CA 1
ATOM 6492 C C . THR B 1 380 ? 21.203 37.406 6.922 1 83.31 380 THR B C 1
ATOM 6494 O O . THR B 1 380 ? 21.031 38.625 7.023 1 83.31 380 THR B O 1
ATOM 6497 N N . LEU B 1 381 ? 20.406 36.531 7.336 1 82.81 381 LEU B N 1
ATOM 6498 C CA . LEU B 1 381 ? 19.281 36.906 8.195 1 82.81 381 LEU B CA 1
ATOM 6499 C C . LEU B 1 381 ? 19.5 36.375 9.617 1 82.81 381 LEU B C 1
ATOM 6501 O O . LEU B 1 381 ? 19.969 35.25 9.805 1 82.81 381 LEU B O 1
ATOM 6505 N N . ALA B 1 382 ? 19.391 37.344 10.57 1 82.5 382 ALA B N 1
ATOM 6506 C CA . ALA B 1 382 ? 19.375 36.938 11.977 1 82.5 382 ALA B CA 1
ATOM 6507 C C . ALA B 1 382 ? 18 37.125 12.602 1 82.5 382 ALA B C 1
ATOM 6509 O O . ALA B 1 382 ? 17.344 38.156 12.352 1 82.5 382 ALA B O 1
ATOM 6510 N N . VAL B 1 383 ? 17.578 36.062 13.234 1 86.44 383 VAL B N 1
ATOM 6511 C CA . VAL B 1 383 ? 16.266 36.188 13.859 1 86.44 383 VAL B CA 1
ATOM 6512 C C . VAL B 1 383 ? 16.391 35.969 15.367 1 86.44 383 VAL B C 1
ATOM 6514 O O . VAL B 1 383 ? 17.344 35.344 15.828 1 86.44 383 VAL B O 1
ATOM 6517 N N . THR B 1 384 ? 15.547 36.625 16.078 1 89.19 384 THR B N 1
ATOM 6518 C CA . THR B 1 384 ? 15.43 36.406 17.516 1 89.19 384 THR B CA 1
ATOM 6519 C C . THR B 1 384 ? 14.07 35.812 17.859 1 89.19 384 THR B C 1
ATOM 6521 O O . THR B 1 384 ? 13.195 35.719 17 1 89.19 384 THR B O 1
ATOM 6524 N N . GLY B 1 385 ? 14.07 35.312 19.016 1 91.69 385 GLY B N 1
ATOM 6525 C CA . GLY B 1 385 ? 12.812 34.719 19.453 1 91.69 385 GLY B CA 1
ATOM 6526 C C . GLY B 1 385 ? 12.492 35 20.906 1 91.69 385 GLY B C 1
ATOM 6527 O O . GLY B 1 385 ? 13.375 35.406 21.688 1 91.69 385 GLY B O 1
ATOM 6528 N N . SER B 1 386 ? 11.234 35 21.172 1 94.38 386 SER B N 1
ATOM 6529 C CA . SER B 1 386 ? 10.742 35.062 22.547 1 94.38 386 SER B CA 1
ATOM 6530 C C . SER B 1 386 ? 10.562 33.656 23.125 1 94.38 386 SER B C 1
ATOM 6532 O O . SER B 1 386 ? 10.047 32.75 22.453 1 94.38 386 SER B O 1
ATOM 6534 N N . VAL B 1 387 ? 11.07 33.5 24.359 1 94.75 387 VAL B N 1
ATOM 6535 C CA . VAL B 1 387 ? 11.062 32.188 24.969 1 94.75 387 VAL B CA 1
ATOM 6536 C C . VAL B 1 387 ? 10.414 32.25 26.344 1 94.75 387 VAL B C 1
ATOM 6538 O O . VAL B 1 387 ? 10.656 33.188 27.109 1 94.75 387 VAL B O 1
ATOM 6541 N N . GLY B 1 388 ? 9.516 31.344 26.594 1 95.56 388 GLY B N 1
ATOM 6542 C CA . GLY B 1 388 ? 8.93 31.141 27.906 1 95.56 388 GLY B CA 1
ATOM 6543 C C . GLY B 1 388 ? 9.234 29.766 28.484 1 95.56 388 GLY B C 1
ATOM 6544 O O . GLY B 1 388 ? 9.141 28.75 27.781 1 95.56 388 GLY B O 1
ATOM 6545 N N . VAL B 1 389 ? 9.617 29.766 29.781 1 96.19 389 VAL B N 1
ATOM 6546 C CA . VAL B 1 389 ? 10.008 28.5 30.406 1 96.19 389 VAL B CA 1
ATOM 6547 C C . VAL B 1 389 ? 9.109 28.219 31.609 1 96.19 389 VAL B C 1
ATOM 6549 O O . VAL B 1 389 ? 8.805 29.125 32.406 1 96.19 389 VAL B O 1
ATOM 6552 N N . ALA B 1 390 ? 8.617 27.016 31.656 1 96.56 390 ALA B N 1
ATOM 6553 C CA . ALA B 1 390 ? 7.891 26.5 32.812 1 96.56 390 ALA B CA 1
ATOM 6554 C C . ALA B 1 390 ? 8.5 25.203 33.312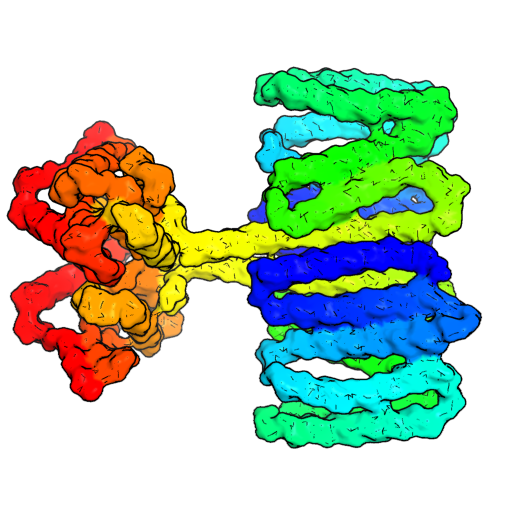 1 96.56 390 ALA B C 1
ATOM 6556 O O . ALA B 1 390 ? 8.852 24.328 32.531 1 96.56 390 ALA B O 1
ATOM 6557 N N . ILE B 1 391 ? 8.594 25.062 34.625 1 96.19 391 ILE B N 1
ATOM 6558 C CA . ILE B 1 391 ? 9.312 23.922 35.188 1 96.19 391 ILE B CA 1
ATOM 6559 C C . ILE B 1 391 ? 8.352 23.062 36 1 96.19 391 ILE B C 1
ATOM 6561 O O . ILE B 1 391 ? 7.613 23.578 36.844 1 96.19 391 ILE B O 1
ATOM 6565 N N . TYR B 1 392 ? 8.328 21.875 35.688 1 95.44 392 TYR B N 1
ATOM 6566 C CA . TYR B 1 392 ? 7.672 20.844 36.469 1 95.44 392 TYR B CA 1
ATOM 6567 C C . TYR B 1 392 ? 8.625 20.266 37.5 1 95.44 392 TYR B C 1
ATOM 6569 O O . TYR B 1 392 ? 9.758 19.906 37.188 1 95.44 392 TYR B O 1
ATOM 6577 N N . PRO B 1 393 ? 8.203 20.125 38.812 1 94.62 393 PRO B N 1
ATOM 6578 C CA . PRO B 1 393 ? 6.906 20.453 39.406 1 94.62 393 PRO B CA 1
ATOM 6579 C C . PRO B 1 393 ? 6.898 21.812 40.094 1 94.62 393 PRO B C 1
ATOM 6581 O O . PRO B 1 393 ? 5.902 22.188 40.719 1 94.62 393 PRO B O 1
ATOM 6584 N N . ASP B 1 394 ? 7.965 22.531 39.969 1 94.44 394 ASP B N 1
ATOM 6585 C CA . ASP B 1 394 ? 8.18 23.75 40.75 1 94.44 394 ASP B CA 1
ATOM 6586 C C . ASP B 1 394 ? 7.117 24.797 40.438 1 94.44 394 ASP B C 1
ATOM 6588 O O . ASP B 1 394 ? 6.617 25.469 41.344 1 94.44 394 ASP B O 1
ATOM 6592 N N . ASP B 1 395 ? 6.766 24.906 39.219 1 94.81 395 ASP B N 1
ATOM 6593 C CA . ASP B 1 395 ? 5.75 25.875 38.812 1 94.81 395 ASP B CA 1
ATOM 6594 C C . ASP B 1 395 ? 4.344 25.281 38.969 1 94.81 395 ASP B C 1
ATOM 6596 O O . ASP B 1 395 ? 3.432 25.969 39.438 1 94.81 395 ASP B O 1
ATOM 6600 N N . THR B 1 396 ? 4.148 24.109 38.438 1 94.5 396 THR B N 1
ATOM 6601 C CA . THR B 1 396 ? 2.871 23.406 38.531 1 94.5 396 THR B CA 1
ATOM 6602 C C . THR B 1 396 ? 3.049 21.922 38.219 1 94.5 396 THR B C 1
ATOM 6604 O O . THR B 1 396 ? 4.031 21.531 37.594 1 94.5 396 THR B O 1
ATOM 6607 N N . THR B 1 397 ? 2.1 21.188 38.719 1 94.12 397 THR B N 1
ATOM 6608 C CA . THR B 1 397 ? 2.113 19.766 38.438 1 94.12 397 THR B CA 1
ATOM 6609 C C . THR B 1 397 ? 1.086 19.406 37.375 1 94.12 397 THR B C 1
ATOM 6611 O O . THR B 1 397 ? 1.026 18.25 36.938 1 94.12 397 THR B O 1
ATOM 6614 N N . ASP B 1 398 ? 0.328 20.422 37 1 92.06 398 ASP B N 1
ATOM 6615 C CA . ASP B 1 398 ? -0.704 20.219 35.969 1 92.06 398 ASP B CA 1
ATOM 6616 C C . ASP B 1 398 ? -0.146 20.453 34.594 1 92.06 398 ASP B C 1
ATOM 6618 O O . ASP B 1 398 ? 0.45 21.5 34.312 1 92.06 398 ASP B O 1
ATOM 6622 N N . GLU B 1 399 ? -0.343 19.484 33.719 1 90.94 399 GLU B N 1
ATOM 6623 C CA . GLU B 1 399 ? 0.201 19.531 32.375 1 90.94 399 GLU B CA 1
ATOM 6624 C C . GLU B 1 399 ? -0.335 20.719 31.594 1 90.94 399 GLU B C 1
ATOM 6626 O O . GLU B 1 399 ? 0.425 21.422 30.938 1 90.94 399 GLU B O 1
ATOM 6631 N N . ILE B 1 400 ? -1.573 20.969 31.609 1 87.06 400 ILE B N 1
ATOM 6632 C CA . ILE B 1 400 ? -2.227 22.047 30.875 1 87.06 400 ILE B CA 1
ATOM 6633 C C . ILE B 1 400 ? -1.728 23.406 31.375 1 87.06 400 ILE B C 1
ATOM 6635 O O . ILE B 1 400 ? -1.403 24.281 30.578 1 87.06 400 ILE B O 1
ATOM 6639 N N . LEU B 1 401 ? -1.643 23.469 32.656 1 90 401 LEU B N 1
ATOM 6640 C CA . LEU B 1 401 ? -1.188 24.719 33.25 1 90 401 LEU B CA 1
ATOM 6641 C C . LEU B 1 401 ? 0.289 24.953 32.938 1 90 401 LEU B C 1
ATOM 6643 O O . LEU B 1 401 ? 0.718 26.094 32.781 1 90 401 LEU B O 1
ATOM 6647 N N . LEU B 1 402 ? 0.997 23.891 32.906 1 93.19 402 LEU B N 1
ATOM 6648 C CA . LEU B 1 402 ? 2.418 24 32.594 1 93.19 402 LEU B CA 1
ATOM 6649 C C . LEU B 1 402 ? 2.635 24.656 31.234 1 93.19 402 LEU B C 1
ATOM 6651 O O . LEU B 1 402 ? 3.445 25.578 31.109 1 93.19 402 LEU B O 1
ATOM 6655 N N . ARG B 1 403 ? 1.959 24.25 30.281 1 91.56 403 ARG B N 1
ATOM 6656 C CA . ARG B 1 403 ? 2.041 24.797 28.938 1 91.56 403 ARG B CA 1
ATOM 6657 C C . ARG B 1 403 ? 1.556 26.25 28.906 1 91.56 403 ARG B C 1
ATOM 6659 O O . ARG B 1 403 ? 2.133 27.094 28.219 1 91.56 403 ARG B O 1
ATOM 6666 N N . ARG B 1 404 ? 0.554 26.516 29.656 1 89.75 404 ARG B N 1
ATOM 6667 C CA . ARG B 1 404 ? -0.015 27.844 29.719 1 89.75 404 ARG B CA 1
ATOM 6668 C C . ARG B 1 404 ? 0.972 28.844 30.328 1 89.75 404 ARG B C 1
ATOM 6670 O O . ARG B 1 404 ? 1.076 29.984 29.875 1 89.75 404 ARG B O 1
ATOM 6677 N N . LEU B 1 405 ? 1.601 28.359 31.328 1 93.44 405 LEU B N 1
ATOM 6678 C CA . LEU B 1 405 ? 2.586 29.219 31.984 1 93.44 405 LEU B CA 1
ATOM 6679 C C . LEU B 1 405 ? 3.75 29.531 31.047 1 93.44 405 LEU B C 1
ATOM 6681 O O . LEU B 1 405 ? 4.199 30.672 30.969 1 93.44 405 LEU B O 1
ATOM 6685 N N . ALA B 1 406 ? 4.176 28.547 30.406 1 94.62 406 ALA B N 1
ATOM 6686 C CA . ALA B 1 406 ? 5.262 28.766 29.453 1 94.62 406 ALA B CA 1
ATOM 6687 C C . ALA B 1 406 ? 4.844 29.734 28.344 1 94.62 406 ALA B C 1
ATOM 6689 O O . ALA B 1 406 ? 5.609 30.609 27.969 1 94.62 406 ALA B O 1
ATOM 6690 N N . ASP B 1 407 ? 3.709 29.547 27.875 1 91.69 407 ASP B N 1
ATOM 6691 C CA . ASP B 1 407 ? 3.162 30.391 26.828 1 91.69 407 ASP B CA 1
ATOM 6692 C C . ASP B 1 407 ? 3.014 31.828 27.312 1 91.69 407 ASP B C 1
ATOM 6694 O O . ASP B 1 407 ? 3.35 32.781 26.594 1 91.69 407 ASP B O 1
ATOM 6698 N N . GLY B 1 408 ? 2.455 31.969 28.469 1 90.31 408 GLY B N 1
ATOM 6699 C CA . GLY B 1 408 ? 2.312 33.281 29.062 1 90.31 408 GLY B CA 1
ATOM 6700 C C . GLY B 1 408 ? 3.633 34.031 29.203 1 90.31 408 GLY B C 1
ATOM 6701 O O . GLY B 1 408 ? 3.723 35.219 28.922 1 90.31 408 GLY B O 1
ATOM 6702 N N . ARG B 1 409 ? 4.602 33.344 29.641 1 93.5 409 ARG B N 1
ATOM 6703 C CA . ARG B 1 409 ? 5.922 33.938 29.844 1 93.5 409 ARG B CA 1
ATOM 6704 C C . ARG B 1 409 ? 6.566 34.312 28.516 1 93.5 409 ARG B C 1
ATOM 6706 O O . ARG B 1 409 ? 7.289 35.312 28.422 1 93.5 409 ARG B O 1
ATOM 6713 N N . MET B 1 410 ? 6.348 33.5 27.578 1 93.06 410 MET B N 1
ATOM 6714 C CA . MET B 1 410 ? 6.82 33.844 26.234 1 93.06 410 MET B CA 1
ATOM 6715 C C . MET B 1 410 ? 6.152 35.094 25.703 1 93.06 410 MET B C 1
ATOM 6717 O O . MET B 1 410 ? 6.82 35.969 25.156 1 93.06 410 MET B O 1
ATOM 6721 N N . TYR B 1 411 ? 4.855 35.156 25.891 1 88.06 411 TYR B N 1
ATOM 6722 C CA . TYR B 1 411 ? 4.098 36.312 25.438 1 88.06 411 TYR B CA 1
ATOM 6723 C C . TYR B 1 411 ? 4.551 37.562 26.141 1 88.06 411 TYR B C 1
ATOM 6725 O O . TYR B 1 411 ? 4.59 38.656 25.547 1 88.06 411 TYR B O 1
ATOM 6733 N N . GLU B 1 412 ? 4.812 37.469 27.406 1 90.12 412 GLU B N 1
ATOM 6734 C CA . GLU B 1 412 ? 5.328 38.594 28.156 1 90.12 412 GLU B CA 1
ATOM 6735 C C . GLU B 1 412 ? 6.652 39.094 27.594 1 90.12 412 GLU B C 1
ATOM 6737 O O . GLU B 1 412 ? 6.879 40.312 27.5 1 90.12 412 GLU B O 1
ATOM 6742 N N . GLN B 1 413 ? 7.426 38.219 27.266 1 88.31 413 GLN B N 1
ATOM 6743 C CA . GLN B 1 413 ? 8.703 38.594 26.656 1 88.31 413 GLN B CA 1
ATOM 6744 C C . GLN B 1 413 ? 8.492 39.25 25.297 1 88.31 413 GLN B C 1
ATOM 6746 O O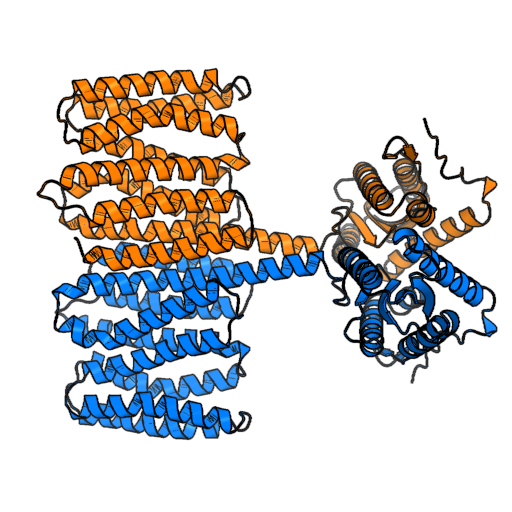 . GLN B 1 413 ? 9.195 40.219 24.953 1 88.31 413 GLN B O 1
ATOM 6751 N N . LYS B 1 414 ? 7.605 38.719 24.531 1 87.25 414 LYS B N 1
ATOM 6752 C CA . LYS B 1 414 ? 7.289 39.281 23.219 1 87.25 414 LYS B CA 1
ATOM 6753 C C . LYS B 1 414 ? 6.805 40.719 23.328 1 87.25 414 LYS B C 1
ATOM 6755 O O . LYS B 1 414 ? 7.184 41.594 22.531 1 87.25 414 LYS B O 1
ATOM 6760 N N . ARG B 1 415 ? 5.984 40.969 24.312 1 83.06 415 ARG B N 1
ATOM 6761 C CA . ARG B 1 415 ? 5.445 42.312 24.547 1 83.06 415 ARG B CA 1
ATOM 6762 C C . ARG B 1 415 ? 6.547 43.281 24.938 1 83.06 415 ARG B C 1
ATOM 6764 O O . ARG B 1 415 ? 6.504 44.469 24.578 1 83.06 415 ARG B O 1
ATOM 6771 N N . LYS B 1 416 ? 7.441 42.812 25.672 1 81.25 416 LYS B N 1
ATOM 6772 C CA . LYS B 1 416 ? 8.555 43.656 26.109 1 81.25 416 LYS B CA 1
ATOM 6773 C C . LYS B 1 416 ? 9.445 44.031 24.938 1 81.25 416 LYS B C 1
ATOM 6775 O O . LYS B 1 416 ? 9.906 45.188 24.859 1 81.25 416 LYS B O 1
ATOM 6780 N N . ILE B 1 417 ? 9.586 43.188 24.047 1 76.81 417 ILE B N 1
ATOM 6781 C CA . ILE B 1 417 ? 10.43 43.438 22.891 1 76.81 417 ILE B CA 1
ATOM 6782 C C . ILE B 1 417 ? 9.734 44.438 21.953 1 76.81 417 ILE B C 1
ATOM 6784 O O . ILE B 1 417 ? 10.383 45.312 21.375 1 76.81 417 ILE B O 1
ATOM 6788 N N . HIS B 1 418 ? 8.461 44.312 21.812 1 70.81 418 HIS B N 1
ATOM 6789 C CA . HIS B 1 418 ? 7.707 45.219 20.953 1 70.81 418 HIS B CA 1
ATOM 6790 C C . HIS B 1 418 ? 7.625 46.625 21.562 1 70.81 418 HIS B C 1
ATOM 6792 O O . HIS B 1 418 ? 7.586 47.625 20.844 1 70.81 418 HIS B O 1
ATOM 6798 N N . ALA B 1 419 ? 7.512 46.688 22.875 1 63.53 419 ALA B N 1
ATOM 6799 C CA . ALA B 1 419 ? 7.398 47.969 23.578 1 63.53 419 ALA B CA 1
ATOM 6800 C C . ALA B 1 419 ? 8.727 48.719 23.562 1 63.53 419 ALA B C 1
ATOM 6802 O O . ALA B 1 419 ? 8.758 49.969 23.594 1 63.53 419 ALA B O 1
ATOM 6803 N N . GLU B 1 420 ? 9.859 48.094 23.656 1 60.09 420 GLU B N 1
ATOM 6804 C CA . GLU B 1 420 ? 11.164 48.719 23.641 1 60.09 420 GLU B CA 1
ATOM 6805 C C . GLU B 1 420 ? 11.945 48.375 22.391 1 60.09 420 GLU B C 1
ATOM 6807 O O . GLU B 1 420 ? 12.867 47.531 22.438 1 60.09 420 GLU B O 1
ATOM 6812 N N . PRO B 1 421 ? 11.461 48.844 21.281 1 52.09 421 PRO B N 1
ATOM 6813 C CA . PRO B 1 421 ? 12.117 48.5 20.031 1 52.09 421 PRO B CA 1
ATOM 6814 C C . PRO B 1 421 ? 13.617 48.781 20.031 1 52.09 421 PRO B C 1
ATOM 6816 O O . PRO B 1 421 ? 14.359 48.219 19.219 1 52.09 421 PRO B O 1
ATOM 6819 N N . SER B 1 422 ? 14.109 49.781 20.688 1 49.5 422 SER B N 1
ATOM 6820 C CA . SER B 1 422 ? 15.516 50.156 20.688 1 49.5 422 SER B CA 1
ATOM 6821 C C . SER B 1 422 ? 16.406 49 21.141 1 49.5 422 SER B C 1
ATOM 6823 O O . SER B 1 422 ? 17.594 48.938 20.828 1 49.5 422 SER B O 1
ATOM 6825 N N . ALA B 1 423 ? 16.094 48.281 22.078 1 45.16 423 ALA B N 1
ATOM 6826 C CA . ALA B 1 423 ? 16.953 47.25 22.656 1 45.16 423 ALA B CA 1
ATOM 6827 C C . ALA B 1 423 ? 17.016 46.031 21.766 1 45.16 423 ALA B C 1
ATOM 6829 O O . ALA B 1 423 ? 17.859 45.156 21.953 1 45.16 423 ALA B O 1
ATOM 6830 N N . SER B 1 424 ? 16.125 45.625 21.062 1 46.22 424 SER B N 1
ATOM 6831 C CA . SER B 1 424 ? 16.172 44.469 20.156 1 46.22 424 SER B CA 1
ATOM 6832 C C . SER B 1 424 ? 16.734 44.844 18.797 1 46.22 424 SER B C 1
ATOM 6834 O O . SER B 1 424 ? 16.266 45.812 18.156 1 46.22 424 SER B O 1
ATOM 6836 N N . GLU B 1 425 ? 18.016 44.688 18.516 1 44.28 425 GLU B N 1
ATOM 6837 C CA . GLU B 1 425 ? 18.672 44.844 17.219 1 44.28 425 GLU B CA 1
ATOM 6838 C C . GLU B 1 425 ? 17.75 44.406 16.094 1 44.28 425 GLU B C 1
ATOM 6840 O O . GLU B 1 425 ? 17.219 43.281 16.109 1 44.28 425 GLU B O 1
ATOM 6845 N N . PRO B 1 426 ? 17.281 45.281 15.383 1 43.72 426 PRO B N 1
ATOM 6846 C CA . PRO B 1 426 ? 16.484 44.969 14.195 1 43.72 426 PRO B CA 1
ATOM 6847 C C . PRO B 1 426 ? 17.016 43.781 13.422 1 43.72 426 PRO B C 1
ATOM 6849 O O . PRO B 1 426 ? 18.188 43.406 13.57 1 43.72 426 PRO B O 1
ATOM 6852 N N . LEU B 1 427 ? 16.109 43 12.695 1 48.75 427 LEU B N 1
ATOM 6853 C CA . LEU B 1 427 ? 16.469 42.094 11.609 1 48.75 427 LEU B CA 1
ATOM 6854 C C . LEU B 1 427 ? 17.656 42.656 10.828 1 48.75 427 LEU B C 1
ATOM 6856 O O . LEU B 1 427 ? 17.562 43.719 10.211 1 48.75 427 LEU B O 1
ATOM 6860 N N . ALA B 1 428 ? 18.844 42.75 11.383 1 44.19 428 ALA B N 1
ATOM 6861 C CA . ALA B 1 428 ? 19.969 43.219 10.586 1 44.19 428 ALA B CA 1
ATOM 6862 C C . ALA B 1 428 ? 20.094 42.438 9.281 1 44.19 428 ALA B C 1
ATOM 6864 O O . ALA B 1 428 ? 20.312 41.219 9.305 1 44.19 428 ALA B O 1
ATOM 6865 N N . PHE B 1 429 ? 19.328 42.812 8.305 1 44.97 429 PHE B N 1
ATOM 6866 C CA . PHE B 1 429 ? 19.609 42.406 6.934 1 44.97 429 PHE B CA 1
ATOM 6867 C C . PHE B 1 429 ? 21 42.875 6.508 1 44.97 429 PHE B C 1
ATOM 6869 O O . PHE B 1 429 ? 21.281 44.062 6.512 1 44.97 429 PHE B O 1
ATOM 6876 N N . GLN B 1 430 ? 22.016 42.281 6.93 1 36.81 430 GLN B N 1
ATOM 6877 C CA . GLN B 1 430 ? 23.25 42.719 6.289 1 36.81 430 GLN B CA 1
ATOM 6878 C C . GLN B 1 430 ? 23.406 42.094 4.906 1 36.81 430 GLN B C 1
ATOM 6880 O O . GLN B 1 430 ? 23.438 40.875 4.77 1 36.81 430 GLN B O 1
ATOM 6885 N N . ALA B 1 431 ? 22.875 42.75 3.918 1 37.12 431 ALA B N 1
ATOM 6886 C CA . ALA B 1 431 ? 23.25 42.469 2.539 1 37.12 431 ALA B CA 1
ATOM 6887 C C . ALA B 1 431 ? 24.781 42.406 2.393 1 37.12 431 ALA B C 1
ATOM 6889 O O . ALA B 1 431 ? 25.469 43.375 2.727 1 37.12 431 ALA B O 1
ATOM 6890 N N . ARG B 1 432 ? 25.531 41.344 2.447 1 32.53 432 ARG B N 1
ATOM 6891 C CA . ARG B 1 432 ? 26.844 41.406 1.812 1 32.53 432 ARG B CA 1
ATOM 6892 C C . ARG B 1 432 ? 26.734 41.25 0.301 1 32.53 432 ARG B C 1
ATOM 6894 O O . ARG B 1 432 ? 25.906 40.469 -0.181 1 32.53 432 ARG B O 1
#

pLDDT: mean 86.57, std 11.31, range [32.31, 97.62]